Protein AF-A0AAE1XYH6-F1 (afdb_monomer_lite)

pLDDT: mean 85.47, std 22.3, range [20.48, 98.81]

Radius of gyration: 33.71 Å; chains: 1; bounding box: 96×92×111 Å

Organism: NCBI:txid300844

Secondary structure (DSSP, 8-state):
-----------------------------------PPP-------------PPPEEEB---PPP---SSPPEEEEEEEEEESS-TTSPPEEEEE---TT-S-S-EEEEEEEEEEEEES-----EEEEEETTEEEEEEEPPPP-TT-EEEEEEEE-GGGHHHHTS-EEEEEEE----SSS---EEEEEEEEEEEE-SSS-TTTTGGGGS--TTTSSPPSEEEEESPPSS-SS-SSEEE-STT--EEEEE---TTEEEEEEEEEEEE-GGGTTTTTPPPHHHHHHTT-TT---STT--EEEEEETTEEEEEE-------TTSS-GGGGSSBPPTTSSSPPEEEEE-GGGHHHHTTSS-EEEEEEEET--S-EEEEEEEEEEE-SS-S--EEEEEEEEEPPPEEEEEEEEETTEEEEEEEEEEEEEEEEEEEETTEEEEEEEEEEEEEEEEEEEEGGGTEEEEEEEEEEEEEEEEEETTEEEEEEEEEEEEEEEEEEEEEE-STT-EEEEEEEEEEEEEEEEEEETTEEEEEEEEEEEEEEEEEEESSSEEEEEEEEEEEEEEEEEEEE----------------------PPPPPP---PPPP-S-SPPPHHHHHHHT---SS--B--TT-SSTTSHHHHHHHHHS--HHHHHH-HHHHHHHHHHHHHHH--SEEE----SSTTGGGTT--EEEETTTEEEESS---SHHHHTT--S--GGGGHHHHHHHHHHHHHHTTSSEEEEEEE-HHHHHHHHHHTB--SS-HHHHHHHHHSHHHHHHHHHHHHHHHHHHHHHHHHTT-SEEEEEETTGGGS-HHHHHHHTHHHHHHHHHHHHHH-TT--EEEEETTGGGTHHHHHTT--SEEE--TTS-HHHHHHHH-SSSEEE--B-GGGGGS-HHHHHHHHHHHHHHH-SSSEEB-BSSPPPTT--HHHHHHHHHHHHH--TGGGGGS----

Structure (mmCIF, N/CA/C/O backbone):
data_AF-A0AAE1XYH6-F1
#
_entry.id   AF-A0AAE1XYH6-F1
#
loop_
_atom_site.group_PDB
_atom_site.id
_atom_site.type_symbol
_atom_site.label_atom_id
_atom_site.label_alt_id
_atom_site.label_comp_id
_atom_site.label_asym_id
_atom_site.label_entity_id
_atom_site.label_seq_id
_atom_site.pdbx_PDB_ins_code
_atom_site.Cartn_x
_atom_site.Cartn_y
_atom_site.Cartn_z
_atom_site.occupancy
_atom_site.B_iso_or_equiv
_atom_site.auth_seq_id
_atom_site.auth_comp_id
_atom_site.auth_asym_id
_atom_site.auth_atom_id
_atom_site.pdbx_PDB_model_num
ATOM 1 N N . MET A 1 1 ? -23.514 15.183 -65.291 1.00 29.59 1 MET A N 1
ATOM 2 C CA . MET A 1 1 ? -22.702 15.508 -66.487 1.00 29.59 1 MET A CA 1
ATOM 3 C C . MET A 1 1 ? -21.377 16.093 -66.029 1.00 29.59 1 MET A C 1
ATOM 5 O O . MET A 1 1 ? -21.385 16.805 -65.034 1.00 29.59 1 MET A O 1
ATOM 9 N N . ALA A 1 2 ? -20.284 15.807 -66.736 1.00 34.25 2 ALA A N 1
ATOM 10 C CA . ALA A 1 2 ? -18.981 16.459 -66.578 1.00 34.25 2 ALA A CA 1
ATOM 11 C C . ALA A 1 2 ? -18.275 16.508 -67.948 1.00 34.25 2 ALA A C 1
ATOM 13 O O . ALA A 1 2 ? -18.368 15.537 -68.700 1.00 34.25 2 ALA A O 1
ATOM 14 N N . PRO A 1 3 ? -17.678 17.655 -68.299 1.00 44.88 3 PRO A N 1
ATOM 15 C CA . PRO A 1 3 ? -16.302 17.750 -68.838 1.00 44.88 3 PRO A CA 1
ATOM 16 C C . PRO A 1 3 ? -15.475 18.748 -67.969 1.00 44.88 3 PRO A C 1
ATOM 18 O O . PRO A 1 3 ? -16.073 19.593 -67.311 1.00 44.88 3 PRO A O 1
ATOM 21 N N . SER A 1 4 ? -14.153 18.667 -67.726 1.00 27.89 4 SER A N 1
ATOM 22 C CA . SER A 1 4 ? -12.951 18.623 -68.603 1.00 27.89 4 SER A CA 1
ATOM 23 C C . SER A 1 4 ? -12.754 19.904 -69.454 1.00 27.89 4 SER A C 1
ATOM 25 O O . SER A 1 4 ? -13.724 20.349 -70.050 1.00 27.89 4 SER A O 1
ATOM 27 N N . GLN A 1 5 ? -11.567 20.523 -69.620 1.00 29.19 5 GLN A N 1
ATOM 28 C CA . GLN A 1 5 ? -10.173 20.123 -69.307 1.00 29.19 5 GLN A CA 1
ATOM 29 C C . GLN A 1 5 ? -9.177 21.338 -69.365 1.00 29.19 5 GLN A C 1
ATOM 31 O O . GLN A 1 5 ? -9.629 22.470 -69.495 1.00 29.19 5 GLN A O 1
ATOM 36 N N . LEU A 1 6 ? -7.851 21.064 -69.373 1.00 24.50 6 LEU A N 1
ATOM 37 C CA . LEU A 1 6 ? -6.655 21.937 -69.602 1.00 24.50 6 LEU A CA 1
ATOM 38 C C . LEU A 1 6 ? -6.138 22.780 -68.395 1.00 24.50 6 LEU A C 1
ATOM 40 O O . LEU A 1 6 ? -6.954 23.231 -67.603 1.00 24.50 6 LEU A O 1
ATOM 44 N N . PHE A 1 7 ? -4.834 22.946 -68.052 1.00 23.03 7 PHE A N 1
ATOM 45 C CA . PHE A 1 7 ? -3.489 22.999 -68.720 1.00 23.03 7 PHE A CA 1
ATOM 46 C C . PHE A 1 7 ? -3.138 24.350 -69.411 1.00 23.03 7 PHE A C 1
ATOM 48 O O . PHE A 1 7 ? -3.974 24.857 -70.145 1.00 23.03 7 PHE A O 1
ATOM 55 N N . SER A 1 8 ? -1.924 24.949 -69.318 1.00 22.59 8 SER A N 1
ATOM 56 C CA . SER A 1 8 ? -0.733 24.735 -68.441 1.00 22.59 8 SER A CA 1
ATOM 57 C C . SER A 1 8 ? 0.421 25.759 -68.699 1.00 22.59 8 SER A C 1
ATOM 59 O O . SER A 1 8 ? 0.441 26.346 -69.773 1.00 22.59 8 SER A O 1
ATOM 61 N N . LEU A 1 9 ? 1.447 25.808 -67.810 1.00 22.39 9 LEU A N 1
ATOM 62 C CA . LEU A 1 9 ? 2.866 26.264 -68.030 1.00 22.39 9 LEU A CA 1
ATOM 63 C C . LEU A 1 9 ? 3.158 27.782 -68.311 1.00 22.39 9 LEU A C 1
ATOM 65 O O . LEU A 1 9 ? 2.271 28.480 -68.777 1.00 22.39 9 LEU A O 1
ATOM 69 N N . LEU A 1 10 ? 4.361 28.391 -68.111 1.00 22.72 10 LEU A N 1
ATOM 70 C CA . LEU A 1 10 ? 5.618 28.140 -67.328 1.00 22.72 10 LEU A CA 1
ATOM 71 C C . LEU A 1 10 ? 6.500 29.448 -67.271 1.00 22.72 10 LEU A C 1
ATOM 73 O O . LEU A 1 10 ? 6.202 30.387 -67.999 1.00 22.72 10 LEU A O 1
ATOM 77 N N . LEU A 1 11 ? 7.630 29.420 -66.519 1.00 21.53 11 LEU A N 1
ATOM 78 C CA . LEU A 1 11 ? 8.865 30.272 -66.459 1.00 21.53 11 LEU A CA 1
ATOM 79 C C . 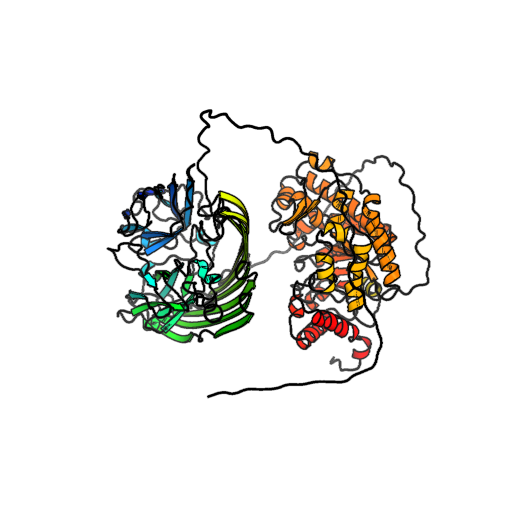LEU A 1 11 ? 9.002 31.029 -65.104 1.00 21.53 11 LEU A C 1
ATOM 81 O O . LEU A 1 11 ? 8.067 31.723 -64.730 1.00 21.53 11 LEU A O 1
ATOM 85 N N . LEU A 1 12 ? 10.004 30.844 -64.211 1.00 22.30 12 LEU A N 1
ATOM 86 C CA . LEU A 1 12 ? 11.494 30.702 -64.251 1.00 22.30 12 LEU A CA 1
ATOM 87 C C . LEU A 1 12 ? 12.238 32.068 -64.301 1.00 22.30 12 LEU A C 1
ATOM 89 O O . LEU A 1 12 ? 11.734 32.982 -64.935 1.00 22.30 12 LEU A O 1
ATOM 93 N N . PHE A 1 13 ? 13.415 32.306 -63.678 1.00 23.28 13 PHE A N 1
ATOM 94 C CA . PHE A 1 13 ? 14.411 31.442 -62.988 1.00 23.28 13 PHE A CA 1
ATOM 95 C C . PHE A 1 13 ? 15.270 32.249 -61.959 1.00 23.28 13 PHE A C 1
ATOM 97 O O . PHE A 1 13 ? 15.439 33.451 -62.130 1.00 23.28 13 PHE A O 1
ATOM 104 N N . GLY A 1 14 ? 15.904 31.584 -60.972 1.00 20.84 14 GLY A N 1
ATOM 105 C CA . GLY A 1 14 ? 17.073 32.079 -60.196 1.00 20.84 14 GLY A CA 1
ATOM 106 C C . GLY A 1 14 ? 17.263 31.339 -58.851 1.00 20.84 14 GLY A C 1
ATOM 107 O O . GLY A 1 14 ? 16.509 31.599 -57.925 1.00 20.84 14 GLY A O 1
ATOM 108 N N . PHE A 1 15 ? 18.045 30.249 -58.727 1.00 22.70 15 PHE A N 1
ATOM 109 C CA . PHE A 1 15 ? 19.523 30.157 -58.569 1.00 22.70 15 PHE A CA 1
ATOM 110 C C . PHE A 1 15 ? 20.085 30.952 -57.367 1.00 22.70 15 PHE A C 1
ATOM 112 O O . PHE A 1 15 ? 19.828 32.143 -57.279 1.00 22.70 15 PHE A O 1
ATOM 119 N N . THR A 1 16 ? 20.879 30.414 -56.424 1.00 22.09 16 THR A N 1
ATOM 120 C CA . THR A 1 16 ? 21.472 29.066 -56.149 1.00 22.09 16 THR A CA 1
ATOM 121 C C . THR A 1 16 ? 21.298 28.724 -54.643 1.00 22.09 16 THR A C 1
ATOM 123 O O . THR A 1 16 ? 20.868 29.604 -53.909 1.00 22.09 16 THR A O 1
ATOM 126 N N . PHE A 1 17 ? 21.612 27.576 -54.018 1.00 22.12 17 PHE A N 1
ATOM 127 C CA . PHE A 1 17 ? 22.287 26.275 -54.287 1.00 22.12 17 PHE A CA 1
ATOM 128 C C . PHE A 1 17 ? 21.614 25.223 -53.331 1.00 22.12 17 PHE A C 1
ATOM 130 O O . PHE A 1 17 ? 20.593 25.555 -52.740 1.00 22.12 17 PHE A O 1
ATOM 137 N N . LEU A 1 18 ? 22.011 23.963 -53.066 1.00 22.31 18 LEU A N 1
ATOM 138 C CA . LEU A 1 18 ? 23.136 23.061 -53.407 1.00 22.31 18 LEU A CA 1
ATOM 139 C C . LEU A 1 18 ? 22.558 21.618 -53.595 1.00 22.31 18 LEU A C 1
ATOM 141 O O . LEU A 1 18 ? 21.385 21.473 -53.933 1.00 22.31 18 LEU A O 1
ATOM 145 N N . ARG A 1 19 ? 23.335 20.543 -53.357 1.00 22.73 19 ARG A N 1
ATOM 146 C CA . ARG A 1 19 ? 22.905 19.123 -53.252 1.00 22.73 19 ARG A CA 1
ATOM 147 C C . ARG A 1 19 ? 23.815 18.341 -52.279 1.00 22.73 19 ARG A C 1
ATOM 149 O O . ARG A 1 19 ? 24.868 18.859 -51.913 1.00 22.73 19 ARG A O 1
ATOM 156 N N . PRO A 1 20 ? 23.439 17.108 -51.877 1.00 24.88 20 PRO A N 1
ATOM 157 C CA . PRO A 1 20 ? 24.070 15.940 -52.521 1.00 24.88 20 PRO A CA 1
ATOM 158 C C . PRO A 1 20 ? 23.092 14.796 -52.882 1.00 24.88 20 PRO A C 1
ATOM 160 O O . PRO A 1 20 ? 21.940 14.785 -52.459 1.00 24.88 20 PRO A O 1
ATOM 163 N N . LEU A 1 21 ? 23.570 13.818 -53.664 1.00 22.20 21 LEU A N 1
ATOM 164 C CA . LEU A 1 21 ? 22.880 12.561 -53.999 1.00 22.20 21 LEU A CA 1
ATOM 165 C C . LEU A 1 21 ? 23.906 11.417 -54.169 1.00 22.20 21 LEU A C 1
ATOM 167 O O . LEU A 1 21 ? 24.901 11.606 -54.856 1.00 22.20 21 LEU A O 1
ATOM 171 N N . LEU A 1 22 ? 23.617 10.269 -53.541 1.00 24.92 22 LEU A N 1
ATOM 172 C CA . LEU A 1 22 ? 24.076 8.881 -53.786 1.00 24.92 22 LEU A CA 1
ATOM 173 C C . LEU A 1 22 ? 25.442 8.586 -54.461 1.00 24.92 22 LEU A C 1
ATOM 175 O O . LEU A 1 22 ? 25.630 8.846 -55.645 1.00 24.92 22 LEU A O 1
ATOM 179 N N . SER A 1 23 ? 26.275 7.783 -53.778 1.00 20.91 23 SER A N 1
ATOM 180 C CA . SER A 1 23 ? 26.947 6.603 -54.371 1.00 20.91 23 SER A CA 1
ATOM 181 C C . SER A 1 23 ? 27.350 5.581 -53.281 1.00 20.91 23 SER A C 1
ATOM 183 O O . SER A 1 23 ? 27.184 5.859 -52.093 1.00 20.91 23 SER A O 1
ATOM 185 N N . ALA A 1 24 ? 27.806 4.385 -53.671 1.00 22.72 24 ALA A N 1
ATOM 186 C CA . ALA A 1 24 ? 27.870 3.174 -52.834 1.00 22.72 24 ALA A CA 1
ATOM 187 C C . ALA A 1 24 ? 29.284 2.736 -52.379 1.00 22.72 24 ALA A C 1
ATOM 189 O O . ALA A 1 24 ? 30.288 3.108 -52.982 1.00 22.72 24 ALA A O 1
ATOM 190 N N . ALA A 1 25 ? 29.342 1.854 -51.368 1.00 21.66 25 ALA A N 1
ATOM 191 C CA . ALA A 1 25 ? 30.489 0.990 -51.039 1.00 21.66 25 ALA A CA 1
ATOM 192 C C . ALA A 1 25 ? 30.031 -0.293 -50.296 1.00 21.66 25 ALA A C 1
ATOM 194 O O . ALA A 1 25 ? 28.945 -0.317 -49.717 1.00 21.66 25 ALA A O 1
ATOM 195 N N . HIS A 1 26 ? 30.839 -1.364 -50.320 1.00 22.73 26 HIS A N 1
ATOM 196 C CA . HIS A 1 26 ? 30.469 -2.709 -49.837 1.00 22.73 26 HIS A CA 1
ATOM 197 C C . HIS A 1 26 ? 31.081 -3.119 -48.477 1.00 22.73 26 HIS A C 1
ATOM 199 O O . HIS A 1 26 ? 32.212 -2.772 -48.154 1.00 22.73 26 HIS A O 1
ATOM 205 N N . LEU A 1 27 ? 30.328 -3.968 -47.759 1.00 22.25 27 LEU A N 1
ATOM 206 C CA . LEU A 1 27 ? 30.738 -5.076 -46.867 1.00 22.25 27 LEU A CA 1
ATOM 207 C C . LEU A 1 27 ? 32.246 -5.352 -46.646 1.00 22.25 27 LEU A C 1
ATOM 209 O O . LEU A 1 27 ? 32.944 -5.676 -47.607 1.00 22.25 27 LEU A O 1
ATOM 213 N N . ARG A 1 28 ? 32.652 -5.519 -45.370 1.00 23.45 28 ARG A N 1
ATOM 214 C CA . ARG A 1 28 ? 33.287 -6.749 -44.802 1.00 23.45 28 ARG A CA 1
ATOM 215 C C . ARG A 1 28 ? 33.357 -6.689 -43.244 1.00 23.45 28 ARG A C 1
ATOM 217 O O . ARG A 1 28 ? 32.881 -5.697 -42.697 1.00 23.45 28 ARG A O 1
ATOM 224 N N . PRO A 1 29 ? 33.707 -7.776 -42.509 1.00 24.92 29 PRO A N 1
ATOM 225 C CA . PRO A 1 29 ? 32.837 -8.241 -41.417 1.00 24.92 29 PRO A CA 1
ATOM 226 C C . PRO A 1 29 ? 33.369 -8.052 -39.986 1.00 24.92 29 PRO A C 1
ATOM 228 O O . PRO A 1 29 ? 34.571 -7.973 -39.752 1.00 24.92 29 PRO A O 1
ATOM 231 N N . ALA A 1 30 ? 32.454 -8.134 -39.014 1.00 24.53 30 ALA A N 1
ATOM 232 C CA . ALA A 1 30 ? 32.765 -8.313 -37.596 1.00 24.53 30 ALA A CA 1
ATOM 233 C C . ALA A 1 30 ? 32.700 -9.805 -37.209 1.00 24.53 30 ALA A C 1
ATOM 235 O O . ALA A 1 30 ? 31.632 -10.342 -36.915 1.00 24.53 30 ALA A O 1
ATOM 236 N N . THR A 1 31 ? 33.841 -10.495 -37.226 1.00 23.38 31 THR A N 1
ATOM 237 C CA . THR A 1 31 ? 33.952 -11.889 -36.764 1.00 23.38 31 THR A CA 1
ATOM 238 C C . THR A 1 31 ? 34.139 -11.989 -35.251 1.00 23.38 31 THR A C 1
ATOM 240 O O . THR A 1 31 ? 35.000 -11.325 -34.687 1.00 23.38 31 THR A O 1
ATOM 243 N N . SER A 1 32 ? 33.388 -12.914 -34.642 1.00 24.45 32 SER A N 1
ATOM 244 C CA . SER A 1 32 ? 33.661 -13.595 -33.364 1.00 24.45 32 SER A CA 1
ATOM 245 C C . SER A 1 32 ? 34.030 -12.756 -32.128 1.00 24.45 32 SER A C 1
ATOM 247 O O . SER A 1 32 ? 35.187 -12.401 -31.930 1.00 24.45 32 SER A O 1
ATOM 249 N N . LEU A 1 33 ? 33.105 -12.714 -31.160 1.00 25.80 33 LEU A N 1
ATOM 250 C CA . LEU A 1 33 ? 33.431 -13.180 -29.798 1.00 25.80 33 LEU A CA 1
ATOM 251 C C . LEU A 1 33 ? 32.248 -13.859 -29.066 1.00 25.80 33 LEU A C 1
ATOM 253 O O . LEU A 1 33 ? 32.172 -13.872 -27.840 1.00 25.80 33 LEU A O 1
ATOM 257 N N . PHE A 1 34 ? 31.347 -14.510 -29.815 1.00 24.75 34 PHE A N 1
ATOM 258 C CA . PHE A 1 34 ? 30.453 -15.519 -29.238 1.00 24.75 34 PHE A CA 1
ATOM 259 C C . PHE A 1 34 ? 31.281 -16.732 -28.796 1.00 24.75 34 PHE A C 1
ATOM 261 O O . PHE A 1 34 ? 31.680 -17.548 -29.626 1.00 24.75 34 PHE A O 1
ATOM 268 N N . ARG A 1 35 ? 31.526 -16.881 -27.489 1.00 23.50 35 ARG A N 1
ATOM 269 C CA . ARG A 1 35 ? 32.102 -18.111 -26.927 1.00 23.50 35 ARG A CA 1
ATOM 270 C C . ARG A 1 35 ? 30.990 -19.077 -26.528 1.00 23.50 35 ARG A C 1
ATOM 272 O O . ARG A 1 35 ? 30.653 -19.200 -25.352 1.00 23.50 35 ARG A O 1
ATOM 279 N N . SER A 1 36 ? 30.430 -19.763 -27.522 1.00 22.67 36 SER A N 1
ATOM 280 C CA . SER A 1 36 ? 29.486 -20.863 -27.315 1.00 22.67 36 SER A CA 1
ATOM 281 C C . SER A 1 36 ? 30.048 -21.873 -26.310 1.00 22.67 36 SER A C 1
ATOM 283 O O . SER A 1 36 ? 31.061 -22.518 -26.581 1.00 22.67 36 SER A O 1
ATOM 285 N N . HIS A 1 37 ? 29.388 -22.026 -25.164 1.00 25.36 37 HIS A N 1
ATOM 286 C CA . HIS A 1 37 ? 29.489 -23.268 -24.404 1.00 25.36 37 HIS A CA 1
ATOM 287 C C . HIS A 1 37 ? 28.503 -24.253 -25.040 1.00 25.36 37 HIS A C 1
ATOM 289 O O . HIS A 1 37 ? 27.356 -23.864 -25.275 1.00 25.36 37 HIS A O 1
ATOM 295 N N . PRO A 1 38 ? 28.927 -25.481 -25.382 1.00 23.78 38 PRO A N 1
ATOM 296 C CA . PRO A 1 38 ? 28.029 -26.447 -25.989 1.00 23.78 38 PRO A CA 1
ATOM 297 C C . PRO A 1 38 ? 26.936 -26.817 -24.985 1.00 23.78 38 PRO A C 1
ATOM 299 O O . PRO A 1 38 ? 27.222 -27.280 -23.880 1.00 23.78 38 PRO A O 1
ATOM 302 N N . ILE A 1 39 ? 25.678 -26.630 -25.383 1.00 27.78 39 ILE A N 1
ATOM 303 C CA . ILE A 1 39 ? 24.564 -27.312 -24.729 1.00 27.78 39 ILE A CA 1
ATOM 304 C C . ILE A 1 39 ? 24.749 -28.791 -25.065 1.00 27.78 39 ILE A C 1
ATOM 306 O O . ILE A 1 39 ? 24.632 -29.172 -26.227 1.00 27.78 39 ILE A O 1
ATOM 310 N N . SER A 1 40 ? 25.094 -29.601 -24.064 1.00 25.34 40 SER A N 1
ATOM 311 C CA . SER A 1 40 ? 25.176 -31.051 -24.234 1.00 25.34 40 SER A CA 1
ATOM 312 C C . SER A 1 40 ? 23.807 -31.582 -24.643 1.00 25.34 40 SER A C 1
ATOM 314 O O . SER A 1 40 ? 22.811 -31.312 -23.967 1.00 25.34 40 SER A O 1
ATOM 316 N N . GLU A 1 41 ? 23.752 -32.347 -25.731 1.00 29.11 41 GLU A N 1
ATOM 317 C CA . GLU A 1 41 ? 22.537 -33.047 -26.128 1.00 29.11 41 GLU A CA 1
ATOM 318 C C . GLU A 1 41 ? 22.194 -34.103 -25.070 1.00 29.11 41 GLU A C 1
ATOM 320 O O . GLU A 1 41 ? 22.808 -35.164 -25.000 1.00 29.11 41 GLU A O 1
ATOM 325 N N . HIS A 1 42 ? 21.185 -33.821 -24.247 1.00 28.64 42 HIS A N 1
ATOM 326 C CA . HIS A 1 42 ? 20.500 -34.830 -23.437 1.00 28.64 42 HIS A CA 1
ATOM 327 C C . HIS A 1 42 ? 19.127 -35.150 -24.026 1.00 28.64 42 HIS A C 1
ATOM 329 O O . HIS A 1 42 ? 18.091 -35.110 -23.363 1.00 28.64 42 HIS A O 1
ATOM 335 N N . THR A 1 43 ? 19.143 -35.504 -25.309 1.00 26.69 43 THR A N 1
ATOM 336 C CA . THR A 1 43 ? 18.067 -36.275 -25.929 1.00 26.69 43 THR A CA 1
ATOM 337 C C . THR A 1 43 ? 18.203 -37.732 -25.479 1.00 26.69 43 THR A C 1
ATOM 339 O O . THR A 1 43 ? 19.308 -38.253 -25.363 1.00 26.69 43 THR A O 1
ATOM 342 N N . SER A 1 44 ? 17.077 -38.404 -25.234 1.00 28.92 44 SER A N 1
ATOM 343 C CA . SER A 1 44 ? 16.991 -39.765 -24.679 1.00 28.92 44 SER A CA 1
ATOM 344 C C . SER A 1 44 ? 17.602 -39.970 -23.279 1.00 28.92 44 SER A C 1
ATOM 346 O O . SER A 1 44 ? 18.738 -40.389 -23.105 1.00 28.92 44 SER A O 1
ATOM 348 N N . LEU A 1 45 ? 16.740 -39.856 -22.269 1.00 26.17 45 LEU A N 1
ATOM 349 C CA . LEU A 1 45 ? 16.462 -41.019 -21.424 1.00 26.17 45 LEU A CA 1
ATOM 350 C C . LEU A 1 45 ? 14.988 -40.991 -21.000 1.00 26.17 45 LEU A C 1
ATOM 352 O O . LEU A 1 45 ? 14.606 -40.299 -20.063 1.00 26.17 45 LEU A O 1
ATOM 356 N N . TYR A 1 46 ? 14.159 -41.779 -21.691 1.00 37.78 46 TYR A N 1
ATOM 357 C CA . TYR A 1 46 ? 12.854 -42.205 -21.174 1.00 37.78 46 TYR A CA 1
ATOM 358 C C . TYR A 1 46 ? 13.076 -43.306 -20.118 1.00 37.78 46 TYR A C 1
ATOM 360 O O . TYR A 1 46 ? 12.663 -44.452 -20.282 1.00 37.78 46 TYR A O 1
ATOM 368 N N . SER A 1 47 ? 13.767 -42.969 -19.027 1.00 28.47 47 SER A N 1
ATOM 369 C CA . SER A 1 47 ? 13.588 -43.689 -17.766 1.00 28.47 47 SER A CA 1
ATOM 370 C C . SER A 1 47 ? 12.276 -43.224 -17.128 1.00 28.47 47 SER A C 1
ATOM 372 O O . SER A 1 47 ? 11.803 -42.114 -17.386 1.00 28.47 47 SER A O 1
ATOM 374 N N . ALA A 1 48 ? 11.643 -44.082 -16.326 1.00 39.78 48 ALA A N 1
ATOM 375 C CA . ALA A 1 48 ? 10.386 -43.752 -15.661 1.00 39.78 48 ALA A CA 1
ATOM 376 C C . ALA A 1 48 ? 10.623 -42.693 -14.570 1.00 39.78 48 ALA A C 1
ATOM 378 O O . ALA A 1 48 ? 10.884 -43.025 -13.416 1.00 39.78 48 ALA A O 1
ATOM 379 N N . ALA A 1 49 ? 10.574 -41.417 -14.954 1.00 35.91 49 ALA A N 1
ATOM 380 C CA . ALA A 1 49 ? 10.742 -40.302 -14.037 1.00 35.91 49 ALA A CA 1
ATOM 381 C C . ALA A 1 49 ? 9.642 -40.320 -12.968 1.00 35.91 49 ALA A C 1
ATOM 383 O O . ALA A 1 49 ? 8.454 -40.423 -13.289 1.00 35.91 49 ALA A O 1
ATOM 384 N N . GLU A 1 50 ? 10.041 -40.178 -11.702 1.00 42.09 50 GLU A N 1
ATOM 385 C CA . GLU A 1 50 ? 9.108 -39.962 -10.599 1.00 42.09 50 GLU A CA 1
ATOM 386 C C . GLU A 1 50 ? 8.196 -38.780 -10.945 1.00 42.09 50 GLU A C 1
ATOM 388 O O . GLU A 1 50 ? 8.664 -37.697 -11.310 1.00 42.09 50 GLU A O 1
ATOM 393 N N . ALA A 1 51 ? 6.880 -39.000 -10.894 1.00 60.38 51 ALA A N 1
ATOM 394 C CA . ALA A 1 51 ? 5.919 -38.007 -11.349 1.00 60.38 51 ALA A CA 1
ATOM 395 C C . ALA A 1 51 ? 6.037 -36.740 -10.489 1.00 60.38 51 ALA A C 1
ATOM 397 O O . ALA A 1 51 ? 5.651 -36.749 -9.320 1.00 60.38 51 ALA A O 1
ATOM 398 N N . ALA A 1 52 ? 6.577 -35.667 -11.084 1.00 72.50 52 ALA A N 1
ATOM 399 C CA . ALA A 1 52 ? 6.890 -34.425 -10.385 1.00 72.50 52 ALA A CA 1
ATOM 400 C C . ALA A 1 52 ? 5.694 -33.958 -9.529 1.00 72.50 52 ALA A C 1
ATOM 402 O O . ALA A 1 52 ? 4.565 -33.940 -10.035 1.00 72.50 52 ALA A O 1
ATOM 403 N N . PRO A 1 53 ? 5.918 -33.617 -8.246 1.00 85.94 53 PRO A N 1
ATOM 404 C CA . PRO A 1 53 ? 4.850 -33.571 -7.257 1.00 85.94 53 PRO A CA 1
ATOM 405 C C . PRO A 1 53 ? 3.778 -32.515 -7.577 1.00 85.94 53 PRO A C 1
ATOM 407 O O . PRO A 1 53 ? 4.076 -31.490 -8.206 1.00 85.94 53 PRO A O 1
ATOM 410 N N . PRO A 1 54 ? 2.529 -32.726 -7.113 1.00 92.12 54 PRO A N 1
ATOM 411 C CA . PRO A 1 54 ? 1.461 -31.747 -7.248 1.00 92.12 54 PRO A CA 1
ATOM 412 C C . PRO A 1 54 ? 1.880 -30.365 -6.746 1.00 92.12 54 PRO A C 1
ATOM 414 O O . PRO A 1 54 ? 2.513 -30.222 -5.701 1.00 92.12 54 PRO A O 1
ATOM 417 N N . THR A 1 55 ? 1.526 -29.324 -7.494 1.00 93.19 55 THR A N 1
ATOM 418 C CA . THR A 1 55 ? 1.892 -27.949 -7.129 1.00 93.19 55 THR A CA 1
ATOM 419 C C . THR A 1 55 ? 0.948 -27.421 -6.055 1.00 93.19 55 THR A C 1
ATOM 421 O O . THR A 1 55 ? -0.256 -27.341 -6.290 1.00 93.19 55 THR A O 1
ATOM 424 N N . THR A 1 56 ? 1.489 -27.035 -4.899 1.00 95.56 56 THR A N 1
ATOM 425 C CA . THR A 1 56 ? 0.721 -26.387 -3.827 1.00 95.56 56 THR A CA 1
ATOM 426 C C . THR A 1 56 ? 0.557 -24.896 -4.118 1.00 95.56 56 THR A C 1
ATOM 428 O O . THR A 1 56 ? 1.548 -24.168 -4.123 1.00 95.56 56 THR A O 1
ATOM 431 N N . TYR A 1 57 ? -0.675 -24.437 -4.339 1.00 95.44 57 TYR A N 1
ATOM 432 C CA . TYR A 1 57 ? -1.015 -23.020 -4.527 1.00 95.44 57 TYR A CA 1
ATOM 433 C C . TYR A 1 57 ? -1.472 -22.393 -3.203 1.00 95.44 57 TYR A C 1
ATOM 435 O O . TYR A 1 57 ? -2.102 -23.060 -2.375 1.00 95.44 57 TYR A O 1
ATOM 443 N N . PHE A 1 58 ? -1.196 -21.101 -3.012 1.00 93.88 58 PHE A N 1
ATOM 444 C CA . PHE A 1 58 ? -1.612 -20.340 -1.830 1.00 93.88 58 PHE A CA 1
ATOM 445 C C . PHE A 1 58 ? -1.765 -18.838 -2.118 1.00 93.88 58 PHE A C 1
ATOM 447 O O . PHE A 1 58 ? -1.125 -18.297 -3.016 1.00 93.88 58 PHE A O 1
ATOM 454 N N . GLU A 1 59 ? -2.562 -18.151 -1.296 1.00 92.38 59 GLU A N 1
ATOM 455 C CA . GLU A 1 59 ? -2.663 -16.687 -1.283 1.00 92.38 59 GLU A CA 1
ATOM 456 C C . GLU A 1 59 ? -2.049 -16.129 0.015 1.00 92.38 59 GLU A C 1
ATOM 458 O O . GLU A 1 59 ? -2.244 -16.698 1.093 1.00 92.38 59 GLU A O 1
ATOM 463 N N . VAL A 1 60 ? -1.313 -15.012 -0.052 1.00 91.25 60 VAL A N 1
ATOM 464 C CA . VAL A 1 60 ? -0.742 -14.358 1.142 1.00 91.25 60 VAL A CA 1
ATOM 465 C C . VAL A 1 60 ? -1.752 -13.384 1.764 1.00 91.25 60 VAL A C 1
ATOM 467 O O . VAL A 1 60 ? -1.885 -12.231 1.341 1.00 91.25 60 VAL A O 1
ATOM 470 N N . THR A 1 61 ? -2.447 -13.858 2.801 1.00 85.81 61 THR A N 1
ATOM 471 C CA . THR A 1 61 ? -3.511 -13.147 3.536 1.00 85.81 61 THR A CA 1
ATOM 472 C C . THR A 1 61 ? -3.127 -12.863 5.004 1.00 85.81 61 THR A C 1
ATOM 474 O O . THR A 1 61 ? -2.023 -13.184 5.450 1.00 85.81 61 THR A O 1
ATOM 477 N N . ARG A 1 62 ? -4.020 -12.232 5.792 1.00 83.94 62 ARG A N 1
ATOM 478 C CA . ARG A 1 62 ? -3.830 -12.048 7.250 1.00 83.94 62 ARG A CA 1
ATOM 479 C C . ARG A 1 62 ? -3.912 -13.418 7.943 1.00 83.94 62 ARG A C 1
ATOM 481 O O . ARG A 1 62 ? -4.978 -14.027 7.876 1.00 83.94 62 ARG A O 1
ATOM 488 N N . PRO A 1 63 ? -2.884 -13.868 8.691 1.00 83.81 63 PRO A N 1
ATOM 489 C CA . PRO A 1 63 ? -3.011 -15.058 9.527 1.00 83.81 63 PRO A CA 1
ATOM 490 C C . PRO A 1 63 ? -4.172 -14.904 10.516 1.00 83.81 63 PRO A C 1
ATOM 492 O O . PRO A 1 63 ? -4.258 -13.895 11.227 1.00 83.81 63 PRO A O 1
ATOM 495 N N . ILE A 1 64 ? -5.069 -15.891 10.555 1.00 87.00 64 ILE A N 1
ATOM 496 C CA . ILE A 1 64 ? -6.211 -15.893 11.475 1.00 87.00 64 ILE A CA 1
ATOM 497 C C . ILE A 1 64 ? -5.671 -16.025 12.913 1.00 87.00 64 ILE A C 1
ATOM 499 O O . ILE A 1 64 ? -4.911 -16.958 13.183 1.00 87.00 64 ILE A O 1
ATOM 503 N N . PRO A 1 65 ? -6.032 -15.127 13.850 1.00 83.00 65 PRO A N 1
ATOM 504 C CA . PRO A 1 65 ? -5.585 -15.212 15.237 1.00 83.00 65 PRO A CA 1
ATOM 505 C C . PRO A 1 65 ? -6.360 -16.311 15.979 1.00 83.00 65 PRO A C 1
ATOM 507 O O . PRO A 1 65 ? -7.459 -16.082 16.490 1.00 83.00 65 PRO A O 1
ATOM 510 N N . LEU A 1 66 ? -5.786 -17.514 16.006 1.00 87.75 66 LEU A N 1
ATOM 511 C CA . LEU A 1 66 ? -6.352 -18.691 16.667 1.00 87.75 66 LEU A CA 1
ATOM 512 C C . LEU A 1 66 ? -6.064 -18.695 18.183 1.00 87.75 66 LEU A C 1
ATOM 514 O O . LEU A 1 66 ? -4.950 -18.347 18.582 1.00 87.75 66 LEU A O 1
ATOM 518 N N . PRO A 1 67 ? -7.018 -19.134 19.028 1.00 85.94 67 PRO A N 1
ATOM 519 C CA . PRO A 1 67 ? -6.746 -19.505 20.417 1.00 85.94 67 PRO A CA 1
ATOM 520 C C . PRO A 1 67 ? -5.791 -20.706 20.516 1.00 85.94 67 PRO A C 1
ATOM 522 O O . PRO A 1 67 ? -5.624 -21.470 19.564 1.00 85.94 67 PRO A O 1
ATOM 525 N N . LYS A 1 68 ? -5.220 -20.925 21.702 1.00 86.94 68 LYS A N 1
ATOM 526 C CA . LYS A 1 68 ? -4.391 -22.100 22.034 1.00 86.94 68 LYS A CA 1
ATOM 527 C C . LYS A 1 68 ? -5.212 -23.376 22.256 1.00 86.94 68 LYS A C 1
ATOM 529 O O . LYS A 1 68 ? -4.641 -24.458 22.392 1.00 86.94 68 LYS A O 1
ATOM 534 N N . THR A 1 69 ? -6.536 -23.259 22.347 1.00 88.19 69 THR A N 1
ATOM 535 C CA . THR A 1 69 ? -7.452 -24.393 22.504 1.00 88.19 69 THR A CA 1
ATOM 536 C C . THR A 1 69 ? -7.406 -25.300 21.272 1.00 88.19 69 THR A C 1
ATOM 538 O O . THR A 1 69 ? -7.297 -24.837 20.136 1.00 88.19 69 THR A O 1
ATOM 541 N N . ARG A 1 70 ? -7.488 -26.621 21.479 1.00 90.75 70 ARG A N 1
ATOM 542 C CA . ARG A 1 70 ? -7.604 -27.565 20.358 1.00 90.75 70 ARG A CA 1
ATOM 543 C C . ARG A 1 70 ? -8.969 -27.371 19.680 1.00 90.75 70 ARG A C 1
ATOM 545 O O . ARG A 1 70 ? -9.972 -27.372 20.395 1.00 90.75 70 ARG A O 1
ATOM 552 N N . PRO A 1 71 ? -9.037 -27.235 18.345 1.00 93.62 71 PRO A N 1
ATOM 553 C CA . PRO A 1 71 ? -10.311 -27.106 17.658 1.00 93.62 71 PRO A CA 1
ATOM 554 C C . PRO A 1 71 ? -11.036 -28.447 17.566 1.00 93.62 71 PRO A C 1
ATOM 556 O O . PRO A 1 71 ? -10.452 -29.448 17.141 1.00 93.62 71 PRO A O 1
ATOM 559 N N . CYS A 1 72 ? -12.340 -28.445 17.827 1.00 93.38 72 CYS A N 1
ATOM 560 C CA . CYS A 1 72 ? -13.202 -29.482 17.277 1.00 93.38 72 CYS A CA 1
ATOM 561 C C . CYS A 1 72 ? -13.247 -29.292 15.751 1.00 93.38 72 CYS A C 1
ATOM 563 O O . CYS A 1 72 ? -13.440 -28.167 15.287 1.00 93.38 72 CYS A O 1
ATOM 565 N N . SER A 1 73 ? -13.051 -30.346 14.962 1.00 94.75 73 SER A N 1
ATOM 566 C CA . SER A 1 73 ? -12.901 -30.234 13.503 1.00 94.75 73 SER A CA 1
ATOM 567 C C . SER A 1 73 ? -13.844 -31.197 12.794 1.00 94.75 73 SER A C 1
ATOM 569 O O . SER A 1 73 ? -13.701 -32.406 12.951 1.00 94.75 73 SER A O 1
ATOM 571 N N . TYR A 1 74 ? -14.785 -30.669 12.010 1.00 93.31 74 TYR A N 1
ATOM 572 C CA . TYR A 1 74 ? -15.856 -31.454 11.391 1.00 93.31 74 TYR A CA 1
ATOM 573 C C . TYR A 1 74 ? -15.779 -31.393 9.874 1.00 93.31 74 TYR A C 1
ATOM 575 O O . TYR A 1 74 ? -15.693 -30.307 9.303 1.00 93.31 74 TYR A O 1
ATOM 583 N N . LEU A 1 75 ? -15.843 -32.561 9.236 1.00 96.12 75 LEU A N 1
ATOM 584 C CA . LEU A 1 75 ? -16.068 -32.699 7.802 1.00 96.12 75 LEU A CA 1
ATOM 585 C C . LEU A 1 75 ? -17.544 -32.408 7.505 1.00 96.12 75 LEU A C 1
ATOM 587 O O . LEU A 1 75 ? -18.415 -33.046 8.089 1.00 96.12 75 LEU A O 1
ATOM 591 N N . VAL A 1 76 ? -17.816 -31.450 6.617 1.00 96.62 76 VAL A N 1
ATOM 592 C CA . VAL A 1 76 ? -19.186 -31.076 6.215 1.00 96.62 76 VAL A CA 1
ATOM 593 C C . VAL A 1 76 ? -19.498 -31.571 4.803 1.00 96.62 76 VAL A C 1
ATOM 595 O O . VAL A 1 76 ? -20.607 -32.028 4.548 1.00 96.62 76 VAL A O 1
ATOM 598 N N . LEU A 1 77 ? -18.518 -31.531 3.895 1.00 97.56 77 LEU A N 1
ATOM 599 C CA . LEU A 1 77 ? -18.639 -32.065 2.538 1.00 97.56 77 LEU A CA 1
ATOM 600 C C . LEU A 1 77 ? -17.318 -32.699 2.090 1.00 97.56 77 LEU A C 1
ATOM 602 O O . LEU A 1 77 ? -16.251 -32.117 2.282 1.00 97.56 77 LEU A O 1
ATOM 606 N N . GLN A 1 78 ? -17.408 -33.845 1.420 1.00 97.94 78 GLN A N 1
ATOM 607 C CA . GLN A 1 78 ? -16.362 -34.379 0.550 1.00 97.94 78 GLN A CA 1
ATOM 608 C C . GLN A 1 78 ? -17.024 -34.759 -0.779 1.00 97.94 78 GLN A C 1
ATOM 610 O O . GLN A 1 78 ? -18.033 -35.466 -0.766 1.00 97.94 78 GLN A O 1
ATOM 615 N N . HIS A 1 79 ? -16.535 -34.237 -1.907 1.00 98.00 79 HIS A N 1
ATOM 616 C CA . HIS A 1 79 ? -17.201 -34.404 -3.204 1.00 98.00 79 HIS A CA 1
ATOM 617 C C . HIS A 1 79 ? -16.265 -34.182 -4.399 1.00 98.00 79 HIS A C 1
ATOM 619 O O . HIS A 1 79 ? -15.360 -33.352 -4.335 1.00 98.00 79 HIS A O 1
ATOM 625 N N . ASP A 1 80 ? -16.553 -34.867 -5.507 1.00 97.62 80 ASP A N 1
ATOM 626 C CA . ASP A 1 80 ? -15.803 -34.787 -6.760 1.00 97.62 80 ASP A CA 1
ATOM 627 C C . ASP A 1 80 ? -16.580 -33.971 -7.802 1.00 97.62 80 ASP A C 1
ATOM 629 O O . ASP A 1 80 ? -17.521 -34.449 -8.439 1.00 97.62 80 ASP A O 1
ATOM 633 N N . PHE A 1 81 ? -16.177 -32.717 -8.001 1.00 96.94 81 PHE A N 1
ATOM 634 C CA . PHE A 1 81 ? -16.793 -31.825 -8.979 1.00 96.94 81 PHE A CA 1
ATOM 635 C C . PHE A 1 81 ? -16.227 -32.124 -10.373 1.00 96.94 81 PHE A C 1
ATOM 637 O O . PHE A 1 81 ? -15.197 -31.579 -10.778 1.00 96.94 81 PHE A O 1
ATOM 644 N N . ALA A 1 82 ? -16.894 -33.032 -11.091 1.00 93.88 82 ALA A N 1
ATOM 645 C CA . ALA A 1 82 ? -16.573 -33.429 -12.463 1.00 93.88 82 ALA A CA 1
ATOM 646 C C . ALA A 1 82 ? -17.411 -32.644 -13.493 1.00 93.88 82 ALA A C 1
ATOM 648 O O . ALA A 1 82 ? -16.994 -31.587 -13.953 1.00 93.88 82 ALA A O 1
ATOM 649 N N . SER A 1 83 ? -18.605 -33.133 -13.837 1.00 93.31 83 SER A N 1
ATOM 650 C CA . SER A 1 83 ? -19.527 -32.493 -14.789 1.00 93.31 83 SER A CA 1
ATOM 651 C C . SER A 1 83 ? -20.673 -31.817 -14.026 1.00 93.31 83 SER A C 1
ATOM 653 O O . SER A 1 83 ? -21.769 -32.376 -13.918 1.00 93.31 83 SER A O 1
ATOM 655 N N . THR A 1 84 ? -20.393 -30.654 -13.436 1.00 94.75 84 THR A N 1
ATOM 656 C CA . THR A 1 84 ? -21.254 -29.920 -12.482 1.00 94.75 84 THR A CA 1
ATOM 657 C C . THR A 1 84 ? -21.677 -28.527 -12.956 1.00 94.75 84 THR A C 1
ATOM 659 O O . THR A 1 84 ? -22.532 -27.909 -12.328 1.00 94.75 84 THR A O 1
ATOM 662 N N . TYR A 1 85 ? -21.115 -28.020 -14.053 1.00 92.38 85 TYR A N 1
ATOM 663 C CA . TYR A 1 85 ? -21.565 -26.781 -14.692 1.00 92.38 85 TYR A CA 1
ATOM 664 C C . TYR A 1 85 ? -23.017 -26.921 -15.182 1.00 92.38 85 TYR A C 1
ATOM 666 O O . TYR A 1 85 ? -23.390 -27.961 -15.729 1.00 92.38 85 TYR A O 1
ATOM 674 N N . GLY A 1 86 ? -23.841 -25.888 -14.980 1.00 90.44 86 GLY A N 1
ATOM 675 C CA . GLY A 1 86 ? -25.256 -25.909 -15.372 1.00 90.44 86 GLY A CA 1
ATOM 676 C C . GLY A 1 86 ? -26.122 -26.888 -14.565 1.00 90.44 86 GLY A C 1
ATOM 677 O O . GLY A 1 86 ? -27.183 -27.294 -15.040 1.00 90.44 86 GLY A O 1
ATOM 678 N N . LYS A 1 87 ? -25.672 -27.303 -13.373 1.00 93.44 87 LYS A N 1
ATOM 679 C CA . LYS A 1 87 ? -26.397 -28.197 -12.457 1.00 93.44 87 LYS A CA 1
ATOM 680 C C . LYS A 1 87 ? -26.550 -27.562 -11.071 1.00 93.44 87 LYS A C 1
ATOM 682 O O . LYS A 1 87 ? -25.751 -26.697 -10.713 1.00 93.44 87 LYS A O 1
ATOM 687 N N . PRO A 1 88 ? -27.531 -28.009 -10.264 1.00 94.38 88 PRO A N 1
ATOM 688 C CA . PRO A 1 88 ? -27.722 -27.477 -8.923 1.00 94.38 88 PRO A CA 1
ATOM 689 C C . PRO A 1 88 ? -26.502 -27.625 -8.003 1.00 94.38 88 PRO A C 1
ATOM 691 O O . PRO A 1 88 ? -25.757 -28.604 -8.125 1.00 94.38 88 PRO A O 1
ATOM 694 N N . PRO A 1 89 ? -26.321 -26.699 -7.040 1.00 96.81 89 PRO A N 1
ATOM 695 C CA . PRO A 1 89 ? -25.305 -26.811 -5.999 1.00 96.81 89 PRO A CA 1
ATOM 696 C C . PRO A 1 89 ? -25.385 -28.141 -5.245 1.00 96.81 89 PRO A C 1
ATOM 698 O O . PRO A 1 89 ? -26.468 -28.627 -4.915 1.00 96.81 89 PRO A O 1
ATOM 701 N N . VAL A 1 90 ? -24.224 -28.699 -4.910 1.00 97.25 90 VAL A N 1
ATOM 702 C CA . VAL A 1 90 ? -24.109 -29.915 -4.101 1.00 97.25 90 VAL A CA 1
ATOM 703 C C . VAL A 1 90 ? -24.533 -29.591 -2.672 1.00 97.25 90 VAL A C 1
ATOM 705 O O . VAL A 1 90 ? -24.007 -28.657 -2.064 1.00 97.25 90 VAL A O 1
ATOM 708 N N . LEU A 1 91 ? -25.493 -30.351 -2.144 1.00 97.12 91 LEU A N 1
ATOM 709 C CA . LEU A 1 91 ? -26.078 -30.116 -0.825 1.00 97.12 91 LEU A CA 1
ATOM 710 C C . LEU A 1 91 ? -25.506 -31.076 0.222 1.00 97.12 91 LEU A C 1
ATOM 712 O O . LEU A 1 91 ? -25.372 -32.273 -0.027 1.00 97.12 91 LEU A O 1
ATOM 716 N N . ALA A 1 92 ? -25.233 -30.554 1.416 1.00 96.94 92 ALA A N 1
ATOM 717 C CA . ALA A 1 92 ? -24.841 -31.323 2.592 1.00 96.94 92 ALA A CA 1
ATOM 718 C C . ALA A 1 92 ? -25.630 -30.874 3.828 1.00 96.94 92 ALA A C 1
ATOM 720 O O . ALA A 1 92 ? -25.934 -29.692 4.001 1.00 96.94 92 ALA A O 1
ATOM 721 N N . ASN A 1 93 ? -25.933 -31.812 4.724 1.00 95.69 93 ASN A N 1
ATOM 722 C CA . ASN A 1 93 ? -26.558 -31.496 6.005 1.00 95.69 93 ASN A CA 1
ATOM 723 C C . ASN A 1 93 ? -25.490 -30.994 6.981 1.00 95.69 93 ASN A C 1
ATOM 725 O O . ASN A 1 93 ? -24.612 -31.752 7.386 1.00 95.69 93 ASN A O 1
ATOM 729 N N . TYR A 1 94 ? -25.582 -29.729 7.381 1.00 95.69 94 TYR A N 1
ATOM 730 C CA . TYR A 1 94 ? -24.735 -29.150 8.413 1.00 95.69 94 TYR A CA 1
ATOM 731 C C . TYR A 1 94 ? -25.454 -29.175 9.766 1.00 95.69 94 TYR A C 1
ATOM 733 O O . TYR A 1 94 ? -26.601 -28.739 9.894 1.00 95.69 94 TYR A O 1
ATOM 741 N N . LYS A 1 95 ? -24.746 -29.641 10.796 1.00 92.19 95 LYS A N 1
ATOM 742 C CA . LYS A 1 95 ? -25.167 -29.570 12.197 1.00 92.19 95 LYS A CA 1
ATOM 743 C C . LYS A 1 95 ? -24.083 -28.856 13.017 1.00 92.19 95 LYS A C 1
ATOM 745 O O . LYS A 1 95 ? -22.898 -29.046 12.725 1.00 92.19 95 LYS A O 1
ATOM 750 N N . PRO A 1 96 ? -24.452 -28.050 14.029 1.00 88.19 96 PRO A N 1
ATOM 751 C CA . PRO A 1 96 ? -23.491 -27.514 14.979 1.00 88.19 96 PRO A CA 1
ATOM 752 C C . PRO A 1 96 ? -22.884 -28.662 15.803 1.00 88.19 96 PRO A C 1
ATOM 754 O O . PRO A 1 96 ? -23.514 -29.710 15.967 1.00 88.19 96 PRO A O 1
ATOM 757 N N . PRO A 1 97 ? -21.667 -28.488 16.330 1.00 83.75 97 PRO A N 1
ATOM 758 C CA . PRO A 1 97 ? -20.918 -29.584 16.927 1.00 83.75 97 PRO A CA 1
ATOM 759 C C . PRO A 1 97 ? -21.409 -29.921 18.341 1.00 83.75 97 PRO A C 1
ATOM 761 O O . PRO A 1 97 ? -21.036 -29.249 19.299 1.00 83.75 97 PRO A O 1
ATOM 764 N N . SER A 1 98 ? -22.214 -30.975 18.498 1.00 82.31 98 SER A N 1
ATOM 765 C CA . SER A 1 98 ? -22.714 -31.429 19.809 1.00 82.31 98 SER A CA 1
ATOM 766 C C . SER A 1 98 ? -21.586 -31.783 20.782 1.00 82.31 98 SER A C 1
ATOM 768 O O . SER A 1 98 ? -21.605 -31.362 21.937 1.00 82.31 98 SER A O 1
ATOM 770 N N . ASP A 1 99 ? -20.574 -32.496 20.288 1.00 83.56 99 ASP A N 1
ATOM 771 C CA . ASP A 1 99 ? -19.611 -33.229 21.121 1.00 83.56 99 ASP A CA 1
ATOM 772 C C . ASP A 1 99 ? -18.366 -32.394 21.490 1.00 83.56 99 ASP A C 1
ATOM 774 O O . ASP A 1 99 ? -17.343 -32.920 21.932 1.00 83.56 99 ASP A O 1
ATOM 778 N N . CYS A 1 100 ? -18.422 -31.073 21.291 1.00 85.12 100 CYS A N 1
ATOM 779 C CA . CYS A 1 100 ? -17.347 -30.171 21.690 1.00 85.12 100 CYS A CA 1
ATOM 780 C C . CYS A 1 100 ? -17.254 -30.019 23.223 1.00 85.12 100 CYS A C 1
ATOM 782 O O . CYS A 1 100 ? -18.279 -29.818 23.875 1.00 85.12 100 CYS A O 1
ATOM 784 N N . PRO A 1 101 ? -16.037 -29.933 23.805 1.00 80.56 101 PRO A N 1
ATOM 785 C CA . PRO A 1 101 ? -15.838 -29.640 25.234 1.00 80.56 101 PRO A CA 1
ATOM 786 C C . PRO A 1 101 ? -16.373 -28.279 25.724 1.00 80.56 101 PRO A C 1
ATOM 788 O O . PRO A 1 101 ? -16.360 -28.006 26.921 1.00 80.56 101 PRO A O 1
ATOM 791 N N . SER A 1 102 ? -16.793 -27.397 24.815 1.00 81.81 102 SER A N 1
ATOM 792 C CA . SER A 1 102 ? -17.461 -26.123 25.094 1.00 81.81 102 SER A CA 1
ATOM 793 C C . SER A 1 102 ? -18.359 -25.756 23.915 1.00 81.81 102 SER A C 1
ATOM 795 O O . SER A 1 102 ? -18.046 -26.107 22.781 1.00 81.81 102 SER A O 1
ATOM 797 N N . GLN A 1 103 ? -19.432 -25.009 24.179 1.00 81.06 103 GLN A N 1
ATOM 798 C CA . GLN A 1 103 ? -20.319 -24.415 23.167 1.00 81.06 103 GLN A CA 1
ATOM 799 C C . GLN A 1 103 ? -20.139 -22.884 23.040 1.00 81.06 103 GLN A C 1
ATOM 801 O O . GLN A 1 103 ? -20.903 -22.223 22.333 1.00 81.06 103 GLN A O 1
ATOM 806 N N . ASP A 1 104 ? -19.132 -22.305 23.714 1.00 85.19 104 ASP A N 1
ATOM 807 C CA . ASP A 1 104 ? -18.652 -20.937 23.469 1.00 85.19 104 ASP A CA 1
ATOM 808 C C . ASP A 1 104 ? -17.319 -20.977 22.707 1.00 85.19 104 ASP A C 1
ATOM 810 O O . ASP A 1 104 ? -16.259 -21.278 23.272 1.00 85.19 104 ASP A O 1
ATOM 814 N N . PHE A 1 105 ? -17.382 -20.686 21.405 1.00 88.44 105 PHE A N 1
ATOM 815 C CA . PHE A 1 105 ? -16.214 -20.656 20.525 1.00 88.44 105 PHE A CA 1
ATOM 816 C C . PHE A 1 105 ? -15.719 -19.224 20.310 1.00 88.44 105 PHE A C 1
ATOM 818 O O . PHE A 1 105 ? -16.482 -18.334 19.925 1.00 88.44 105 PHE A O 1
ATOM 825 N N . ALA A 1 106 ? -14.417 -19.018 20.516 1.00 87.00 106 ALA A N 1
ATOM 826 C CA . ALA A 1 106 ? -13.745 -17.739 20.300 1.00 87.00 106 ALA A CA 1
ATOM 827 C C . ALA A 1 106 ? -13.333 -17.522 18.832 1.00 87.00 106 ALA A C 1
ATOM 829 O O . ALA A 1 106 ? -13.219 -16.375 18.399 1.00 87.00 106 ALA A O 1
ATOM 830 N N . ARG A 1 107 ? -13.137 -18.604 18.062 1.00 91.75 107 ARG A N 1
ATOM 831 C CA . ARG A 1 107 ? -13.002 -18.574 16.595 1.00 91.75 107 ARG A CA 1
ATOM 832 C C . ARG A 1 107 ? -13.712 -19.763 15.957 1.00 91.75 107 ARG A C 1
ATOM 834 O O . ARG A 1 107 ? -13.681 -20.867 16.497 1.00 91.75 107 ARG A O 1
ATOM 841 N N . ILE A 1 108 ? -14.290 -19.542 14.781 1.00 94.25 108 ILE A N 1
ATOM 842 C CA . ILE A 1 108 ? -14.779 -20.589 13.884 1.00 94.25 108 ILE A CA 1
ATOM 843 C C . ILE A 1 108 ? -14.158 -20.351 12.505 1.00 94.25 108 ILE A C 1
ATOM 845 O O . ILE A 1 108 ? -14.286 -19.263 11.942 1.00 94.25 108 ILE A O 1
ATOM 849 N N . VAL A 1 109 ? -13.461 -21.355 11.973 1.00 97.12 109 VAL A N 1
ATOM 850 C CA . VAL A 1 109 ? -12.699 -21.258 10.720 1.00 97.12 109 VAL A CA 1
ATOM 851 C C . VAL A 1 109 ? -13.191 -22.291 9.717 1.00 97.12 109 VAL A C 1
ATOM 853 O O . VAL A 1 109 ? -13.245 -23.481 10.018 1.00 97.12 109 VAL A O 1
ATOM 856 N N . LEU A 1 110 ? -13.512 -21.825 8.516 1.00 98.00 110 LEU A N 1
ATOM 857 C CA . LEU A 1 110 ? -13.781 -22.651 7.345 1.00 98.00 110 LEU A CA 1
ATOM 858 C C . LEU A 1 110 ? -12.448 -23.080 6.720 1.00 98.00 110 LEU A C 1
ATOM 860 O O . LEU A 1 110 ? -11.604 -22.221 6.462 1.00 98.00 110 LEU A O 1
ATOM 864 N N . GLU A 1 111 ? -12.265 -24.373 6.465 1.00 98.00 111 GLU A N 1
ATOM 865 C CA . GLU A 1 111 ? -11.164 -24.932 5.670 1.00 98.00 111 GLU A CA 1
ATOM 866 C C . GLU A 1 111 ? -11.753 -25.577 4.411 1.00 98.00 111 GLU A C 1
ATOM 868 O O . GLU A 1 111 ? -12.454 -26.586 4.486 1.00 98.00 111 GLU A O 1
ATOM 873 N N . TRP A 1 112 ? -11.456 -24.996 3.251 1.00 97.69 112 TRP A N 1
ATOM 874 C CA . TRP A 1 112 ? -11.600 -25.660 1.957 1.00 97.69 112 TRP A CA 1
ATOM 875 C C . TRP A 1 112 ? -10.237 -26.214 1.567 1.00 97.69 112 TRP A C 1
ATOM 877 O O . TRP A 1 112 ? -9.278 -25.449 1.485 1.00 97.69 112 TRP A O 1
ATOM 887 N N . THR A 1 113 ? -10.150 -27.504 1.270 1.00 97.88 113 THR A N 1
ATOM 888 C CA . THR A 1 113 ? -8.977 -28.118 0.638 1.00 97.88 113 THR A CA 1
ATOM 889 C C . THR A 1 113 ? -9.433 -28.834 -0.619 1.00 97.88 113 THR A C 1
ATOM 891 O O . THR A 1 113 ? -10.419 -29.570 -0.587 1.00 97.88 113 THR A O 1
ATOM 894 N N . ALA A 1 114 ? -8.712 -28.642 -1.720 1.00 97.19 114 ALA A N 1
ATOM 895 C CA . ALA A 1 114 ? -9.024 -29.314 -2.970 1.00 97.19 114 ALA A CA 1
ATOM 896 C C . ALA A 1 114 ? -7.769 -29.716 -3.749 1.00 97.19 114 ALA A C 1
ATOM 898 O O . ALA A 1 114 ? -6.708 -29.090 -3.637 1.00 97.19 114 ALA A O 1
ATOM 899 N N . THR A 1 115 ? -7.911 -30.768 -4.551 1.00 97.31 115 THR A N 1
ATOM 900 C CA . THR A 1 115 ? -6.900 -31.235 -5.504 1.00 97.31 115 THR A CA 1
ATOM 901 C C . THR A 1 115 ? -7.521 -31.392 -6.888 1.00 97.31 115 THR A C 1
ATOM 903 O O . THR A 1 115 ? -8.734 -31.545 -7.032 1.00 97.31 115 THR A O 1
ATOM 906 N N . CYS A 1 116 ? -6.694 -31.314 -7.926 1.00 95.94 116 CYS A N 1
ATOM 907 C CA . CYS A 1 116 ? -7.105 -31.574 -9.305 1.00 95.94 116 CYS A CA 1
ATOM 908 C C . CYS A 1 116 ? -5.889 -32.002 -10.125 1.00 95.94 116 CYS A C 1
ATOM 910 O O . CYS A 1 116 ? -4.782 -31.505 -9.901 1.00 95.94 116 CYS A O 1
ATOM 912 N N . LYS A 1 117 ? -6.074 -32.917 -11.078 1.00 93.75 117 LYS A N 1
ATOM 913 C CA . LYS A 1 117 ? -5.038 -33.353 -12.022 1.00 93.75 117 LYS A CA 1
ATOM 914 C C . LYS A 1 117 ? -5.649 -33.509 -13.407 1.00 93.75 117 LYS A C 1
ATOM 916 O O . LYS A 1 117 ? -6.684 -34.144 -13.552 1.00 93.75 117 LYS A O 1
ATOM 921 N N . GLY A 1 118 ? -4.990 -32.941 -14.413 1.00 89.75 118 GLY A N 1
ATOM 922 C CA . GLY A 1 118 ? -5.495 -32.883 -15.784 1.00 89.75 118 GLY A CA 1
ATOM 923 C C . GLY A 1 118 ? -5.456 -31.457 -16.321 1.00 89.75 118 GLY A C 1
ATOM 924 O O . GLY A 1 118 ? -4.623 -30.654 -15.892 1.00 89.75 118 GLY A O 1
ATOM 925 N N . ARG A 1 119 ? -6.350 -31.149 -17.262 1.00 88.25 119 ARG A N 1
ATOM 926 C CA . ARG A 1 119 ? -6.518 -29.815 -17.852 1.00 88.25 119 ARG A CA 1
ATOM 927 C C . ARG A 1 119 ? -7.892 -29.243 -17.509 1.00 88.25 119 ARG A C 1
ATOM 929 O O . ARG A 1 119 ? -8.893 -29.927 -17.684 1.00 88.25 119 ARG A O 1
ATOM 936 N N . GLN A 1 120 ? -7.929 -27.996 -17.056 1.00 90.25 120 GLN A N 1
ATOM 937 C CA . GLN A 1 120 ? -9.136 -27.203 -16.804 1.00 90.25 120 GLN A CA 1
ATOM 938 C C . GLN A 1 120 ? -8.727 -25.719 -16.827 1.00 90.25 120 GLN A C 1
ATOM 940 O O . GLN A 1 120 ? -7.540 -25.429 -16.671 1.00 90.25 120 GLN A O 1
ATOM 945 N N . PHE A 1 121 ? -9.668 -24.801 -17.038 1.00 85.62 121 PHE A N 1
ATOM 946 C CA . PHE A 1 121 ? -9.462 -23.382 -16.716 1.00 85.62 121 PHE A CA 1
ATOM 947 C C . PHE A 1 121 ? -9.818 -23.120 -15.253 1.00 85.62 121 PHE A C 1
ATOM 949 O O . PHE A 1 121 ? -10.441 -23.962 -14.608 1.00 85.62 121 PHE A O 1
ATOM 956 N N . ASP A 1 122 ? -9.445 -21.970 -14.710 1.00 87.75 122 ASP A N 1
ATOM 957 C CA . ASP A 1 122 ? -9.933 -21.575 -13.399 1.00 87.75 122 ASP A CA 1
ATOM 958 C C . ASP A 1 122 ? -11.433 -21.230 -13.413 1.00 87.75 122 ASP A C 1
ATOM 960 O O . ASP A 1 122 ? -12.036 -20.937 -14.446 1.00 87.75 122 ASP A O 1
ATOM 964 N N . ARG A 1 123 ? -12.073 -21.388 -12.252 1.00 91.44 123 ARG A N 1
ATOM 965 C CA . ARG A 1 123 ? -13.525 -21.314 -12.063 1.00 91.44 123 ARG A CA 1
ATOM 966 C C . ARG A 1 123 ? -13.845 -20.534 -10.797 1.00 91.44 123 ARG A C 1
ATOM 968 O O . ARG A 1 123 ? -13.237 -20.772 -9.752 1.00 91.44 123 ARG A O 1
ATOM 975 N N . ILE A 1 124 ? -14.861 -19.677 -10.859 1.00 95.31 124 ILE A N 1
ATOM 976 C CA . ILE A 1 124 ? -15.490 -19.118 -9.660 1.00 95.31 124 ILE A CA 1
ATOM 977 C C . ILE A 1 124 ? -16.327 -20.199 -8.959 1.00 95.31 124 ILE A C 1
ATOM 979 O O . ILE A 1 124 ? -17.024 -20.987 -9.606 1.00 95.31 124 ILE A O 1
ATOM 983 N N . PHE A 1 125 ? -16.263 -20.244 -7.631 1.00 96.94 125 PHE A N 1
ATOM 984 C CA . PHE A 1 125 ? -17.065 -21.132 -6.796 1.00 96.94 125 PHE A CA 1
ATOM 985 C C . PHE A 1 125 ? -17.549 -20.426 -5.524 1.00 96.94 125 PHE A C 1
ATOM 987 O O . PHE A 1 125 ? -16.964 -19.434 -5.075 1.00 96.94 125 PHE A O 1
ATOM 994 N N . GLY A 1 126 ? -18.640 -20.939 -4.957 1.00 97.56 126 GLY A N 1
ATOM 995 C CA . GLY A 1 126 ? -19.301 -20.373 -3.783 1.00 97.56 126 GLY A CA 1
ATOM 996 C C . GLY A 1 126 ? -19.744 -21.437 -2.782 1.00 97.56 126 GLY A C 1
ATOM 997 O O . GLY A 1 126 ? -20.049 -22.578 -3.149 1.00 97.56 126 GLY A O 1
ATOM 998 N N . ILE A 1 127 ? -19.774 -21.051 -1.507 1.00 98.25 127 ILE A N 1
ATOM 999 C CA . ILE A 1 127 ? -20.301 -21.855 -0.399 1.00 98.25 127 ILE A CA 1
ATOM 1000 C C . ILE A 1 127 ? -21.336 -21.029 0.351 1.00 98.25 127 ILE A C 1
ATOM 1002 O O . ILE A 1 127 ? -21.017 -19.968 0.896 1.00 98.25 127 ILE A O 1
ATOM 1006 N N . TRP A 1 128 ? -22.543 -21.577 0.457 1.00 97.94 128 TRP A N 1
ATOM 1007 C CA . TRP A 1 128 ? -23.627 -21.030 1.258 1.00 97.94 128 TRP A CA 1
ATOM 1008 C C . TRP A 1 128 ? -23.974 -21.979 2.402 1.00 97.94 128 TRP A C 1
ATOM 1010 O O . TRP A 1 128 ? -23.994 -23.195 2.227 1.00 97.94 128 TRP A O 1
ATOM 1020 N N . LEU A 1 129 ? -24.320 -21.436 3.566 1.00 96.06 129 LEU A N 1
ATOM 1021 C CA . LEU A 1 129 ? -24.926 -22.192 4.664 1.00 96.06 129 LEU A CA 1
ATOM 1022 C C . LEU A 1 129 ? -26.320 -21.623 4.912 1.00 96.06 129 LEU A C 1
ATOM 1024 O O . LEU A 1 129 ? -26.423 -20.463 5.274 1.00 96.06 129 LEU A O 1
ATOM 1028 N N . GLY A 1 130 ? -27.390 -22.384 4.673 1.00 93.19 130 GLY A N 1
ATOM 1029 C CA . GLY A 1 130 ? -28.773 -21.895 4.791 1.00 93.19 130 GLY A CA 1
ATOM 1030 C C . GLY A 1 130 ? -29.168 -20.828 3.755 1.00 93.19 130 GLY A C 1
ATOM 1031 O O . GLY A 1 130 ? -30.109 -20.074 3.983 1.00 93.19 130 GLY A O 1
ATOM 1032 N N . GLY A 1 131 ? -28.425 -20.721 2.648 1.00 94.62 131 GLY A N 1
ATOM 1033 C CA . GLY A 1 131 ? -28.583 -19.667 1.636 1.00 94.62 131 GLY A CA 1
ATOM 1034 C C . GLY A 1 131 ? -27.743 -18.403 1.868 1.00 94.62 131 GLY A C 1
ATOM 1035 O O . GLY A 1 131 ? -27.851 -17.460 1.094 1.00 94.62 131 GLY A O 1
ATOM 1036 N N . PHE A 1 132 ? -26.900 -18.377 2.902 1.00 95.56 132 PHE A N 1
ATOM 1037 C CA . PHE A 1 132 ? -26.014 -17.259 3.243 1.00 95.56 132 PHE A CA 1
ATOM 1038 C C . PHE A 1 132 ? -24.608 -17.507 2.696 1.00 95.56 132 PHE A C 1
ATOM 1040 O O . PHE A 1 132 ? -23.990 -18.490 3.112 1.00 95.56 132 PHE A O 1
ATOM 1047 N N . GLU A 1 133 ? -24.077 -16.659 1.808 1.00 97.56 133 GLU A N 1
ATOM 1048 C CA . GLU A 1 133 ? -22.729 -16.879 1.258 1.00 97.56 133 GLU A CA 1
ATOM 1049 C C . GLU A 1 133 ? -21.667 -16.648 2.344 1.00 97.56 133 GLU A C 1
ATOM 1051 O O . GLU A 1 133 ? -21.621 -15.589 2.975 1.00 97.56 133 GLU A O 1
ATOM 1056 N N . ILE A 1 134 ? -20.813 -17.644 2.593 1.00 96.75 134 ILE A N 1
ATOM 1057 C CA . ILE A 1 134 ? -19.734 -17.575 3.598 1.00 96.75 134 ILE A CA 1
ATOM 1058 C C . ILE A 1 134 ? -18.339 -17.569 2.960 1.00 96.75 134 ILE A C 1
ATOM 1060 O O . ILE A 1 134 ? -17.395 -17.036 3.547 1.00 96.75 134 ILE A O 1
ATOM 1064 N N . LEU A 1 135 ? -18.204 -18.099 1.742 1.00 97.62 135 LEU A N 1
ATOM 1065 C CA . LEU A 1 135 ? -16.984 -18.051 0.939 1.00 97.62 135 LEU A CA 1
ATOM 1066 C C . LEU A 1 135 ? -17.341 -17.893 -0.539 1.00 97.62 135 LEU A C 1
ATOM 1068 O O . LEU A 1 135 ? -18.108 -18.698 -1.063 1.00 97.62 135 LEU A O 1
ATOM 1072 N N . ARG A 1 136 ? -16.689 -16.927 -1.193 1.00 97.62 136 ARG A N 1
ATOM 1073 C CA . ARG A 1 136 ? -16.556 -16.846 -2.647 1.00 97.62 136 ARG A CA 1
ATOM 1074 C C . ARG A 1 136 ? -15.077 -16.930 -2.998 1.00 97.62 136 ARG A C 1
ATOM 1076 O O . ARG A 1 136 ? -14.261 -16.287 -2.337 1.00 97.62 136 ARG A O 1
ATOM 1083 N N . SER A 1 137 ? -14.732 -17.736 -3.993 1.00 96.81 137 SER A N 1
ATOM 1084 C CA . SER A 1 137 ? -13.344 -18.120 -4.256 1.00 96.81 137 SER A CA 1
ATOM 1085 C C . SER A 1 137 ? -13.144 -18.517 -5.718 1.00 96.81 137 SER A C 1
ATOM 1087 O O . SER A 1 137 ? -14.081 -18.972 -6.373 1.00 96.81 137 SER A O 1
ATOM 1089 N N . CYS A 1 138 ? -11.932 -18.350 -6.237 1.00 95.81 138 CYS A N 1
ATOM 1090 C CA . CYS A 1 138 ? -11.501 -18.895 -7.517 1.00 95.81 138 CYS A CA 1
ATOM 1091 C C . CYS A 1 138 ? -10.675 -20.174 -7.291 1.00 95.81 138 CYS A C 1
ATOM 1093 O O . CYS A 1 138 ? -9.870 -20.259 -6.360 1.00 95.81 138 CYS A O 1
ATOM 1095 N N . THR A 1 139 ? -10.863 -21.194 -8.126 1.00 95.88 139 THR A N 1
ATOM 1096 C CA . THR A 1 139 ? -10.012 -22.394 -8.110 1.00 95.88 139 THR A CA 1
ATOM 1097 C C . THR A 1 139 ? -8.585 -22.060 -8.531 1.00 95.88 139 THR A C 1
ATOM 1099 O O . THR A 1 139 ? -8.391 -21.269 -9.449 1.00 95.88 139 THR A O 1
ATOM 1102 N N . ALA A 1 140 ? -7.594 -22.769 -7.991 1.00 93.69 140 ALA A N 1
ATOM 1103 C CA . ALA A 1 140 ? -6.291 -22.839 -8.645 1.00 93.69 140 ALA A CA 1
ATOM 1104 C C . ALA A 1 140 ? -6.417 -23.469 -10.049 1.00 93.69 140 ALA A C 1
ATOM 1106 O O . ALA A 1 140 ? -7.049 -24.518 -10.214 1.00 93.69 140 ALA A O 1
ATOM 1107 N N . GLU A 1 141 ? -5.791 -22.842 -11.044 1.00 88.88 141 GLU A N 1
ATOM 1108 C CA . GLU A 1 141 ? -5.652 -23.355 -12.410 1.00 88.88 141 GLU A CA 1
ATOM 1109 C C . GLU A 1 141 ? -4.868 -24.697 -12.431 1.00 88.88 141 GLU A C 1
ATOM 1111 O O . GLU A 1 141 ? -3.708 -24.735 -11.998 1.00 88.88 141 GLU A O 1
ATOM 1116 N N . PRO A 1 142 ? -5.452 -25.819 -12.904 1.00 88.00 142 PRO A N 1
ATOM 1117 C CA . PRO A 1 142 ? -4.814 -27.134 -12.790 1.00 88.00 142 PRO A CA 1
ATOM 1118 C C . PRO A 1 142 ? -3.610 -27.395 -13.702 1.00 88.00 142 PRO A C 1
ATOM 1120 O O . PRO A 1 142 ? -3.372 -26.743 -14.717 1.00 88.00 142 PRO A O 1
ATOM 1123 N N . ARG A 1 143 ? -2.851 -28.438 -13.344 1.00 85.62 143 ARG A N 1
ATOM 1124 C CA . ARG A 1 143 ? -1.655 -28.904 -14.060 1.00 85.62 143 ARG A CA 1
ATOM 1125 C C . ARG A 1 143 ? -1.728 -30.406 -14.337 1.00 85.62 143 ARG A C 1
ATOM 1127 O O . ARG A 1 143 ? -2.297 -31.168 -13.555 1.00 85.62 143 ARG A O 1
ATOM 1134 N N . ALA A 1 144 ? -1.031 -30.857 -15.382 1.00 85.25 144 ALA A N 1
ATOM 1135 C CA . ALA A 1 144 ? -0.876 -32.282 -15.702 1.00 85.25 144 ALA A CA 1
ATOM 1136 C C . ALA A 1 144 ? -0.170 -33.090 -14.586 1.00 85.25 144 ALA A C 1
ATOM 1138 O O . ALA A 1 144 ? -0.482 -34.260 -14.373 1.00 85.25 144 ALA A O 1
ATOM 1139 N N . THR A 1 145 ? 0.734 -32.454 -13.831 1.00 89.50 145 THR A N 1
ATOM 1140 C CA . THR A 1 145 ? 1.379 -33.003 -12.619 1.00 89.50 145 THR A CA 1
ATOM 1141 C C . THR A 1 145 ? 0.445 -33.064 -11.405 1.00 89.50 145 THR A C 1
ATOM 1143 O O . THR A 1 145 ? 0.755 -33.717 -10.415 1.00 89.50 145 THR A O 1
ATOM 1146 N N . GLY A 1 146 ? -0.708 -32.399 -11.473 1.00 93.44 146 GLY A N 1
ATOM 1147 C CA . GLY A 1 146 ? -1.612 -32.184 -10.352 1.00 93.44 146 GLY A CA 1
ATOM 1148 C C . GLY A 1 146 ? -1.353 -30.875 -9.606 1.00 93.44 146 GLY A C 1
ATOM 1149 O O . GLY A 1 146 ? -0.273 -30.276 -9.686 1.00 93.44 146 GLY A O 1
ATOM 1150 N N . ILE A 1 147 ? -2.373 -30.443 -8.871 1.00 95.06 147 ILE A N 1
ATOM 1151 C CA . ILE A 1 147 ? -2.372 -29.283 -7.981 1.00 95.06 147 ILE A CA 1
ATOM 1152 C C . ILE A 1 147 ? -3.021 -29.621 -6.636 1.00 95.06 147 ILE A C 1
ATOM 1154 O O . ILE A 1 147 ? -3.857 -30.524 -6.544 1.00 95.06 147 ILE A O 1
ATOM 1158 N N . VAL A 1 148 ? -2.662 -28.854 -5.611 1.00 96.31 148 VAL A N 1
ATOM 1159 C CA . VAL A 1 148 ? -3.306 -28.828 -4.292 1.00 96.31 148 VAL A CA 1
ATOM 1160 C C . VAL A 1 148 ? -3.480 -27.365 -3.897 1.00 96.31 148 VAL A C 1
ATOM 1162 O O . VAL A 1 148 ? -2.552 -26.577 -4.064 1.00 96.31 148 VAL A O 1
ATOM 1165 N N . TRP A 1 149 ? -4.626 -26.977 -3.344 1.00 95.62 149 TRP A N 1
ATOM 1166 C CA . TRP A 1 149 ? -4.752 -25.675 -2.681 1.00 95.62 149 TRP A CA 1
ATOM 1167 C C . TRP A 1 149 ? -5.646 -25.758 -1.448 1.00 95.62 149 TRP A C 1
ATOM 1169 O O . TRP A 1 149 ? -6.425 -26.698 -1.271 1.00 95.62 149 TRP A O 1
ATOM 1179 N N . THR A 1 150 ? -5.485 -24.800 -0.538 1.00 95.94 150 THR A N 1
ATOM 1180 C CA . THR A 1 150 ? -6.291 -24.704 0.682 1.00 95.94 150 THR A CA 1
ATOM 1181 C C . THR A 1 150 ? -6.622 -23.250 0.979 1.00 95.94 150 THR A C 1
ATOM 1183 O O . THR A 1 150 ? -5.737 -22.397 0.989 1.00 95.94 150 THR A O 1
ATOM 1186 N N . VAL A 1 151 ? -7.897 -22.983 1.251 1.00 95.69 151 VAL A N 1
ATOM 1187 C CA . VAL A 1 151 ? -8.420 -21.674 1.651 1.00 95.69 151 VAL A CA 1
ATOM 1188 C C . VAL A 1 151 ? -8.875 -21.772 3.102 1.00 95.69 151 VAL A C 1
ATOM 1190 O O . VAL A 1 151 ? -9.605 -22.698 3.463 1.00 95.69 151 VAL A O 1
ATOM 1193 N N . LYS A 1 152 ? -8.448 -20.823 3.943 1.00 96.12 152 LYS A N 1
ATOM 1194 C CA . LYS A 1 152 ? -8.875 -20.727 5.345 1.00 96.12 152 LYS A CA 1
ATOM 1195 C C . LYS A 1 152 ? -9.486 -19.365 5.620 1.00 96.12 152 LYS A C 1
ATOM 1197 O O . LYS A 1 152 ? -8.814 -18.355 5.431 1.00 96.12 152 LYS A O 1
ATOM 1202 N N . LYS A 1 153 ? -10.731 -19.346 6.098 1.00 95.56 153 LYS A N 1
ATOM 1203 C CA . LYS A 1 153 ? -11.497 -18.115 6.335 1.00 95.56 153 LYS A CA 1
ATOM 1204 C C . LYS A 1 153 ? -12.072 -18.072 7.744 1.00 95.56 153 LYS A C 1
ATOM 1206 O O . LYS A 1 153 ? -12.684 -19.039 8.195 1.00 95.56 153 LYS A O 1
ATOM 1211 N N . ASP A 1 154 ? -11.892 -16.945 8.430 1.00 94.62 154 ASP A N 1
ATOM 1212 C CA . ASP A 1 154 ? -12.557 -16.684 9.707 1.00 94.62 154 ASP A CA 1
ATOM 1213 C C . ASP A 1 154 ? -14.042 -16.392 9.445 1.00 94.62 154 ASP A C 1
ATOM 1215 O O . ASP A 1 154 ? -14.405 -15.337 8.922 1.00 94.62 154 ASP A O 1
ATOM 1219 N N . ILE A 1 155 ? -14.898 -17.349 9.802 1.00 94.81 155 ILE A N 1
ATOM 1220 C CA . ILE A 1 155 ? -16.354 -17.259 9.658 1.00 94.81 155 ILE A CA 1
ATOM 1221 C C . ILE A 1 155 ? -17.045 -16.952 10.995 1.00 94.81 155 ILE A C 1
ATOM 1223 O O . ILE A 1 155 ? -18.269 -17.018 11.088 1.00 94.81 155 ILE A O 1
ATOM 1227 N N . THR A 1 156 ? -16.303 -16.540 12.031 1.00 93.25 156 THR A N 1
ATOM 1228 C CA . THR A 1 156 ? -16.846 -16.234 13.372 1.00 93.25 156 THR A CA 1
ATOM 1229 C C . THR A 1 156 ? -17.923 -15.139 13.341 1.00 93.25 156 THR A C 1
ATOM 1231 O O . THR A 1 156 ? -18.820 -15.147 14.186 1.00 93.25 156 THR A O 1
ATOM 1234 N N . ARG A 1 157 ? -17.922 -14.239 12.337 1.00 91.81 157 ARG A N 1
ATOM 1235 C CA . ARG A 1 157 ? -19.000 -13.238 12.150 1.00 91.81 157 ARG A CA 1
ATOM 1236 C C . ARG A 1 157 ? -20.387 -13.874 11.949 1.00 91.81 157 ARG A C 1
ATOM 1238 O O . ARG A 1 157 ? -21.388 -13.255 12.296 1.00 91.81 157 ARG A O 1
ATOM 1245 N N . TYR A 1 158 ? -20.436 -15.122 11.479 1.00 93.69 158 TYR A N 1
ATOM 1246 C CA . TYR A 1 158 ? -21.647 -15.904 11.212 1.00 93.69 158 TYR A CA 1
ATOM 1247 C C . TYR A 1 158 ? -22.108 -16.775 12.402 1.00 93.69 158 TYR A C 1
ATOM 1249 O O . TYR A 1 158 ? -22.878 -17.712 12.218 1.00 93.69 158 TYR A O 1
ATOM 1257 N N . TYR A 1 159 ? -21.665 -16.505 13.637 1.00 91.94 159 TYR A N 1
ATOM 1258 C CA . TYR A 1 159 ? -21.923 -17.370 14.807 1.00 91.94 159 TYR A CA 1
ATOM 1259 C C . TYR A 1 159 ? -23.395 -17.792 14.999 1.00 91.94 159 TYR A C 1
ATOM 1261 O O . TYR A 1 159 ? -23.684 -18.958 15.253 1.00 91.94 159 TYR A O 1
ATOM 1269 N N . SER A 1 160 ? -24.346 -16.863 14.858 1.00 91.31 160 SER A N 1
ATOM 1270 C CA . SER A 1 160 ? -25.789 -17.118 15.037 1.00 91.31 160 SER A CA 1
ATOM 1271 C C . SER A 1 160 ? -26.437 -17.944 13.918 1.00 91.31 160 SER A C 1
ATOM 1273 O O . SER A 1 160 ? -27.581 -18.391 14.066 1.00 91.31 160 SER A O 1
ATOM 1275 N N . LEU A 1 161 ? -25.715 -18.142 12.814 1.00 92.00 161 LEU A N 1
ATOM 1276 C CA . LEU A 1 161 ? -26.029 -19.059 11.723 1.00 92.00 161 LEU A CA 1
ATOM 1277 C C . LEU A 1 161 ? -25.396 -20.435 11.983 1.00 92.00 161 LEU A C 1
ATOM 1279 O O . LEU A 1 161 ? -26.058 -21.458 11.849 1.00 92.00 161 LEU A O 1
ATOM 1283 N N . LEU A 1 162 ? -24.127 -20.441 12.402 1.00 93.06 162 LEU A N 1
ATOM 1284 C CA . LEU A 1 162 ? -23.331 -21.647 12.646 1.00 93.06 162 LEU A CA 1
ATOM 1285 C C . LEU A 1 162 ? -23.845 -22.467 13.839 1.00 93.06 162 LEU A C 1
ATOM 1287 O O . LEU A 1 162 ? -23.791 -23.686 13.812 1.00 93.06 162 LEU A O 1
ATOM 1291 N N . MET A 1 163 ? -24.440 -21.849 14.859 1.00 91.56 163 MET A N 1
ATOM 1292 C CA . MET A 1 163 ? -25.030 -22.592 15.987 1.00 91.56 163 MET A CA 1
ATOM 1293 C C . MET A 1 163 ? -26.437 -23.167 15.702 1.00 91.56 163 MET A C 1
ATOM 1295 O O . MET A 1 163 ? -27.263 -23.241 16.612 1.00 91.56 163 MET A O 1
ATOM 1299 N N . LYS A 1 164 ? -26.751 -23.533 14.449 1.00 91.94 164 LYS A N 1
ATOM 1300 C CA . LYS A 1 164 ? -28.061 -24.068 14.016 1.00 91.94 164 LYS A CA 1
ATOM 1301 C C . LYS A 1 164 ? -27.907 -25.137 12.934 1.00 91.94 164 LYS A C 1
ATOM 1303 O O . LYS A 1 164 ? -27.062 -25.002 1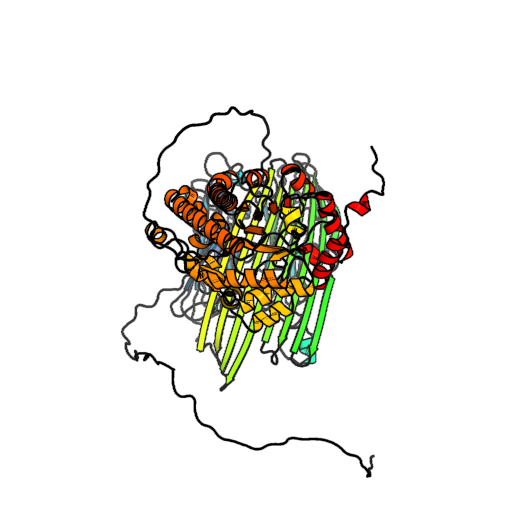2.054 1.00 91.94 164 LYS A O 1
ATOM 1308 N N . GLU A 1 165 ? -28.764 -26.158 12.965 1.00 94.62 165 GLU A N 1
ATOM 1309 C CA . GLU A 1 165 ? -28.847 -27.158 11.891 1.00 94.62 165 GLU A CA 1
ATOM 1310 C C . GLU A 1 165 ? -29.436 -26.546 10.618 1.00 94.62 165 GLU A C 1
ATOM 1312 O O . GLU A 1 165 ? -30.515 -25.954 10.664 1.00 94.62 165 GLU A O 1
ATOM 1317 N N . GLN A 1 166 ? -28.722 -26.659 9.496 1.00 93.94 166 GLN A N 1
ATOM 1318 C CA . GLN A 1 166 ? -29.076 -26.050 8.209 1.00 93.94 166 GLN A CA 1
ATOM 1319 C C . GLN A 1 166 ? -28.458 -26.841 7.044 1.00 93.94 166 GLN A C 1
ATOM 1321 O O . GLN A 1 166 ? -27.561 -27.659 7.233 1.00 93.94 166 GLN A O 1
ATOM 1326 N N . THR A 1 167 ? -28.892 -26.583 5.812 1.00 95.19 167 THR A N 1
ATOM 1327 C CA . THR A 1 167 ? -28.263 -27.157 4.611 1.00 95.19 167 THR A CA 1
ATOM 1328 C C . THR A 1 167 ? -27.083 -26.292 4.165 1.00 95.19 167 THR A C 1
ATOM 1330 O O . THR A 1 167 ? -27.248 -25.093 3.937 1.00 95.19 167 THR A O 1
ATOM 1333 N N . MET A 1 168 ? -25.899 -26.883 4.008 1.00 96.88 168 MET A N 1
ATOM 1334 C CA . MET A 1 168 ? -24.801 -26.282 3.248 1.00 96.88 168 MET A CA 1
ATOM 1335 C C . MET A 1 168 ? -25.012 -26.566 1.757 1.00 96.88 168 MET A C 1
ATOM 1337 O O . MET A 1 168 ? -25.350 -27.686 1.386 1.00 96.88 168 MET A O 1
ATOM 1341 N N . ALA A 1 169 ? -24.792 -25.563 0.913 1.00 97.81 169 ALA A N 1
ATOM 1342 C CA . ALA A 1 169 ? -24.802 -25.669 -0.540 1.00 97.81 169 ALA A CA 1
ATOM 1343 C C . ALA A 1 169 ? -23.438 -25.231 -1.090 1.00 97.81 169 ALA A C 1
ATOM 1345 O O . ALA A 1 169 ? -22.915 -24.190 -0.689 1.00 97.81 169 ALA A O 1
ATOM 1346 N N . VAL A 1 170 ? -22.866 -26.011 -2.005 1.00 98.06 170 VAL A N 1
ATOM 1347 C CA . VAL A 1 170 ? -21.571 -25.732 -2.641 1.00 98.06 170 VAL A CA 1
ATOM 1348 C C . VAL A 1 170 ? -21.730 -25.787 -4.154 1.00 98.06 170 VAL A C 1
ATOM 1350 O O . VAL A 1 170 ? -22.101 -26.826 -4.701 1.00 98.06 170 VAL A O 1
ATOM 1353 N N . TYR A 1 171 ? -21.421 -24.687 -4.841 1.00 97.69 171 TYR A N 1
ATOM 1354 C CA . TYR A 1 171 ? -21.395 -24.643 -6.303 1.00 97.69 171 TYR A CA 1
ATOM 1355 C C . TYR A 1 171 ? -19.979 -24.394 -6.808 1.00 97.69 171 TYR A C 1
ATOM 1357 O O . TYR A 1 171 ? -19.400 -23.345 -6.538 1.00 97.69 171 TYR A O 1
ATOM 1365 N N . LEU A 1 172 ? -19.467 -25.347 -7.586 1.00 97.25 172 LEU A N 1
ATOM 1366 C CA . LEU A 1 172 ? -18.277 -25.220 -8.421 1.00 97.25 172 LEU A CA 1
ATOM 1367 C C . LEU A 1 172 ? -18.652 -25.801 -9.788 1.00 97.25 172 LEU A C 1
ATOM 1369 O O . LEU A 1 172 ? -18.838 -27.012 -9.923 1.00 97.25 172 LEU A O 1
ATOM 1373 N N . GLY A 1 173 ? -18.824 -24.935 -10.787 1.00 93.81 173 GLY A N 1
ATOM 1374 C CA . GLY A 1 173 ? -19.252 -25.328 -12.130 1.00 93.81 173 GLY A CA 1
ATOM 1375 C C . GLY A 1 173 ? -18.089 -25.852 -12.970 1.00 93.81 173 GLY A C 1
ATOM 1376 O O . GLY A 1 173 ? -17.347 -25.057 -13.547 1.00 93.81 173 GLY A O 1
ATOM 1377 N N . ASN A 1 174 ? -17.941 -27.176 -13.056 1.00 94.62 174 ASN A N 1
ATOM 1378 C CA . ASN A 1 174 ? -16.883 -27.845 -13.815 1.00 94.62 174 ASN A CA 1
ATOM 1379 C C . ASN A 1 174 ? -17.440 -28.647 -15.010 1.00 94.62 174 ASN A C 1
ATOM 1381 O O . ASN A 1 174 ? -18.591 -29.087 -14.985 1.00 94.62 174 ASN A O 1
ATOM 1385 N N . ASN A 1 175 ? -16.619 -28.837 -16.045 1.00 92.75 175 ASN A N 1
ATOM 1386 C CA . ASN A 1 175 ? -16.926 -29.629 -17.240 1.00 92.75 175 ASN A CA 1
ATOM 1387 C C . ASN A 1 175 ? -15.806 -30.636 -17.509 1.00 92.75 175 ASN A C 1
ATOM 1389 O O . ASN A 1 175 ? -14.632 -30.287 -17.388 1.00 92.75 175 ASN A O 1
ATOM 1393 N N . ILE A 1 176 ? -16.177 -31.848 -17.934 1.00 92.69 176 ILE A N 1
ATOM 1394 C CA . ILE A 1 176 ? -15.245 -32.900 -18.355 1.00 92.69 176 ILE A CA 1
ATOM 1395 C C . ILE A 1 176 ? -15.588 -33.340 -19.780 1.00 92.69 176 ILE A C 1
ATOM 1397 O O . ILE A 1 176 ? -16.731 -33.708 -20.048 1.00 92.69 176 ILE A O 1
ATOM 1401 N N . ASP A 1 177 ? -14.594 -33.311 -20.664 1.00 91.25 177 ASP A N 1
ATOM 1402 C CA . ASP A 1 177 ? -14.641 -33.771 -22.054 1.00 91.25 177 ASP A CA 1
ATOM 1403 C C . ASP A 1 177 ? -13.225 -34.178 -22.540 1.00 91.25 177 ASP A C 1
ATOM 1405 O O . ASP A 1 177 ? -12.318 -34.411 -21.739 1.00 91.25 177 ASP A O 1
ATOM 1409 N N . SER A 1 178 ? -13.005 -34.301 -23.853 1.00 90.31 178 SER A N 1
ATOM 1410 C CA . SER A 1 178 ? -11.698 -34.665 -24.430 1.00 90.31 178 SER A CA 1
ATOM 1411 C C . SER A 1 178 ? -10.614 -33.581 -24.304 1.00 90.31 178 SER A C 1
ATOM 1413 O O . SER A 1 178 ? -9.436 -33.853 -24.536 1.00 90.31 178 SER A O 1
ATOM 1415 N N . THR A 1 179 ? -10.996 -32.346 -23.982 1.00 87.75 179 THR A N 1
ATOM 1416 C CA . THR A 1 179 ? -10.124 -31.174 -23.804 1.00 87.75 179 THR A CA 1
ATOM 1417 C C . THR A 1 179 ? -9.926 -30.857 -22.326 1.00 87.75 179 THR A C 1
ATOM 1419 O O . THR A 1 179 ? -8.807 -30.538 -21.909 1.00 87.75 179 THR A O 1
ATOM 1422 N N . TYR A 1 180 ? -11.003 -30.943 -21.546 1.00 90.81 180 TYR A N 1
ATOM 1423 C CA . TYR A 1 180 ? -11.048 -30.650 -20.122 1.00 90.81 180 TYR A CA 1
ATOM 1424 C C . TYR A 1 180 ? -11.129 -31.951 -19.324 1.00 90.81 180 TYR A C 1
ATOM 1426 O O . TYR A 1 180 ? -12.149 -32.626 -19.307 1.00 90.81 180 TYR A O 1
ATOM 1434 N N . THR A 1 181 ? -10.039 -32.317 -18.660 1.00 92.94 181 THR A N 1
ATOM 1435 C CA . THR A 1 181 ? -9.881 -33.610 -17.972 1.00 92.94 181 THR A CA 1
ATOM 1436 C C . THR A 1 181 ? -9.718 -33.482 -16.458 1.00 92.94 181 THR A C 1
ATOM 1438 O O . THR A 1 181 ? -9.653 -34.490 -15.760 1.00 92.94 181 THR A O 1
ATOM 1441 N N . GLY A 1 182 ? -9.630 -32.255 -15.935 1.00 93.19 182 GLY A N 1
ATOM 1442 C CA . GLY A 1 182 ? -9.420 -31.991 -14.513 1.00 93.19 182 GLY A CA 1
ATOM 1443 C C . GLY A 1 182 ? -10.699 -32.092 -13.680 1.00 93.19 182 GLY A C 1
ATOM 1444 O O . GLY A 1 182 ? -11.518 -31.173 -13.699 1.00 93.19 182 GLY A O 1
ATOM 1445 N N . VAL A 1 183 ? -10.837 -33.171 -12.904 1.00 96.00 183 VAL A N 1
ATOM 1446 C CA . VAL A 1 183 ? -11.837 -33.295 -11.827 1.00 96.00 183 VAL A CA 1
ATOM 1447 C C . VAL A 1 183 ? -11.310 -32.616 -10.561 1.00 96.00 183 VAL A C 1
ATOM 1449 O O . VAL A 1 183 ? -10.156 -32.822 -10.182 1.00 96.00 183 VAL A O 1
ATOM 1452 N N . TYR A 1 184 ? -12.150 -31.820 -9.896 1.00 97.00 184 TYR A N 1
ATOM 1453 C CA . TYR A 1 184 ? -11.813 -31.198 -8.614 1.00 97.00 184 TYR A CA 1
ATOM 1454 C C . TYR A 1 184 ? -12.307 -32.059 -7.448 1.00 97.00 184 TYR A C 1
ATOM 1456 O O . TYR A 1 184 ? -13.507 -32.113 -7.176 1.00 97.00 184 TYR A O 1
ATOM 1464 N N . HIS A 1 185 ? -11.376 -32.686 -6.734 1.00 97.75 185 HIS A N 1
ATOM 1465 C CA . HIS A 1 185 ? -11.644 -33.438 -5.509 1.00 97.75 185 HIS A CA 1
ATOM 1466 C C . HIS A 1 185 ? -11.645 -32.463 -4.330 1.00 97.75 185 HIS A C 1
ATOM 1468 O O . HIS A 1 185 ? -10.605 -31.888 -3.999 1.00 97.75 185 HIS A O 1
ATOM 1474 N N . VAL A 1 186 ? -12.805 -32.237 -3.717 1.00 98.19 186 VAL A N 1
ATOM 1475 C CA . VAL A 1 186 ? -13.039 -31.173 -2.729 1.00 98.19 186 VAL A CA 1
ATOM 1476 C C . VAL A 1 186 ? -13.322 -31.754 -1.348 1.00 98.19 186 VAL A C 1
ATOM 1478 O O . VAL A 1 186 ? -14.050 -32.733 -1.194 1.00 98.19 186 VAL A O 1
ATOM 1481 N N . THR A 1 187 ? -12.779 -31.106 -0.321 1.00 98.56 187 THR A N 1
ATOM 1482 C CA . THR A 1 187 ? -13.050 -31.355 1.098 1.00 98.56 187 THR A CA 1
ATOM 1483 C C . THR A 1 187 ? -13.338 -30.029 1.801 1.00 98.56 187 THR A C 1
ATOM 1485 O O . THR A 1 187 ? -12.522 -29.108 1.754 1.00 98.56 187 THR A O 1
ATOM 1488 N N . VAL A 1 188 ? -14.479 -29.938 2.487 1.00 98.38 188 VAL A N 1
ATOM 1489 C CA . VAL A 1 188 ? -14.900 -28.767 3.271 1.00 98.38 188 VAL A CA 1
ATOM 1490 C C . VAL A 1 188 ? -15.022 -29.156 4.738 1.00 98.38 188 VAL A C 1
ATOM 1492 O O . VAL A 1 188 ? -15.821 -30.026 5.096 1.00 98.38 188 VAL A O 1
ATOM 1495 N N . LYS A 1 189 ? -14.251 -28.488 5.597 1.00 97.88 189 LYS A N 1
ATOM 1496 C CA . LYS A 1 189 ? -14.292 -28.650 7.053 1.00 97.88 189 LYS A CA 1
ATOM 1497 C C . LYS A 1 189 ? -14.605 -27.335 7.751 1.00 97.88 189 LYS A C 1
ATOM 1499 O O . LYS A 1 189 ? -14.304 -26.255 7.241 1.00 97.88 189 LYS A O 1
ATOM 1504 N N . ILE A 1 190 ? -15.151 -27.431 8.959 1.00 97.44 190 ILE A N 1
ATOM 1505 C CA . ILE A 1 190 ? -15.271 -26.296 9.879 1.00 97.44 190 ILE A CA 1
ATOM 1506 C C . ILE A 1 190 ? -14.594 -26.646 11.208 1.00 97.44 190 ILE A C 1
ATOM 1508 O O . ILE A 1 190 ? -14.823 -27.711 11.787 1.00 97.44 190 ILE A O 1
ATOM 1512 N N . HIS A 1 191 ? -13.744 -25.731 11.672 1.00 96.44 191 HIS A N 1
ATOM 1513 C CA . HIS A 1 191 ? -12.940 -25.840 12.884 1.00 96.44 191 HIS A CA 1
ATOM 1514 C C . HIS A 1 191 ? -13.453 -24.858 13.938 1.00 96.44 191 HIS A C 1
ATOM 1516 O O . HIS A 1 191 ? -13.425 -23.645 13.727 1.00 96.44 191 HIS A O 1
ATOM 1522 N N . PHE A 1 192 ? -13.898 -25.375 15.079 1.00 94.88 192 PHE A N 1
ATOM 1523 C CA . PHE A 1 192 ? -14.463 -24.608 16.186 1.00 94.88 192 PHE A CA 1
ATOM 1524 C C . PHE A 1 192 ? -13.456 -24.570 17.333 1.00 94.88 192 PHE A C 1
ATOM 1526 O O . PHE A 1 192 ? -13.138 -25.611 17.906 1.00 94.88 192 PHE A O 1
ATOM 1533 N N . TYR A 1 193 ? -12.945 -23.384 17.661 1.00 92.69 193 TYR A N 1
ATOM 1534 C CA . TYR A 1 193 ? -11.938 -23.171 18.702 1.00 92.69 193 TYR A CA 1
ATOM 1535 C C . TYR A 1 193 ? -12.615 -22.634 19.974 1.00 92.69 193 TYR A C 1
ATOM 1537 O O . TYR A 1 193 ? -13.084 -21.488 19.961 1.00 92.69 193 TYR A O 1
ATOM 1545 N N . PRO A 1 194 ? -12.684 -23.415 21.071 1.00 90.06 194 PRO A N 1
ATOM 1546 C CA . PRO A 1 194 ? -13.231 -22.960 22.351 1.00 90.06 194 PRO A CA 1
ATOM 1547 C C . PRO A 1 194 ? -12.567 -21.686 22.887 1.00 90.06 194 PRO A C 1
ATOM 1549 O O . PRO A 1 194 ? -11.396 -21.421 22.603 1.00 90.06 194 PRO A O 1
ATOM 1552 N N . ALA A 1 195 ? -13.294 -20.917 23.698 1.00 84.62 195 ALA A N 1
ATOM 1553 C CA . ALA A 1 195 ? -12.718 -19.821 24.477 1.00 84.62 195 ALA A CA 1
ATOM 1554 C C . ALA A 1 195 ? -11.734 -20.316 25.563 1.00 84.62 195 ALA A C 1
ATOM 1556 O O . ALA A 1 195 ? -11.864 -21.420 26.093 1.00 84.62 195 ALA A O 1
ATOM 1557 N N . GLU A 1 196 ? -10.744 -19.486 25.911 1.00 78.25 196 GLU A N 1
ATOM 1558 C CA . GLU A 1 196 ? -9.760 -19.779 26.963 1.00 78.25 196 GLU A CA 1
ATOM 1559 C C . GLU A 1 196 ? -10.292 -19.373 28.355 1.00 78.25 196 GLU A C 1
ATOM 1561 O O . GLU A 1 196 ? -10.220 -18.211 28.755 1.00 78.25 196 GLU A O 1
ATOM 1566 N N . GLY A 1 197 ? -10.799 -20.357 29.108 1.00 62.34 197 GLY A N 1
ATOM 1567 C CA . GLY A 1 197 ? -11.171 -20.232 30.526 1.00 62.34 197 GLY A CA 1
ATOM 1568 C C . GLY A 1 197 ? -12.550 -19.611 30.807 1.00 62.34 197 GLY A C 1
ATOM 1569 O O . GLY A 1 197 ? -13.297 -19.257 29.901 1.00 62.34 197 GLY A O 1
ATOM 1570 N N . ASN A 1 198 ? -12.880 -19.439 32.096 1.00 42.81 198 ASN A N 1
ATOM 1571 C CA . ASN A 1 198 ? -14.177 -18.913 32.573 1.00 42.81 198 ASN A CA 1
ATOM 1572 C C . ASN A 1 198 ? -14.443 -17.426 32.235 1.00 42.81 198 ASN A C 1
ATOM 1574 O O . ASN A 1 198 ? -15.430 -16.846 32.687 1.00 42.81 198 ASN A O 1
ATOM 1578 N N . HIS A 1 199 ? -13.597 -16.784 31.430 1.00 44.69 199 HIS A N 1
ATOM 1579 C CA . HIS A 1 199 ? -13.783 -15.414 30.951 1.00 44.69 199 HIS A CA 1
ATOM 1580 C C . HIS A 1 199 ? -14.576 -15.381 29.633 1.00 44.69 199 HIS A C 1
ATOM 1582 O O . HIS A 1 199 ? -14.122 -14.832 28.625 1.00 44.69 199 HIS A O 1
ATOM 1588 N N . GLY A 1 200 ? -15.773 -15.982 29.659 1.00 42.66 200 GLY A N 1
ATOM 1589 C CA . GLY A 1 200 ? -16.650 -16.161 28.498 1.00 42.66 200 GLY A CA 1
ATOM 1590 C C . GLY A 1 200 ? -16.866 -14.871 27.701 1.00 42.66 200 GLY A C 1
ATOM 1591 O O . GLY A 1 200 ? -17.237 -13.838 28.264 1.00 42.66 200 GLY A O 1
ATOM 1592 N N . ARG A 1 201 ? -16.611 -14.948 26.388 1.00 44.03 201 ARG A N 1
ATOM 1593 C CA . ARG A 1 201 ? -16.630 -13.894 25.341 1.00 44.03 201 ARG A CA 1
ATOM 1594 C C . ARG A 1 201 ? -15.938 -12.550 25.592 1.00 44.03 201 ARG A C 1
ATOM 1596 O O . ARG A 1 201 ? -15.232 -12.082 24.703 1.00 44.03 201 ARG A O 1
ATOM 1603 N N . SER A 1 202 ? -16.126 -11.892 26.732 1.00 33.94 202 SER A N 1
ATOM 1604 C CA . SER A 1 202 ? -15.781 -10.474 26.914 1.00 33.94 202 SER A CA 1
ATOM 1605 C C . SER A 1 202 ? -14.280 -10.161 26.867 1.00 33.94 202 SER A C 1
ATOM 1607 O O . SER A 1 202 ? -13.926 -8.996 26.698 1.00 33.94 202 SER A O 1
ATOM 1609 N N . VAL A 1 203 ? -13.399 -11.153 27.046 1.00 28.84 203 VAL A N 1
ATOM 1610 C CA . VAL A 1 203 ? -11.960 -10.908 27.259 1.00 28.84 203 VAL A CA 1
ATOM 1611 C C . VAL A 1 203 ? -11.101 -11.184 26.020 1.00 28.84 203 VAL A C 1
ATOM 1613 O O . VAL A 1 203 ? -10.125 -10.471 25.807 1.00 28.84 203 VAL A O 1
ATOM 1616 N N . ILE A 1 204 ? -11.464 -12.113 25.129 1.00 32.78 204 ILE A N 1
ATOM 1617 C CA . ILE A 1 204 ? -10.656 -12.391 23.917 1.00 32.78 204 ILE A CA 1
ATOM 1618 C C . ILE A 1 204 ? -10.870 -11.323 22.821 1.00 32.78 204 ILE A C 1
ATOM 1620 O O . ILE A 1 204 ? -9.964 -11.043 22.037 1.00 32.78 204 ILE A O 1
ATOM 1624 N N . PHE A 1 205 ? -12.002 -10.609 22.841 1.00 32.72 205 PHE A N 1
ATOM 1625 C CA . PHE A 1 205 ? -12.202 -9.393 22.036 1.00 32.72 205 PHE A CA 1
ATOM 1626 C C . PHE A 1 205 ? -11.390 -8.173 22.535 1.00 32.72 205 PHE A C 1
ATOM 1628 O O . PHE A 1 205 ? -11.408 -7.129 21.889 1.00 32.72 205 PHE A O 1
ATOM 1635 N N . SER A 1 206 ? -10.626 -8.270 23.635 1.00 26.91 206 SER A N 1
ATOM 1636 C CA . SER A 1 206 ? -9.814 -7.147 24.153 1.00 26.91 206 SER A CA 1
ATOM 1637 C C . SER A 1 206 ? -8.672 -6.696 23.224 1.00 26.91 206 SER A C 1
ATOM 1639 O O . SER A 1 206 ? -8.182 -5.578 23.357 1.00 26.91 206 SER A O 1
ATOM 1641 N N . GLY A 1 207 ? -8.284 -7.505 22.231 1.00 27.02 207 GLY A N 1
ATOM 1642 C CA . GLY A 1 207 ? -7.373 -7.072 21.161 1.00 27.02 207 GLY A CA 1
ATOM 1643 C C . GLY A 1 207 ? -8.017 -6.126 20.132 1.00 27.02 207 GLY A C 1
ATOM 1644 O O . GLY A 1 207 ? -7.315 -5.374 19.456 1.00 27.02 207 GLY A O 1
ATOM 1645 N N . GLU A 1 208 ? -9.348 -6.135 20.023 1.00 30.89 208 GLU A N 1
ATOM 1646 C CA . GLU A 1 208 ? -10.152 -5.348 19.080 1.00 30.89 208 GLU A CA 1
ATOM 1647 C C . GLU A 1 208 ? -11.293 -4.649 19.865 1.00 30.89 208 GLU A C 1
ATOM 1649 O O . GLU A 1 208 ? -12.472 -4.932 19.687 1.00 30.89 208 GLU A O 1
ATOM 1654 N N . MET A 1 209 ? -10.926 -3.727 20.777 1.00 25.75 209 MET A N 1
ATOM 1655 C CA . MET A 1 209 ? -11.829 -2.983 21.690 1.00 25.75 209 MET A CA 1
ATOM 1656 C C . MET A 1 209 ? -12.780 -1.989 20.981 1.00 25.75 209 MET A C 1
ATOM 1658 O O . MET A 1 209 ? -12.695 -0.764 21.134 1.00 25.75 209 MET A O 1
ATOM 1662 N N . SER A 1 210 ? -13.736 -2.527 20.228 1.00 28.91 210 SER A N 1
ATOM 1663 C CA . SER A 1 210 ? -14.768 -1.817 19.469 1.00 28.91 210 SER A CA 1
ATOM 1664 C C . SER A 1 210 ? -16.174 -2.095 20.033 1.00 28.91 210 SER A C 1
ATOM 1666 O O . SER A 1 210 ? -17.016 -2.743 19.409 1.00 28.91 210 SER A O 1
ATOM 1668 N N . HIS A 1 211 ? -16.462 -1.578 21.236 1.00 28.95 211 HIS A N 1
ATOM 1669 C CA . HIS A 1 211 ? -17.791 -1.699 21.859 1.00 28.95 211 HIS A CA 1
ATOM 1670 C C . HIS A 1 211 ? -18.918 -1.352 20.862 1.00 28.95 211 HIS A C 1
ATOM 1672 O O . HIS A 1 211 ? -19.044 -0.210 20.420 1.00 28.95 211 HIS A O 1
ATOM 1678 N N . GLY A 1 212 ? -19.722 -2.360 20.506 1.00 34.56 212 GLY A N 1
ATOM 1679 C CA . GLY A 1 212 ? -20.864 -2.241 19.595 1.00 34.56 212 GLY A CA 1
ATOM 1680 C C . GLY A 1 212 ? -20.581 -2.375 18.090 1.00 34.56 212 GLY A C 1
ATOM 1681 O O . GLY A 1 212 ? -21.526 -2.214 17.319 1.00 34.56 212 GLY A O 1
ATOM 1682 N N . VAL A 1 213 ? -19.348 -2.667 17.646 1.00 34.88 213 VAL A N 1
ATOM 1683 C CA . VAL A 1 213 ? -19.034 -2.866 16.210 1.00 34.88 213 VAL A CA 1
ATOM 1684 C C . VAL A 1 213 ? -18.820 -4.339 15.855 1.00 34.88 213 VAL A C 1
ATOM 1686 O O . VAL A 1 213 ? -19.492 -4.815 14.940 1.00 34.88 213 VAL A O 1
ATOM 1689 N N . ASP A 1 214 ? -17.956 -5.057 16.580 1.00 40.97 214 ASP A N 1
ATOM 1690 C CA . ASP A 1 214 ? -17.491 -6.405 16.188 1.00 40.97 214 ASP A CA 1
ATOM 1691 C C . ASP A 1 214 ? -18.094 -7.563 17.018 1.00 40.97 214 ASP A C 1
ATOM 1693 O O . ASP A 1 214 ? -17.722 -8.724 16.861 1.00 40.97 214 ASP A O 1
ATOM 1697 N N . SER A 1 215 ? -19.089 -7.286 17.869 1.00 56.03 215 SER A N 1
ATOM 1698 C CA . SER A 1 215 ? -19.952 -8.336 18.428 1.00 56.03 215 SER A CA 1
ATOM 1699 C C . SER A 1 215 ? -20.774 -8.979 17.304 1.00 56.03 215 SER A C 1
ATOM 1701 O O . SER A 1 215 ? -21.502 -8.256 16.622 1.00 56.03 215 SER A O 1
ATOM 1703 N N . GLY A 1 216 ? -20.706 -10.303 17.128 1.00 71.62 216 GLY A N 1
ATOM 1704 C CA . GLY A 1 216 ? -21.464 -11.023 16.091 1.00 71.62 216 GLY A CA 1
ATOM 1705 C C . GLY A 1 216 ? -22.977 -10.754 16.129 1.00 71.62 216 GLY A C 1
ATOM 1706 O O . GLY A 1 216 ? -23.532 -10.446 17.185 1.00 71.62 216 GLY A O 1
ATOM 1707 N N . ALA A 1 217 ? -23.633 -10.836 14.971 1.00 89.00 217 ALA A N 1
ATOM 1708 C CA . ALA A 1 217 ? -25.058 -10.539 14.819 1.00 89.00 217 ALA A CA 1
ATOM 1709 C C . ALA A 1 217 ? -25.954 -11.595 15.490 1.00 89.00 217 ALA A C 1
ATOM 1711 O O . ALA A 1 217 ? -25.649 -12.786 15.447 1.00 89.00 217 ALA A O 1
ATOM 1712 N N . ASP A 1 218 ? -27.081 -11.179 16.075 1.00 92.19 218 ASP A N 1
ATOM 1713 C CA . ASP A 1 218 ? -28.068 -12.087 16.689 1.00 92.19 218 ASP A CA 1
ATOM 1714 C C . ASP A 1 218 ? -28.874 -12.861 15.639 1.00 92.19 218 ASP A C 1
ATOM 1716 O O . ASP A 1 218 ? -29.261 -14.013 15.849 1.00 92.19 218 ASP A O 1
ATOM 1720 N N . LEU A 1 219 ? -29.120 -12.208 14.506 1.00 94.50 219 LEU A N 1
ATOM 1721 C CA . LEU A 1 219 ? -29.783 -12.745 13.330 1.00 94.50 219 LEU A CA 1
ATOM 1722 C C . LEU A 1 219 ? -29.029 -12.267 12.091 1.00 94.50 219 LEU A C 1
ATOM 1724 O O . LEU A 1 219 ? -28.489 -11.165 12.060 1.00 94.50 219 LEU A O 1
ATOM 1728 N N . ILE A 1 220 ? -29.041 -13.078 11.046 1.00 95.44 220 ILE A N 1
ATOM 1729 C CA . ILE A 1 220 ? -28.629 -12.678 9.705 1.00 95.44 220 ILE A CA 1
ATOM 1730 C C . ILE A 1 220 ? -29.818 -13.022 8.794 1.00 95.44 220 ILE A C 1
ATOM 1732 O O . ILE A 1 220 ? -30.525 -13.994 9.074 1.00 95.44 220 ILE A O 1
ATOM 1736 N N . LEU A 1 221 ? -30.050 -12.273 7.711 1.00 96.31 221 LEU A N 1
ATOM 1737 C CA . LEU A 1 221 ? -30.981 -12.657 6.634 1.00 96.31 221 LEU A CA 1
ATOM 1738 C C . LEU A 1 221 ? -30.242 -12.831 5.287 1.00 96.31 221 LEU A C 1
ATOM 1740 O O . LEU A 1 221 ? -29.372 -12.004 4.995 1.00 96.31 221 LEU A O 1
ATOM 1744 N N . PRO A 1 222 ? -30.576 -13.857 4.471 1.00 96.38 222 PRO A N 1
ATOM 1745 C CA . PRO A 1 222 ? -29.864 -14.166 3.232 1.00 96.38 222 PRO A CA 1
ATOM 1746 C C . PRO A 1 222 ? -30.483 -13.414 2.046 1.00 96.38 222 PRO A C 1
ATOM 1748 O O . PRO A 1 222 ? -31.614 -13.693 1.621 1.00 96.38 222 PRO A O 1
ATOM 1751 N N . ILE A 1 223 ? -29.740 -12.450 1.509 1.00 97.31 223 ILE A N 1
ATOM 1752 C CA . ILE A 1 223 ? -30.127 -11.614 0.370 1.00 97.31 223 ILE A CA 1
ATOM 1753 C C . ILE A 1 223 ? -29.489 -12.221 -0.894 1.00 97.31 223 ILE A C 1
ATOM 1755 O O . ILE A 1 223 ? -28.551 -11.679 -1.466 1.00 97.31 223 ILE A O 1
ATOM 1759 N N . SER A 1 224 ? -30.017 -13.386 -1.274 1.00 95.00 224 SER A N 1
ATOM 1760 C CA . SER A 1 224 ? -29.521 -14.315 -2.304 1.00 95.00 224 SER A CA 1
ATOM 1761 C C . SER A 1 224 ? -30.691 -15.015 -3.024 1.00 95.00 224 SER A C 1
ATOM 1763 O O . SER A 1 224 ? -31.809 -15.040 -2.498 1.00 95.00 224 SER A O 1
ATOM 1765 N N . ARG A 1 225 ? -30.493 -15.607 -4.206 1.00 95.75 225 ARG A N 1
ATOM 1766 C CA . ARG A 1 225 ? -31.495 -16.463 -4.878 1.00 95.75 225 ARG A CA 1
ATOM 1767 C C . ARG A 1 225 ? -31.778 -17.731 -4.057 1.00 95.75 225 ARG A C 1
ATOM 1769 O O . ARG A 1 225 ? -30.949 -18.205 -3.286 1.00 95.75 225 ARG A O 1
ATOM 1776 N N . ASN A 1 226 ? -32.987 -18.273 -4.202 1.00 90.31 226 ASN A N 1
ATOM 1777 C CA . ASN A 1 226 ? -33.418 -19.488 -3.503 1.00 90.31 226 ASN A CA 1
ATOM 1778 C C . ASN A 1 226 ? -33.257 -20.715 -4.420 1.00 90.31 226 ASN A C 1
ATOM 1780 O O . ASN A 1 226 ? -33.459 -20.602 -5.624 1.00 90.31 226 ASN A O 1
ATOM 1784 N N . LEU A 1 227 ? -32.959 -21.884 -3.846 1.00 85.50 227 LEU A N 1
ATOM 1785 C CA . LEU A 1 227 ? -32.917 -23.166 -4.566 1.00 85.50 227 LEU A CA 1
ATOM 1786 C C . LEU A 1 227 ? -34.321 -23.636 -5.021 1.00 85.50 227 LEU A C 1
ATOM 1788 O O . LEU A 1 227 ? -35.305 -23.294 -4.360 1.00 85.50 227 LEU A O 1
ATOM 1792 N N . PRO A 1 228 ? -34.426 -24.482 -6.070 1.00 83.44 228 PRO A N 1
ATOM 1793 C CA . PRO A 1 228 ? -33.342 -24.997 -6.914 1.00 83.44 228 PRO A CA 1
ATOM 1794 C C . PRO A 1 228 ? -32.881 -23.983 -7.971 1.00 83.44 228 PRO A C 1
ATOM 1796 O O . PRO A 1 228 ? -33.678 -23.224 -8.511 1.00 83.44 228 PRO A O 1
ATOM 1799 N N . LEU A 1 229 ? -31.586 -24.019 -8.278 1.00 88.56 229 LEU A N 1
ATOM 1800 C CA . LEU A 1 229 ? -30.903 -23.225 -9.308 1.00 88.56 229 LEU A CA 1
ATOM 1801 C C . LEU A 1 229 ? -30.018 -24.175 -10.131 1.00 88.56 229 LEU A C 1
ATOM 1803 O O . LEU A 1 229 ? -29.826 -25.311 -9.707 1.00 88.56 229 LEU A O 1
ATOM 1807 N N . ASN A 1 230 ? -29.457 -23.730 -11.257 1.00 89.25 230 ASN A N 1
ATOM 1808 C CA . ASN A 1 230 ? -28.493 -24.511 -12.060 1.00 89.25 230 ASN A CA 1
ATOM 1809 C C . ASN A 1 230 ? -27.064 -23.936 -11.968 1.00 89.25 230 ASN A C 1
ATOM 1811 O O . ASN A 1 230 ? -26.200 -24.214 -12.799 1.00 89.25 230 ASN A O 1
ATOM 1815 N N . ASP A 1 231 ? -26.859 -23.095 -10.960 1.00 91.12 231 ASP A N 1
ATOM 1816 C CA . ASP A 1 231 ? -25.714 -22.231 -10.734 1.00 91.12 231 ASP A CA 1
ATOM 1817 C C . ASP A 1 231 ? -25.638 -21.858 -9.234 1.00 91.12 231 ASP A C 1
ATOM 1819 O O . ASP A 1 231 ? -26.278 -22.499 -8.394 1.00 91.12 231 ASP A O 1
ATOM 1823 N N . GLY A 1 232 ? -24.842 -20.849 -8.869 1.00 92.81 232 GLY A N 1
ATOM 1824 C CA . GLY A 1 232 ? -24.754 -20.360 -7.488 1.00 92.81 232 GLY A CA 1
ATOM 1825 C C . GLY A 1 232 ? -26.012 -19.616 -7.018 1.00 92.81 232 GLY A C 1
ATOM 1826 O O . GLY A 1 232 ? -26.881 -19.265 -7.807 1.00 92.81 232 GLY A O 1
ATOM 1827 N N . LEU A 1 233 ? -26.109 -19.332 -5.713 1.00 96.56 233 LEU A N 1
ATOM 1828 C CA . LEU A 1 233 ? -27.235 -18.565 -5.146 1.00 96.56 233 LEU A CA 1
ATOM 1829 C C . LEU A 1 233 ? -27.051 -17.038 -5.283 1.00 96.56 233 LEU A C 1
ATOM 1831 O O . LEU A 1 233 ? -27.922 -16.273 -4.876 1.00 96.56 233 LEU A O 1
ATOM 1835 N N . TRP A 1 234 ? -25.960 -16.577 -5.892 1.00 96.75 234 TRP A N 1
ATOM 1836 C CA . TRP A 1 234 ? -25.766 -15.173 -6.248 1.00 96.75 234 TRP A CA 1
ATOM 1837 C C . TRP A 1 234 ? -26.796 -14.713 -7.293 1.00 96.75 234 TRP A C 1
ATOM 1839 O O . TRP A 1 234 ? -27.204 -15.483 -8.156 1.00 96.75 234 TRP A O 1
ATOM 1849 N N . PHE A 1 235 ? -27.208 -13.449 -7.257 1.00 97.56 235 PHE A N 1
ATOM 1850 C CA . PHE A 1 235 ? -27.834 -12.780 -8.400 1.00 97.56 235 PHE A CA 1
ATOM 1851 C C . PHE A 1 235 ? -26.822 -12.593 -9.531 1.00 97.56 235 PHE A C 1
ATOM 1853 O O . PHE A 1 235 ? -25.624 -12.524 -9.265 1.00 97.56 235 PHE A O 1
ATOM 1860 N N . GLU A 1 236 ? -27.295 -12.438 -10.764 1.00 96.62 236 GLU A N 1
ATOM 1861 C CA . GLU A 1 236 ? -26.461 -12.187 -11.941 1.00 96.62 236 GLU A CA 1
ATOM 1862 C C . GLU A 1 236 ? -26.982 -10.949 -12.676 1.00 96.62 236 GLU A C 1
ATOM 1864 O O . GLU A 1 236 ? -27.995 -11.018 -13.363 1.00 96.62 236 GLU A O 1
ATOM 1869 N N . VAL A 1 237 ? -26.305 -9.809 -12.506 1.00 97.50 237 VAL A N 1
ATOM 1870 C CA . VAL A 1 237 ? -26.664 -8.560 -13.194 1.00 97.50 237 VAL A CA 1
ATOM 1871 C C . VAL A 1 237 ? -26.122 -8.610 -14.623 1.00 97.50 237 VAL A C 1
ATOM 1873 O O . VAL A 1 237 ? -24.907 -8.669 -14.838 1.00 97.50 237 VAL A O 1
ATOM 1876 N N . GLN A 1 238 ? -27.032 -8.593 -15.596 1.00 95.62 238 GLN A N 1
ATOM 1877 C CA . GLN A 1 238 ? -26.744 -8.883 -17.004 1.00 95.62 238 GLN A CA 1
ATOM 1878 C C . GLN A 1 238 ? -26.367 -7.670 -17.855 1.00 95.62 238 GLN A C 1
ATOM 1880 O O . GLN A 1 238 ? -25.943 -7.857 -18.987 1.00 95.62 238 GLN A O 1
ATOM 1885 N N . ASN A 1 239 ? -26.562 -6.440 -17.373 1.00 95.25 239 ASN A N 1
ATOM 1886 C CA . ASN A 1 239 ? -26.160 -5.197 -18.048 1.00 95.25 239 ASN A CA 1
ATOM 1887 C C . ASN A 1 239 ? -26.358 -3.985 -17.114 1.00 95.25 239 ASN A C 1
ATOM 1889 O O . ASN A 1 239 ? -26.858 -4.108 -15.998 1.00 95.25 239 ASN A O 1
ATOM 1893 N N . SER A 1 240 ? -26.012 -2.787 -17.587 1.00 93.44 240 SER A N 1
ATOM 1894 C CA . SER A 1 240 ? -26.105 -1.533 -16.826 1.00 93.44 240 SER A CA 1
ATOM 1895 C C . SER A 1 240 ? -27.518 -1.018 -16.500 1.00 93.44 240 SER A C 1
ATOM 1897 O O . SER A 1 240 ? -27.634 -0.072 -15.719 1.00 93.44 240 SER A O 1
ATOM 1899 N N . THR A 1 241 ? -28.583 -1.601 -17.064 1.00 94.88 241 THR A N 1
ATOM 1900 C CA . THR A 1 241 ? -29.989 -1.248 -16.753 1.00 94.88 241 THR A CA 1
ATOM 1901 C C . THR A 1 241 ? -30.672 -2.227 -15.796 1.00 94.88 241 THR A C 1
ATOM 1903 O O . THR A 1 241 ? -31.783 -1.964 -15.338 1.00 94.88 241 THR A O 1
ATOM 1906 N N . ASP A 1 242 ? -30.008 -3.338 -15.485 1.00 96.50 242 ASP A N 1
ATOM 1907 C CA . ASP A 1 242 ? -30.555 -4.451 -14.718 1.00 96.50 242 ASP A CA 1
ATOM 1908 C C . ASP A 1 242 ? -30.457 -4.221 -13.190 1.00 96.50 242 ASP A C 1
ATOM 1910 O O . ASP A 1 242 ? -29.519 -3.585 -12.695 1.00 96.50 242 ASP A O 1
ATOM 1914 N N . VAL A 1 243 ? -31.471 -4.680 -12.441 1.00 96.56 243 VAL A N 1
ATOM 1915 C CA . VAL A 1 243 ? -31.699 -4.349 -11.016 1.00 96.56 243 VAL A CA 1
ATOM 1916 C C . VAL A 1 243 ? -32.210 -5.556 -10.215 1.00 96.56 243 VAL A C 1
ATOM 1918 O O . VAL A 1 243 ? -33.344 -5.605 -9.705 1.00 96.56 243 VAL A O 1
ATOM 1921 N N . GLU A 1 244 ? -31.318 -6.524 -10.067 1.00 96.88 244 GLU A N 1
ATOM 1922 C CA . GLU A 1 244 ? -31.516 -7.728 -9.269 1.00 96.88 244 GLU A CA 1
ATOM 1923 C C . GLU A 1 244 ? -31.689 -7.459 -7.765 1.00 96.88 244 GLU A C 1
ATOM 1925 O O . GLU A 1 244 ? -31.400 -6.371 -7.256 1.00 96.88 244 GLU A O 1
ATOM 1930 N N . GLY A 1 245 ? -32.190 -8.447 -7.019 1.00 95.69 245 GLY A N 1
ATOM 1931 C CA . GLY A 1 245 ? -32.292 -8.372 -5.557 1.00 95.69 245 GLY A CA 1
ATOM 1932 C C . GLY A 1 245 ? -33.519 -9.058 -4.959 1.00 95.69 245 GLY A C 1
ATOM 1933 O O . GLY A 1 245 ? -34.247 -9.784 -5.629 1.00 95.69 245 GLY A O 1
ATOM 1934 N N . LYS A 1 246 ? -33.766 -8.830 -3.663 1.00 96.62 246 LYS A N 1
ATOM 1935 C CA . LYS A 1 246 ? -34.697 -9.647 -2.864 1.00 96.62 246 LYS A CA 1
ATOM 1936 C C . LYS A 1 246 ? -35.506 -8.847 -1.855 1.00 96.62 246 LYS A C 1
ATOM 1938 O O . LYS A 1 246 ? -35.028 -7.884 -1.250 1.00 96.62 246 LYS A O 1
ATOM 1943 N N . GLU A 1 247 ? -36.744 -9.291 -1.665 1.00 97.50 247 GLU A N 1
ATOM 1944 C CA . GLU A 1 247 ? -37.598 -8.838 -0.575 1.00 97.50 247 GLU A CA 1
ATOM 1945 C C . GLU A 1 247 ? -37.228 -9.499 0.756 1.00 97.50 247 GLU A C 1
ATOM 1947 O O . GLU A 1 247 ? -36.976 -10.702 0.835 1.00 97.50 247 GLU A O 1
ATOM 1952 N N . PHE A 1 248 ? -37.242 -8.707 1.825 1.00 96.38 248 PHE A N 1
ATOM 1953 C CA . PHE A 1 248 ? -36.978 -9.155 3.186 1.00 96.38 248 PHE A CA 1
ATOM 1954 C C . PHE A 1 248 ? -37.898 -8.443 4.187 1.00 96.38 248 PHE A C 1
ATOM 1956 O O . PHE A 1 248 ? -38.420 -7.355 3.934 1.00 96.38 248 PHE A O 1
ATOM 1963 N N . LYS A 1 249 ? -38.065 -9.049 5.366 1.00 96.44 249 LYS A N 1
ATOM 1964 C CA . LYS A 1 249 ? -38.722 -8.439 6.531 1.00 96.44 249 LYS A CA 1
ATOM 1965 C C . LYS A 1 249 ? -37.734 -8.409 7.685 1.00 96.44 249 LYS A C 1
ATOM 1967 O O . LYS A 1 249 ? -37.118 -9.429 7.982 1.00 96.44 249 LYS A O 1
ATOM 1972 N N . ILE A 1 250 ? -37.589 -7.262 8.343 1.00 95.31 250 ILE A N 1
ATOM 1973 C CA . ILE A 1 250 ? -36.711 -7.127 9.511 1.00 95.31 250 ILE A CA 1
ATOM 1974 C C . ILE A 1 250 ? -37.511 -7.297 10.815 1.00 95.31 250 ILE A C 1
ATOM 1976 O O . ILE A 1 250 ? -38.630 -6.780 10.904 1.00 95.31 250 ILE A O 1
ATOM 1980 N N . PRO A 1 251 ? -36.979 -7.979 11.848 1.00 96.56 251 PRO A N 1
ATOM 1981 C CA . PRO A 1 251 ? -37.639 -8.034 13.149 1.00 96.56 251 PRO A CA 1
ATOM 1982 C C . PRO A 1 251 ? -37.833 -6.640 13.751 1.00 96.56 251 PRO A C 1
ATOM 1984 O O . PRO A 1 251 ? -36.928 -5.803 13.733 1.00 96.56 251 PRO A O 1
ATOM 1987 N N . GLN A 1 252 ? -39.013 -6.392 14.324 1.00 96.38 252 GLN A N 1
ATOM 1988 C CA . GLN A 1 252 ? -39.388 -5.061 14.815 1.00 96.38 252 GLN A CA 1
ATOM 1989 C C . GLN A 1 252 ? -38.635 -4.626 16.081 1.00 96.38 252 GLN A C 1
ATOM 1991 O O . GLN A 1 252 ? -38.815 -3.493 16.516 1.00 96.38 252 GLN A O 1
ATOM 1996 N N . ASN A 1 253 ? -37.785 -5.480 16.655 1.00 96.50 253 ASN A N 1
ATOM 1997 C CA . ASN A 1 253 ? -36.868 -5.173 17.754 1.00 96.50 253 ASN A CA 1
ATOM 1998 C C . ASN A 1 253 ? -35.399 -4.994 17.316 1.00 96.50 253 ASN A C 1
ATOM 2000 O O . ASN A 1 253 ? -34.514 -4.914 18.168 1.00 96.50 253 ASN A O 1
ATOM 2004 N N . ALA A 1 254 ? -35.098 -4.923 16.015 1.00 96.12 254 ALA A N 1
ATOM 2005 C CA . ALA A 1 254 ? -33.736 -4.664 15.550 1.00 96.12 254 ALA A CA 1
ATOM 2006 C C . ALA A 1 254 ? -33.242 -3.264 15.971 1.00 96.12 254 ALA A C 1
ATOM 2008 O O . ALA A 1 254 ? -33.957 -2.268 15.816 1.00 96.12 254 ALA A O 1
ATOM 2009 N N . TYR A 1 255 ? -32.009 -3.169 16.483 1.00 93.81 255 TYR A N 1
ATOM 2010 C CA . TYR A 1 255 ? -31.385 -1.891 16.871 1.00 93.81 255 TYR A CA 1
ATOM 2011 C C . TYR A 1 255 ? -30.156 -1.507 16.034 1.00 93.81 255 TYR A C 1
ATOM 2013 O O . TYR A 1 255 ? -29.779 -0.334 16.011 1.00 93.81 255 TYR A O 1
ATOM 2021 N N . ARG A 1 256 ? -29.556 -2.468 15.323 1.00 93.56 256 ARG A N 1
ATOM 2022 C CA . ARG A 1 256 ? -28.482 -2.264 14.340 1.00 93.56 256 ARG A CA 1
ATOM 2023 C C . ARG A 1 256 ? -28.693 -3.219 13.163 1.00 93.56 256 ARG A C 1
ATOM 2025 O O . ARG A 1 256 ? -29.149 -4.343 13.371 1.00 93.56 256 ARG A O 1
ATOM 2032 N N . ALA A 1 257 ? -28.354 -2.782 11.954 1.00 96.06 257 ALA A N 1
ATOM 2033 C CA . ALA A 1 257 ? -28.351 -3.612 10.752 1.00 96.06 257 ALA A CA 1
ATOM 2034 C C . ALA A 1 257 ? -27.208 -3.206 9.806 1.00 96.06 257 ALA A C 1
ATOM 2036 O O . ALA A 1 257 ? -27.040 -2.021 9.521 1.00 96.06 257 ALA A O 1
ATOM 2037 N N . VAL A 1 258 ? -26.445 -4.176 9.303 1.00 96.88 258 VAL A N 1
ATOM 2038 C CA . VAL A 1 258 ? -25.318 -3.983 8.375 1.00 96.88 258 VAL A CA 1
ATOM 2039 C C . VAL A 1 258 ? -25.448 -4.990 7.237 1.00 96.88 258 VAL A C 1
ATOM 2041 O O . VAL A 1 258 ? -25.608 -6.180 7.486 1.00 96.88 258 VAL A O 1
ATOM 2044 N N . LEU A 1 259 ? -25.383 -4.522 5.995 1.00 98.31 259 LEU A N 1
ATOM 2045 C CA . LEU A 1 259 ? -25.401 -5.373 4.810 1.00 98.31 259 LEU A CA 1
ATOM 2046 C C . LEU A 1 259 ? -23.963 -5.654 4.370 1.00 98.31 259 LEU A C 1
ATOM 2048 O O . LEU A 1 259 ? -23.258 -4.729 3.981 1.00 98.31 259 LEU A O 1
ATOM 2052 N N . GLU A 1 260 ? -23.535 -6.908 4.426 1.00 98.19 260 GLU A N 1
ATOM 2053 C CA . GLU A 1 260 ? -22.292 -7.372 3.806 1.00 98.19 260 GLU A CA 1
ATOM 2054 C C . GLU A 1 260 ? -22.594 -7.828 2.380 1.00 98.19 260 GLU A C 1
ATOM 2056 O O . GLU A 1 260 ? -23.508 -8.623 2.194 1.00 98.19 260 GLU A O 1
ATOM 2061 N N . VAL A 1 261 ? -21.845 -7.344 1.389 1.00 98.50 261 VAL A N 1
ATOM 2062 C CA . VAL A 1 261 ? -22.056 -7.659 -0.035 1.00 98.50 261 VAL A CA 1
ATOM 2063 C C . VAL A 1 261 ? -20.821 -8.342 -0.628 1.00 98.50 261 VAL A C 1
ATOM 2065 O O . VAL A 1 261 ? -19.692 -7.890 -0.403 1.00 98.50 261 VAL A O 1
ATOM 2068 N N . TYR A 1 262 ? -21.055 -9.396 -1.410 1.00 98.25 262 TYR A N 1
ATOM 2069 C CA . TYR A 1 262 ? -20.093 -10.094 -2.264 1.00 98.25 262 TYR A CA 1
ATOM 2070 C C . TYR A 1 262 ? -20.255 -9.642 -3.719 1.00 98.25 262 TYR A C 1
ATOM 2072 O O . TYR A 1 262 ? -21.376 -9.466 -4.194 1.00 98.25 262 TYR A O 1
ATOM 2080 N N . VAL A 1 263 ? -19.141 -9.482 -4.438 1.00 97.62 263 VAL A N 1
ATOM 2081 C CA . VAL A 1 263 ? -19.119 -9.045 -5.843 1.00 97.62 263 VAL A CA 1
ATOM 2082 C C . VAL A 1 263 ? -18.058 -9.838 -6.607 1.00 97.62 263 VAL A C 1
ATOM 2084 O O . VAL A 1 263 ? -16.931 -9.970 -6.131 1.00 97.62 263 VAL A O 1
ATOM 2087 N N . SER A 1 264 ? -18.393 -10.332 -7.797 1.00 97.38 264 SER A N 1
ATOM 2088 C CA . SER A 1 264 ? -17.427 -10.808 -8.796 1.00 97.38 264 SER A CA 1
ATOM 2089 C C . SER A 1 264 ? -17.951 -10.564 -10.215 1.00 97.38 264 SER A C 1
ATOM 2091 O O . SER A 1 264 ? -19.158 -10.480 -10.424 1.00 97.38 264 SER A O 1
ATOM 2093 N N . PHE A 1 265 ? -17.034 -10.409 -11.165 1.00 96.56 265 PHE A N 1
ATOM 2094 C CA . PHE A 1 265 ? -17.273 -9.954 -12.537 1.00 96.56 265 PHE A CA 1
ATOM 2095 C C . PHE A 1 265 ? -16.637 -10.946 -13.518 1.00 96.56 265 PHE A C 1
ATOM 2097 O O . PHE A 1 265 ? -15.531 -11.412 -13.254 1.00 96.56 265 PHE A O 1
ATOM 2104 N N . HIS A 1 266 ? -17.341 -11.299 -14.596 1.00 95.06 266 HIS A N 1
ATOM 2105 C CA . HIS A 1 266 ? -16.972 -12.394 -15.511 1.00 95.06 266 HIS A CA 1
ATOM 2106 C C . HIS A 1 266 ? -17.283 -12.026 -16.971 1.00 95.06 266 HIS A C 1
ATOM 2108 O O . HIS A 1 266 ? -17.790 -10.937 -17.248 1.00 95.06 266 HIS A O 1
ATOM 2114 N N . GLU A 1 267 ? -16.987 -12.930 -17.910 1.00 93.88 267 GLU A N 1
ATOM 2115 C CA . GLU A 1 267 ? -17.212 -12.739 -19.353 1.00 93.88 267 GLU A CA 1
ATOM 2116 C C . GLU A 1 267 ? -16.600 -11.410 -19.857 1.00 93.88 267 GLU A C 1
ATOM 2118 O O . GLU A 1 267 ? -15.434 -11.122 -19.585 1.00 93.88 267 GLU A O 1
ATOM 2123 N N . ASN A 1 268 ? -17.362 -10.555 -20.555 1.00 95.19 268 ASN A N 1
ATOM 2124 C CA . ASN A 1 268 ? -16.846 -9.292 -21.100 1.00 95.19 268 ASN A CA 1
ATOM 2125 C C . ASN A 1 268 ? -16.437 -8.279 -20.015 1.00 95.19 268 ASN A C 1
ATOM 2127 O O . ASN A 1 268 ? -15.769 -7.293 -20.324 1.00 95.19 268 ASN A O 1
ATOM 2131 N N . ASP A 1 269 ? -16.830 -8.497 -18.759 1.00 96.19 269 ASP A N 1
ATOM 2132 C CA . ASP A 1 269 ? -16.394 -7.698 -17.618 1.00 96.19 269 ASP A CA 1
ATOM 2133 C C . ASP A 1 269 ? -15.389 -8.423 -16.709 1.00 96.19 269 ASP A C 1
ATOM 2135 O O . ASP A 1 269 ? -14.969 -7.828 -15.724 1.00 96.19 269 ASP A O 1
ATOM 2139 N N . GLU A 1 270 ? -14.888 -9.621 -17.042 1.00 95.12 270 GLU A N 1
ATOM 2140 C CA . GLU A 1 270 ? -13.770 -10.240 -16.297 1.00 95.12 270 GLU A CA 1
ATOM 2141 C C . GLU A 1 270 ? -12.546 -9.298 -16.254 1.00 95.12 270 GLU A C 1
ATOM 2143 O O . GLU A 1 270 ? -11.901 -9.106 -15.219 1.00 95.12 270 GLU A O 1
ATOM 2148 N N . PHE A 1 271 ? -12.300 -8.616 -17.376 1.00 95.06 271 PHE A N 1
ATOM 2149 C CA . PHE A 1 271 ? -11.218 -7.652 -17.571 1.00 95.06 271 PHE A CA 1
ATOM 2150 C C . PHE A 1 271 ? -11.709 -6.193 -17.588 1.00 95.06 271 PHE A C 1
ATOM 2152 O O . PHE A 1 271 ? -11.033 -5.341 -18.162 1.00 95.06 271 PHE A O 1
ATOM 2159 N N . TRP A 1 272 ? -12.838 -5.867 -16.930 1.00 95.56 272 TRP A N 1
ATOM 2160 C CA . TRP A 1 272 ? -13.515 -4.548 -16.988 1.00 95.56 272 TRP A CA 1
ATOM 2161 C C . TRP A 1 272 ? -12.595 -3.327 -16.840 1.00 95.56 272 TRP A C 1
ATOM 2163 O O . TRP A 1 272 ? -12.867 -2.262 -17.387 1.00 95.56 272 TRP A O 1
ATOM 2173 N N . TYR A 1 273 ? -11.504 -3.470 -16.091 1.00 95.06 273 TYR A N 1
ATOM 2174 C CA . TYR A 1 273 ? -10.480 -2.458 -15.833 1.00 95.06 273 TYR A CA 1
ATOM 2175 C C . TYR A 1 273 ? -9.617 -2.102 -17.058 1.00 95.06 273 TYR A C 1
ATOM 2177 O O . TYR A 1 273 ? -9.012 -1.027 -17.077 1.00 95.06 273 TYR A O 1
ATOM 2185 N N . ALA A 1 274 ? -9.566 -2.981 -18.059 1.00 94.94 274 ALA A N 1
ATOM 2186 C CA . ALA A 1 274 ? -8.848 -2.842 -19.323 1.00 94.94 274 ALA A CA 1
ATOM 2187 C C . ALA A 1 274 ? -9.775 -2.592 -20.533 1.00 94.94 274 ALA A C 1
ATOM 2189 O O . ALA A 1 274 ? -9.271 -2.269 -21.611 1.00 94.94 274 ALA A O 1
ATOM 2190 N N . ASN A 1 275 ? -11.101 -2.686 -20.363 1.00 95.31 275 ASN A N 1
ATOM 2191 C CA . ASN A 1 275 ? -12.081 -2.508 -21.441 1.00 95.31 275 ASN A CA 1
ATOM 2192 C C . ASN A 1 275 ? -11.986 -1.130 -22.111 1.00 95.31 275 ASN A C 1
ATOM 2194 O O . ASN A 1 275 ? -11.756 -0.101 -21.461 1.00 95.31 275 ASN A O 1
ATOM 2198 N N . TYR A 1 276 ? -12.210 -1.099 -23.424 1.00 93.62 276 TYR A N 1
ATOM 2199 C CA . TYR A 1 276 ? -12.043 0.113 -24.217 1.00 93.62 276 TYR A CA 1
ATOM 2200 C C . TYR A 1 276 ? -13.227 1.085 -24.046 1.00 93.62 276 TYR A C 1
ATOM 2202 O O . TYR A 1 276 ? -14.371 0.671 -23.834 1.00 93.62 276 TYR A O 1
ATOM 2210 N N . PRO A 1 277 ? -13.000 2.404 -24.167 1.00 93.12 277 PRO A N 1
ATOM 2211 C CA . PRO A 1 277 ? -14.080 3.371 -24.340 1.00 93.12 277 PRO A CA 1
ATOM 2212 C C . PRO A 1 277 ? -14.855 3.148 -25.646 1.00 93.12 277 PRO A C 1
ATOM 2214 O O . PRO A 1 277 ? -14.256 2.915 -26.695 1.00 93.12 277 PRO A O 1
ATOM 2217 N N . ASN A 1 278 ? -16.182 3.307 -25.600 1.00 92.62 278 ASN A N 1
ATOM 2218 C CA . ASN A 1 278 ? -17.066 3.078 -26.755 1.00 92.62 278 ASN A CA 1
ATOM 2219 C C . ASN A 1 278 ? -16.712 3.951 -27.973 1.00 92.62 278 ASN A C 1
ATOM 2221 O O . ASN A 1 278 ? -16.843 3.500 -29.104 1.00 92.62 278 ASN A O 1
ATOM 2225 N N . GLU A 1 279 ? -16.202 5.163 -27.746 1.00 90.69 279 GLU A N 1
ATOM 2226 C CA . GLU A 1 279 ? -15.718 6.065 -28.799 1.00 90.69 279 GLU A CA 1
ATOM 2227 C C . GLU A 1 279 ? -14.512 5.491 -29.562 1.00 90.69 279 GLU A C 1
ATOM 2229 O O . GLU A 1 279 ? -14.455 5.573 -30.786 1.00 90.69 279 GLU A O 1
ATOM 2234 N N . TYR A 1 280 ? -13.565 4.855 -28.864 1.00 91.94 280 TYR A N 1
ATOM 2235 C CA . TYR A 1 280 ? -12.410 4.223 -29.504 1.00 91.94 280 TYR A CA 1
ATOM 2236 C C . TYR A 1 280 ? -12.830 3.003 -30.333 1.00 91.94 280 TYR A C 1
ATOM 2238 O O . TYR A 1 280 ? -12.344 2.818 -31.451 1.00 91.94 280 TYR A O 1
ATOM 2246 N N . ILE A 1 281 ? -13.780 2.221 -29.805 1.00 92.38 281 ILE A N 1
ATOM 2247 C CA . ILE A 1 281 ? -14.420 1.097 -30.499 1.00 92.38 281 ILE A CA 1
ATOM 2248 C C . ILE A 1 281 ? -15.106 1.581 -31.784 1.00 92.38 281 ILE A C 1
ATOM 2250 O O . ILE A 1 281 ? -14.876 0.993 -32.840 1.00 92.38 281 ILE A O 1
ATOM 2254 N N . SER A 1 282 ? -15.891 2.665 -31.732 1.00 90.94 282 SER A N 1
ATOM 2255 C CA . SER A 1 282 ? -16.592 3.191 -32.911 1.00 90.94 282 SER A CA 1
ATOM 2256 C C . SER A 1 282 ? -15.654 3.831 -33.935 1.00 90.94 282 SER A C 1
ATOM 2258 O O . SER A 1 282 ? -15.802 3.572 -35.124 1.00 90.94 282 SER A O 1
ATOM 2260 N N . VAL A 1 283 ? -14.658 4.617 -33.504 1.00 90.50 283 VAL A N 1
ATOM 2261 C CA . VAL A 1 283 ? -13.685 5.260 -34.414 1.00 90.50 283 VAL A CA 1
ATOM 2262 C C . VAL A 1 283 ? -12.848 4.223 -35.173 1.00 90.50 283 VAL A C 1
ATOM 2264 O O . VAL A 1 283 ? -12.516 4.442 -36.335 1.00 90.50 283 VAL A O 1
ATOM 2267 N N . ASN A 1 284 ? -12.554 3.075 -34.553 1.00 89.94 284 ASN A N 1
ATOM 2268 C CA . ASN A 1 284 ? -11.789 1.985 -35.167 1.00 89.94 284 ASN A CA 1
ATOM 2269 C C . ASN A 1 284 ? -12.660 0.835 -35.722 1.00 89.94 284 ASN A C 1
ATOM 2271 O O . ASN A 1 284 ? -12.114 -0.199 -36.101 1.00 89.94 284 ASN A O 1
ATOM 2275 N N . ASN A 1 285 ? -13.992 0.989 -35.778 1.00 90.75 285 ASN A N 1
ATOM 2276 C CA . ASN A 1 285 ? -14.951 -0.035 -36.233 1.00 90.75 285 ASN A CA 1
ATOM 2277 C C . ASN A 1 285 ? -14.741 -1.433 -35.598 1.00 90.75 285 ASN A C 1
ATOM 2279 O O . ASN A 1 285 ? -14.852 -2.462 -36.267 1.00 90.75 285 ASN A O 1
ATOM 2283 N N . LEU A 1 286 ? -14.416 -1.489 -34.302 1.00 88.88 286 LEU A N 1
ATOM 2284 C CA . LEU A 1 286 ? -14.078 -2.738 -33.611 1.00 88.88 286 LEU A CA 1
ATOM 2285 C C . LEU A 1 286 ? -15.339 -3.535 -33.238 1.00 88.88 286 LEU A C 1
ATOM 2287 O O . LEU A 1 286 ? -16.019 -3.237 -32.259 1.00 88.88 286 LEU A O 1
ATOM 2291 N N . THR A 1 287 ? -15.645 -4.592 -33.986 1.00 87.38 287 THR A N 1
ATOM 2292 C CA . THR A 1 287 ? -16.758 -5.503 -33.671 1.00 87.38 287 THR A CA 1
ATOM 2293 C C . THR A 1 287 ? -16.386 -6.506 -32.577 1.00 87.38 287 THR A C 1
ATOM 2295 O O . THR A 1 287 ? -15.311 -7.098 -32.630 1.00 87.38 287 THR A O 1
ATOM 2298 N N . GLY A 1 288 ? -17.291 -6.751 -31.624 1.00 84.62 288 GLY A N 1
ATOM 2299 C CA . GLY A 1 288 ? -17.140 -7.799 -30.599 1.00 84.62 288 GLY A CA 1
ATOM 2300 C C . GLY A 1 288 ? -16.186 -7.478 -29.439 1.00 84.62 288 GLY A C 1
ATOM 2301 O O . GLY A 1 288 ? -15.966 -8.338 -28.596 1.00 84.62 288 GLY A O 1
ATOM 2302 N N . MET A 1 289 ? -15.629 -6.264 -29.371 1.00 89.56 289 MET A N 1
ATOM 2303 C CA . MET A 1 289 ? -14.737 -5.849 -28.280 1.00 89.56 289 MET A CA 1
ATOM 2304 C C . MET A 1 289 ? -15.509 -5.375 -27.030 1.00 89.56 289 MET A C 1
ATOM 2306 O O . MET A 1 289 ? -16.433 -4.567 -27.171 1.00 89.56 289 MET A O 1
ATOM 2310 N N . PRO A 1 290 ? -15.108 -5.782 -25.808 1.00 93.44 290 PRO A N 1
ATOM 2311 C CA . PRO A 1 290 ? -15.679 -5.276 -24.559 1.00 93.44 290 PRO A CA 1
ATOM 2312 C C . PRO A 1 290 ? -15.533 -3.757 -24.375 1.00 93.44 290 PRO A C 1
ATOM 2314 O O . PRO A 1 290 ? -14.432 -3.199 -24.406 1.00 93.44 290 PRO A O 1
ATOM 2317 N N . GLY A 1 291 ? -16.670 -3.093 -24.155 1.00 93.44 291 GLY A N 1
ATOM 2318 C CA . GLY A 1 291 ? -16.780 -1.638 -24.068 1.00 93.44 291 GLY A CA 1
ATOM 2319 C C . GLY A 1 291 ? -17.016 -1.066 -22.664 1.00 93.44 291 GLY A C 1
ATOM 2320 O O . GLY A 1 291 ? -16.624 -1.611 -21.627 1.00 93.44 291 GLY A O 1
ATOM 2321 N N . ASN A 1 292 ? -17.685 0.086 -22.652 1.00 94.25 292 ASN A N 1
ATOM 2322 C CA . ASN A 1 292 ? -18.033 0.934 -21.507 1.00 94.25 292 ASN A CA 1
ATOM 2323 C C . ASN A 1 292 ? -16.844 1.462 -20.676 1.00 94.25 292 ASN A C 1
ATOM 2325 O O . ASN A 1 292 ? -17.046 2.087 -19.631 1.00 94.25 292 ASN A O 1
ATOM 2329 N N . GLY A 1 293 ? -15.609 1.284 -21.153 1.00 94.06 293 GLY A N 1
ATOM 2330 C CA . GLY A 1 293 ? -14.400 1.815 -20.526 1.00 94.06 293 GLY A CA 1
ATOM 2331 C C . GLY A 1 293 ? -14.077 1.224 -19.142 1.00 94.06 293 GLY A C 1
ATOM 2332 O O . GLY A 1 293 ? -14.782 0.344 -18.648 1.00 94.06 293 GLY A O 1
ATOM 2333 N N . PRO A 1 294 ? -13.034 1.743 -18.470 1.00 95.00 294 PRO A N 1
ATOM 2334 C CA . PRO A 1 294 ? -12.380 1.080 -17.338 1.00 95.00 294 PRO A CA 1
ATOM 2335 C C . PRO A 1 294 ? -13.046 1.287 -15.962 1.00 95.00 294 PRO A C 1
ATOM 2337 O O . PRO A 1 294 ? -12.398 1.061 -14.938 1.00 95.00 294 PRO A O 1
ATOM 2340 N N . PHE A 1 295 ? -14.292 1.774 -15.891 1.00 96.62 295 PHE A N 1
ATOM 2341 C CA . PHE A 1 295 ? -14.983 2.104 -14.631 1.00 96.62 295 PHE A CA 1
ATOM 2342 C C . PHE A 1 295 ? -16.294 1.326 -14.465 1.00 96.62 295 PHE A C 1
ATOM 2344 O O . PHE A 1 295 ? -17.115 1.282 -15.383 1.00 96.62 295 PHE A O 1
ATOM 2351 N N . ARG A 1 296 ? -16.502 0.766 -13.268 1.00 96.62 296 ARG A N 1
ATOM 2352 C CA . ARG A 1 296 ? -17.712 0.050 -12.837 1.00 96.62 296 ARG A CA 1
ATOM 2353 C C . ARG A 1 296 ? -18.043 0.448 -11.396 1.00 96.62 296 ARG A C 1
ATOM 2355 O O . ARG A 1 296 ? -17.143 0.660 -10.583 1.00 96.62 296 ARG A O 1
ATOM 2362 N N . GLU A 1 297 ? -19.327 0.537 -11.066 1.00 96.81 297 GLU A N 1
ATOM 2363 C CA . GLU A 1 297 ? -19.809 0.838 -9.711 1.00 96.81 297 GLU A CA 1
ATOM 2364 C C . GLU A 1 297 ? -21.016 -0.039 -9.393 1.00 96.81 297 GLU A C 1
ATOM 2366 O O . GLU A 1 297 ? -22.028 0.053 -10.082 1.00 96.81 297 GLU A O 1
ATOM 2371 N N . VAL A 1 298 ? -20.949 -0.824 -8.316 1.00 98.19 298 VAL A N 1
ATOM 2372 C CA . VAL A 1 298 ? -22.125 -1.528 -7.792 1.00 98.19 298 VAL A CA 1
ATOM 2373 C C . VAL A 1 298 ? -22.910 -0.563 -6.902 1.00 98.19 298 VAL A C 1
ATOM 2375 O O . VAL A 1 298 ? -22.388 -0.040 -5.912 1.00 98.19 298 VAL A O 1
ATOM 2378 N N . VAL A 1 299 ? -24.168 -0.314 -7.248 1.00 97.75 299 VAL A N 1
ATOM 2379 C CA . VAL A 1 299 ? -25.092 0.562 -6.518 1.00 97.75 299 VAL A CA 1
ATOM 2380 C C . VAL A 1 299 ? -26.056 -0.297 -5.706 1.00 97.75 299 VAL A C 1
ATOM 2382 O O . VAL A 1 299 ? -26.670 -1.217 -6.243 1.00 97.75 299 VAL A O 1
ATOM 2385 N N . VAL A 1 300 ? -26.218 0.025 -4.418 1.00 98.31 300 VAL A N 1
ATOM 2386 C CA . VAL A 1 300 ? -27.133 -0.685 -3.513 1.00 98.31 300 VAL A CA 1
ATOM 2387 C C . VAL A 1 300 ? -28.309 0.213 -3.152 1.00 98.31 300 VAL A C 1
ATOM 2389 O O . VAL A 1 300 ? -28.137 1.285 -2.561 1.00 98.31 300 VAL A O 1
ATOM 2392 N N . ALA A 1 301 ? -29.514 -0.241 -3.485 1.00 97.75 301 ALA A N 1
ATOM 2393 C CA . ALA A 1 301 ? -30.773 0.445 -3.234 1.00 97.75 301 ALA A CA 1
ATOM 2394 C C . ALA A 1 301 ? -31.628 -0.289 -2.189 1.00 97.75 301 ALA A C 1
ATOM 2396 O O . ALA A 1 301 ? -31.609 -1.513 -2.091 1.00 97.75 301 ALA A O 1
ATOM 2397 N N . LEU A 1 302 ? -32.408 0.475 -1.429 1.00 97.88 302 LEU A N 1
ATOM 2398 C CA . LEU A 1 302 ? -33.407 0.003 -0.471 1.00 97.88 302 LEU A CA 1
ATOM 2399 C C . LEU A 1 302 ? -34.718 0.726 -0.775 1.00 97.88 302 LEU A C 1
ATOM 2401 O O . LEU A 1 302 ? -34.771 1.951 -0.656 1.00 97.88 302 LEU A O 1
ATOM 2405 N N . ASP A 1 303 ? -35.748 0.002 -1.207 1.00 96.44 303 ASP A N 1
ATOM 2406 C CA . ASP A 1 303 ? -37.007 0.578 -1.708 1.00 96.44 303 ASP A CA 1
ATOM 2407 C C . ASP A 1 303 ? -36.754 1.711 -2.735 1.00 96.44 303 ASP A C 1
ATOM 2409 O O . ASP A 1 303 ? -37.236 2.837 -2.599 1.00 96.44 303 ASP A O 1
ATOM 2413 N N . ASN A 1 304 ? -35.903 1.427 -3.729 1.00 93.00 304 ASN A N 1
ATOM 2414 C CA . ASN A 1 304 ? -35.419 2.343 -4.778 1.00 93.00 304 ASN A CA 1
ATOM 2415 C C . ASN A 1 304 ? -34.585 3.558 -4.294 1.00 93.00 304 ASN A C 1
ATOM 2417 O O . ASN A 1 304 ? -34.165 4.382 -5.105 1.00 93.00 304 ASN A O 1
ATOM 2421 N N . MET A 1 305 ? -34.277 3.675 -2.998 1.00 95.50 305 MET A N 1
ATOM 2422 C CA . MET A 1 305 ? -33.387 4.706 -2.445 1.00 95.50 305 MET A CA 1
ATOM 2423 C C . MET A 1 305 ? -31.944 4.190 -2.368 1.00 95.50 305 MET A C 1
ATOM 2425 O O . MET A 1 305 ? -31.695 3.210 -1.675 1.00 95.50 305 MET A O 1
ATOM 2429 N N . ILE A 1 306 ? -30.980 4.847 -3.026 1.00 97.06 306 ILE A N 1
ATOM 2430 C CA . ILE A 1 306 ? -29.557 4.448 -2.977 1.00 97.06 306 ILE A CA 1
ATOM 2431 C C . ILE A 1 306 ? -29.018 4.595 -1.546 1.00 97.06 306 ILE A C 1
ATOM 2433 O O . ILE A 1 306 ? -28.789 5.708 -1.077 1.00 97.06 306 ILE A O 1
ATOM 2437 N N . VAL A 1 307 ? -28.782 3.481 -0.850 1.00 97.44 307 VAL A N 1
ATOM 2438 C CA . VAL A 1 307 ? -28.288 3.468 0.541 1.00 97.44 307 VAL A CA 1
ATOM 2439 C C . VAL A 1 307 ? -26.768 3.389 0.643 1.00 97.44 307 VAL A C 1
ATOM 2441 O O . VAL A 1 307 ? -26.210 3.802 1.663 1.00 97.44 307 VAL A O 1
ATOM 2444 N N . GLY A 1 308 ? -26.104 2.920 -0.413 1.00 97.25 308 GLY A N 1
ATOM 2445 C CA . GLY A 1 308 ? -24.651 2.861 -0.521 1.00 97.25 308 GLY A CA 1
ATOM 2446 C C . GLY A 1 308 ? -24.181 2.505 -1.932 1.00 97.25 308 GLY A C 1
ATOM 2447 O O . GLY A 1 308 ? -24.982 2.210 -2.818 1.00 97.25 308 GLY A O 1
ATOM 2448 N N . ALA A 1 309 ? -22.868 2.532 -2.124 1.00 97.56 309 ALA A N 1
ATOM 2449 C CA . ALA A 1 309 ? -22.195 2.044 -3.326 1.00 97.56 309 ALA A CA 1
ATOM 2450 C C . ALA A 1 309 ? -20.960 1.211 -2.951 1.00 97.56 309 ALA A C 1
ATOM 2452 O O . ALA A 1 309 ? -20.477 1.283 -1.814 1.00 97.56 309 ALA A O 1
ATOM 2453 N N . ILE A 1 310 ? -20.452 0.430 -3.902 1.00 97.94 310 ILE A N 1
ATOM 2454 C CA . ILE A 1 310 ? -19.239 -0.386 -3.798 1.00 97.94 310 ILE A CA 1
ATOM 2455 C C . ILE A 1 310 ? -18.447 -0.225 -5.094 1.00 97.94 310 ILE A C 1
ATOM 2457 O O . ILE A 1 310 ? -18.948 -0.504 -6.182 1.00 97.94 310 ILE A O 1
ATOM 2461 N N . TRP A 1 311 ? -17.198 0.223 -4.972 1.00 97.12 311 TRP A N 1
ATOM 2462 C CA . TRP A 1 311 ? -16.225 0.215 -6.065 1.00 97.12 311 TRP A CA 1
ATOM 2463 C C . TRP A 1 311 ? -15.268 -0.942 -5.753 1.00 97.12 311 TRP A C 1
ATOM 2465 O O . TRP A 1 311 ? -14.545 -0.853 -4.750 1.00 97.12 311 TRP A O 1
ATOM 2475 N N . PRO A 1 312 ? -15.358 -2.069 -6.484 1.00 94.12 312 PRO A N 1
ATOM 2476 C CA . PRO A 1 312 ? -14.708 -3.312 -6.090 1.00 94.12 312 PRO A CA 1
ATOM 2477 C C . PRO A 1 312 ? -13.183 -3.199 -6.157 1.00 94.12 312 PRO A C 1
ATOM 2479 O O . PRO A 1 312 ? -12.625 -2.355 -6.852 1.00 94.12 312 PRO A O 1
ATOM 2482 N N . PHE A 1 313 ? -12.499 -4.071 -5.422 1.00 95.75 313 PHE A N 1
ATOM 2483 C CA . PHE A 1 313 ? -11.078 -4.297 -5.642 1.00 95.75 313 PHE A CA 1
ATOM 2484 C C . PHE A 1 313 ? -10.923 -5.106 -6.931 1.00 95.75 313 PHE A C 1
ATOM 2486 O O . PHE A 1 313 ? -11.690 -6.039 -7.173 1.00 95.75 313 PHE A O 1
ATOM 2493 N N . THR A 1 314 ? -9.929 -4.756 -7.738 1.00 95.19 314 THR A N 1
ATOM 2494 C CA . THR A 1 314 ? -9.648 -5.412 -9.014 1.00 95.19 314 THR A CA 1
ATOM 2495 C C . THR A 1 314 ? -8.935 -6.746 -8.783 1.00 95.19 314 THR A C 1
ATOM 2497 O O . THR A 1 314 ? -7.723 -6.862 -8.961 1.00 95.19 314 THR A O 1
ATOM 2500 N N . VAL A 1 315 ? -9.699 -7.746 -8.330 1.00 95.94 315 VAL A N 1
ATOM 2501 C CA . VAL A 1 315 ? -9.272 -9.152 -8.292 1.00 95.94 315 VAL A CA 1
ATOM 2502 C C . VAL A 1 315 ? -8.871 -9.573 -9.704 1.00 95.94 315 VAL A C 1
ATOM 2504 O O . VAL A 1 315 ? -9.575 -9.269 -10.664 1.00 95.94 315 VAL A O 1
ATOM 2507 N N . ILE A 1 316 ? -7.748 -10.278 -9.815 1.00 95.81 316 ILE A N 1
ATOM 2508 C CA . ILE A 1 316 ? -7.326 -10.950 -11.044 1.00 95.81 316 ILE A CA 1
ATOM 2509 C C . ILE A 1 316 ? -7.388 -12.450 -10.754 1.00 95.81 316 ILE A C 1
ATOM 2511 O O . ILE A 1 316 ? -6.795 -12.918 -9.776 1.00 95.81 316 ILE A O 1
ATOM 2515 N N . PHE A 1 317 ? -8.161 -13.180 -11.555 1.00 95.31 317 PHE A N 1
ATOM 2516 C CA . PHE A 1 317 ? -8.341 -14.625 -11.414 1.00 95.31 317 PHE A CA 1
ATOM 2517 C C . PHE A 1 317 ? -7.081 -15.390 -11.859 1.00 95.31 317 PHE A C 1
ATOM 2519 O O . PHE A 1 317 ? -6.158 -14.807 -12.431 1.00 95.31 317 PHE A O 1
ATOM 2526 N N . THR A 1 318 ? -6.984 -16.682 -11.542 1.00 93.12 318 THR A N 1
ATOM 2527 C CA . THR A 1 318 ? -5.715 -17.428 -11.652 1.00 93.12 318 THR A CA 1
ATOM 2528 C C . THR A 1 318 ? -5.330 -17.820 -13.084 1.00 93.12 318 THR A C 1
ATOM 2530 O O . THR A 1 318 ? -4.185 -18.207 -13.306 1.00 93.12 318 THR A O 1
ATOM 2533 N N . GLY A 1 319 ? -6.220 -17.627 -14.061 1.00 89.88 319 GLY A N 1
ATOM 2534 C CA . GLY A 1 319 ? -5.918 -17.620 -15.497 1.00 89.88 319 GLY A CA 1
ATOM 2535 C C . GLY A 1 319 ? -5.651 -16.228 -16.094 1.00 89.88 319 GLY A C 1
ATOM 2536 O O . GLY A 1 319 ? -5.138 -16.129 -17.208 1.00 89.88 319 GLY A O 1
ATOM 2537 N N . GLY A 1 320 ? -5.967 -15.144 -15.378 1.00 91.38 320 GLY A N 1
ATOM 2538 C CA . GLY A 1 320 ? -6.048 -13.790 -15.939 1.00 91.38 320 GLY A CA 1
ATOM 2539 C C . GLY A 1 320 ? -4.700 -13.156 -16.311 1.00 91.38 320 GLY A C 1
ATOM 2540 O O . GLY A 1 320 ? -3.731 -13.240 -15.553 1.00 91.38 320 GLY A O 1
ATOM 2541 N N . ILE A 1 321 ? -4.657 -12.449 -17.450 1.00 91.69 321 ILE A N 1
ATOM 2542 C CA . ILE A 1 321 ? -3.494 -11.752 -18.057 1.00 91.69 321 ILE A CA 1
ATOM 2543 C C . ILE A 1 321 ? -2.339 -12.687 -18.449 1.00 91.69 321 ILE A C 1
ATOM 2545 O O . ILE A 1 321 ? -1.978 -12.766 -19.620 1.00 91.69 321 ILE A O 1
ATOM 2549 N N . ASN A 1 322 ? -1.737 -13.382 -17.486 1.00 92.19 322 ASN A N 1
ATOM 2550 C CA . ASN A 1 322 ? -0.746 -14.425 -17.718 1.00 92.19 322 ASN A CA 1
ATOM 2551 C C . ASN A 1 322 ? -0.853 -15.465 -16.585 1.00 92.19 322 ASN A C 1
ATOM 2553 O O . ASN A 1 322 ? -0.405 -15.174 -15.471 1.00 92.19 322 ASN A O 1
ATOM 2557 N N . PRO A 1 323 ? -1.377 -16.683 -16.837 1.00 89.94 323 PRO A N 1
ATOM 2558 C CA . PRO A 1 323 ? -1.514 -17.722 -15.812 1.00 89.94 323 PRO A CA 1
ATOM 2559 C C . PRO A 1 323 ? -0.205 -18.080 -15.094 1.00 89.94 323 PRO A C 1
ATOM 2561 O O . PRO A 1 323 ? -0.228 -18.531 -13.953 1.00 89.94 323 PRO A O 1
ATOM 2564 N N . LEU A 1 324 ? 0.964 -17.856 -15.707 1.00 92.00 324 LEU A N 1
ATOM 2565 C CA . LEU A 1 324 ? 2.262 -18.131 -15.077 1.00 92.00 324 LEU A CA 1
ATOM 2566 C C . LEU A 1 324 ? 2.611 -17.142 -13.952 1.00 92.00 324 LEU A C 1
ATOM 2568 O O . LEU A 1 324 ? 3.546 -17.400 -13.196 1.00 92.00 324 LEU A O 1
ATOM 2572 N N . PHE A 1 325 ? 1.879 -16.034 -13.806 1.00 94.62 325 PHE A N 1
ATOM 2573 C CA . PHE A 1 325 ? 2.025 -15.117 -12.671 1.00 94.62 325 PHE A CA 1
ATOM 2574 C C . PHE A 1 325 ? 1.457 -15.710 -11.379 1.00 94.62 325 PHE A C 1
ATOM 2576 O O . PHE A 1 325 ? 1.964 -15.419 -10.296 1.00 94.62 325 PHE A O 1
ATOM 2583 N N . TRP A 1 326 ? 0.435 -16.558 -11.472 1.00 93.69 326 TRP A N 1
ATOM 2584 C CA . TRP A 1 326 ? -0.394 -16.953 -10.329 1.00 93.69 326 TRP A CA 1
ATOM 2585 C C . TRP A 1 326 ? 0.013 -18.307 -9.730 1.00 93.69 326 TRP A C 1
ATOM 2587 O O . TRP A 1 326 ? -0.798 -19.015 -9.134 1.00 93.69 326 TRP A O 1
ATOM 2597 N N . ARG A 1 327 ? 1.285 -18.691 -9.915 1.00 90.62 327 ARG A N 1
ATOM 2598 C CA . ARG A 1 327 ? 1.829 -20.019 -9.594 1.00 90.62 327 ARG A CA 1
ATOM 2599 C C . ARG A 1 327 ? 3.158 -19.890 -8.825 1.00 90.62 327 ARG A C 1
ATOM 2601 O O . ARG A 1 327 ? 4.107 -19.340 -9.378 1.00 90.62 327 ARG A O 1
ATOM 2608 N N . PRO A 1 328 ? 3.293 -20.403 -7.584 1.00 91.94 328 PRO A N 1
ATOM 2609 C CA . PRO A 1 328 ? 2.247 -20.937 -6.701 1.00 91.94 328 PRO A CA 1
ATOM 2610 C C . PRO A 1 328 ? 1.444 -19.850 -5.958 1.00 91.94 328 PRO A C 1
ATOM 2612 O O . PRO A 1 328 ? 0.459 -20.174 -5.300 1.00 91.94 328 PRO A O 1
ATOM 2615 N N . VAL A 1 329 ? 1.882 -18.586 -6.011 1.00 94.06 329 VAL A N 1
ATOM 2616 C CA . VAL A 1 329 ? 1.238 -17.464 -5.310 1.00 94.06 329 VAL A CA 1
ATOM 2617 C C . VAL A 1 329 ? 0.164 -16.861 -6.207 1.00 94.06 329 VAL A C 1
ATOM 2619 O O . VAL A 1 329 ? 0.496 -16.316 -7.258 1.00 94.06 329 VAL A O 1
ATOM 2622 N N . THR A 1 330 ? -1.102 -16.937 -5.804 1.00 94.44 330 THR A N 1
ATOM 2623 C CA . THR A 1 330 ? -2.226 -16.430 -6.607 1.00 94.44 330 THR A CA 1
ATOM 2624 C C . THR A 1 330 ? -2.451 -14.923 -6.449 1.00 94.44 330 THR A C 1
ATOM 2626 O O . THR A 1 330 ? -1.841 -14.271 -5.597 1.00 94.44 330 THR A O 1
ATOM 2629 N N . GLY A 1 331 ? -3.309 -14.343 -7.296 1.00 94.12 331 GLY A N 1
ATOM 2630 C CA . GLY A 1 331 ? -3.686 -12.928 -7.220 1.00 94.12 331 GLY A CA 1
ATOM 2631 C C . GLY A 1 331 ? -4.288 -12.558 -5.858 1.00 94.12 331 GLY A C 1
ATOM 2632 O O . GLY A 1 331 ? -4.988 -13.368 -5.247 1.00 94.12 331 GLY A O 1
ATOM 2633 N N . ILE A 1 332 ? -4.033 -11.340 -5.367 1.00 95.44 332 ILE A N 1
ATOM 2634 C CA . ILE A 1 332 ? -4.639 -10.851 -4.112 1.00 95.44 332 ILE A CA 1
ATOM 2635 C C . ILE A 1 332 ? -6.174 -10.966 -4.190 1.00 95.44 332 ILE A C 1
ATOM 2637 O O . ILE A 1 332 ? -6.778 -10.500 -5.153 1.00 95.44 332 ILE A O 1
ATOM 2641 N N . GLY A 1 333 ? -6.812 -11.541 -3.170 1.00 94.25 333 GLY A N 1
ATOM 2642 C CA . GLY A 1 333 ? -8.263 -11.718 -3.096 1.00 94.25 333 GLY A CA 1
ATOM 2643 C C . GLY A 1 333 ? -8.844 -12.699 -4.119 1.00 94.25 333 GLY A C 1
ATOM 2644 O O . GLY A 1 333 ? -10.034 -12.615 -4.407 1.00 94.25 333 GLY A O 1
ATOM 2645 N N . SER A 1 334 ? -8.034 -13.591 -4.696 1.00 95.06 334 SER A N 1
ATOM 2646 C CA . SER A 1 334 ? -8.508 -14.617 -5.639 1.00 95.06 334 SER A CA 1
ATOM 2647 C C . SER A 1 334 ? -9.029 -15.868 -4.929 1.00 95.06 334 SER A C 1
ATOM 2649 O O . SER A 1 334 ? -9.980 -16.484 -5.405 1.00 95.06 334 SER A O 1
ATOM 2651 N N . PHE A 1 335 ? -8.462 -16.237 -3.777 1.00 95.75 335 PHE A N 1
ATOM 2652 C CA . PHE A 1 335 ? -8.900 -17.391 -2.987 1.00 95.75 335 PHE A CA 1
ATOM 2653 C C . PHE A 1 335 ? -9.903 -17.020 -1.890 1.00 95.75 335 PHE A C 1
ATOM 2655 O O . PHE A 1 335 ? -10.740 -17.856 -1.553 1.00 95.75 335 PHE A O 1
ATOM 2662 N N . ASP A 1 336 ? -9.878 -15.793 -1.370 1.00 94.81 336 ASP A N 1
ATOM 2663 C CA . ASP A 1 336 ? -10.963 -15.246 -0.544 1.00 94.81 336 ASP A CA 1
ATOM 2664 C C . ASP A 1 336 ? -11.379 -13.869 -1.078 1.00 94.81 336 ASP A C 1
ATOM 2666 O O . ASP A 1 336 ? -10.703 -12.864 -0.837 1.00 94.81 336 ASP A O 1
ATOM 2670 N N . LEU A 1 337 ? -12.471 -13.827 -1.850 1.00 95.69 337 LEU A N 1
ATOM 2671 C CA . LEU A 1 337 ? -12.892 -12.595 -2.518 1.00 95.69 337 LEU A CA 1
ATOM 2672 C C . LEU A 1 337 ? -13.358 -11.534 -1.496 1.00 95.69 337 LEU A C 1
ATOM 2674 O O . LEU A 1 337 ? -14.144 -11.850 -0.595 1.00 95.69 337 LEU A O 1
ATOM 2678 N N . PRO A 1 338 ? -12.928 -10.260 -1.630 1.00 93.75 338 PRO A N 1
ATOM 2679 C CA . PRO A 1 338 ? -13.265 -9.213 -0.668 1.00 93.75 338 PRO A CA 1
ATOM 2680 C C . PRO A 1 338 ? -14.771 -8.943 -0.538 1.00 93.75 338 PRO A C 1
ATOM 2682 O O . PRO A 1 338 ? -15.469 -8.778 -1.538 1.00 93.75 338 PRO A O 1
ATOM 2685 N N . THR A 1 339 ? -15.246 -8.779 0.701 1.00 94.94 339 THR A N 1
ATOM 2686 C CA . THR A 1 339 ? -16.609 -8.307 0.999 1.00 94.94 339 THR A CA 1
ATOM 2687 C C . THR A 1 339 ? -16.645 -6.838 1.436 1.00 94.94 339 THR A C 1
ATOM 2689 O O . THR A 1 339 ? -15.631 -6.221 1.814 1.00 94.94 339 THR A O 1
ATOM 2692 N N . TYR A 1 340 ? -17.841 -6.250 1.349 1.00 96.56 340 TYR A N 1
ATOM 2693 C CA . TYR A 1 340 ? -18.081 -4.823 1.555 1.00 96.56 340 TYR A CA 1
ATOM 2694 C C . TYR A 1 340 ? -19.276 -4.591 2.487 1.00 96.56 340 TYR A C 1
ATOM 2696 O O . TYR A 1 340 ? -20.407 -4.917 2.139 1.00 96.56 340 TYR A O 1
ATOM 2704 N N . ASP A 1 341 ? -19.031 -3.997 3.659 1.00 95.56 341 ASP A N 1
ATOM 2705 C CA . ASP A 1 341 ? -20.080 -3.656 4.626 1.00 95.56 341 ASP A CA 1
ATOM 2706 C C . ASP A 1 341 ? -20.723 -2.283 4.321 1.00 95.56 341 ASP A C 1
ATOM 2708 O O . ASP A 1 341 ? -20.034 -1.262 4.206 1.00 95.56 341 ASP A O 1
ATOM 2712 N N . ILE A 1 342 ? -22.057 -2.235 4.274 1.00 96.62 342 ILE A N 1
ATOM 2713 C CA . ILE A 1 342 ? -22.881 -1.021 4.179 1.00 96.62 342 ILE A CA 1
ATOM 2714 C C . ILE A 1 342 ? -23.745 -0.903 5.443 1.00 96.62 342 ILE A C 1
ATOM 2716 O O . ILE A 1 342 ? -24.489 -1.807 5.814 1.00 96.62 342 ILE A O 1
ATOM 2720 N N . GLU A 1 343 ? -23.658 0.241 6.122 1.00 95.38 343 GLU A N 1
ATOM 2721 C CA . GLU A 1 343 ? -24.354 0.501 7.389 1.00 95.38 343 GLU A CA 1
ATOM 2722 C C . GLU A 1 343 ? -25.824 0.911 7.159 1.00 95.38 343 GLU A C 1
ATOM 2724 O O . GLU A 1 343 ? -26.109 2.047 6.765 1.00 95.38 343 GLU A O 1
ATOM 2729 N N . ILE A 1 344 ? -26.757 -0.009 7.433 1.00 97.19 344 ILE A N 1
ATOM 2730 C CA . ILE A 1 344 ? -28.207 0.142 7.211 1.00 97.19 344 ILE A CA 1
ATOM 2731 C C . ILE A 1 344 ? -28.925 0.720 8.446 1.00 97.19 344 ILE A C 1
ATOM 2733 O O . ILE A 1 344 ? -30.023 1.265 8.318 1.00 97.19 344 ILE A O 1
ATOM 2737 N N . THR A 1 345 ? -28.305 0.716 9.633 1.00 95.88 345 THR A N 1
ATOM 2738 C CA . THR A 1 345 ? -28.892 1.224 10.895 1.00 95.88 345 THR A CA 1
ATOM 2739 C C . THR A 1 345 ? -29.583 2.599 10.792 1.00 95.88 345 THR A C 1
ATOM 2741 O O . THR A 1 345 ? -30.678 2.735 11.343 1.00 95.88 345 THR A O 1
ATOM 2744 N N . PRO A 1 346 ? -29.057 3.616 10.066 1.00 97.00 346 PRO A N 1
ATOM 2745 C CA . PRO A 1 346 ? -29.751 4.893 9.855 1.00 97.00 346 PRO A CA 1
ATOM 2746 C C . PRO A 1 346 ? -31.169 4.783 9.270 1.00 97.00 346 PRO A C 1
ATOM 2748 O O . PRO A 1 346 ? -31.991 5.671 9.500 1.00 97.00 346 PRO A O 1
ATOM 2751 N N . PHE A 1 347 ? -31.457 3.716 8.519 1.00 97.56 347 PHE A N 1
ATOM 2752 C CA . PHE A 1 347 ? -32.721 3.486 7.819 1.00 97.56 347 PHE A CA 1
ATOM 2753 C C . PHE A 1 347 ? -33.726 2.642 8.613 1.00 97.56 347 PHE A C 1
ATOM 2755 O O . PHE A 1 347 ? -34.886 2.578 8.209 1.00 97.56 347 PHE A O 1
ATOM 2762 N N . LEU A 1 348 ? -33.348 2.054 9.758 1.00 96.81 348 LEU A N 1
ATOM 2763 C CA . LEU A 1 348 ? -34.235 1.188 10.555 1.00 96.81 348 LEU A CA 1
ATOM 2764 C C . LEU A 1 348 ? -35.575 1.854 10.914 1.00 96.81 348 LEU A C 1
ATOM 2766 O O . LEU A 1 348 ? -36.606 1.191 10.916 1.00 96.81 348 LEU A O 1
ATOM 2770 N N . GLY A 1 349 ? -35.604 3.178 11.098 1.00 93.50 349 GLY A N 1
ATOM 2771 C CA . GLY A 1 349 ? -36.851 3.930 11.297 1.00 93.50 349 GLY A CA 1
ATOM 2772 C C . GLY A 1 349 ? -37.891 3.808 10.171 1.00 93.50 349 GLY A C 1
ATOM 2773 O O . GLY A 1 349 ? -39.072 4.018 10.425 1.00 93.50 349 GLY A O 1
ATOM 2774 N N . LYS A 1 350 ? -37.480 3.452 8.945 1.00 94.81 350 LYS A N 1
ATOM 2775 C CA . LYS A 1 350 ? -38.391 3.069 7.854 1.00 94.81 350 LYS A CA 1
ATOM 2776 C C . LYS A 1 350 ? -38.775 1.588 7.915 1.00 94.81 350 LYS A C 1
ATOM 2778 O O . LYS A 1 350 ? -39.925 1.269 7.641 1.00 94.81 350 LYS A O 1
ATOM 2783 N N . LEU A 1 351 ? -37.827 0.716 8.270 1.00 96.69 351 LEU A N 1
ATOM 2784 C CA . LEU A 1 351 ? -37.925 -0.746 8.140 1.00 96.69 351 LEU A CA 1
ATOM 2785 C C . LEU A 1 351 ? -38.686 -1.440 9.283 1.00 96.69 351 LEU A C 1
ATOM 2787 O O . LEU A 1 351 ? -39.312 -2.474 9.076 1.00 96.69 351 LEU A O 1
ATOM 2791 N N . LEU A 1 352 ? -38.691 -0.868 10.492 1.00 95.75 352 LEU A N 1
ATOM 2792 C CA . LEU A 1 352 ? -39.329 -1.438 11.698 1.00 95.75 352 LEU A CA 1
ATOM 2793 C C . LEU A 1 352 ? -40.880 -1.393 11.667 1.00 95.75 352 LEU A C 1
ATOM 2795 O O . LEU A 1 352 ? -41.552 -1.365 12.706 1.00 95.75 352 LEU A O 1
ATOM 2799 N N . ASN A 1 353 ? -41.479 -1.360 10.476 1.00 93.94 353 ASN A N 1
ATOM 2800 C CA . ASN A 1 353 ? -42.917 -1.226 10.244 1.00 93.94 353 ASN A CA 1
ATOM 2801 C C . ASN A 1 353 ? -43.659 -2.583 10.133 1.00 93.94 353 ASN A C 1
ATOM 2803 O O . ASN A 1 353 ? -44.874 -2.598 10.305 1.00 93.94 353 ASN A O 1
ATOM 2807 N N . GLY A 1 354 ? -42.942 -3.700 9.926 1.00 92.62 354 GLY A N 1
ATOM 2808 C CA . GLY A 1 354 ? -43.494 -5.066 9.831 1.00 92.62 354 GLY A CA 1
ATOM 2809 C C . GLY A 1 354 ? -43.866 -5.545 8.414 1.00 92.62 354 GLY A C 1
ATOM 2810 O O . GLY A 1 354 ? -44.290 -6.689 8.241 1.00 92.62 354 GLY A O 1
ATOM 2811 N N . LYS A 1 355 ? -43.705 -4.696 7.395 1.00 95.81 355 LYS A N 1
ATOM 2812 C CA . LYS A 1 355 ? -43.921 -4.999 5.972 1.00 95.81 355 LYS A CA 1
ATOM 2813 C C . LYS A 1 355 ? -42.661 -5.582 5.320 1.00 95.81 355 LYS A C 1
ATOM 2815 O O . LYS A 1 355 ? -41.595 -5.643 5.930 1.00 95.81 355 LYS A O 1
ATOM 2820 N N . SER A 1 356 ? -42.824 -6.022 4.073 1.00 96.75 356 SER A N 1
ATOM 2821 C CA . SER A 1 356 ? -41.718 -6.340 3.165 1.00 96.75 356 SER A CA 1
ATOM 2822 C C . SER A 1 356 ? -41.009 -5.069 2.691 1.00 96.75 356 SER A C 1
ATOM 2824 O O . SER A 1 356 ? -41.644 -4.021 2.565 1.00 96.75 356 SER A O 1
ATOM 2826 N N . HIS A 1 357 ? -39.718 -5.196 2.404 1.00 97.88 357 HIS A N 1
ATOM 2827 C CA . HIS A 1 357 ? -38.840 -4.172 1.836 1.00 97.88 357 HIS A CA 1
ATOM 2828 C C . HIS A 1 357 ? -37.921 -4.817 0.793 1.00 97.88 357 HIS A C 1
ATOM 2830 O O . HIS A 1 357 ? -37.503 -5.957 1.002 1.00 97.88 357 HIS A O 1
ATOM 2836 N N . LYS A 1 358 ? -37.571 -4.125 -0.302 1.00 97.88 358 LYS A N 1
ATOM 2837 C CA . LYS A 1 358 ? -36.652 -4.669 -1.330 1.00 97.88 358 LYS A CA 1
ATOM 2838 C C . LYS A 1 358 ? -35.253 -4.080 -1.166 1.00 97.88 358 LYS A C 1
ATOM 2840 O O . LYS A 1 358 ? -35.084 -2.862 -1.232 1.00 97.88 358 LYS A O 1
ATOM 2845 N N . LEU A 1 359 ? -34.249 -4.947 -1.021 1.00 98.12 359 LEU A N 1
ATOM 2846 C CA . LEU A 1 359 ? -32.860 -4.613 -1.349 1.00 98.12 359 LEU A CA 1
ATOM 2847 C C . LEU A 1 359 ? -32.626 -4.909 -2.833 1.00 98.12 359 LEU A C 1
ATOM 2849 O O . LEU A 1 359 ? -33.011 -5.975 -3.314 1.00 98.12 359 LEU A O 1
ATOM 2853 N N . GLY A 1 360 ? -32.021 -3.960 -3.543 1.00 98.00 360 GLY A N 1
ATOM 2854 C CA . GLY A 1 360 ? -31.705 -4.061 -4.966 1.00 98.00 360 GLY A CA 1
ATOM 2855 C C . GLY A 1 360 ? -30.247 -3.719 -5.260 1.00 98.00 360 GLY A C 1
ATOM 2856 O O . GLY A 1 360 ? -29.656 -2.868 -4.589 1.00 98.00 360 GLY A O 1
ATOM 2857 N N . PHE A 1 361 ? -29.694 -4.367 -6.278 1.00 98.38 361 PHE A N 1
ATOM 2858 C CA . PHE A 1 361 ? -28.313 -4.247 -6.729 1.00 98.38 361 PHE A CA 1
ATOM 2859 C C . PHE A 1 361 ? -28.303 -3.986 -8.234 1.00 98.38 361 PHE A C 1
ATOM 2861 O O . PHE A 1 361 ? -29.032 -4.627 -8.979 1.00 98.38 361 PHE A O 1
ATOM 2868 N N . SER A 1 362 ? -27.481 -3.044 -8.678 1.00 97.94 362 SER A N 1
ATOM 2869 C CA . SER A 1 362 ? -27.271 -2.735 -10.101 1.00 97.94 362 SER A CA 1
ATOM 2870 C C . SER A 1 362 ? -25.819 -2.324 -10.308 1.00 97.94 362 SER A C 1
ATOM 2872 O O . SER A 1 362 ? -25.155 -1.930 -9.343 1.00 97.94 362 SER A O 1
ATOM 2874 N N . VAL A 1 363 ? -25.305 -2.423 -11.535 1.00 98.25 363 VAL A N 1
ATOM 2875 C CA . VAL A 1 363 ? -23.895 -2.125 -11.820 1.00 98.25 363 VAL A CA 1
ATOM 2876 C C . VAL A 1 363 ? -23.766 -1.097 -12.938 1.00 98.25 363 VAL A C 1
ATOM 2878 O O . VAL A 1 363 ? -23.972 -1.389 -14.115 1.00 98.25 363 VAL A O 1
ATOM 2881 N N . THR A 1 364 ? -23.373 0.123 -12.572 1.00 95.88 364 THR A N 1
ATOM 2882 C CA . THR A 1 364 ? -23.071 1.196 -13.522 1.00 95.88 364 THR A CA 1
ATOM 2883 C C . THR A 1 364 ? -22.032 0.709 -14.533 1.00 95.88 364 THR A C 1
ATOM 2885 O O . THR A 1 364 ? -20.983 0.194 -14.140 1.00 95.88 364 THR A O 1
ATOM 2888 N N . ASN A 1 365 ? -22.311 0.929 -15.822 1.00 95.56 365 ASN A N 1
ATOM 2889 C CA . ASN A 1 365 ? -21.478 0.556 -16.973 1.00 95.56 365 ASN A CA 1
ATOM 2890 C C . ASN A 1 365 ? -21.290 -0.955 -17.237 1.00 95.56 365 ASN A C 1
ATOM 2892 O O . ASN A 1 365 ? -20.539 -1.287 -18.154 1.00 95.56 365 ASN A O 1
ATOM 2896 N N . ALA A 1 366 ? -21.959 -1.862 -16.514 1.00 96.62 366 ALA A N 1
ATOM 2897 C CA . ALA A 1 366 ? -21.809 -3.302 -16.745 1.00 96.62 366 ALA A CA 1
ATOM 2898 C C . ALA A 1 366 ? -22.177 -3.752 -18.169 1.00 96.62 366 ALA A C 1
ATOM 2900 O O . ALA A 1 366 ? -23.111 -3.221 -18.780 1.00 96.62 366 ALA A O 1
ATOM 2901 N N . LEU A 1 367 ? -21.439 -4.751 -18.658 1.00 95.31 367 LEU A N 1
ATOM 2902 C CA . LEU A 1 367 ? -21.667 -5.436 -19.930 1.00 95.31 367 LEU A CA 1
ATOM 2903 C C . LEU A 1 367 ? -22.514 -6.699 -19.743 1.00 95.31 367 LEU A C 1
ATOM 2905 O O . LEU A 1 367 ? -23.592 -6.755 -20.321 1.00 95.31 367 LEU A O 1
ATOM 2909 N N . ASN A 1 368 ? -22.046 -7.666 -18.941 1.00 93.62 368 ASN A N 1
ATOM 2910 C CA . ASN A 1 368 ? -22.768 -8.881 -18.536 1.00 93.62 368 ASN A CA 1
ATOM 2911 C C . ASN A 1 368 ? -22.112 -9.571 -17.315 1.00 93.62 368 ASN A C 1
ATOM 2913 O O . ASN A 1 368 ? -21.032 -9.170 -16.886 1.00 93.62 368 ASN A O 1
ATOM 2917 N N . VAL A 1 369 ? -22.789 -10.586 -16.759 1.00 95.19 369 VAL A N 1
ATOM 2918 C CA . VAL A 1 369 ? -22.316 -11.533 -15.718 1.00 95.19 369 VAL A CA 1
ATOM 2919 C C . VAL A 1 369 ? -21.605 -10.895 -14.509 1.00 95.19 369 VAL A C 1
ATOM 2921 O O . VAL A 1 369 ? -20.459 -11.206 -14.168 1.00 95.19 369 VAL A O 1
ATOM 2924 N N . TRP A 1 370 ? -22.319 -10.019 -13.796 1.00 97.88 370 TRP A N 1
ATOM 2925 C CA . TRP A 1 370 ? -21.919 -9.562 -12.458 1.00 97.88 370 TRP A CA 1
ATOM 2926 C C . TRP A 1 370 ? -22.623 -10.375 -11.374 1.00 97.88 370 TRP A C 1
ATOM 2928 O O . TRP A 1 370 ? -23.799 -10.146 -11.086 1.00 97.88 370 TRP A O 1
ATOM 2938 N N . TYR A 1 371 ? -21.898 -11.290 -10.730 1.00 97.81 371 TYR A N 1
ATOM 2939 C CA . TYR A 1 371 ? -22.439 -12.072 -9.621 1.00 97.81 371 TYR A CA 1
ATOM 2940 C C . TYR A 1 371 ? -22.448 -11.260 -8.322 1.00 97.81 371 TYR A C 1
ATOM 2942 O O . TYR A 1 371 ? -21.400 -10.812 -7.843 1.00 97.81 371 TYR A O 1
ATOM 2950 N N . ILE A 1 372 ? -23.616 -11.118 -7.695 1.00 98.19 372 ILE A N 1
ATOM 2951 C CA . ILE A 1 372 ? -23.818 -10.344 -6.459 1.00 98.19 372 ILE A CA 1
ATOM 2952 C C . ILE A 1 372 ? -24.600 -11.182 -5.443 1.00 98.19 372 ILE A C 1
ATOM 2954 O O . ILE A 1 372 ? -25.616 -11.773 -5.772 1.00 98.19 372 ILE A O 1
ATOM 2958 N N . ASP A 1 373 ? -24.145 -11.227 -4.195 1.00 97.94 373 ASP A N 1
ATOM 2959 C CA . ASP A 1 373 ? -24.860 -11.855 -3.066 1.00 97.94 373 ASP A CA 1
ATOM 2960 C C . ASP A 1 373 ? -24.685 -10.954 -1.835 1.00 97.94 373 ASP A C 1
ATOM 2962 O O . ASP A 1 373 ? -23.750 -10.143 -1.795 1.00 97.94 373 ASP A O 1
ATOM 2966 N N . ALA A 1 374 ? -25.561 -11.046 -0.837 1.00 98.19 374 ALA A N 1
ATOM 2967 C CA . ALA A 1 374 ? -25.407 -10.272 0.386 1.00 98.19 374 ALA A CA 1
ATOM 2968 C C . ALA A 1 374 ? -26.014 -10.920 1.642 1.00 98.19 374 ALA A C 1
ATOM 2970 O O . ALA A 1 374 ? -27.075 -11.540 1.635 1.00 98.19 374 ALA A O 1
ATOM 2971 N N . ASN A 1 375 ? -25.375 -10.657 2.781 1.00 97.94 375 ASN A N 1
ATOM 2972 C CA . ASN A 1 375 ? -25.827 -11.055 4.110 1.00 97.94 375 ASN A CA 1
ATOM 2973 C C . ASN A 1 375 ? -26.245 -9.819 4.912 1.00 97.94 375 ASN A C 1
ATOM 2975 O O . ASN A 1 375 ? -25.423 -8.947 5.207 1.00 97.94 375 ASN A O 1
ATOM 2979 N N . LEU A 1 376 ? -27.517 -9.737 5.310 1.00 98.00 376 LEU A N 1
ATOM 2980 C CA . LEU A 1 376 ? -28.004 -8.662 6.175 1.00 98.00 376 LEU A CA 1
ATOM 2981 C C . LEU A 1 376 ? -27.841 -9.064 7.647 1.00 98.00 376 LEU A C 1
ATOM 2983 O O . LEU A 1 376 ? -28.693 -9.747 8.213 1.00 98.00 376 LEU A O 1
ATOM 2987 N N . HIS A 1 377 ? -26.741 -8.632 8.261 1.00 97.38 377 HIS A N 1
ATOM 2988 C CA . HIS A 1 377 ? -26.407 -8.830 9.676 1.00 97.38 377 HIS A CA 1
ATOM 2989 C C . HIS A 1 377 ? -27.257 -7.910 10.566 1.00 97.38 377 HIS A C 1
ATOM 2991 O O . HIS A 1 377 ? -27.293 -6.698 10.347 1.00 97.38 377 HIS A O 1
ATOM 2997 N N . ILE A 1 378 ? -27.939 -8.460 11.573 1.00 96.31 378 ILE A N 1
ATOM 2998 C CA . ILE A 1 378 ? -28.922 -7.762 12.418 1.00 96.31 378 ILE A CA 1
ATOM 2999 C C . ILE A 1 378 ? -28.657 -8.034 13.907 1.00 96.31 378 ILE A C 1
ATOM 3001 O O . ILE A 1 378 ? -28.475 -9.175 14.334 1.00 96.31 378 ILE A O 1
ATOM 3005 N N . TRP A 1 379 ? -28.723 -6.981 14.722 1.00 94.44 379 TRP A N 1
ATOM 3006 C CA . TRP A 1 379 ? -28.661 -7.071 16.183 1.00 94.44 379 TRP A CA 1
ATOM 3007 C C . TRP A 1 379 ? -30.017 -6.742 16.795 1.00 94.44 379 TRP A C 1
ATOM 3009 O O . TRP A 1 379 ? -30.664 -5.762 16.406 1.00 94.44 379 TRP A O 1
ATOM 3019 N N . LEU A 1 380 ? -30.446 -7.573 17.742 1.00 94.81 380 LEU A N 1
ATOM 3020 C CA . LEU A 1 380 ? -31.811 -7.604 18.258 1.00 94.81 380 LEU A CA 1
ATOM 3021 C C . LEU A 1 380 ? -31.861 -7.159 19.717 1.00 94.81 380 LEU A C 1
ATOM 3023 O O . LEU A 1 380 ? -31.097 -7.620 20.564 1.00 94.81 380 LEU A O 1
ATOM 3027 N N . ASP A 1 381 ? -32.803 -6.277 20.028 1.00 92.69 381 ASP A N 1
ATOM 3028 C CA . ASP A 1 381 ? -33.092 -5.903 21.402 1.00 92.69 381 ASP A CA 1
ATOM 3029 C C . ASP A 1 381 ? -33.846 -7.052 22.088 1.00 92.69 381 ASP A C 1
ATOM 3031 O O . ASP A 1 381 ? -34.998 -7.345 21.772 1.00 92.69 381 ASP A O 1
ATOM 3035 N N . LYS A 1 382 ? -33.173 -7.717 23.030 1.00 92.00 382 LYS A N 1
ATOM 3036 C CA . LYS A 1 382 ? -33.707 -8.860 23.790 1.00 92.00 382 LYS A CA 1
ATOM 3037 C C . LYS A 1 382 ? -34.579 -8.442 24.982 1.00 92.00 382 LYS A C 1
ATOM 3039 O O . LYS A 1 382 ? -35.105 -9.309 25.670 1.00 92.00 382 LYS A O 1
ATOM 3044 N N . LYS A 1 383 ? -34.715 -7.137 25.245 1.00 92.31 383 LYS A N 1
ATOM 3045 C CA . LYS A 1 383 ? -35.542 -6.562 26.321 1.00 92.31 383 LYS A CA 1
ATOM 3046 C C . LYS A 1 383 ? -36.764 -5.802 25.791 1.00 92.31 383 LYS A C 1
ATOM 3048 O O . LYS A 1 383 ? -37.724 -5.634 26.535 1.00 92.31 383 LYS A O 1
ATOM 3053 N N . SER A 1 384 ? -36.753 -5.367 24.530 1.00 90.00 384 SER A N 1
ATOM 3054 C CA . SER A 1 384 ? -37.886 -4.689 23.884 1.00 90.00 384 SER A CA 1
ATOM 3055 C C . SER A 1 384 ? -38.545 -5.571 22.825 1.00 90.00 384 SER A C 1
ATOM 3057 O O . SER A 1 384 ? -37.886 -6.014 21.891 1.00 90.00 384 SER A O 1
ATOM 3059 N N . VAL A 1 385 ? -39.872 -5.726 22.883 1.00 90.25 385 VAL A N 1
ATOM 3060 C CA . VAL A 1 385 ? -40.659 -6.368 21.805 1.00 90.25 385 VAL A CA 1
ATOM 3061 C C . VAL A 1 385 ? -40.593 -5.558 20.500 1.00 90.25 385 VAL A C 1
ATOM 3063 O O . VAL A 1 385 ? -40.685 -6.114 19.407 1.00 90.25 385 VAL A O 1
ATOM 3066 N N . ARG A 1 386 ? -40.408 -4.234 20.599 1.00 94.06 386 ARG A N 1
ATOM 3067 C CA . ARG A 1 386 ? -40.284 -3.330 19.452 1.00 94.06 386 ARG A CA 1
ATOM 3068 C C . ARG A 1 386 ? -39.344 -2.160 19.743 1.00 94.06 386 ARG A C 1
ATOM 3070 O O . ARG A 1 386 ? -39.461 -1.515 20.782 1.00 94.06 386 ARG A O 1
ATOM 3077 N N . THR A 1 387 ? -38.460 -1.853 18.801 1.00 95.06 387 THR A N 1
ATOM 3078 C CA . THR A 1 387 ? -37.641 -0.636 18.763 1.00 95.06 387 THR A CA 1
ATOM 3079 C C . THR A 1 387 ? -38.341 0.449 17.938 1.00 95.06 387 THR A C 1
ATOM 3081 O O . THR A 1 387 ? -39.243 0.189 17.139 1.00 95.06 387 THR A O 1
ATOM 3084 N N . GLN A 1 388 ? -37.946 1.706 18.134 1.00 94.75 388 GLN A N 1
ATOM 3085 C CA . GLN A 1 388 ? -38.438 2.851 17.353 1.00 94.75 388 GLN A CA 1
ATOM 3086 C C . GLN A 1 388 ? -37.256 3.541 16.684 1.00 94.75 388 GLN A C 1
ATOM 3088 O O . GLN A 1 388 ? -36.192 3.609 17.285 1.00 94.75 388 GLN A O 1
ATOM 3093 N N . GLY A 1 389 ? -37.413 4.119 15.495 1.00 95.56 389 GLY A N 1
ATOM 3094 C CA . GLY A 1 389 ? -36.321 4.861 14.865 1.00 95.56 389 GLY A CA 1
ATOM 3095 C C . GLY A 1 389 ? -36.791 5.946 13.913 1.00 95.56 389 GLY A C 1
ATOM 3096 O O . GLY A 1 389 ? -37.955 5.982 13.519 1.00 95.56 389 GLY A O 1
ATOM 3097 N N . LYS A 1 390 ? -35.868 6.820 13.505 1.00 96.94 390 LYS A N 1
ATOM 3098 C CA . LYS A 1 390 ? -36.119 7.853 12.492 1.00 96.94 390 LYS A CA 1
ATOM 3099 C C . LYS A 1 390 ? -34.862 8.133 11.672 1.00 96.94 390 LYS A C 1
ATOM 3101 O O . LYS A 1 390 ? -33.801 8.422 12.226 1.00 96.94 390 LYS A O 1
ATOM 3106 N N . LEU A 1 391 ? -35.006 8.115 10.347 1.00 97.25 391 LEU A N 1
ATOM 3107 C CA . LEU A 1 391 ? -34.006 8.655 9.428 1.00 97.25 391 LEU A CA 1
ATOM 3108 C C . LEU A 1 391 ? -34.018 10.189 9.557 1.00 97.25 391 LEU A C 1
ATOM 3110 O O . LEU A 1 391 ? -35.054 10.818 9.355 1.00 97.25 391 LEU A O 1
ATOM 3114 N N . LEU A 1 392 ? -32.887 10.787 9.939 1.00 96.44 392 LEU A N 1
ATOM 3115 C CA . LEU A 1 392 ? -32.745 12.233 10.169 1.00 96.44 392 LEU A CA 1
ATOM 3116 C C . LEU A 1 392 ? -32.251 12.981 8.929 1.00 96.44 392 LEU A C 1
ATOM 3118 O O . LEU A 1 392 ? -32.679 14.100 8.669 1.00 96.44 392 LEU A O 1
ATOM 3122 N N . LYS A 1 393 ? -31.304 12.390 8.196 1.00 95.94 393 LYS A N 1
ATOM 3123 C CA . LYS A 1 393 ? -30.782 12.922 6.935 1.00 95.94 393 LYS A CA 1
ATOM 3124 C C . LYS A 1 393 ? -30.283 11.770 6.078 1.00 95.94 393 LYS A C 1
ATOM 3126 O O . LYS A 1 393 ? -29.540 10.926 6.567 1.00 95.94 393 LYS A O 1
ATOM 3131 N N . HIS A 1 394 ? -30.626 11.787 4.802 1.00 97.00 394 HIS A N 1
ATOM 3132 C CA . HIS A 1 394 ? -29.994 10.956 3.789 1.00 97.00 394 HIS A CA 1
ATOM 3133 C C . HIS A 1 394 ? -29.658 11.824 2.572 1.00 97.00 394 HIS A C 1
ATOM 3135 O O . HIS A 1 394 ? -30.354 12.800 2.296 1.00 97.00 394 HIS A O 1
ATOM 3141 N N . SER A 1 395 ? -28.555 11.511 1.898 1.00 95.38 395 SER A N 1
ATOM 3142 C CA . SER A 1 395 ? -28.130 12.127 0.646 1.00 95.38 395 SER A CA 1
ATOM 3143 C C . SER A 1 395 ? -27.105 11.213 -0.025 1.00 95.38 395 SER A C 1
ATOM 3145 O O . SER A 1 395 ? -26.036 10.978 0.537 1.00 95.38 395 SER A O 1
ATOM 3147 N N . SER A 1 396 ? -27.419 10.720 -1.221 1.00 93.06 396 SER A N 1
ATOM 3148 C CA . SER A 1 396 ? -26.407 10.327 -2.204 1.00 93.06 396 SER A CA 1
ATOM 3149 C C . SER A 1 396 ? -26.165 11.519 -3.122 1.00 93.06 396 SER A C 1
ATOM 3151 O O . SER A 1 396 ? -27.125 12.152 -3.562 1.00 93.06 396 SER A O 1
ATOM 3153 N N . SER A 1 397 ? -24.909 11.810 -3.457 1.00 88.69 397 SER A N 1
ATOM 3154 C CA . SER A 1 397 ? -24.629 12.554 -4.684 1.00 88.69 397 SER A CA 1
ATOM 3155 C C . SER A 1 397 ? -25.017 11.692 -5.895 1.00 88.69 397 SER A C 1
ATOM 3157 O O . SER A 1 397 ? -25.009 10.457 -5.790 1.00 88.69 397 SER A O 1
ATOM 3159 N N . PRO A 1 398 ? -25.283 12.296 -7.063 1.00 89.94 398 PRO A N 1
ATOM 3160 C CA . PRO A 1 398 ? -25.072 11.615 -8.333 1.00 89.94 398 PRO A CA 1
ATOM 3161 C C . PRO A 1 398 ? -23.635 11.078 -8.426 1.00 89.94 398 PRO A C 1
ATOM 3163 O O . PRO A 1 398 ? -22.735 11.550 -7.717 1.00 89.94 398 PRO A O 1
ATOM 3166 N N . LEU A 1 399 ? -23.412 10.107 -9.309 1.00 93.81 399 LEU A N 1
ATOM 3167 C CA . LEU A 1 399 ? -22.064 9.761 -9.744 1.00 93.81 399 LEU A CA 1
ATOM 3168 C C . LEU A 1 399 ? -21.540 10.909 -10.616 1.00 93.81 399 LEU A C 1
ATOM 3170 O O . LEU A 1 399 ? -22.128 11.220 -11.648 1.00 93.81 399 LEU A O 1
ATOM 3174 N N . SER A 1 400 ? -20.442 11.538 -10.208 1.00 94.62 400 SER A N 1
ATOM 3175 C CA . SER A 1 400 ? -19.697 12.448 -11.076 1.00 94.62 400 SER A CA 1
ATOM 3176 C C . SER A 1 400 ? -18.618 11.629 -11.773 1.00 94.62 400 SER A C 1
ATOM 3178 O O . SER A 1 400 ? -17.657 11.221 -11.126 1.00 94.62 400 SER A O 1
ATOM 3180 N N . LEU A 1 401 ? -18.813 11.351 -13.061 1.00 93.19 401 LEU A N 1
ATOM 3181 C CA . LEU A 1 401 ? -17.887 10.630 -13.935 1.00 93.19 401 LEU A CA 1
ATOM 3182 C C . LEU A 1 401 ? -17.438 11.586 -15.044 1.00 93.19 401 LEU A C 1
ATOM 3184 O O . LEU A 1 401 ? -18.278 12.187 -15.711 1.00 93.19 401 LEU A O 1
ATOM 3188 N N . SER A 1 402 ? -16.131 11.719 -15.251 1.00 91.94 402 SER A N 1
ATOM 3189 C CA . SER A 1 402 ? -15.559 12.373 -16.425 1.00 91.94 402 SER A CA 1
ATOM 3190 C C . SER A 1 402 ? -14.654 11.404 -17.174 1.00 91.94 402 SER A C 1
ATOM 3192 O O . SER A 1 402 ? -13.851 10.683 -16.579 1.00 91.94 402 SER A O 1
ATOM 3194 N N . LEU A 1 403 ? -14.801 11.392 -18.494 1.00 90.44 403 LEU A N 1
ATOM 3195 C CA . LEU A 1 403 ? -13.979 10.631 -19.419 1.00 90.44 403 LEU A CA 1
ATOM 3196 C C . LEU A 1 403 ? -13.411 11.623 -20.431 1.00 90.44 403 LEU A C 1
ATOM 3198 O O . LEU A 1 403 ? -14.165 12.356 -21.065 1.00 90.44 403 LEU A O 1
ATOM 3202 N N . LEU A 1 404 ? -12.089 11.662 -20.540 1.00 89.56 404 LEU A N 1
ATOM 3203 C CA . LEU A 1 404 ? -11.370 12.394 -21.573 1.00 89.56 404 LEU A CA 1
ATOM 3204 C C . LEU A 1 404 ? -10.711 11.380 -22.499 1.00 89.56 404 LEU A C 1
ATOM 3206 O O . LEU A 1 404 ? -10.044 10.453 -22.035 1.00 89.56 404 LEU A O 1
ATOM 3210 N N . SER A 1 405 ? -10.892 11.579 -23.793 1.00 88.94 405 SER A N 1
ATOM 3211 C CA . SER A 1 405 ? -10.401 10.735 -24.872 1.00 88.94 405 SER A CA 1
ATOM 3212 C C . SER A 1 405 ? -9.523 11.549 -25.817 1.00 88.94 405 SER A C 1
ATOM 3214 O O . SER A 1 405 ? -9.721 12.745 -26.026 1.00 88.94 405 SER A O 1
ATOM 3216 N N . ASN A 1 406 ? -8.517 10.889 -26.375 1.00 89.25 406 ASN A N 1
ATOM 3217 C CA . ASN A 1 406 ? -7.745 11.366 -27.510 1.00 89.25 406 ASN A CA 1
ATOM 3218 C C . ASN A 1 406 ? -7.391 10.134 -28.346 1.00 89.25 406 ASN A C 1
ATOM 3220 O O . ASN A 1 406 ? -6.768 9.207 -27.823 1.00 89.25 406 ASN A O 1
ATOM 3224 N N . VAL A 1 407 ? -7.840 10.094 -29.599 1.00 87.69 407 VAL A N 1
ATOM 3225 C CA . VAL A 1 407 ? -7.709 8.941 -30.499 1.00 87.69 407 VAL A CA 1
ATOM 3226 C C . VAL A 1 407 ? -7.028 9.405 -31.780 1.00 87.69 407 VAL A C 1
ATOM 3228 O O . VAL A 1 407 ? -7.470 10.364 -32.409 1.00 87.69 407 VAL A O 1
ATOM 3231 N N . ALA A 1 408 ? -5.955 8.720 -32.163 1.00 83.31 408 ALA A N 1
ATOM 3232 C CA . ALA A 1 408 ? -5.135 9.023 -33.328 1.00 83.31 408 ALA A CA 1
ATOM 3233 C C . ALA A 1 408 ? -5.066 7.776 -34.221 1.00 83.31 408 ALA A C 1
ATOM 3235 O O . ALA A 1 408 ? -4.049 7.090 -34.296 1.00 83.31 408 ALA A O 1
ATOM 3236 N N . GLY A 1 409 ? -6.198 7.452 -34.853 1.00 83.69 409 GLY A N 1
ATOM 3237 C CA . GLY A 1 409 ? -6.384 6.174 -35.537 1.00 83.69 409 GLY A CA 1
ATOM 3238 C C . GLY A 1 409 ? -6.397 5.016 -34.538 1.00 83.69 409 GLY A C 1
ATOM 3239 O O . GLY A 1 409 ? -7.216 4.996 -33.615 1.00 83.69 409 GLY A O 1
ATOM 3240 N N . SER A 1 410 ? -5.477 4.070 -34.723 1.00 83.81 410 SER A N 1
ATOM 3241 C CA . SER A 1 410 ? -5.329 2.877 -33.889 1.00 83.81 410 SER A CA 1
ATOM 3242 C C . SER A 1 410 ? -4.679 3.148 -32.523 1.00 83.81 410 SER A C 1
ATOM 3244 O O . SER A 1 410 ? -4.904 2.380 -31.586 1.00 83.81 410 SER A O 1
ATOM 3246 N N . ASP A 1 411 ? -3.951 4.253 -32.359 1.00 90.44 411 ASP A N 1
ATOM 3247 C CA . ASP A 1 411 ? -3.366 4.674 -31.081 1.00 90.44 411 ASP A CA 1
ATOM 3248 C C . ASP A 1 411 ? -4.338 5.574 -30.286 1.00 90.44 411 ASP A C 1
ATOM 3250 O O . ASP A 1 411 ? -5.179 6.283 -30.848 1.00 90.44 411 ASP A O 1
ATOM 3254 N N . GLY A 1 412 ? -4.240 5.577 -28.951 1.00 90.81 412 GLY A N 1
ATOM 3255 C CA . GLY A 1 412 ? -5.158 6.354 -28.112 1.00 90.81 412 GLY A CA 1
ATOM 3256 C C . GLY A 1 412 ? -4.709 6.573 -26.668 1.00 90.81 412 GLY A C 1
ATOM 3257 O O . GLY A 1 412 ? -3.908 5.826 -26.110 1.00 90.81 412 GLY A O 1
ATOM 3258 N N . SER A 1 413 ? -5.244 7.613 -26.031 1.00 92.88 413 SER A N 1
ATOM 3259 C CA . SER A 1 413 ? -4.996 7.948 -24.626 1.00 92.88 413 SER A CA 1
ATOM 3260 C C . SER A 1 413 ? -6.291 8.392 -23.954 1.00 92.88 413 SER A C 1
ATOM 3262 O O . SER A 1 413 ? -6.965 9.304 -24.426 1.00 92.88 413 SER A O 1
ATOM 3264 N N . PHE A 1 414 ? -6.609 7.783 -22.814 1.00 94.50 414 PHE A N 1
ATOM 3265 C CA . PHE A 1 414 ? -7.879 7.961 -22.112 1.00 94.50 414 PHE A CA 1
ATOM 3266 C C . PHE A 1 414 ? -7.645 8.253 -20.635 1.00 94.50 414 PHE A C 1
ATOM 3268 O O . PHE A 1 414 ? -6.838 7.589 -19.981 1.00 94.50 414 PHE A O 1
ATOM 3275 N N . VAL A 1 415 ? -8.375 9.223 -20.093 1.00 95.06 415 VAL A N 1
ATOM 3276 C CA . VAL A 1 415 ? -8.353 9.569 -18.670 1.00 95.06 415 VAL A CA 1
ATOM 3277 C C . VAL A 1 415 ? -9.777 9.523 -18.135 1.00 95.06 415 VAL A C 1
ATOM 3279 O O . VAL A 1 415 ? -10.604 10.360 -18.485 1.00 95.06 415 VAL A O 1
ATOM 3282 N N . ALA A 1 416 ? -10.058 8.550 -17.274 1.00 95.12 416 ALA A N 1
ATOM 3283 C CA . ALA A 1 416 ? -11.339 8.409 -16.594 1.00 95.12 416 ALA A CA 1
ATOM 3284 C C . ALA A 1 416 ? -11.180 8.804 -15.121 1.00 95.12 416 ALA A C 1
ATOM 3286 O O . ALA A 1 416 ? -10.320 8.263 -14.427 1.00 95.12 416 ALA A O 1
ATOM 3287 N N . ASN A 1 417 ? -12.008 9.720 -14.623 1.00 97.44 417 ASN A N 1
ATOM 3288 C CA . ASN A 1 417 ? -12.068 10.079 -13.206 1.00 97.44 417 ASN A CA 1
ATOM 3289 C C . ASN A 1 417 ? -13.505 9.958 -12.706 1.00 97.44 417 ASN A C 1
ATOM 3291 O O . ASN A 1 417 ? -14.434 10.354 -13.406 1.00 97.44 417 ASN A O 1
ATOM 3295 N N . ALA A 1 418 ? -13.696 9.471 -11.481 1.00 97.62 418 ALA A N 1
ATOM 3296 C CA . ALA A 1 418 ? -15.024 9.415 -10.878 1.00 97.62 418 ALA A CA 1
ATOM 3297 C C . ALA A 1 418 ? -15.023 9.830 -9.403 1.00 97.62 418 ALA A C 1
ATOM 3299 O O . ALA A 1 418 ? -14.032 9.660 -8.686 1.00 97.62 418 ALA A O 1
ATOM 3300 N N . SER A 1 419 ? -16.158 10.337 -8.921 1.00 97.56 419 SER A N 1
ATOM 3301 C CA . SER A 1 419 ? -16.417 10.566 -7.497 1.00 97.56 419 SER A CA 1
ATOM 3302 C C . SER A 1 419 ? -17.894 10.384 -7.127 1.00 97.56 419 SER A C 1
ATOM 3304 O O . SER A 1 419 ? -18.796 10.732 -7.890 1.00 97.56 419 SER A O 1
ATOM 3306 N N . ARG A 1 420 ? -18.137 9.853 -5.922 1.00 95.81 420 ARG A N 1
ATOM 3307 C CA . ARG A 1 420 ? -19.460 9.761 -5.277 1.00 95.81 420 ARG A CA 1
ATOM 3308 C C . ARG A 1 420 ? -19.308 10.002 -3.773 1.00 95.81 420 ARG A C 1
ATOM 3310 O O . ARG A 1 420 ? -18.298 9.626 -3.175 1.00 95.81 420 ARG A O 1
ATOM 3317 N N . SER A 1 421 ? -20.327 10.565 -3.127 1.00 96.69 421 SER A N 1
ATOM 3318 C CA . SER A 1 421 ? -20.495 10.433 -1.675 1.00 96.69 421 SER A CA 1
ATOM 3319 C C . SER A 1 421 ? -21.923 10.045 -1.307 1.00 96.69 421 SER A C 1
ATOM 3321 O O . SER A 1 421 ? -22.883 10.577 -1.860 1.00 96.69 421 SER A O 1
ATOM 3323 N N . VAL A 1 422 ? -22.054 9.134 -0.343 1.00 97.12 422 VAL A N 1
ATOM 3324 C CA . VAL A 1 422 ? -23.333 8.738 0.262 1.00 97.12 422 VAL A CA 1
ATOM 3325 C C . VAL A 1 422 ? -23.260 9.031 1.756 1.00 97.12 422 VAL A C 1
ATOM 3327 O O . VAL A 1 422 ? -22.277 8.690 2.413 1.00 97.12 422 VAL A O 1
ATOM 3330 N N . ILE A 1 423 ? -24.265 9.709 2.307 1.00 97.25 423 ILE A N 1
ATOM 3331 C CA . ILE A 1 423 ? -24.303 10.161 3.701 1.00 97.25 423 ILE A CA 1
ATOM 3332 C C . ILE A 1 423 ? -25.678 9.854 4.286 1.00 97.25 423 ILE A C 1
ATOM 3334 O O . ILE A 1 423 ? -26.690 10.367 3.810 1.00 97.25 423 ILE A O 1
ATOM 3338 N N . SER A 1 424 ? -25.704 9.091 5.376 1.00 97.38 424 SER A N 1
ATOM 3339 C CA . SER A 1 424 ? -26.935 8.644 6.033 1.00 97.38 424 SER A CA 1
ATOM 3340 C C . SER A 1 424 ? -26.821 8.823 7.545 1.00 97.38 424 SER A C 1
ATOM 3342 O O . SER A 1 424 ? -25.862 8.371 8.166 1.00 97.38 424 SER A O 1
ATOM 3344 N N . ARG A 1 425 ? -27.795 9.490 8.165 1.00 97.06 425 ARG A N 1
ATOM 3345 C CA . ARG A 1 425 ? -27.892 9.691 9.615 1.00 97.06 425 ARG A CA 1
ATOM 3346 C C . ARG A 1 425 ? -29.303 9.372 10.084 1.00 97.06 425 ARG A C 1
ATOM 3348 O O . ARG A 1 425 ? -30.261 9.929 9.556 1.00 97.06 425 ARG A O 1
ATOM 3355 N N . GLY A 1 426 ? -29.419 8.561 11.124 1.00 96.62 426 GLY A N 1
ATOM 3356 C CA . GLY A 1 426 ? -30.679 8.246 11.793 1.00 96.62 426 GLY A CA 1
ATOM 3357 C C . GLY A 1 426 ? -30.457 7.933 13.268 1.00 96.62 426 GLY A C 1
ATOM 3358 O O . GLY A 1 426 ? -29.320 7.944 13.745 1.00 96.62 426 GLY A O 1
ATOM 3359 N N . TRP A 1 427 ? -31.538 7.661 13.989 1.00 95.44 427 TRP A N 1
ATOM 3360 C CA . TRP A 1 427 ? -31.476 7.110 15.342 1.00 95.44 427 TRP A CA 1
ATOM 3361 C C . TRP A 1 427 ? -32.418 5.923 15.511 1.00 95.44 427 TRP A C 1
ATOM 3363 O O . TRP A 1 427 ? -33.431 5.831 14.813 1.00 95.44 427 TRP A O 1
ATOM 3373 N N . VAL A 1 428 ? -32.094 5.052 16.470 1.00 95.00 428 VAL A N 1
ATOM 3374 C CA . VAL A 1 428 ? -32.948 3.962 16.956 1.00 95.00 428 VAL A CA 1
ATOM 3375 C C . VAL A 1 428 ? -32.970 3.971 18.486 1.00 95.00 428 VAL A C 1
ATOM 3377 O O . VAL A 1 428 ? -31.928 4.007 19.135 1.00 95.00 428 VAL A O 1
ATOM 3380 N N . LYS A 1 429 ? -34.167 3.966 19.071 1.00 94.06 429 LYS A N 1
ATOM 3381 C CA . LYS A 1 429 ? -34.444 3.844 20.502 1.00 94.06 429 LYS A CA 1
ATOM 3382 C C . LYS A 1 429 ? -34.702 2.372 20.831 1.00 94.06 429 LYS A C 1
ATOM 3384 O O . LYS A 1 429 ? -35.586 1.750 20.241 1.00 94.06 429 LYS A O 1
ATOM 3389 N N . SER A 1 430 ? -33.928 1.859 21.779 1.00 90.25 430 SER A N 1
ATOM 3390 C CA . SER A 1 430 ? -33.940 0.484 22.300 1.00 90.25 430 SER A CA 1
ATOM 3391 C C . SER A 1 430 ? -33.807 0.506 23.832 1.00 90.25 430 SER A C 1
ATOM 3393 O O . SER A 1 430 ? -33.710 1.585 24.424 1.00 90.25 430 SER A O 1
ATOM 3395 N N . SER A 1 431 ? -33.720 -0.652 24.490 1.00 87.31 431 SER A N 1
ATOM 3396 C CA . SER A 1 431 ? -33.371 -0.759 25.916 1.00 87.31 431 SER A CA 1
ATOM 3397 C C . SER A 1 431 ? -31.966 -0.236 26.230 1.00 87.31 431 SER A C 1
ATOM 3399 O O . SER A 1 431 ? -31.670 0.100 27.371 1.00 87.31 431 SER A O 1
ATOM 3401 N N . HIS A 1 432 ? -31.098 -0.151 25.218 1.00 81.81 432 HIS A N 1
ATOM 3402 C CA . HIS A 1 432 ? -29.774 0.479 25.281 1.00 81.81 432 HIS A CA 1
ATOM 3403 C C . HIS A 1 432 ? -29.856 2.011 25.089 1.00 81.81 432 HIS A C 1
ATOM 3405 O O . HIS A 1 432 ? -28.845 2.694 24.934 1.00 81.81 432 HIS A O 1
ATOM 3411 N N . GLY A 1 433 ? -31.076 2.559 25.074 1.00 85.69 433 GLY A N 1
ATOM 3412 C CA . GLY A 1 433 ? -31.377 3.965 24.857 1.00 85.69 433 GLY A CA 1
ATOM 3413 C C . GLY A 1 433 ? -31.378 4.366 23.381 1.00 85.69 433 GLY A C 1
ATOM 3414 O O . GLY A 1 433 ? -31.649 3.550 22.496 1.00 85.69 433 GLY A O 1
ATOM 3415 N N . VAL A 1 434 ? -31.135 5.654 23.116 1.00 89.62 434 VAL A N 1
ATOM 3416 C CA . VAL A 1 434 ? -31.178 6.241 21.766 1.00 89.62 434 VAL A CA 1
ATOM 3417 C C . VAL A 1 434 ? -29.800 6.167 21.111 1.00 89.62 434 VAL A C 1
ATOM 3419 O O . VAL A 1 434 ? -28.921 6.984 21.379 1.00 89.62 434 VAL A O 1
ATOM 3422 N N . ILE A 1 435 ? -29.633 5.196 20.220 1.00 88.06 435 ILE A N 1
ATOM 3423 C CA . ILE A 1 435 ? -28.444 4.994 19.394 1.00 88.06 435 ILE A CA 1
ATOM 3424 C C . ILE A 1 435 ? -28.564 5.902 18.167 1.00 88.06 435 ILE A C 1
ATOM 3426 O O . ILE A 1 435 ? -29.470 5.726 17.356 1.00 88.06 435 ILE A O 1
ATOM 3430 N N . THR A 1 436 ? -27.677 6.886 18.013 1.00 91.44 436 THR A N 1
ATOM 3431 C CA . THR A 1 436 ? -27.636 7.761 16.825 1.00 91.44 436 THR A CA 1
ATOM 3432 C C . THR A 1 436 ? -26.483 7.368 15.912 1.00 91.44 436 THR A C 1
ATOM 3434 O O . THR A 1 436 ? -25.329 7.646 16.237 1.00 91.44 436 THR A O 1
ATOM 3437 N N . THR A 1 437 ? -26.794 6.803 14.745 1.00 92.56 437 THR A N 1
ATOM 3438 C CA . THR A 1 437 ? -25.801 6.358 13.756 1.00 92.56 437 THR A CA 1
ATOM 3439 C C . THR A 1 437 ? -25.684 7.354 12.605 1.00 92.56 437 THR A C 1
ATOM 3441 O O . THR A 1 437 ? -26.681 7.763 12.005 1.00 92.56 437 THR A O 1
ATOM 3444 N N . LYS A 1 438 ? -24.449 7.726 12.266 1.00 94.38 438 LYS A N 1
ATOM 3445 C CA . LYS A 1 438 ? -24.059 8.504 11.085 1.00 94.38 438 LYS A CA 1
ATOM 3446 C C . LYS A 1 438 ? -23.060 7.686 10.269 1.00 94.38 438 LYS A C 1
ATOM 3448 O O . LYS A 1 438 ? -21.921 7.514 10.694 1.00 94.38 438 LYS A O 1
ATOM 3453 N N . SER A 1 439 ? -23.482 7.242 9.093 1.00 95.06 439 SER A N 1
ATOM 3454 C CA . SER A 1 439 ? -22.633 6.640 8.067 1.00 95.06 439 SER A CA 1
ATOM 3455 C C . SER A 1 439 ? -22.297 7.665 6.980 1.00 95.06 439 SER A C 1
ATOM 3457 O O . SER A 1 439 ? -23.109 8.535 6.642 1.00 95.06 439 SER A O 1
ATOM 3459 N N . ARG A 1 440 ? -21.087 7.571 6.433 1.00 96.62 440 ARG A N 1
ATOM 3460 C CA . ARG A 1 440 ? -20.633 8.291 5.243 1.00 96.62 440 ARG A CA 1
ATOM 3461 C C . ARG A 1 440 ? -19.689 7.394 4.447 1.00 96.62 440 ARG A C 1
ATOM 3463 O O . ARG A 1 440 ? -18.737 6.858 5.009 1.00 96.62 440 ARG A O 1
ATOM 3470 N N . GLN A 1 441 ? -19.918 7.321 3.144 1.00 97.31 441 GLN A N 1
ATOM 3471 C CA . GLN A 1 441 ? -18.973 6.835 2.149 1.00 97.31 441 GLN A CA 1
ATOM 3472 C C . GLN A 1 441 ? -18.492 8.026 1.303 1.00 97.31 441 GLN A C 1
ATOM 3474 O O . GLN A 1 441 ? -19.289 8.885 0.915 1.00 97.31 441 GLN A O 1
ATOM 3479 N N . GLU A 1 442 ? -17.197 8.091 1.019 1.00 97.62 442 GLU A N 1
ATOM 3480 C CA . GLU A 1 442 ? -16.579 9.020 0.067 1.00 97.62 442 GLU A CA 1
ATOM 3481 C C . GLU A 1 442 ? -15.690 8.210 -0.884 1.00 97.62 442 GLU A C 1
ATOM 3483 O O . GLU A 1 442 ? -14.825 7.461 -0.425 1.00 97.62 442 GLU A O 1
ATOM 3488 N N . PHE A 1 443 ? -15.902 8.363 -2.190 1.00 98.00 443 PHE A N 1
ATOM 3489 C CA . PHE A 1 443 ? -15.204 7.628 -3.245 1.00 98.00 443 PHE A CA 1
ATOM 3490 C C . PHE A 1 443 ? -14.495 8.584 -4.213 1.00 98.00 443 PHE A C 1
ATOM 3492 O O . PHE A 1 443 ? -15.046 9.631 -4.569 1.00 98.00 443 PHE A O 1
ATOM 3499 N N . LYS A 1 444 ? -13.290 8.212 -4.657 1.00 97.69 444 LYS A N 1
ATOM 3500 C CA . LYS A 1 444 ? -12.543 8.867 -5.744 1.00 97.69 444 LYS A CA 1
ATOM 3501 C C . LYS A 1 444 ? -11.819 7.822 -6.591 1.00 97.69 444 LYS A C 1
ATOM 3503 O O . LYS A 1 444 ? -11.219 6.905 -6.043 1.00 97.69 444 LYS A O 1
ATOM 3508 N N . TYR A 1 445 ? -11.859 7.975 -7.906 1.00 98.12 445 TYR A N 1
ATOM 3509 C CA . TYR A 1 445 ? -11.247 7.069 -8.877 1.00 98.12 445 TYR A CA 1
ATOM 3510 C C . TYR A 1 445 ? -10.487 7.899 -9.901 1.00 98.12 445 TYR A C 1
ATOM 3512 O O . TYR A 1 445 ? -10.980 8.949 -10.318 1.00 98.12 445 TYR A O 1
ATOM 3520 N N . SER A 1 446 ? -9.325 7.409 -10.321 1.00 96.81 446 SER A N 1
ATOM 3521 C CA . SER A 1 446 ? -8.623 7.913 -11.500 1.00 96.81 446 SER A CA 1
ATOM 3522 C C . SER A 1 446 ? -7.967 6.760 -12.250 1.00 96.81 446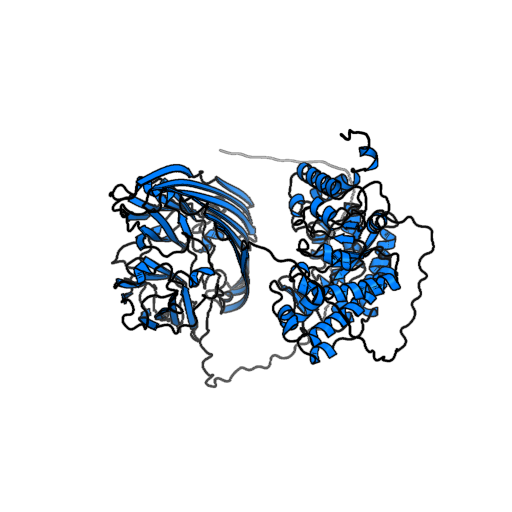 SER A C 1
ATOM 3524 O O . SER A 1 446 ? -7.267 5.948 -11.644 1.00 96.81 446 SER A O 1
ATOM 3526 N N . ASN A 1 447 ? -8.140 6.719 -13.565 1.00 97.75 447 ASN A N 1
ATOM 3527 C CA . ASN A 1 447 ? -7.464 5.790 -14.457 1.00 97.75 447 ASN A CA 1
ATOM 3528 C C . ASN A 1 447 ? -6.903 6.532 -15.663 1.00 97.75 447 ASN A C 1
ATOM 3530 O O . ASN A 1 447 ? -7.636 7.255 -16.336 1.00 97.75 447 ASN A O 1
ATOM 3534 N N . VAL A 1 448 ? -5.632 6.288 -15.968 1.00 96.88 448 VAL A N 1
ATOM 3535 C CA . VAL A 1 448 ? -5.034 6.639 -17.260 1.00 96.88 448 VAL A CA 1
ATOM 3536 C C . VAL A 1 448 ? -4.813 5.347 -18.030 1.00 96.88 448 VAL A C 1
ATOM 3538 O O . VAL A 1 448 ? -4.133 4.460 -17.521 1.00 96.88 448 VAL A O 1
ATOM 3541 N N . MET A 1 449 ? -5.361 5.248 -19.239 1.00 96.38 449 MET A N 1
ATOM 3542 C CA . MET A 1 449 ? -5.110 4.164 -20.191 1.00 96.38 449 MET A CA 1
ATOM 3543 C C . MET A 1 449 ? -4.437 4.736 -21.441 1.00 96.38 449 MET A C 1
ATOM 3545 O O . MET A 1 449 ? -4.789 5.826 -21.891 1.00 96.38 449 MET A O 1
ATOM 3549 N N . LYS A 1 450 ? -3.493 3.996 -22.017 1.00 95.75 450 LYS A N 1
ATOM 3550 C CA . LYS A 1 450 ? -2.904 4.253 -23.330 1.00 95.75 450 LYS A CA 1
ATOM 3551 C C . LYS A 1 450 ? -2.948 2.986 -24.173 1.00 95.75 450 LYS A C 1
ATOM 3553 O O . LYS A 1 450 ? -2.661 1.906 -23.659 1.00 95.75 450 LYS A O 1
ATOM 3558 N N . LEU A 1 451 ? -3.281 3.158 -25.444 1.00 94.50 451 LEU A N 1
ATOM 3559 C CA . LEU A 1 451 ? -3.235 2.152 -26.497 1.00 94.50 451 LEU A CA 1
ATOM 3560 C C . LEU A 1 451 ? -2.207 2.605 -27.536 1.00 94.50 451 LEU A C 1
ATOM 3562 O O . LEU A 1 451 ? -2.142 3.794 -27.853 1.00 94.50 451 LEU A O 1
ATOM 3566 N N . GLY A 1 452 ? -1.397 1.669 -28.016 1.00 91.56 452 GLY A N 1
ATOM 3567 C CA . GLY A 1 452 ? -0.313 1.916 -28.959 1.00 91.56 452 GLY A CA 1
ATOM 3568 C C . GLY A 1 452 ? -0.059 0.719 -29.876 1.00 91.56 452 GLY A C 1
ATOM 3569 O O . GLY A 1 452 ? -0.593 -0.369 -29.638 1.00 91.56 452 GLY A O 1
ATOM 3570 N N . LYS A 1 453 ? 0.824 0.889 -30.868 1.00 86.81 453 LYS A N 1
ATOM 3571 C CA . LYS A 1 453 ? 1.287 -0.188 -31.770 1.00 86.81 453 LYS A CA 1
ATOM 3572 C C . LYS A 1 453 ? 0.123 -0.949 -32.431 1.00 86.81 453 LYS A C 1
ATOM 3574 O O . LYS A 1 453 ? 0.059 -2.178 -32.361 1.00 86.81 453 LYS A O 1
ATOM 3579 N N . ASP A 1 454 ? -0.843 -0.234 -32.999 1.00 82.00 454 ASP A N 1
ATOM 3580 C CA . ASP A 1 454 ? -2.000 -0.839 -33.679 1.00 82.00 454 ASP A CA 1
ATOM 3581 C C . ASP A 1 454 ? -2.867 -1.760 -32.790 1.00 82.00 454 ASP A C 1
ATOM 3583 O O . ASP A 1 454 ? -3.450 -2.743 -33.260 1.00 82.00 454 ASP A O 1
ATOM 3587 N N . ARG A 1 455 ? -2.997 -1.383 -31.504 1.00 82.75 455 ARG A N 1
ATOM 3588 C CA . ARG A 1 455 ? -3.617 -2.100 -30.358 1.00 82.75 455 ARG A CA 1
ATOM 3589 C C . ARG A 1 455 ? -2.731 -3.132 -29.657 1.00 82.75 455 ARG A C 1
ATOM 3591 O O . ARG A 1 455 ? -3.139 -3.637 -28.613 1.00 82.75 455 ARG A O 1
ATOM 3598 N N . ASN A 1 456 ? -1.535 -3.437 -30.161 1.00 88.62 456 ASN A N 1
ATOM 3599 C CA . ASN A 1 456 ? -0.670 -4.444 -29.537 1.00 88.62 456 ASN A CA 1
ATOM 3600 C C . ASN A 1 456 ? -0.081 -4.007 -28.188 1.00 88.62 456 ASN A C 1
ATOM 3602 O O . ASN A 1 456 ? 0.261 -4.867 -27.381 1.00 88.62 456 ASN A O 1
ATOM 3606 N N . LEU A 1 457 ? 0.026 -2.699 -27.933 1.00 94.25 457 LEU A N 1
ATOM 3607 C CA . LEU A 1 457 ? 0.469 -2.143 -26.656 1.00 94.25 457 LEU A CA 1
ATOM 3608 C C . LEU A 1 457 ? -0.729 -1.580 -25.880 1.00 94.25 457 LEU A C 1
ATOM 3610 O O . LEU A 1 457 ? -1.376 -0.638 -26.339 1.00 94.25 457 LEU A O 1
ATOM 3614 N N . GLN A 1 458 ? -0.963 -2.074 -24.664 1.00 95.56 458 GLN A N 1
ATOM 3615 C CA . GLN A 1 458 ? -1.876 -1.465 -23.693 1.00 95.56 458 GLN A CA 1
ATOM 3616 C C . GLN A 1 458 ? -1.143 -1.168 -22.383 1.00 95.56 458 GLN A C 1
ATOM 3618 O O . GLN A 1 458 ? -0.473 -2.025 -21.809 1.00 95.56 458 GLN A O 1
ATOM 3623 N N . ILE A 1 459 ? -1.305 0.052 -21.872 1.00 97.19 459 ILE A N 1
ATOM 3624 C CA . ILE A 1 459 ? -0.793 0.469 -20.562 1.00 97.19 459 ILE A CA 1
ATOM 3625 C C . ILE A 1 459 ? -1.932 1.117 -19.781 1.00 97.19 459 ILE A C 1
ATOM 3627 O O . ILE A 1 459 ? -2.578 2.028 -20.295 1.00 97.19 459 ILE A O 1
ATOM 3631 N N . LEU A 1 460 ? -2.159 0.712 -18.533 1.00 96.12 460 LEU A N 1
ATOM 3632 C CA . LEU A 1 460 ? -3.112 1.365 -17.632 1.00 96.12 460 LEU A CA 1
ATOM 3633 C C . LEU A 1 460 ? -2.538 1.592 -16.230 1.00 96.12 460 LEU A C 1
ATOM 3635 O O . LEU A 1 460 ? -1.674 0.856 -15.755 1.00 96.12 460 LEU A O 1
ATOM 3639 N N . ASN A 1 461 ? -3.029 2.640 -15.573 1.00 97.00 461 ASN A N 1
ATOM 3640 C CA . ASN A 1 461 ? -2.685 3.031 -14.208 1.00 97.00 461 ASN A CA 1
ATOM 3641 C C . ASN A 1 461 ? -3.961 3.518 -13.511 1.00 97.00 461 ASN A C 1
ATOM 3643 O O . ASN A 1 461 ? -4.385 4.662 -13.701 1.00 97.00 461 ASN A O 1
ATOM 3647 N N . GLN A 1 462 ? -4.576 2.619 -12.745 1.00 97.75 462 GLN A N 1
ATOM 3648 C CA . GLN A 1 462 ? -5.851 2.778 -12.058 1.00 97.75 462 GLN A CA 1
ATOM 3649 C C . GLN A 1 462 ? -5.643 2.973 -10.553 1.00 97.75 462 GLN A C 1
ATOM 3651 O O . GLN A 1 462 ? -4.811 2.310 -9.927 1.00 97.75 462 GLN A O 1
ATOM 3656 N N . ARG A 1 463 ? -6.447 3.848 -9.943 1.00 97.81 463 ARG A N 1
ATOM 3657 C CA . ARG A 1 463 ? -6.544 4.014 -8.488 1.00 97.81 463 ARG A CA 1
ATOM 3658 C C . ARG A 1 463 ? -7.994 4.144 -8.044 1.00 97.81 463 ARG A C 1
ATOM 3660 O O . ARG A 1 463 ? -8.714 4.998 -8.554 1.00 97.81 463 ARG A O 1
ATOM 3667 N N . ILE A 1 464 ? -8.380 3.357 -7.042 1.00 97.81 464 ILE A N 1
ATOM 3668 C CA . ILE A 1 464 ? -9.666 3.441 -6.336 1.00 97.81 464 ILE A CA 1
ATOM 3669 C C . ILE A 1 464 ? -9.388 3.850 -4.891 1.00 97.81 464 ILE A C 1
ATOM 3671 O O . ILE A 1 464 ? -8.789 3.100 -4.122 1.00 97.81 464 ILE A O 1
ATOM 3675 N N . TYR A 1 465 ? -9.859 5.028 -4.502 1.00 97.81 465 TYR A N 1
ATOM 3676 C CA . TYR A 1 465 ? -9.828 5.523 -3.133 1.00 97.81 465 TYR A CA 1
ATOM 3677 C C . TYR A 1 465 ? -11.229 5.478 -2.522 1.00 97.81 465 TYR A C 1
ATOM 3679 O O . TYR A 1 465 ? -12.175 6.071 -3.045 1.00 97.81 465 TYR A O 1
ATOM 3687 N N . PHE A 1 466 ? -11.335 4.843 -1.360 1.00 97.38 466 PHE A N 1
ATOM 3688 C CA . PHE A 1 466 ? -12.532 4.808 -0.530 1.00 97.38 466 PHE A CA 1
ATOM 3689 C C . PHE A 1 466 ? -12.228 5.308 0.882 1.00 97.38 466 PHE A C 1
ATOM 3691 O O . PHE A 1 466 ? -11.226 4.942 1.505 1.00 97.38 466 PHE A O 1
ATOM 3698 N N . LYS A 1 467 ? -13.150 6.098 1.425 1.00 96.94 467 LYS A N 1
ATOM 3699 C CA . LYS A 1 467 ? -13.158 6.530 2.820 1.00 96.94 467 LYS A CA 1
ATOM 3700 C C . LYS A 1 467 ? -14.553 6.336 3.414 1.00 96.94 467 LYS A C 1
ATOM 3702 O O . LYS A 1 467 ? -15.461 7.142 3.213 1.00 96.94 467 LYS A O 1
ATOM 3707 N N . GLY A 1 468 ? -14.698 5.270 4.192 1.00 94.25 468 GLY A N 1
ATOM 3708 C CA . GLY A 1 468 ? -15.829 5.043 5.083 1.00 94.25 468 GLY A CA 1
ATOM 3709 C C . GLY A 1 468 ? -15.655 5.808 6.395 1.00 94.25 468 GLY A C 1
ATOM 3710 O O . GLY A 1 468 ? -14.551 5.929 6.931 1.00 94.25 468 GLY A O 1
ATOM 3711 N N . SER A 1 469 ? -16.738 6.351 6.940 1.00 91.12 469 SER A N 1
ATOM 3712 C CA . SER A 1 469 ? -16.759 7.011 8.249 1.00 91.12 469 SER A CA 1
ATOM 3713 C C . SER A 1 469 ? -18.054 6.680 8.980 1.00 91.12 469 SER A C 1
ATOM 3715 O O . SER A 1 469 ? -19.135 7.067 8.538 1.00 91.12 469 SER A O 1
ATOM 3717 N N . LEU A 1 470 ? -17.927 5.990 10.111 1.00 89.56 470 LEU A N 1
ATOM 3718 C CA . LEU A 1 470 ? -19.021 5.588 10.984 1.00 89.56 470 LEU A CA 1
ATOM 3719 C C . LEU A 1 470 ? -18.903 6.332 12.316 1.00 89.56 470 LEU A C 1
ATOM 3721 O O . LEU A 1 470 ? -17.854 6.304 12.956 1.00 89.56 470 LEU A O 1
ATOM 3725 N N . GLY A 1 471 ? -19.976 6.986 12.745 1.00 84.06 471 GLY A N 1
ATOM 3726 C CA . GLY A 1 471 ? -20.112 7.530 14.093 1.00 84.06 471 GLY A CA 1
ATOM 3727 C C . GLY A 1 471 ? -21.399 7.028 14.730 1.00 84.06 471 GLY A C 1
ATOM 3728 O O . GLY A 1 471 ? -22.471 7.239 14.167 1.00 84.06 471 GLY A O 1
ATOM 3729 N N . SER A 1 472 ? -21.291 6.395 15.892 1.00 79.31 472 SER A N 1
ATOM 3730 C CA . SER A 1 472 ? -22.412 5.992 16.740 1.00 79.31 472 SER A CA 1
ATOM 3731 C C . SER A 1 472 ? -22.334 6.741 18.067 1.00 79.31 472 SER A C 1
ATOM 3733 O O . SER A 1 472 ? -21.249 6.922 18.619 1.00 79.31 472 SER A O 1
ATOM 3735 N N . ASN A 1 473 ? -23.472 7.190 18.586 1.00 76.06 473 ASN A N 1
ATOM 3736 C CA . ASN A 1 473 ? -23.561 7.803 19.907 1.00 76.06 473 ASN A CA 1
ATOM 3737 C C . ASN A 1 473 ? -24.664 7.110 20.710 1.00 76.06 473 ASN A C 1
ATOM 3739 O O . ASN A 1 473 ? -25.775 6.965 20.199 1.00 76.06 473 ASN A O 1
ATOM 3743 N N . THR A 1 474 ? -24.359 6.693 21.940 1.00 65.38 474 THR A N 1
ATOM 3744 C CA . THR A 1 474 ? -25.275 5.957 22.829 1.00 65.38 474 THR A CA 1
ATOM 3745 C C . THR A 1 474 ? -25.299 6.620 24.209 1.00 65.38 474 THR A C 1
ATOM 3747 O O . THR A 1 474 ? -24.294 7.212 24.598 1.00 65.38 474 THR A O 1
ATOM 3750 N N . PRO A 1 475 ? -26.395 6.543 24.982 1.00 52.53 475 PRO A N 1
ATOM 3751 C CA . PRO A 1 475 ? -26.439 7.174 26.302 1.00 52.53 475 PRO A CA 1
ATOM 3752 C C . PRO A 1 475 ? -25.619 6.434 27.372 1.00 52.53 475 PRO A C 1
ATOM 3754 O O . PRO A 1 475 ? -25.269 7.046 28.374 1.00 52.53 475 PRO A O 1
ATOM 3757 N N . SER A 1 476 ? -25.284 5.153 27.173 1.00 49.47 476 SER A N 1
ATOM 3758 C CA . SER A 1 476 ? -24.484 4.355 28.119 1.00 49.47 476 SER A CA 1
ATOM 3759 C C . SER A 1 476 ? -22.998 4.230 27.751 1.00 49.47 476 SER A C 1
ATOM 3761 O O . SER A 1 476 ? -22.230 3.662 28.521 1.00 49.47 476 SER A O 1
ATOM 3763 N N . SER A 1 477 ? -22.569 4.725 26.584 1.00 44.91 477 SER A N 1
ATOM 3764 C CA . SER A 1 477 ? -21.154 4.776 26.185 1.00 44.91 477 SER A CA 1
ATOM 3765 C C . SER A 1 477 ? -20.903 5.870 25.139 1.00 44.91 477 SER A C 1
ATOM 3767 O O . SER A 1 477 ? -21.672 6.020 24.184 1.00 44.91 477 SER A O 1
ATOM 3769 N N . SER A 1 478 ? -19.845 6.668 25.326 1.00 46.38 478 SER A N 1
ATOM 3770 C CA . SER A 1 478 ? -19.620 7.868 24.508 1.00 46.38 478 SER A CA 1
ATOM 3771 C C . SER A 1 478 ? -19.169 7.553 23.077 1.00 46.38 478 SER A C 1
ATOM 3773 O O . SER A 1 478 ? -18.592 6.498 22.817 1.00 46.38 478 SER A O 1
ATOM 3775 N N . ILE A 1 479 ? -19.451 8.508 22.178 1.00 51.50 479 ILE A N 1
ATOM 3776 C CA . ILE A 1 479 ? -19.134 8.572 20.739 1.00 51.50 479 ILE A CA 1
ATOM 3777 C C . ILE A 1 479 ? -18.119 7.511 20.270 1.00 51.50 479 ILE A C 1
ATOM 3779 O O . ILE A 1 479 ? -16.909 7.750 20.203 1.00 51.50 479 ILE A O 1
ATOM 3783 N N . GLY A 1 480 ? -18.641 6.358 19.852 1.00 66.81 480 GLY A N 1
ATOM 3784 C CA . GLY A 1 480 ? -17.882 5.376 19.092 1.00 66.81 480 GLY A CA 1
ATOM 3785 C C . GLY A 1 480 ? -17.703 5.896 17.671 1.00 66.81 480 GLY A C 1
ATOM 3786 O O . GLY A 1 480 ? -18.683 6.158 16.973 1.00 66.81 480 GLY A O 1
ATOM 3787 N N . SER A 1 481 ? -16.463 6.066 17.218 1.00 81.44 481 SER A N 1
ATOM 3788 C CA . SER A 1 481 ? -16.188 6.486 15.840 1.00 81.44 481 SER A CA 1
ATOM 3789 C C . SER A 1 481 ? -15.159 5.585 15.181 1.00 81.44 481 SER A C 1
ATOM 3791 O O . SER A 1 481 ? -14.106 5.303 15.751 1.00 81.44 481 SER A O 1
ATOM 3793 N N . SER A 1 482 ? -15.461 5.143 13.963 1.00 85.50 482 SER A N 1
ATOM 3794 C CA . SER A 1 482 ? -14.529 4.414 13.112 1.00 85.50 482 SER A CA 1
ATOM 3795 C C . SER A 1 482 ? -14.374 5.115 11.765 1.00 85.50 482 SER A C 1
ATOM 3797 O O . SER A 1 482 ? -15.297 5.736 11.236 1.00 85.50 482 SER A O 1
ATOM 3799 N N . THR A 1 483 ? -13.173 5.074 11.207 1.00 89.88 483 THR A N 1
ATOM 3800 C CA . THR A 1 483 ? -12.854 5.620 9.888 1.00 89.88 483 THR A CA 1
ATOM 3801 C C . THR A 1 483 ? -11.985 4.619 9.153 1.00 89.88 483 THR A C 1
ATOM 3803 O O . THR A 1 483 ? -10.884 4.288 9.599 1.00 89.88 483 THR A O 1
ATOM 3806 N N . LEU A 1 484 ? -12.501 4.147 8.026 1.00 92.31 484 LEU A N 1
ATOM 3807 C CA . LEU A 1 484 ? -11.905 3.126 7.184 1.00 92.31 484 LEU A CA 1
ATOM 3808 C C . LEU A 1 484 ? -11.443 3.783 5.887 1.00 92.31 484 LEU A C 1
ATOM 3810 O O . LEU A 1 484 ? -12.266 4.213 5.086 1.00 92.31 484 LEU A O 1
ATOM 3814 N N . PHE A 1 485 ? -10.134 3.856 5.680 1.00 96.00 485 PHE A N 1
ATOM 3815 C CA . PHE A 1 485 ? -9.550 4.241 4.400 1.00 96.00 485 PHE A CA 1
ATOM 3816 C C . PHE A 1 485 ? -9.137 2.969 3.657 1.00 96.00 485 PHE A C 1
ATOM 3818 O O . PHE A 1 485 ? -8.427 2.144 4.236 1.00 96.00 485 PHE A O 1
ATOM 3825 N N . ARG A 1 486 ? -9.532 2.827 2.392 1.00 95.94 486 ARG A N 1
ATOM 3826 C CA . ARG A 1 486 ? -8.995 1.832 1.455 1.00 95.94 486 ARG A CA 1
ATOM 3827 C C . ARG A 1 486 ? -8.456 2.562 0.228 1.00 95.94 486 ARG A C 1
ATOM 3829 O O . ARG A 1 486 ? -9.081 3.500 -0.259 1.00 95.94 486 ARG A O 1
ATOM 3836 N N . ASN A 1 487 ? -7.294 2.146 -0.249 1.00 96.69 487 ASN A N 1
ATOM 3837 C CA . ASN A 1 487 ? -6.726 2.577 -1.518 1.00 96.69 487 ASN A CA 1
ATOM 3838 C C . ASN A 1 487 ? -6.301 1.326 -2.283 1.00 96.69 487 ASN A C 1
ATOM 3840 O O . ASN A 1 487 ? -5.469 0.566 -1.781 1.00 96.69 487 ASN A O 1
ATOM 3844 N N . PHE A 1 488 ? -6.878 1.125 -3.460 1.00 97.38 488 PHE A N 1
ATOM 3845 C CA . PHE A 1 488 ? -6.512 0.066 -4.389 1.00 97.38 488 PHE A CA 1
ATOM 3846 C C . PHE A 1 488 ? -5.767 0.686 -5.569 1.00 97.38 488 PHE A C 1
ATOM 3848 O O . PHE A 1 488 ? -6.192 1.720 -6.089 1.00 97.38 488 PHE A O 1
ATOM 3855 N N . GLY A 1 489 ? -4.657 0.080 -5.973 1.00 96.88 489 GLY A N 1
ATOM 3856 C CA . GLY A 1 489 ? -3.915 0.447 -7.173 1.00 96.88 489 GLY A CA 1
ATOM 3857 C C . GLY A 1 489 ? -3.795 -0.747 -8.107 1.00 96.88 489 GLY A C 1
ATOM 3858 O O . GLY A 1 489 ? -3.561 -1.863 -7.646 1.00 96.88 489 GLY A O 1
ATOM 3859 N N . LEU A 1 490 ? -3.929 -0.496 -9.404 1.00 97.75 490 LEU A N 1
ATOM 3860 C CA . LEU A 1 490 ? -3.576 -1.441 -10.456 1.00 97.75 490 LEU A CA 1
ATOM 3861 C C . LEU A 1 490 ? -2.749 -0.706 -11.511 1.00 97.75 490 LEU A C 1
ATOM 3863 O O . LEU A 1 490 ? -3.198 0.280 -12.091 1.00 97.75 490 LEU A O 1
ATOM 3867 N N . TYR A 1 491 ? -1.556 -1.213 -11.786 1.00 98.19 491 TYR A N 1
ATOM 3868 C CA . TYR A 1 491 ? -0.815 -0.923 -13.005 1.00 98.19 491 TYR A CA 1
ATOM 3869 C C . TYR A 1 491 ? -0.763 -2.191 -13.852 1.00 98.19 491 TYR A C 1
ATOM 3871 O O . TYR A 1 491 ? -0.473 -3.266 -13.326 1.00 98.19 491 TYR A O 1
ATOM 3879 N N . MET A 1 492 ? -1.014 -2.064 -15.151 1.00 97.31 492 MET A N 1
ATOM 3880 C CA . MET A 1 492 ? -0.808 -3.138 -16.118 1.00 97.31 492 MET A CA 1
ATOM 3881 C C . MET A 1 492 ? -0.133 -2.571 -17.365 1.00 97.31 492 MET A C 1
ATOM 3883 O O . MET A 1 492 ? -0.486 -1.496 -17.850 1.00 97.31 492 MET A O 1
ATOM 3887 N N . TYR A 1 493 ? 0.827 -3.325 -17.878 1.00 97.38 493 TYR A N 1
ATOM 3888 C CA . TYR A 1 493 ? 1.457 -3.175 -19.180 1.00 97.38 493 TYR A CA 1
ATOM 3889 C C . TYR A 1 493 ? 1.282 -4.505 -19.913 1.00 97.38 493 TYR A C 1
ATOM 3891 O O . TYR A 1 493 ? 1.562 -5.553 -19.329 1.00 97.38 493 TYR A O 1
ATOM 3899 N N . SER A 1 494 ? 0.847 -4.465 -21.167 1.00 95.44 494 SER A N 1
ATOM 3900 C CA . SER A 1 494 ? 0.770 -5.611 -22.072 1.00 95.44 494 SER A CA 1
ATOM 3901 C C . SER A 1 494 ? 1.285 -5.187 -23.446 1.00 95.44 494 SER A C 1
ATOM 3903 O O . SER A 1 494 ? 0.918 -4.116 -23.926 1.00 95.44 494 SER A O 1
ATOM 3905 N N . ASP A 1 495 ? 2.164 -5.991 -24.040 1.00 95.44 495 ASP A N 1
ATOM 3906 C CA . ASP A 1 495 ? 2.806 -5.743 -25.332 1.00 95.44 495 ASP A CA 1
ATOM 3907 C C . ASP A 1 495 ? 2.856 -7.042 -26.144 1.00 95.44 495 ASP A C 1
ATOM 3909 O O . ASP A 1 495 ? 3.596 -7.967 -25.797 1.00 95.44 495 ASP A O 1
ATOM 3913 N N . ASN A 1 496 ? 2.055 -7.113 -27.206 1.00 93.00 496 ASN A N 1
ATOM 3914 C CA . ASN A 1 496 ? 2.004 -8.240 -28.135 1.00 93.00 496 ASN A CA 1
ATOM 3915 C C . ASN A 1 496 ? 2.956 -8.018 -29.323 1.00 93.00 496 ASN A C 1
ATOM 3917 O O . ASN A 1 496 ? 3.136 -6.898 -29.802 1.00 93.00 496 ASN A O 1
ATOM 3921 N N . ASP A 1 497 ? 3.589 -9.092 -29.787 1.00 89.88 497 ASP A N 1
ATOM 3922 C CA . ASP A 1 497 ? 4.706 -9.036 -30.731 1.00 89.88 497 ASP A CA 1
ATOM 3923 C C . ASP A 1 497 ? 4.665 -10.254 -31.669 1.00 89.88 497 ASP A C 1
ATOM 3925 O O . ASP A 1 497 ? 4.935 -11.387 -31.254 1.00 89.88 497 ASP A O 1
ATOM 3929 N N . GLU A 1 498 ? 4.268 -10.037 -32.926 1.00 86.19 498 GLU A N 1
ATOM 3930 C CA . GLU A 1 498 ? 4.152 -11.098 -33.930 1.00 86.19 498 GLU A CA 1
ATOM 3931 C C . GLU A 1 498 ? 5.531 -11.588 -34.391 1.00 86.19 498 GLU A C 1
ATOM 3933 O O . GLU A 1 498 ? 6.313 -10.862 -35.002 1.00 86.19 498 GLU A O 1
ATOM 3938 N N . LYS A 1 499 ? 5.814 -12.873 -34.167 1.00 81.31 499 LYS A N 1
ATOM 3939 C CA . LYS A 1 499 ? 7.070 -13.536 -34.563 1.00 81.31 499 LYS A CA 1
ATOM 3940 C C . LYS A 1 499 ? 6.993 -14.215 -35.934 1.00 81.31 499 LYS A C 1
ATOM 3942 O O . LYS A 1 499 ? 7.899 -14.955 -36.312 1.00 81.31 499 LYS A O 1
ATOM 3947 N N . GLY A 1 500 ? 5.910 -13.977 -36.674 1.00 73.56 500 GLY A N 1
ATOM 3948 C CA . GLY A 1 500 ? 5.607 -14.640 -37.940 1.00 73.56 500 GLY A CA 1
ATOM 3949 C C . GLY A 1 500 ? 5.012 -16.044 -37.771 1.00 73.56 500 GLY A C 1
ATOM 3950 O O . GLY A 1 500 ? 4.938 -16.600 -36.674 1.00 73.56 500 GLY A O 1
ATOM 3951 N N . ASN A 1 501 ? 4.532 -16.617 -38.882 1.00 78.94 501 ASN A N 1
ATOM 3952 C CA . ASN A 1 501 ? 3.864 -17.930 -38.922 1.00 78.94 501 ASN A CA 1
ATOM 3953 C C . ASN A 1 501 ? 2.730 -18.070 -37.871 1.00 78.94 501 ASN A C 1
ATOM 3955 O O . ASN A 1 501 ? 2.555 -19.132 -37.272 1.00 78.94 501 ASN A O 1
ATOM 3959 N N . GLY A 1 502 ? 1.990 -16.986 -37.605 1.00 80.75 502 GLY A N 1
ATOM 3960 C CA . GLY A 1 502 ? 0.908 -16.930 -36.612 1.00 80.75 502 GLY A CA 1
ATOM 3961 C C . GLY A 1 502 ? 1.345 -17.018 -35.142 1.00 80.75 502 GLY A C 1
ATOM 3962 O O . GLY A 1 502 ? 0.495 -17.188 -34.278 1.00 80.75 502 GLY A O 1
ATOM 3963 N N . THR A 1 503 ? 2.644 -16.944 -34.841 1.00 88.69 503 THR A N 1
ATOM 3964 C CA . THR A 1 503 ? 3.147 -16.993 -33.459 1.00 88.69 503 THR A CA 1
ATOM 3965 C C . THR A 1 503 ? 3.181 -15.591 -32.859 1.00 88.69 503 THR A C 1
ATOM 3967 O O . THR A 1 503 ? 3.774 -14.687 -33.448 1.00 88.69 503 THR A O 1
ATOM 3970 N N . VAL A 1 504 ? 2.606 -15.420 -31.670 1.00 90.38 504 VAL A N 1
ATOM 3971 C CA . VAL A 1 504 ? 2.594 -14.165 -30.905 1.00 90.38 504 VAL A CA 1
ATOM 3972 C C . VAL A 1 504 ? 3.370 -14.358 -29.603 1.00 90.38 504 VAL A C 1
ATOM 3974 O O . VAL A 1 504 ? 3.152 -15.329 -28.876 1.00 90.38 504 VAL A O 1
ATOM 3977 N N . GLU A 1 505 ? 4.268 -13.425 -29.291 1.00 93.00 505 GLU A N 1
ATOM 3978 C CA . GLU A 1 505 ? 4.824 -13.251 -27.947 1.00 93.00 505 GLU A CA 1
ATOM 3979 C C . GLU A 1 505 ? 4.046 -12.135 -27.239 1.00 93.00 505 GLU A C 1
ATOM 3981 O O . GLU A 1 505 ? 4.040 -10.996 -27.698 1.00 93.00 505 GLU A O 1
ATOM 3986 N N . SER A 1 506 ? 3.392 -12.450 -26.123 1.00 93.50 506 SER A N 1
ATOM 3987 C CA . SER A 1 506 ? 2.727 -11.474 -25.259 1.00 93.50 506 SER A CA 1
ATOM 3988 C C . SER A 1 506 ? 3.565 -11.247 -24.008 1.00 93.50 506 SER A C 1
ATOM 3990 O O . SER A 1 506 ? 3.730 -12.154 -23.187 1.00 93.50 506 SER A O 1
ATOM 3992 N N . ARG A 1 507 ? 4.116 -10.041 -23.864 1.00 96.06 507 ARG A N 1
ATOM 3993 C CA . ARG A 1 507 ? 4.856 -9.594 -22.677 1.00 96.06 507 ARG A CA 1
ATOM 3994 C C . ARG A 1 507 ? 3.921 -8.816 -21.765 1.00 96.06 507 ARG A C 1
ATOM 3996 O O . ARG A 1 507 ? 3.208 -7.932 -22.232 1.00 96.06 507 ARG A O 1
ATOM 4003 N N . ALA A 1 508 ? 3.948 -9.091 -20.463 1.00 96.56 508 ALA A N 1
ATOM 4004 C CA . ALA A 1 508 ? 3.104 -8.384 -19.504 1.00 96.56 508 ALA A CA 1
ATOM 4005 C C . ALA A 1 508 ? 3.833 -8.062 -18.194 1.00 96.56 508 ALA A C 1
ATOM 4007 O O . ALA A 1 508 ? 4.629 -8.860 -17.700 1.00 96.56 508 ALA A O 1
ATOM 4008 N N . ASN A 1 509 ? 3.503 -6.906 -17.612 1.00 97.31 509 ASN A N 1
ATOM 4009 C CA . ASN A 1 509 ? 3.880 -6.507 -16.254 1.00 97.31 509 ASN A CA 1
ATOM 4010 C C . ASN A 1 509 ? 2.621 -6.038 -15.511 1.00 97.31 509 ASN A C 1
ATOM 4012 O O . ASN A 1 509 ? 1.855 -5.238 -16.045 1.00 97.31 509 ASN A O 1
ATOM 4016 N N . VAL A 1 510 ? 2.421 -6.489 -14.274 1.00 97.31 510 VAL A N 1
ATOM 4017 C CA . VAL A 1 510 ? 1.262 -6.152 -13.432 1.00 97.31 510 VAL A CA 1
ATOM 4018 C C . VAL A 1 510 ? 1.742 -5.740 -12.044 1.00 97.31 510 VAL A C 1
ATOM 4020 O O . VAL A 1 510 ? 2.594 -6.408 -11.461 1.00 97.31 510 VAL A O 1
ATOM 4023 N N . ALA A 1 511 ? 1.172 -4.677 -11.479 1.00 97.00 511 ALA A N 1
ATOM 4024 C CA . ALA A 1 511 ? 1.332 -4.338 -10.067 1.00 97.00 511 ALA A CA 1
ATOM 4025 C C . ALA A 1 511 ? -0.033 -4.067 -9.419 1.00 97.00 511 ALA A C 1
ATOM 4027 O O . ALA A 1 511 ? -0.737 -3.136 -9.809 1.00 97.00 511 ALA A O 1
ATOM 4028 N N . LEU A 1 512 ? -0.380 -4.876 -8.417 1.00 96.25 512 LEU A N 1
ATOM 4029 C CA . LEU A 1 512 ? -1.567 -4.755 -7.572 1.00 96.25 512 LEU A CA 1
ATOM 4030 C C . LEU A 1 512 ? -1.171 -4.209 -6.193 1.00 96.25 512 LEU A C 1
ATOM 4032 O O . LEU A 1 512 ? -0.342 -4.795 -5.495 1.00 96.25 512 LEU A O 1
ATOM 4036 N N . ASP A 1 513 ? -1.810 -3.125 -5.765 1.00 92.38 513 ASP A N 1
ATOM 4037 C CA . ASP A 1 513 ? -1.661 -2.525 -4.436 1.00 92.38 513 ASP A CA 1
ATOM 4038 C C . ASP A 1 513 ? -2.998 -2.581 -3.677 1.00 92.38 513 ASP A C 1
ATOM 4040 O O . ASP A 1 513 ? -3.987 -2.000 -4.121 1.00 92.38 513 ASP A O 1
ATOM 4044 N N . ILE A 1 514 ? -3.019 -3.154 -2.470 1.00 94.31 514 ILE A N 1
ATOM 4045 C CA . ILE A 1 514 ? -4.047 -2.871 -1.454 1.00 94.31 514 ILE A CA 1
ATOM 4046 C C . ILE A 1 514 ? -3.404 -2.137 -0.282 1.00 94.31 514 ILE A C 1
ATOM 4048 O O . ILE A 1 514 ? -2.443 -2.617 0.321 1.00 94.31 514 ILE A O 1
ATOM 4052 N N . SER A 1 515 ? -3.989 -1.010 0.123 1.00 93.81 515 SER A N 1
ATOM 4053 C CA . SER A 1 515 ? -3.718 -0.394 1.422 1.00 93.81 515 SER A CA 1
ATOM 4054 C C . SER A 1 515 ? -5.012 -0.094 2.179 1.00 93.81 515 SER A C 1
ATOM 4056 O O . SER A 1 515 ? -5.802 0.747 1.752 1.00 93.81 515 SER A O 1
ATOM 4058 N N . GLU A 1 516 ? -5.216 -0.750 3.327 1.00 93.50 516 GLU A N 1
ATOM 4059 C CA . GLU A 1 516 ? -6.285 -0.424 4.284 1.00 93.50 516 GLU A CA 1
ATOM 4060 C C . GLU A 1 516 ? -5.699 0.268 5.525 1.00 93.50 516 GLU A C 1
ATOM 4062 O O . GLU A 1 516 ? -4.640 -0.095 6.041 1.00 93.50 516 GLU A O 1
ATOM 4067 N N . LYS A 1 517 ? -6.408 1.272 6.042 1.00 91.75 517 LYS A N 1
ATOM 4068 C CA . LYS A 1 517 ? -6.100 1.948 7.304 1.00 91.75 517 LYS A CA 1
ATOM 4069 C C . LYS A 1 517 ? -7.398 2.174 8.070 1.00 91.75 517 LYS A C 1
ATOM 4071 O O . LYS A 1 517 ? -8.188 3.045 7.707 1.00 91.75 517 LYS A O 1
ATOM 4076 N N . ARG A 1 518 ? -7.604 1.413 9.144 1.00 90.12 518 ARG A N 1
ATOM 4077 C CA . ARG A 1 518 ? -8.785 1.499 10.014 1.00 90.12 518 ARG A CA 1
ATOM 4078 C C . ARG A 1 518 ? -8.407 2.208 11.311 1.00 90.12 518 ARG A C 1
ATOM 4080 O O . ARG A 1 518 ? -7.497 1.776 12.016 1.00 90.12 518 ARG A O 1
ATOM 4087 N N . ARG A 1 519 ? -9.077 3.320 11.608 1.00 86.06 519 ARG A N 1
ATOM 4088 C CA . ARG A 1 519 ? -8.969 4.071 12.868 1.00 86.06 519 ARG A CA 1
ATOM 4089 C C . ARG A 1 519 ? -10.263 3.897 13.644 1.00 86.06 519 ARG A C 1
ATOM 4091 O O . ARG A 1 519 ? -11.286 4.349 13.146 1.00 86.06 519 ARG A O 1
ATOM 4098 N N . THR A 1 520 ? -10.216 3.343 14.848 1.00 82.00 520 THR A N 1
ATOM 4099 C CA . THR A 1 520 ? -11.376 3.269 15.751 1.00 82.00 520 THR A CA 1
ATOM 4100 C C . THR A 1 520 ? -11.076 4.033 17.040 1.00 82.00 520 THR A C 1
ATOM 4102 O O . THR A 1 520 ? -9.944 4.035 17.519 1.00 82.00 520 THR A O 1
ATOM 4105 N N . ARG A 1 521 ? -12.076 4.725 17.587 1.00 75.31 521 ARG A N 1
ATOM 4106 C CA . ARG A 1 521 ? -12.038 5.464 18.856 1.00 75.31 521 ARG A CA 1
ATOM 4107 C C . ARG A 1 521 ? -13.290 5.130 19.665 1.00 75.31 521 ARG A C 1
ATOM 4109 O O . ARG A 1 521 ? -14.391 5.168 19.116 1.00 75.31 521 ARG A O 1
ATOM 4116 N N . SER A 1 522 ? -13.113 4.846 20.949 1.00 69.19 522 SER A N 1
ATOM 4117 C CA . SER A 1 522 ? -14.177 4.599 21.930 1.00 69.19 522 SER A CA 1
ATOM 4118 C C . SER A 1 522 ? -13.822 5.270 23.267 1.00 69.19 522 SER A C 1
ATOM 4120 O O . SER A 1 522 ? -12.780 5.923 23.375 1.00 69.19 522 SER A O 1
ATOM 4122 N N . LEU A 1 523 ? -14.656 5.104 24.302 1.00 59.97 523 LEU A N 1
ATOM 4123 C CA . LEU A 1 523 ? -14.310 5.498 25.679 1.00 59.97 523 LEU A CA 1
ATOM 4124 C C . LEU A 1 523 ? -12.958 4.926 26.136 1.00 59.97 523 LEU A C 1
ATOM 4126 O O . LEU A 1 523 ? -12.168 5.625 26.768 1.00 59.97 523 LEU A O 1
ATOM 4130 N N . TYR A 1 524 ? -12.716 3.657 25.807 1.00 56.56 524 TYR A N 1
ATOM 4131 C CA . TYR A 1 524 ? -11.675 2.824 26.408 1.00 56.56 524 TYR A CA 1
ATOM 4132 C C . TYR A 1 524 ? -10.315 2.925 25.698 1.00 56.56 524 TYR A C 1
ATOM 4134 O O . TYR A 1 524 ? -9.322 2.393 26.186 1.00 56.56 524 TYR A O 1
ATOM 4142 N N . GLY A 1 525 ? -10.244 3.619 24.559 1.00 64.94 525 GLY A N 1
ATOM 4143 C CA . GLY A 1 525 ? -8.997 3.839 23.831 1.00 64.94 525 GLY A CA 1
ATOM 4144 C C . GLY A 1 525 ? -9.203 4.139 22.350 1.00 64.94 525 GLY A C 1
ATOM 4145 O O . GLY A 1 525 ? -10.294 4.490 21.889 1.00 64.94 525 GLY A O 1
ATOM 4146 N N . SER A 1 526 ? -8.128 3.992 21.580 1.00 76.19 526 SER A N 1
ATOM 4147 C CA . SER A 1 526 ? -8.179 4.043 20.120 1.00 76.19 526 SER A CA 1
ATOM 4148 C C . SER A 1 526 ? -7.292 2.979 19.487 1.00 76.19 526 SER A C 1
ATOM 4150 O O . SER A 1 526 ? -6.175 2.759 19.948 1.00 76.19 526 SER A O 1
ATOM 4152 N N . SER A 1 527 ? -7.767 2.344 18.416 1.00 78.38 527 SER A N 1
ATOM 4153 C CA . SER A 1 527 ? -6.977 1.406 17.619 1.00 78.38 527 SER A CA 1
ATOM 4154 C C . SER A 1 527 ? -6.663 1.978 16.237 1.00 78.38 527 SER A C 1
ATOM 4156 O O . SER A 1 527 ? -7.440 2.737 15.642 1.00 78.38 527 SER A O 1
ATOM 4158 N N . LEU A 1 528 ? -5.490 1.621 15.722 1.00 84.38 528 LEU A N 1
ATOM 4159 C CA . LEU A 1 528 ? -5.029 1.941 14.378 1.00 84.38 528 LEU A CA 1
ATOM 4160 C C . LEU A 1 528 ? -4.503 0.668 13.719 1.00 84.38 528 LEU A C 1
ATOM 4162 O O . LEU A 1 528 ? -3.360 0.276 13.942 1.00 84.38 528 LEU A O 1
ATOM 4166 N N . HIS A 1 529 ? -5.328 0.063 12.874 1.00 85.50 529 HIS A N 1
ATOM 4167 C CA . HIS A 1 529 ? -4.945 -1.073 12.043 1.00 85.50 529 HIS A CA 1
ATOM 4168 C C . HIS A 1 529 ? -4.446 -0.536 10.699 1.00 85.50 529 HIS A C 1
ATOM 4170 O O . HIS A 1 529 ? -5.053 0.374 10.120 1.00 85.50 529 HIS A O 1
ATOM 4176 N N . ARG A 1 530 ? -3.335 -1.076 10.201 1.00 89.19 530 ARG A N 1
ATOM 4177 C CA . ARG A 1 530 ? -2.774 -0.772 8.881 1.00 89.19 530 ARG A CA 1
ATOM 4178 C C . ARG A 1 530 ? -2.490 -2.079 8.154 1.00 89.19 530 ARG A C 1
ATOM 4180 O O . ARG A 1 530 ? -1.830 -2.953 8.704 1.00 89.19 530 ARG A O 1
ATOM 4187 N N . LEU A 1 531 ? -2.935 -2.167 6.911 1.00 91.38 531 LEU A N 1
ATOM 4188 C CA . LEU A 1 531 ? -2.603 -3.215 5.957 1.00 91.38 531 LEU A CA 1
ATOM 4189 C C . LEU A 1 531 ? -1.964 -2.557 4.734 1.00 91.38 531 LEU A C 1
ATOM 4191 O O . LEU A 1 531 ? -2.460 -1.541 4.235 1.00 91.38 531 LEU A O 1
ATOM 4195 N N . LYS A 1 532 ? -0.883 -3.147 4.236 1.00 93.69 532 LYS A N 1
ATOM 4196 C CA . LYS A 1 532 ? -0.351 -2.889 2.902 1.00 93.69 532 LYS A CA 1
ATOM 4197 C C . LYS A 1 532 ? 0.068 -4.224 2.285 1.00 93.69 532 LYS A C 1
ATOM 4199 O O . LYS A 1 532 ? 0.976 -4.863 2.799 1.00 93.69 532 LYS A O 1
ATOM 4204 N N . ASN A 1 533 ? -0.601 -4.630 1.214 1.00 94.88 533 ASN A N 1
ATOM 4205 C CA . ASN A 1 533 ? -0.334 -5.855 0.464 1.00 94.88 533 ASN A CA 1
ATOM 4206 C C . ASN A 1 533 ? -0.029 -5.449 -0.981 1.00 94.88 533 ASN A C 1
ATOM 4208 O O . ASN A 1 533 ? -0.879 -4.818 -1.607 1.00 94.88 533 ASN A O 1
ATOM 4212 N N . THR A 1 534 ? 1.186 -5.704 -1.472 1.00 95.38 534 THR A N 1
ATOM 4213 C CA . THR A 1 534 ? 1.633 -5.207 -2.788 1.00 95.38 534 THR A CA 1
ATOM 4214 C C . THR A 1 534 ? 2.258 -6.322 -3.610 1.00 95.38 534 THR A C 1
ATOM 4216 O O . THR A 1 534 ? 3.315 -6.831 -3.234 1.00 95.38 534 THR A O 1
ATOM 4219 N N . GLN A 1 535 ? 1.628 -6.689 -4.721 1.00 96.38 535 GLN A N 1
ATOM 4220 C CA . GLN A 1 535 ? 1.996 -7.819 -5.571 1.00 96.38 535 GLN A CA 1
ATOM 4221 C C . GLN A 1 535 ? 2.437 -7.320 -6.948 1.00 96.38 535 GLN A C 1
ATOM 4223 O O . GLN A 1 535 ? 1.712 -6.578 -7.598 1.00 96.38 535 GLN A O 1
ATOM 4228 N N . ASN A 1 536 ? 3.634 -7.710 -7.381 1.00 97.19 536 ASN A N 1
ATOM 4229 C CA . ASN A 1 536 ? 4.237 -7.299 -8.648 1.00 97.19 536 ASN A CA 1
ATOM 4230 C C . ASN A 1 536 ? 4.586 -8.554 -9.451 1.00 97.19 536 ASN A C 1
ATOM 4232 O O . ASN A 1 536 ? 5.331 -9.403 -8.953 1.00 97.19 536 ASN A O 1
ATOM 4236 N N . ALA A 1 537 ? 4.068 -8.662 -10.669 1.00 96.56 537 ALA A N 1
ATOM 4237 C CA . ALA A 1 537 ? 4.240 -9.793 -11.569 1.00 96.56 537 ALA A CA 1
ATOM 4238 C C . ALA A 1 537 ? 4.781 -9.334 -12.931 1.00 96.56 537 ALA A C 1
ATOM 4240 O O . ALA A 1 537 ? 4.468 -8.237 -13.390 1.00 96.56 537 ALA A O 1
ATOM 4241 N N . HIS A 1 538 ? 5.615 -10.157 -13.562 1.00 96.50 538 HIS A N 1
ATOM 4242 C CA . HIS A 1 538 ? 6.182 -9.898 -14.889 1.00 96.50 538 HIS A CA 1
ATOM 4243 C C . HIS A 1 538 ? 6.557 -11.203 -15.596 1.00 96.50 538 HIS A C 1
ATOM 4245 O O . HIS A 1 538 ? 6.804 -12.220 -14.939 1.00 96.50 538 HIS A O 1
ATOM 4251 N N . GLY A 1 539 ? 6.599 -11.174 -16.928 1.00 95.88 539 GLY A N 1
ATOM 4252 C CA . GLY A 1 539 ? 6.997 -12.308 -17.762 1.00 95.88 539 GLY A CA 1
ATOM 4253 C C . GLY A 1 53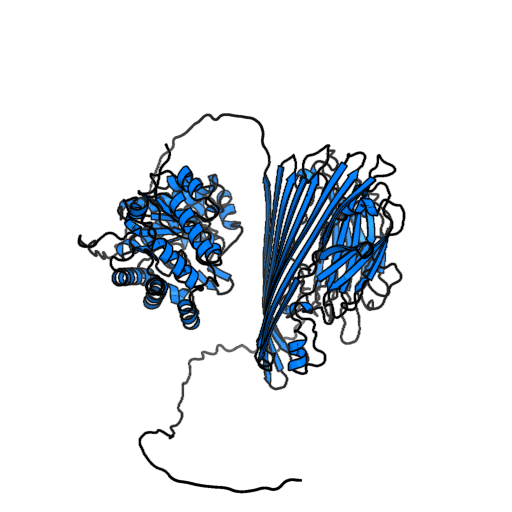9 ? 6.408 -12.245 -19.171 1.00 95.88 539 GLY A C 1
ATOM 4254 O O . GLY A 1 539 ? 5.909 -11.201 -19.599 1.00 95.88 539 GLY A O 1
ATOM 4255 N N . TYR A 1 540 ? 6.448 -13.369 -19.887 1.00 94.62 540 TYR A N 1
ATOM 4256 C CA . TYR A 1 540 ? 5.865 -13.490 -21.226 1.00 94.62 540 TYR A CA 1
ATOM 4257 C C . TYR A 1 540 ? 5.203 -14.848 -21.469 1.00 94.62 540 TYR A C 1
ATOM 4259 O O . TYR A 1 540 ? 5.507 -15.840 -20.801 1.00 94.62 540 TYR A O 1
ATOM 4267 N N . LEU A 1 541 ? 4.347 -14.890 -22.487 1.00 93.19 541 LEU A N 1
ATOM 4268 C CA . LEU A 1 541 ? 3.800 -16.098 -23.102 1.00 93.19 541 LEU A CA 1
ATOM 4269 C C . LEU A 1 541 ? 4.106 -16.092 -24.597 1.00 93.19 541 LEU A C 1
ATOM 4271 O O . LEU A 1 541 ?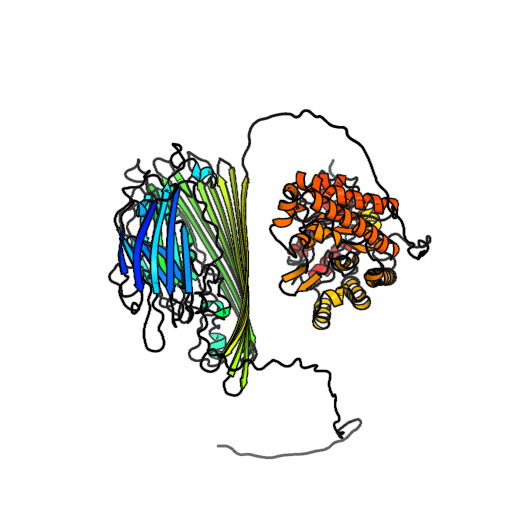 3.960 -15.061 -25.245 1.00 93.19 541 LEU A O 1
ATOM 4275 N N . VAL A 1 542 ? 4.470 -17.244 -25.151 1.00 91.38 542 VAL A N 1
ATOM 4276 C CA . VAL A 1 542 ? 4.528 -17.474 -26.598 1.00 91.38 542 VAL A CA 1
ATOM 4277 C C . VAL A 1 542 ? 3.419 -18.450 -26.957 1.00 91.38 542 VAL A C 1
ATOM 4279 O O . VAL A 1 542 ? 3.354 -19.553 -26.405 1.00 91.38 542 VAL A O 1
ATOM 4282 N N . TYR A 1 543 ? 2.542 -18.059 -27.874 1.00 88.19 543 TYR A N 1
ATOM 4283 C CA . TYR A 1 543 ? 1.429 -18.884 -28.333 1.00 88.19 543 TYR A CA 1
ATOM 4284 C C . TYR A 1 543 ? 1.215 -18.767 -29.842 1.00 88.19 543 TYR A C 1
ATOM 4286 O O . TYR A 1 543 ? 1.711 -17.854 -30.497 1.00 88.19 543 TYR A O 1
ATOM 4294 N N . LYS A 1 544 ? 0.472 -19.732 -30.381 1.00 76.62 544 LYS A N 1
ATOM 4295 C CA . LYS A 1 544 ? -0.099 -19.693 -31.732 1.00 76.62 544 LYS A CA 1
ATOM 4296 C C . LYS A 1 544 ? -1.598 -19.963 -31.612 1.00 76.62 544 LYS A C 1
ATOM 4298 O O . LYS A 1 544 ? -2.364 -19.028 -31.437 1.00 76.62 544 LYS A O 1
ATOM 4303 N N . ASP A 1 545 ? -1.980 -21.233 -31.485 1.00 71.81 545 ASP A N 1
ATOM 4304 C CA . ASP A 1 545 ? -3.348 -21.651 -31.115 1.00 71.81 545 ASP A CA 1
ATOM 4305 C C . ASP A 1 545 ? -3.452 -22.092 -29.638 1.00 71.81 545 ASP A C 1
ATOM 4307 O O . ASP A 1 545 ? -4.534 -22.245 -29.073 1.00 71.81 545 ASP A O 1
ATOM 4311 N N . LYS A 1 546 ? -2.299 -22.366 -29.014 1.00 71.88 546 LYS A N 1
ATOM 4312 C CA . LYS A 1 546 ? -2.111 -22.793 -27.618 1.00 71.88 546 LYS A CA 1
ATOM 4313 C C . LYS A 1 546 ? -0.795 -22.199 -27.104 1.00 71.88 546 LYS A C 1
ATOM 4315 O O . LYS A 1 546 ? 0.069 -21.855 -27.910 1.00 71.88 546 LYS A O 1
ATOM 4320 N N . MET A 1 547 ? -0.624 -22.115 -25.782 1.00 74.62 547 MET A N 1
ATOM 4321 C CA . MET A 1 547 ? 0.662 -21.758 -25.166 1.00 74.62 547 MET A CA 1
ATOM 4322 C C . MET A 1 547 ? 1.736 -22.785 -25.557 1.00 74.62 547 MET A C 1
ATOM 4324 O O . MET A 1 547 ? 1.576 -23.977 -25.297 1.00 74.62 547 MET A O 1
ATOM 4328 N N . ILE A 1 548 ? 2.819 -22.308 -26.170 1.00 84.44 548 ILE A N 1
ATOM 4329 C CA . ILE A 1 548 ? 3.988 -23.095 -26.590 1.00 84.44 548 ILE A CA 1
ATOM 4330 C C . ILE A 1 548 ? 5.050 -23.047 -25.489 1.00 84.44 548 ILE A C 1
ATOM 4332 O O . ILE A 1 548 ? 5.576 -24.075 -25.068 1.00 84.44 548 ILE A O 1
ATOM 4336 N N . SER A 1 549 ? 5.351 -21.843 -25.004 1.00 87.94 549 SER A N 1
ATOM 4337 C CA . SER A 1 549 ? 6.323 -21.587 -23.943 1.00 87.94 549 SER A CA 1
ATOM 4338 C C . SER A 1 549 ? 6.001 -20.273 -23.226 1.00 87.94 549 SER A C 1
ATOM 4340 O O . SER A 1 549 ? 5.084 -19.543 -23.605 1.00 87.94 549 SER A O 1
ATOM 4342 N N . GLY A 1 550 ? 6.732 -19.975 -22.157 1.00 91.25 550 GLY A N 1
ATOM 4343 C CA . GLY A 1 550 ? 6.564 -18.750 -21.386 1.00 91.25 550 GLY A CA 1
ATOM 4344 C C . GLY A 1 550 ? 7.199 -18.857 -20.008 1.00 91.25 550 GLY A C 1
ATOM 4345 O O . GLY A 1 550 ? 7.626 -19.933 -19.584 1.00 91.25 550 GLY A O 1
ATOM 4346 N N . TRP A 1 551 ? 7.229 -17.739 -19.296 1.00 93.31 551 TRP A N 1
ATOM 4347 C CA . TRP A 1 551 ? 7.554 -17.693 -17.873 1.00 93.31 551 TRP A CA 1
ATOM 4348 C C . TRP A 1 551 ? 6.787 -16.560 -17.194 1.00 93.31 551 TRP A C 1
ATOM 4350 O O . TRP A 1 551 ? 6.365 -15.593 -17.831 1.00 93.31 551 TRP A O 1
ATOM 4360 N N . GLY A 1 552 ? 6.629 -16.682 -15.882 1.00 92.75 552 GLY A N 1
ATOM 4361 C CA . GLY A 1 552 ? 6.063 -15.655 -15.021 1.00 92.75 552 GLY A CA 1
ATOM 4362 C C . GLY A 1 552 ? 6.819 -15.616 -13.700 1.00 92.75 552 GLY A C 1
ATOM 4363 O O . GLY A 1 552 ? 7.335 -16.636 -13.239 1.00 92.75 552 GLY A O 1
ATOM 4364 N N . LYS A 1 553 ? 6.924 -14.430 -13.103 1.00 93.25 553 LYS A N 1
ATOM 4365 C CA . LYS A 1 553 ? 7.571 -14.220 -11.806 1.00 93.25 553 LYS A CA 1
ATOM 4366 C C . LYS A 1 553 ? 6.812 -13.173 -11.007 1.00 93.25 553 LYS A C 1
ATOM 4368 O O . LYS A 1 553 ? 6.797 -11.996 -11.368 1.00 93.25 553 LYS A O 1
ATOM 4373 N N . THR A 1 554 ? 6.264 -13.607 -9.879 1.00 94.69 554 THR A N 1
ATOM 4374 C CA . THR A 1 554 ? 5.476 -12.771 -8.968 1.00 94.69 554 THR A CA 1
ATOM 4375 C C . THR A 1 554 ? 6.183 -12.610 -7.629 1.00 94.69 554 THR A C 1
ATOM 4377 O O . THR A 1 554 ? 6.680 -13.575 -7.051 1.00 94.69 554 THR A O 1
ATOM 4380 N N . LYS A 1 555 ? 6.218 -11.377 -7.117 1.00 93.81 555 LYS A N 1
ATOM 4381 C CA . LYS A 1 555 ? 6.661 -11.035 -5.761 1.00 93.81 555 LYS A CA 1
ATOM 4382 C C . LYS A 1 555 ? 5.517 -10.345 -5.026 1.00 93.81 555 LYS A C 1
ATOM 4384 O O . LYS A 1 555 ? 4.986 -9.357 -5.527 1.00 93.81 555 LYS A O 1
ATOM 4389 N N . GLN A 1 556 ? 5.186 -10.810 -3.825 1.00 94.44 556 GLN A N 1
ATOM 4390 C CA . GLN A 1 556 ? 4.170 -10.200 -2.970 1.00 94.44 556 GLN A CA 1
ATOM 4391 C C . GLN A 1 556 ? 4.779 -9.751 -1.635 1.00 94.44 556 GLN A C 1
ATOM 4393 O O . GLN A 1 556 ? 5.310 -10.565 -0.886 1.00 94.44 556 GLN A O 1
ATOM 4398 N N . ASP A 1 557 ? 4.695 -8.453 -1.340 1.00 91.69 557 ASP A N 1
ATOM 4399 C CA . ASP A 1 557 ? 5.105 -7.861 -0.063 1.00 91.69 557 ASP A CA 1
ATOM 4400 C C . ASP A 1 557 ? 3.861 -7.573 0.792 1.00 91.69 557 ASP A C 1
ATOM 4402 O O . ASP A 1 557 ? 3.150 -6.587 0.564 1.00 91.69 557 ASP A O 1
ATOM 4406 N N . TYR A 1 558 ? 3.607 -8.421 1.791 1.00 92.75 558 TYR A N 1
ATOM 4407 C CA . TYR A 1 558 ? 2.507 -8.270 2.747 1.00 92.75 558 TYR A CA 1
ATOM 4408 C C . TYR A 1 558 ? 2.997 -7.648 4.066 1.00 92.75 558 TYR A C 1
ATOM 4410 O O . TYR A 1 558 ? 3.936 -8.141 4.688 1.00 92.75 558 TYR A O 1
ATOM 4418 N N . HIS A 1 559 ? 2.330 -6.592 4.536 1.00 88.00 559 HIS A N 1
ATOM 4419 C CA . HIS A 1 559 ? 2.576 -5.956 5.834 1.00 88.00 559 HIS A CA 1
ATOM 4420 C C . HIS A 1 559 ? 1.262 -5.640 6.555 1.00 88.00 559 HIS A C 1
ATOM 4422 O O . HIS A 1 559 ? 0.412 -4.918 6.027 1.00 88.00 559 HIS A O 1
ATOM 4428 N N . TYR A 1 560 ? 1.130 -6.092 7.802 1.00 86.62 560 TYR A N 1
ATOM 4429 C CA . TYR A 1 560 ? 0.019 -5.751 8.692 1.00 86.62 560 TYR A CA 1
ATOM 4430 C C . TYR A 1 560 ? 0.548 -5.273 10.046 1.00 86.62 560 TYR A C 1
ATOM 4432 O O . TYR A 1 560 ? 1.469 -5.868 10.602 1.00 86.62 560 TYR A O 1
ATOM 4440 N N . SER A 1 561 ? -0.035 -4.209 10.598 1.00 82.44 561 SER A N 1
ATOM 4441 C CA . SER A 1 561 ? 0.287 -3.735 11.946 1.00 82.44 561 SER A CA 1
ATOM 4442 C C . SER A 1 561 ? -0.922 -3.150 12.676 1.00 82.44 561 SER A C 1
ATOM 4444 O O . SER A 1 561 ? -1.817 -2.556 12.072 1.00 82.44 561 SER A O 1
ATOM 4446 N N . VAL A 1 562 ? -0.931 -3.304 14.003 1.00 75.62 562 VAL A N 1
ATOM 4447 C CA . VAL A 1 562 ? -1.950 -2.761 14.913 1.00 75.62 562 VAL A CA 1
ATOM 4448 C C . VAL A 1 562 ? -1.256 -1.895 15.957 1.00 75.62 562 VAL A C 1
ATOM 4450 O O . VAL A 1 562 ? -0.331 -2.349 16.621 1.00 75.62 562 VAL A O 1
ATOM 4453 N N . GLY A 1 563 ? -1.697 -0.648 16.101 1.00 69.50 563 GLY A N 1
ATOM 4454 C CA . GLY A 1 563 ? -1.339 0.214 17.227 1.00 69.50 563 GLY A CA 1
ATOM 4455 C C . GLY A 1 563 ? -2.533 0.387 18.160 1.00 69.50 563 GLY A C 1
ATOM 4456 O O . GLY A 1 563 ? -3.606 0.779 17.698 1.00 69.50 563 GLY A O 1
ATOM 4457 N N . LEU A 1 564 ? -2.344 0.124 19.454 1.00 66.94 564 LEU A N 1
ATOM 4458 C CA . LEU A 1 564 ? -3.340 0.355 20.503 1.00 66.94 564 LEU A CA 1
ATOM 4459 C C . LEU A 1 564 ? -2.931 1.574 21.339 1.00 66.94 564 LEU A C 1
ATOM 4461 O O . LEU A 1 564 ? -1.945 1.537 22.069 1.00 66.94 564 LEU A O 1
ATOM 4465 N N . GLY A 1 565 ? -3.691 2.661 21.224 1.00 43.16 565 GLY A N 1
ATOM 4466 C CA . GLY A 1 565 ? -3.566 3.852 22.060 1.00 43.16 565 GLY A CA 1
ATOM 4467 C C . GLY A 1 565 ? -4.505 3.761 23.257 1.00 43.16 565 GLY A C 1
ATOM 4468 O O . GLY A 1 565 ? -5.672 4.152 23.154 1.00 43.16 565 GLY A O 1
ATOM 4469 N N . TRP A 1 566 ? -3.991 3.243 24.371 1.00 41.88 566 TRP A N 1
ATOM 4470 C CA . TRP A 1 566 ? -4.672 3.206 25.667 1.00 41.88 566 TRP A CA 1
ATOM 4471 C C . TRP A 1 566 ? -4.649 4.592 26.328 1.00 41.88 566 TRP A C 1
ATOM 4473 O O . TRP A 1 566 ? -3.697 5.353 26.156 1.00 41.88 566 TRP A O 1
ATOM 4483 N N . LYS A 1 567 ? -5.674 4.914 27.125 1.00 34.94 567 LYS A N 1
ATOM 4484 C CA . LYS A 1 567 ? -5.618 6.028 28.083 1.00 34.94 567 LYS A CA 1
ATOM 4485 C C . LYS A 1 567 ? -5.231 5.479 29.456 1.00 34.94 567 LYS A C 1
ATOM 4487 O O . LYS A 1 567 ? -6.097 4.996 30.176 1.00 34.94 567 LYS A O 1
ATOM 4492 N N . SER A 1 568 ? -3.956 5.564 29.824 1.00 31.30 568 SER A N 1
ATOM 4493 C CA . SER A 1 568 ? -3.530 5.323 31.206 1.00 31.30 568 SER A CA 1
ATOM 4494 C C . SER A 1 568 ? -3.889 6.519 32.090 1.00 31.30 568 SER A C 1
ATOM 4496 O O . SER A 1 568 ? -3.555 7.659 31.760 1.00 31.30 568 SER A O 1
ATOM 4498 N N . SER A 1 569 ? -4.525 6.259 33.226 1.00 28.58 569 SER A N 1
ATOM 4499 C CA . SER A 1 569 ? -4.677 7.207 34.335 1.00 28.58 569 SER A CA 1
ATOM 4500 C C . SER A 1 569 ? -3.705 6.871 35.475 1.00 28.58 569 SER A C 1
ATOM 4502 O O . SER A 1 569 ? -3.222 5.747 35.549 1.00 28.58 569 SER A O 1
ATOM 4504 N N . SER A 1 570 ? -3.470 7.853 36.357 1.00 25.20 570 SER A N 1
ATOM 4505 C CA . SER A 1 570 ? -2.667 7.810 37.600 1.00 25.20 570 SER A CA 1
ATOM 4506 C C . SER A 1 570 ? -1.159 7.492 37.505 1.00 25.20 570 SER A C 1
ATOM 4508 O O . SER A 1 570 ? -0.758 6.350 37.336 1.00 25.20 570 SER A O 1
ATOM 4510 N N . LEU A 1 571 ? -0.363 8.545 37.753 1.00 28.58 571 LEU A N 1
ATOM 4511 C CA . LEU A 1 571 ? 0.672 8.644 38.805 1.00 28.58 571 LEU A CA 1
ATOM 4512 C C . LEU A 1 571 ? 1.728 7.525 38.952 1.00 28.58 571 LEU A C 1
ATOM 4514 O O . LEU A 1 571 ? 1.410 6.450 39.438 1.00 28.58 571 LEU A O 1
ATOM 4518 N N . PHE A 1 572 ? 3.007 7.876 38.746 1.00 22.81 572 PHE A N 1
ATOM 4519 C CA . PHE A 1 572 ? 4.074 7.773 39.767 1.00 22.81 572 PHE A CA 1
ATOM 4520 C C . PHE A 1 572 ? 5.319 8.590 39.349 1.00 22.81 572 PHE A C 1
ATOM 4522 O O . PHE A 1 572 ? 5.495 8.902 38.171 1.00 22.81 572 PHE A O 1
ATOM 4529 N N . THR A 1 573 ? 6.159 8.980 40.314 1.00 22.61 573 THR A N 1
ATOM 4530 C CA . THR A 1 573 ? 7.395 9.772 40.125 1.00 22.61 573 THR A CA 1
ATOM 4531 C C . THR A 1 573 ? 8.667 8.903 40.141 1.00 22.61 573 THR A C 1
ATOM 4533 O O . THR A 1 573 ? 8.656 7.826 40.735 1.00 22.61 573 THR A O 1
ATOM 4536 N N . PRO A 1 574 ? 9.773 9.338 39.499 1.00 24.47 574 PRO A N 1
ATOM 4537 C CA . PRO A 1 574 ? 10.995 8.539 39.373 1.00 24.47 574 PRO A CA 1
ATOM 4538 C C . PRO A 1 574 ? 12.012 8.765 40.508 1.00 24.47 574 PRO A C 1
ATOM 4540 O O . PRO A 1 574 ? 12.085 9.847 41.089 1.00 24.47 574 PRO A O 1
ATOM 4543 N N . GLN A 1 575 ? 12.889 7.780 40.722 1.00 22.95 575 GLN A N 1
ATOM 4544 C CA . GLN A 1 575 ? 14.199 7.960 41.362 1.00 22.95 575 GLN A CA 1
ATOM 4545 C C . GLN A 1 575 ? 15.311 7.361 40.485 1.00 22.95 575 GLN A C 1
ATOM 4547 O O . GLN A 1 575 ? 15.092 6.409 39.738 1.00 22.95 575 GLN A O 1
ATOM 4552 N N . ASN A 1 576 ? 16.495 7.972 40.548 1.00 22.05 576 ASN A N 1
ATOM 4553 C CA . ASN A 1 576 ? 17.658 7.652 39.714 1.00 22.05 576 ASN A CA 1
ATOM 4554 C C . ASN A 1 576 ? 18.495 6.511 40.309 1.00 22.05 576 ASN A C 1
ATOM 4556 O O . ASN A 1 576 ? 18.567 6.420 41.527 1.00 22.05 576 ASN A O 1
ATOM 4560 N N . PHE A 1 577 ? 19.264 5.792 39.478 1.00 20.73 577 PHE A N 1
ATOM 4561 C CA . PHE A 1 577 ? 20.657 5.433 39.804 1.00 20.73 577 PHE A CA 1
ATOM 4562 C C . PHE A 1 577 ? 21.487 5.074 38.553 1.00 20.73 577 PHE A C 1
ATOM 4564 O O . PHE A 1 577 ? 20.999 4.441 37.621 1.00 20.73 577 PHE A O 1
ATOM 4571 N N . LEU A 1 578 ? 22.754 5.497 38.564 1.00 20.48 578 LEU A N 1
ATOM 4572 C CA . LEU A 1 578 ? 23.858 5.238 37.622 1.00 20.48 578 LEU A CA 1
ATOM 4573 C C . LEU A 1 578 ? 25.171 5.571 38.375 1.00 20.48 578 LEU A C 1
ATOM 4575 O O . LEU A 1 578 ? 25.105 6.333 39.342 1.00 20.48 578 LEU A O 1
ATOM 4579 N N . PRO A 1 579 ? 26.370 5.214 37.875 1.00 36.31 579 PRO A N 1
ATOM 4580 C CA . PRO A 1 579 ? 26.793 3.993 37.174 1.00 36.31 579 PRO A CA 1
ATOM 4581 C C . PRO A 1 579 ? 28.083 3.413 37.823 1.00 36.31 579 PRO A C 1
ATOM 4583 O O . PRO A 1 579 ? 28.543 3.928 38.836 1.00 36.31 579 PRO A O 1
ATOM 4586 N N . THR A 1 580 ? 28.745 2.415 37.212 1.00 22.61 580 THR A N 1
ATOM 4587 C CA . THR A 1 580 ? 30.215 2.406 36.941 1.00 22.61 580 THR A CA 1
ATOM 4588 C C . THR A 1 580 ? 30.671 1.109 36.249 1.00 22.61 580 THR A C 1
ATOM 4590 O O . THR A 1 580 ? 30.022 0.076 36.362 1.00 22.61 580 THR A O 1
ATOM 4593 N N . GLY A 1 581 ? 31.796 1.166 35.520 1.00 22.48 581 GLY A N 1
ATOM 4594 C CA . GLY A 1 581 ? 32.450 0.009 34.885 1.00 22.48 581 GLY A CA 1
ATOM 4595 C C . GLY A 1 581 ? 33.367 0.429 33.727 1.00 22.48 581 GLY A C 1
ATOM 4596 O O . GLY A 1 581 ? 32.922 1.110 32.809 1.00 22.48 581 GLY A O 1
ATOM 4597 N N . ARG A 1 582 ? 34.658 0.073 33.774 1.00 22.53 582 ARG A N 1
ATOM 4598 C CA . ARG A 1 582 ? 35.704 0.468 32.798 1.00 22.53 582 ARG A CA 1
ATOM 4599 C C . ARG A 1 582 ? 36.537 -0.753 32.369 1.00 22.53 582 ARG A C 1
ATOM 4601 O O . ARG A 1 582 ? 36.457 -1.784 33.029 1.00 22.53 582 ARG A O 1
ATOM 4608 N N . SER A 1 583 ? 37.418 -0.550 31.377 1.00 22.66 583 SER A N 1
ATOM 4609 C CA . SER A 1 583 ? 38.461 -1.460 30.832 1.00 22.66 583 SER A CA 1
ATOM 4610 C C . SER A 1 583 ? 38.045 -2.314 29.619 1.00 22.66 583 SER A C 1
ATOM 4612 O O . SER A 1 583 ? 36.865 -2.600 29.455 1.00 22.66 583 SER A O 1
ATOM 4614 N N . ASN A 1 584 ? 38.945 -2.731 28.714 1.00 24.52 584 ASN A N 1
ATOM 4615 C CA . ASN A 1 584 ? 40.259 -2.183 28.309 1.00 24.52 584 ASN A CA 1
ATOM 4616 C C . ASN A 1 584 ? 40.530 -2.578 26.835 1.00 24.52 584 ASN A C 1
ATOM 4618 O O . ASN A 1 584 ? 39.893 -3.491 26.316 1.00 24.52 584 ASN A O 1
ATOM 4622 N N . GLY A 1 585 ? 41.439 -1.879 26.144 1.00 21.73 585 GLY A N 1
ATOM 4623 C CA . GLY A 1 585 ? 41.693 -2.076 24.706 1.00 21.73 585 GLY A CA 1
ATOM 4624 C C . GLY A 1 585 ? 42.850 -3.026 24.360 1.00 21.73 585 GLY A C 1
ATOM 4625 O O . GLY A 1 585 ? 43.708 -3.305 25.192 1.00 21.73 585 GLY A O 1
ATOM 4626 N N . VAL A 1 586 ? 42.903 -3.446 23.090 1.00 22.77 586 VAL A N 1
ATOM 4627 C CA . VAL A 1 586 ? 44.035 -4.141 22.445 1.00 22.77 586 VAL A CA 1
ATOM 4628 C C . VAL A 1 586 ? 44.317 -3.456 21.102 1.00 22.77 586 VAL A C 1
ATOM 4630 O O . VAL A 1 586 ? 43.382 -3.044 20.415 1.00 22.77 586 VAL A O 1
ATOM 4633 N N . ALA A 1 587 ? 45.591 -3.305 20.732 1.00 21.88 587 ALA A N 1
ATOM 4634 C CA . ALA A 1 587 ? 46.026 -2.633 19.504 1.00 21.88 587 ALA A CA 1
ATOM 4635 C C . ALA A 1 587 ? 46.538 -3.629 18.449 1.00 21.88 587 ALA A C 1
ATOM 4637 O O . ALA A 1 587 ? 47.077 -4.675 18.800 1.00 21.88 587 ALA A O 1
ATOM 4638 N N . PHE A 1 588 ? 46.429 -3.274 17.163 1.00 23.70 588 PHE A N 1
ATOM 4639 C CA . PHE A 1 588 ? 47.024 -4.021 16.047 1.00 23.70 588 PHE A CA 1
ATOM 4640 C C . PHE A 1 588 ? 47.693 -3.096 15.015 1.00 23.70 588 PHE A C 1
ATOM 4642 O O . PHE A 1 588 ? 47.494 -1.882 15.013 1.00 23.70 588 PHE A O 1
ATOM 4649 N N . SER A 1 589 ? 48.564 -3.686 14.190 1.00 22.47 589 SER A N 1
ATOM 4650 C CA . SER A 1 589 ? 49.618 -2.984 13.443 1.00 22.47 589 SER A CA 1
ATOM 4651 C C . SER A 1 589 ? 49.139 -2.151 12.242 1.00 22.47 589 SER A C 1
ATOM 4653 O O . SER A 1 589 ? 48.237 -2.548 11.505 1.00 22.47 589 SER A O 1
ATOM 4655 N N . ARG A 1 590 ? 49.818 -1.022 11.990 1.00 24.94 590 ARG A N 1
ATOM 4656 C CA . ARG A 1 590 ? 49.678 -0.204 10.771 1.00 24.94 590 ARG A CA 1
ATOM 4657 C C . ARG A 1 590 ? 50.609 -0.707 9.664 1.00 24.94 590 ARG A C 1
ATOM 4659 O O . ARG A 1 590 ? 51.826 -0.685 9.833 1.00 24.94 590 ARG A O 1
ATOM 4666 N N . LYS A 1 591 ? 50.058 -1.004 8.483 1.00 25.89 591 LYS A N 1
ATOM 4667 C CA . LYS A 1 591 ? 50.801 -0.878 7.213 1.00 25.89 591 LYS A CA 1
ATOM 4668 C C . LYS A 1 591 ? 50.684 0.558 6.684 1.00 25.89 591 LYS A C 1
ATOM 4670 O O . LYS A 1 591 ? 49.756 1.282 7.039 1.00 25.89 591 LYS A O 1
ATOM 4675 N N . GLN A 1 592 ? 51.662 0.990 5.892 1.00 28.11 592 GLN A N 1
ATOM 4676 C CA . GLN A 1 592 ? 51.759 2.368 5.402 1.00 28.11 592 GLN A CA 1
ATOM 4677 C C . GLN A 1 592 ? 50.787 2.622 4.239 1.00 28.11 592 GLN A C 1
ATOM 4679 O O . GLN A 1 592 ? 50.922 2.009 3.185 1.00 28.11 592 GLN A O 1
ATOM 4684 N N . ALA A 1 593 ? 49.870 3.575 4.409 1.00 27.88 593 ALA A N 1
ATOM 4685 C CA . ALA A 1 593 ? 49.170 4.222 3.300 1.00 27.88 593 ALA A CA 1
ATOM 4686 C C . ALA A 1 593 ? 49.972 5.449 2.824 1.00 27.88 593 ALA A C 1
ATOM 4688 O O . ALA A 1 593 ? 50.602 6.138 3.636 1.00 27.88 593 ALA A O 1
ATOM 4689 N N . ARG A 1 594 ? 49.961 5.735 1.517 1.00 27.34 594 ARG A N 1
ATOM 4690 C CA . ARG A 1 594 ? 50.624 6.922 0.950 1.00 27.34 594 ARG A CA 1
ATOM 4691 C C . ARG A 1 594 ? 49.894 8.197 1.382 1.00 27.34 594 ARG A C 1
ATOM 4693 O O . ARG A 1 594 ? 48.681 8.300 1.246 1.00 27.34 594 ARG A O 1
ATOM 4700 N N . LYS A 1 595 ? 50.640 9.196 1.867 1.00 26.80 595 LYS A N 1
ATOM 4701 C CA . LYS A 1 595 ? 50.093 10.527 2.164 1.00 26.80 595 LYS A CA 1
ATOM 4702 C C . LYS A 1 595 ? 49.826 11.303 0.870 1.00 26.80 595 LYS A C 1
ATOM 4704 O O . LYS A 1 595 ? 50.766 11.833 0.285 1.00 26.80 595 LYS A O 1
ATOM 4709 N N . PHE A 1 596 ? 48.560 11.472 0.504 1.00 27.48 596 PHE A N 1
ATOM 4710 C CA . PHE A 1 596 ? 48.131 12.617 -0.301 1.00 27.48 596 PHE A CA 1
ATOM 4711 C C . PHE A 1 596 ? 47.843 13.800 0.630 1.00 27.48 596 PHE A C 1
ATOM 4713 O O . PHE A 1 596 ? 46.729 13.978 1.106 1.00 27.48 596 PHE A O 1
ATOM 4720 N N . THR A 1 597 ? 48.861 14.609 0.927 1.00 26.36 597 THR A N 1
ATOM 4721 C CA . THR A 1 597 ? 48.671 15.888 1.628 1.00 26.36 597 THR A CA 1
ATOM 4722 C C . THR A 1 597 ? 48.419 17.003 0.622 1.00 26.36 597 THR A C 1
ATOM 4724 O O . THR A 1 597 ? 49.351 17.705 0.227 1.00 26.36 597 THR A O 1
ATOM 4727 N N . ALA A 1 598 ? 47.159 17.185 0.228 1.00 31.19 598 ALA A N 1
ATOM 4728 C CA . ALA A 1 598 ? 46.715 18.481 -0.273 1.00 31.19 598 ALA A CA 1
ATOM 4729 C C . ALA A 1 598 ? 46.660 19.467 0.916 1.00 31.19 598 ALA A C 1
ATOM 4731 O O . ALA A 1 598 ? 46.132 19.104 1.970 1.00 31.19 598 ALA A O 1
ATOM 4732 N N . PRO A 1 599 ? 47.213 20.687 0.811 1.00 29.86 599 PRO A N 1
ATOM 4733 C CA . PRO A 1 599 ? 47.072 21.678 1.871 1.00 29.86 599 PRO A CA 1
ATOM 4734 C C . PRO A 1 599 ? 45.619 22.168 1.941 1.00 29.86 599 PRO A C 1
ATOM 4736 O O . PRO A 1 599 ? 45.023 22.491 0.913 1.00 29.86 599 PRO A O 1
ATOM 4739 N N . CYS A 1 600 ? 45.059 22.276 3.150 1.00 31.25 600 CYS A N 1
ATOM 4740 C CA . CYS A 1 600 ? 43.773 22.944 3.358 1.00 31.25 600 CYS A CA 1
ATOM 4741 C C . CYS A 1 600 ? 43.837 24.365 2.779 1.00 31.25 600 CYS A C 1
ATOM 4743 O O . CYS A 1 600 ? 44.678 25.162 3.196 1.00 31.25 600 CYS A O 1
ATOM 4745 N N . ALA A 1 601 ? 42.967 24.667 1.810 1.00 32.31 601 ALA A N 1
ATOM 4746 C CA . ALA A 1 601 ? 43.056 25.887 1.011 1.00 32.31 601 ALA A CA 1
ATOM 4747 C C . ALA A 1 601 ? 43.029 27.160 1.879 1.00 32.31 601 ALA A C 1
ATOM 4749 O O . ALA A 1 601 ? 42.105 27.391 2.662 1.00 32.31 601 ALA A O 1
ATOM 4750 N N . SER A 1 602 ? 44.056 27.995 1.726 1.00 30.66 602 SER A N 1
ATOM 4751 C CA . SER A 1 602 ? 44.287 29.172 2.560 1.00 30.66 602 SER A CA 1
ATOM 4752 C C . SER A 1 602 ? 43.416 30.367 2.156 1.00 30.66 602 SER A C 1
ATOM 4754 O O . SER A 1 602 ? 43.682 31.021 1.154 1.00 30.66 602 SER A O 1
ATOM 4756 N N . ALA A 1 603 ? 42.428 30.679 2.997 1.00 35.28 603 ALA A N 1
ATOM 4757 C CA . ALA A 1 603 ? 41.983 32.036 3.338 1.00 35.28 603 ALA A CA 1
ATOM 4758 C C . ALA A 1 603 ? 41.891 33.104 2.213 1.00 35.28 603 ALA A C 1
ATOM 4760 O O . ALA A 1 603 ? 42.529 34.151 2.306 1.00 35.28 603 ALA A O 1
ATOM 4761 N N . SER A 1 604 ? 41.020 32.907 1.216 1.00 42.06 604 SER A N 1
ATOM 4762 C CA . SER A 1 604 ? 40.542 34.012 0.355 1.00 42.06 604 SER A CA 1
ATOM 4763 C C . SER A 1 604 ? 39.160 33.794 -0.291 1.00 42.06 604 SER A C 1
ATOM 4765 O O . SER A 1 604 ? 38.888 34.357 -1.344 1.00 42.06 604 SER A O 1
ATOM 4767 N N . SER A 1 605 ? 38.271 33.005 0.330 1.00 49.28 605 SER A N 1
ATOM 4768 C CA . SER A 1 605 ? 36.892 32.806 -0.157 1.00 49.28 605 SER A CA 1
ATOM 4769 C C . SER A 1 605 ? 35.837 33.039 0.923 1.00 49.28 605 SER A C 1
ATOM 4771 O O . SER A 1 605 ? 36.042 32.722 2.099 1.00 49.28 605 SER A O 1
ATOM 4773 N N . SER A 1 606 ? 34.695 33.609 0.536 1.00 75.56 606 SER A N 1
ATOM 4774 C CA . SER A 1 606 ? 33.575 33.852 1.441 1.00 75.56 606 SER A CA 1
ATOM 4775 C C . SER A 1 606 ? 32.831 32.552 1.766 1.00 75.56 606 SER A C 1
ATOM 4777 O O . SER A 1 606 ? 32.576 31.706 0.912 1.00 75.56 606 SER A O 1
ATOM 4779 N N . VAL A 1 607 ? 32.485 32.364 3.043 1.00 89.00 607 VAL A N 1
ATOM 4780 C CA . VAL A 1 607 ? 31.773 31.157 3.494 1.00 89.00 607 VAL A CA 1
ATOM 4781 C C . VAL A 1 607 ? 30.336 31.169 2.932 1.00 89.00 607 VAL A C 1
ATOM 4783 O O . VAL A 1 607 ? 29.614 32.137 3.215 1.00 89.00 607 VAL A O 1
ATOM 4786 N N . PRO A 1 608 ? 29.887 30.132 2.188 1.00 95.94 608 PRO A N 1
ATOM 4787 C CA . PRO A 1 608 ? 28.558 30.118 1.574 1.00 95.94 608 PRO A CA 1
ATOM 4788 C C . PRO A 1 608 ? 27.410 30.199 2.586 1.00 95.94 608 PRO A C 1
ATOM 4790 O O . PRO A 1 608 ? 27.531 29.752 3.731 1.00 95.94 608 PRO A O 1
ATOM 4793 N N . LEU A 1 609 ? 26.266 30.732 2.145 1.00 96.69 609 LEU A N 1
ATOM 4794 C CA . LEU A 1 609 ? 25.115 31.042 3.003 1.00 96.69 609 LEU A CA 1
ATOM 4795 C C . LEU A 1 609 ? 24.598 29.825 3.791 1.00 96.69 609 LEU A C 1
ATOM 4797 O O . LEU A 1 609 ? 24.314 29.936 4.982 1.00 96.69 609 LEU A O 1
ATOM 4801 N N . LEU A 1 610 ? 24.541 28.653 3.152 1.00 98.00 610 LEU A N 1
ATOM 4802 C CA . LEU A 1 610 ? 24.129 27.399 3.790 1.00 98.00 610 LEU A CA 1
ATOM 4803 C C . LEU A 1 610 ? 25.080 26.985 4.921 1.00 98.00 610 LEU A C 1
ATOM 4805 O O . LEU A 1 610 ? 24.616 26.582 5.983 1.00 98.00 610 LEU A O 1
ATOM 4809 N N . VAL A 1 611 ? 26.396 27.142 4.742 1.00 97.81 611 VAL A N 1
ATOM 4810 C CA . VAL A 1 611 ? 27.401 26.793 5.764 1.00 97.81 611 VAL A CA 1
ATOM 4811 C C . VAL A 1 611 ? 27.289 27.718 6.977 1.00 97.81 611 VAL A C 1
ATOM 4813 O O . VAL A 1 611 ? 27.347 27.239 8.108 1.00 97.81 611 VAL A O 1
ATOM 4816 N N . LYS A 1 612 ? 27.063 29.019 6.745 1.00 96.88 612 LYS A N 1
ATOM 4817 C CA . LYS A 1 612 ? 26.773 30.005 7.799 1.00 96.88 612 LYS A CA 1
ATOM 4818 C C . LYS A 1 612 ? 25.539 29.601 8.607 1.00 96.88 612 LYS A C 1
ATOM 4820 O O . LYS A 1 612 ? 25.627 29.399 9.816 1.00 96.88 612 LYS A O 1
ATOM 4825 N N . ALA A 1 613 ? 24.405 29.382 7.939 1.00 97.50 613 ALA A N 1
ATOM 4826 C CA . ALA A 1 613 ? 23.175 28.974 8.616 1.00 97.50 613 ALA A CA 1
ATOM 4827 C C . ALA A 1 613 ? 23.308 27.622 9.338 1.00 97.50 613 ALA A C 1
ATOM 4829 O O . ALA A 1 613 ? 22.749 27.466 10.418 1.00 97.50 613 ALA A O 1
ATOM 4830 N N . ALA A 1 614 ? 24.075 26.669 8.795 1.00 97.94 614 ALA A N 1
ATOM 4831 C CA . ALA A 1 614 ? 24.347 25.385 9.442 1.00 97.94 614 ALA A CA 1
ATOM 4832 C C . ALA A 1 614 ? 25.091 25.555 10.777 1.00 97.94 614 ALA A C 1
ATOM 4834 O O . ALA A 1 614 ? 24.684 24.970 11.779 1.00 97.94 614 ALA A O 1
ATOM 4835 N N . ARG A 1 615 ? 26.120 26.413 10.817 1.00 96.38 615 ARG A N 1
ATOM 4836 C CA . ARG A 1 615 ? 26.857 26.786 12.043 1.00 96.38 615 ARG A CA 1
ATOM 4837 C C . ARG A 1 615 ? 26.043 27.636 13.025 1.00 96.38 615 ARG A C 1
ATOM 4839 O O . ARG A 1 615 ? 26.480 27.854 14.150 1.00 96.38 615 ARG A O 1
ATOM 4846 N N . GLY A 1 616 ? 24.878 28.132 12.608 1.00 94.56 616 GLY A N 1
ATOM 4847 C CA . GLY A 1 616 ? 24.102 29.105 13.370 1.00 94.56 616 GLY A CA 1
ATOM 4848 C C . GLY A 1 616 ? 24.670 30.527 13.299 1.00 94.56 616 GLY A C 1
ATOM 4849 O O . GLY A 1 616 ? 24.312 31.353 14.140 1.00 94.56 616 GLY A O 1
ATOM 4850 N N . ASP A 1 617 ? 25.521 30.837 12.318 1.00 94.88 617 ASP A N 1
ATOM 4851 C CA . ASP A 1 617 ? 25.965 32.208 12.047 1.00 94.88 617 ASP A CA 1
ATOM 4852 C C . ASP A 1 617 ? 24.761 33.083 11.616 1.00 94.88 617 ASP A C 1
ATOM 4854 O O . ASP A 1 617 ? 23.795 32.567 11.038 1.00 94.88 617 ASP A O 1
ATOM 4858 N N . PRO A 1 618 ? 24.779 34.409 11.860 1.00 92.56 618 PRO A N 1
ATOM 4859 C CA . PRO A 1 618 ? 23.758 35.317 11.342 1.00 92.56 618 PRO A CA 1
ATOM 4860 C C . PRO A 1 618 ? 23.688 35.303 9.807 1.00 92.56 618 PRO A C 1
ATOM 4862 O O . PRO A 1 618 ? 24.710 35.348 9.119 1.00 92.56 618 PRO A O 1
ATOM 4865 N N . VAL A 1 619 ? 22.467 35.287 9.272 1.00 95.00 619 VAL A N 1
ATOM 4866 C CA . VAL A 1 619 ? 22.166 35.335 7.833 1.00 95.00 619 VAL A CA 1
ATOM 4867 C C . VAL A 1 619 ? 20.996 36.287 7.578 1.00 95.00 619 VAL A C 1
ATOM 4869 O O . VAL A 1 619 ? 20.119 36.428 8.427 1.00 95.00 619 VAL A O 1
ATOM 4872 N N . ASN A 1 620 ? 20.968 36.933 6.411 1.00 93.50 620 ASN A N 1
ATOM 4873 C CA . ASN A 1 620 ? 19.913 37.880 6.018 1.00 93.50 620 ASN A CA 1
ATOM 4874 C C . ASN A 1 620 ? 18.660 37.200 5.429 1.00 93.50 620 ASN A C 1
ATOM 4876 O O . ASN A 1 620 ? 17.590 37.801 5.387 1.00 93.50 620 ASN A O 1
ATOM 4880 N N . ARG A 1 621 ? 18.769 35.939 4.996 1.00 96.38 621 ARG A N 1
ATOM 4881 C CA . ARG A 1 621 ? 17.657 35.100 4.523 1.00 96.38 621 ARG A CA 1
ATOM 4882 C C . ARG A 1 621 ? 17.915 33.621 4.833 1.00 96.38 621 ARG A C 1
ATOM 4884 O O . ARG A 1 621 ? 19.080 33.261 5.025 1.00 96.38 621 ARG A O 1
ATOM 4891 N N . PRO A 1 622 ? 16.894 32.743 4.838 1.00 97.25 622 PRO A N 1
ATOM 4892 C CA . PRO A 1 622 ? 17.144 31.309 4.899 1.00 97.25 622 PRO A CA 1
ATOM 4893 C C . PRO A 1 622 ? 17.834 30.840 3.599 1.00 97.25 622 PRO A C 1
ATOM 4895 O O . PRO A 1 622 ? 17.351 31.143 2.503 1.00 97.25 622 PRO A O 1
ATOM 4898 N N . PRO A 1 623 ? 18.950 30.094 3.674 1.00 98.31 623 PRO A N 1
ATOM 4899 C CA . PRO A 1 623 ? 19.455 29.340 2.534 1.00 98.31 623 PRO A CA 1
ATOM 4900 C C . PRO A 1 623 ? 18.535 28.155 2.231 1.00 98.31 623 PRO A C 1
ATOM 4902 O O . PRO A 1 623 ? 18.026 27.514 3.154 1.00 98.31 623 PRO A O 1
ATOM 4905 N N . ALA A 1 624 ? 18.357 27.837 0.949 1.00 98.56 624 ALA A N 1
ATOM 4906 C CA . ALA A 1 624 ? 17.460 26.785 0.486 1.00 98.56 624 ALA A CA 1
ATOM 4907 C C . ALA A 1 624 ? 18.145 25.755 -0.424 1.00 98.56 624 ALA A C 1
ATOM 4909 O O . ALA A 1 624 ? 18.902 26.099 -1.332 1.00 98.56 624 ALA A O 1
ATOM 4910 N N . TRP A 1 625 ? 17.814 24.480 -0.223 1.00 98.62 625 TRP A N 1
ATOM 4911 C CA . TRP A 1 625 ? 18.124 23.369 -1.136 1.00 98.62 625 TRP A CA 1
ATOM 4912 C C . TRP A 1 625 ? 17.033 22.293 -1.033 1.00 98.62 625 TRP A C 1
ATOM 4914 O O . TRP A 1 625 ? 16.176 22.371 -0.151 1.00 98.62 625 TRP A O 1
ATOM 4924 N N . MET A 1 626 ? 17.027 21.290 -1.918 1.00 98.19 626 MET A N 1
ATOM 4925 C CA . MET A 1 626 ? 16.050 20.193 -1.855 1.00 98.19 626 MET A CA 1
ATOM 4926 C C . MET A 1 626 ? 16.720 18.820 -1.831 1.00 98.19 626 MET A C 1
ATOM 4928 O O . MET A 1 626 ? 17.520 18.465 -2.699 1.00 98.19 626 MET A O 1
ATOM 4932 N N . MET A 1 627 ? 16.312 17.968 -0.890 1.00 97.31 627 MET A N 1
ATOM 4933 C CA . MET A 1 627 ? 16.624 16.539 -0.979 1.00 97.31 627 MET A CA 1
ATOM 4934 C C . MET A 1 627 ? 16.104 15.970 -2.315 1.00 97.31 627 MET A C 1
ATOM 4936 O O . MET A 1 627 ? 14.962 16.211 -2.699 1.00 97.31 627 MET A O 1
ATOM 4940 N N . ARG A 1 628 ? 16.931 15.195 -3.032 1.00 94.56 628 ARG A N 1
ATOM 4941 C CA . ARG A 1 628 ? 16.645 14.696 -4.400 1.00 94.56 628 ARG A CA 1
ATOM 4942 C C . ARG A 1 628 ? 16.413 15.795 -5.459 1.00 94.56 628 ARG A C 1
ATOM 4944 O O . ARG A 1 628 ? 15.721 15.548 -6.443 1.00 94.56 628 ARG A O 1
ATOM 4951 N N . GLN A 1 629 ? 17.024 16.974 -5.294 1.00 90.50 629 GLN A N 1
ATOM 4952 C CA . GLN A 1 629 ? 17.007 18.053 -6.298 1.00 90.50 629 GLN A CA 1
ATOM 4953 C C . GLN A 1 629 ? 17.495 17.625 -7.689 1.00 90.50 629 GLN A C 1
ATOM 4955 O O . GLN A 1 629 ? 16.943 18.092 -8.677 1.00 90.50 629 GLN A O 1
ATOM 4960 N N . ALA A 1 630 ? 18.462 16.709 -7.781 1.00 89.88 630 ALA A N 1
ATOM 4961 C CA . ALA A 1 630 ? 18.767 16.003 -9.021 1.00 89.88 630 ALA A CA 1
ATOM 4962 C C . ALA A 1 630 ? 17.955 14.697 -9.054 1.00 89.88 630 ALA A C 1
ATOM 4964 O O . ALA A 1 630 ? 18.181 13.799 -8.237 1.00 89.88 630 ALA A O 1
ATOM 4965 N N . GLY A 1 631 ? 16.971 14.589 -9.951 1.00 88.75 631 GLY A N 1
ATOM 4966 C CA . GLY A 1 631 ? 16.091 13.422 -9.967 1.00 88.75 631 GLY A CA 1
ATOM 4967 C C . GLY A 1 631 ? 14.964 13.449 -10.996 1.00 88.75 631 GLY A C 1
ATOM 4968 O O . GLY A 1 631 ? 14.746 14.423 -11.708 1.00 88.75 631 GLY A O 1
ATOM 4969 N N . ARG A 1 632 ? 14.202 12.346 -11.025 1.00 91.88 632 ARG A N 1
ATOM 4970 C CA . ARG A 1 632 ? 13.197 11.979 -12.049 1.00 91.88 632 ARG A CA 1
ATOM 4971 C C . ARG A 1 632 ? 12.060 12.982 -12.308 1.00 91.88 632 ARG A C 1
ATOM 4973 O O . ARG A 1 632 ? 11.289 12.755 -13.240 1.00 91.88 632 ARG A O 1
ATOM 4980 N N . TYR A 1 633 ? 11.925 14.051 -11.522 1.00 94.88 633 TYR A N 1
ATOM 4981 C CA . TYR A 1 633 ? 10.995 15.144 -11.825 1.00 94.88 633 TYR A CA 1
ATOM 4982 C C . TYR A 1 633 ? 11.522 16.044 -12.958 1.00 94.88 633 TYR A C 1
ATOM 4984 O O . TYR A 1 633 ? 10.724 16.471 -13.789 1.00 94.88 633 TYR A O 1
ATOM 4992 N N . MET A 1 634 ? 12.846 16.208 -13.085 1.00 96.06 634 MET A N 1
ATOM 4993 C CA . MET A 1 634 ? 13.472 16.993 -14.154 1.00 96.06 634 MET A CA 1
ATOM 4994 C C . MET A 1 634 ? 13.482 16.250 -15.495 1.00 96.06 634 MET A C 1
ATOM 4996 O O . MET A 1 634 ? 13.859 15.074 -15.567 1.00 96.06 634 MET A O 1
ATOM 5000 N N . ALA A 1 635 ? 13.137 16.937 -16.583 1.00 91.56 635 ALA A N 1
ATOM 5001 C CA . ALA A 1 635 ? 13.209 16.392 -17.939 1.00 91.56 635 ALA A CA 1
ATOM 5002 C C . ALA A 1 635 ? 14.647 16.063 -18.375 1.00 91.56 635 ALA A C 1
ATOM 5004 O O . ALA A 1 635 ? 14.872 15.035 -19.015 1.00 91.56 635 ALA A O 1
ATOM 5005 N N . VAL A 1 636 ? 15.623 16.891 -17.988 1.00 94.38 636 VAL A N 1
ATOM 5006 C CA . VAL A 1 636 ? 17.053 16.661 -18.270 1.00 94.38 636 VAL A CA 1
ATOM 5007 C C . VAL A 1 636 ? 17.594 15.411 -17.569 1.00 94.38 636 VAL A C 1
ATOM 5009 O O . VAL A 1 636 ? 18.314 14.630 -18.190 1.00 94.38 636 VAL A O 1
ATOM 5012 N N . TYR A 1 637 ? 17.162 15.146 -16.330 1.00 95.06 637 TYR A N 1
ATOM 5013 C CA . TYR A 1 637 ? 17.515 13.921 -15.609 1.00 95.06 637 TYR A CA 1
ATOM 5014 C C . TYR A 1 637 ? 16.969 12.677 -16.314 1.00 95.06 637 TYR A C 1
ATOM 5016 O O . TYR A 1 637 ? 17.685 11.688 -16.452 1.00 95.06 637 TYR A O 1
ATOM 5024 N N . ARG A 1 638 ? 15.704 12.713 -16.767 1.00 92.75 638 ARG A N 1
ATOM 5025 C CA . ARG A 1 638 ? 15.074 11.575 -17.461 1.00 92.75 638 ARG A CA 1
ATOM 5026 C C . ARG A 1 638 ? 15.810 11.231 -18.757 1.00 92.75 638 ARG A C 1
ATOM 5028 O O . ARG A 1 638 ? 16.248 10.098 -18.888 1.00 92.75 638 ARG A O 1
ATOM 5035 N N . LYS A 1 639 ? 16.084 12.219 -19.616 1.00 91.31 639 LYS A N 1
ATOM 5036 C CA . LYS A 1 639 ? 16.858 12.025 -20.860 1.00 91.31 639 LYS A CA 1
ATOM 5037 C C . LYS A 1 639 ? 18.259 11.446 -20.622 1.00 91.31 639 LYS A C 1
ATOM 5039 O O . LYS A 1 639 ? 18.731 10.625 -21.402 1.00 91.31 639 LYS A O 1
ATOM 5044 N N . LEU A 1 640 ? 18.933 11.856 -19.544 1.00 92.44 640 LEU A N 1
ATOM 5045 C CA . LEU A 1 640 ? 20.240 11.303 -19.177 1.00 92.44 640 LEU A CA 1
ATOM 5046 C C . LEU A 1 640 ? 20.108 9.857 -18.668 1.00 92.44 640 LEU A C 1
ATOM 5048 O O . LEU A 1 640 ? 20.881 8.998 -19.079 1.00 92.44 640 LEU A O 1
ATOM 5052 N N . ALA A 1 641 ? 19.103 9.564 -17.839 1.00 89.94 641 ALA A N 1
ATOM 5053 C CA . ALA A 1 641 ? 18.810 8.210 -17.364 1.00 89.94 641 ALA A CA 1
ATOM 5054 C C . ALA A 1 641 ? 18.312 7.261 -18.474 1.00 89.94 641 ALA A C 1
ATOM 5056 O O . ALA A 1 641 ? 18.521 6.061 -18.369 1.00 89.94 641 ALA A O 1
ATOM 5057 N N . GLU A 1 642 ? 17.695 7.775 -19.539 1.00 88.62 642 GLU A N 1
ATOM 5058 C CA . GLU A 1 642 ? 17.343 7.012 -20.747 1.00 88.62 642 GLU A CA 1
ATOM 5059 C C . GLU A 1 642 ? 18.595 6.619 -21.553 1.00 88.62 642 GLU A C 1
ATOM 5061 O O . GLU A 1 642 ? 18.651 5.523 -22.106 1.00 88.62 642 GLU A O 1
ATOM 5066 N N . LYS A 1 643 ? 19.624 7.482 -21.588 1.00 91.00 643 LYS A N 1
ATOM 5067 C CA . LYS A 1 643 ? 20.916 7.198 -22.240 1.00 91.00 643 LYS A CA 1
ATOM 5068 C C . LYS A 1 643 ? 21.817 6.270 -21.412 1.00 91.00 643 LYS A C 1
ATOM 5070 O O . LYS A 1 643 ? 22.534 5.458 -21.986 1.00 91.00 643 LYS A O 1
ATOM 5075 N N . TYR A 1 644 ? 21.784 6.408 -20.088 1.00 91.81 644 TYR A N 1
ATOM 5076 C CA . TYR A 1 644 ? 22.593 5.650 -19.131 1.00 91.81 644 TYR A CA 1
ATOM 5077 C C . TYR A 1 644 ? 21.659 4.940 -18.134 1.00 91.81 644 TYR A C 1
ATOM 5079 O O . TYR A 1 644 ? 21.435 5.456 -17.036 1.00 91.81 644 TYR A O 1
ATOM 5087 N N . PRO A 1 645 ? 21.030 3.806 -18.499 1.00 81.38 645 PRO A N 1
ATOM 5088 C CA . PRO A 1 645 ? 19.968 3.197 -17.693 1.00 81.38 645 PRO A CA 1
ATOM 5089 C C . PRO A 1 645 ? 20.451 2.764 -16.305 1.00 81.38 645 PRO A C 1
ATOM 5091 O O . PRO A 1 645 ? 19.768 3.020 -15.307 1.00 81.38 645 PRO A O 1
ATOM 5094 N N . SER A 1 646 ? 21.660 2.202 -16.209 1.00 87.88 646 SER A N 1
ATOM 5095 C CA . SER A 1 646 ? 22.248 1.771 -14.939 1.00 87.88 646 SER A CA 1
ATOM 5096 C C . SER A 1 646 ? 22.315 2.929 -13.939 1.00 87.88 646 SER A C 1
ATOM 5098 O O . SER A 1 646 ? 22.818 4.015 -14.236 1.00 87.88 646 SER A O 1
ATOM 5100 N N . PHE A 1 647 ? 21.787 2.714 -12.729 1.00 88.88 647 PHE A N 1
ATOM 5101 C CA . PHE A 1 647 ? 21.951 3.695 -11.656 1.00 88.88 647 PHE A CA 1
ATOM 5102 C C . PHE A 1 647 ? 23.414 3.749 -11.215 1.00 88.88 647 PHE A C 1
ATOM 5104 O O . PHE A 1 647 ? 23.950 4.846 -11.086 1.00 88.88 647 PHE A O 1
ATOM 5111 N N . ARG A 1 648 ? 24.054 2.581 -11.040 1.00 90.31 648 ARG A N 1
ATOM 5112 C CA . ARG A 1 648 ? 25.447 2.474 -10.587 1.00 90.31 648 ARG A CA 1
ATOM 5113 C C . ARG A 1 648 ? 26.405 3.201 -11.527 1.00 90.31 648 ARG A C 1
ATOM 5115 O O . ARG A 1 648 ? 27.190 4.015 -11.064 1.00 90.31 648 ARG A O 1
ATOM 5122 N N . GLU A 1 649 ? 26.249 3.029 -12.840 1.00 93.50 649 GLU A N 1
ATOM 5123 C CA . GLU A 1 649 ? 27.005 3.781 -13.858 1.00 93.50 649 GLU A CA 1
ATOM 5124 C C . GLU A 1 649 ? 26.904 5.302 -13.640 1.00 93.50 649 GLU A C 1
ATOM 5126 O O . GLU A 1 649 ? 27.918 5.996 -13.583 1.00 93.50 649 GLU A O 1
ATOM 5131 N N . ARG A 1 650 ? 25.688 5.821 -13.429 1.00 93.88 650 ARG A N 1
ATOM 5132 C CA . ARG A 1 650 ? 25.440 7.250 -13.175 1.00 93.88 650 ARG A CA 1
ATOM 5133 C C . ARG A 1 650 ? 25.917 7.745 -11.807 1.00 93.88 650 ARG A C 1
ATOM 5135 O O . ARG A 1 650 ? 26.147 8.942 -11.674 1.00 93.88 650 ARG A O 1
ATOM 5142 N N . SER A 1 651 ? 26.027 6.878 -10.799 1.00 92.31 651 SER A N 1
ATOM 5143 C CA . SER A 1 651 ? 26.473 7.225 -9.438 1.00 92.31 651 SER A CA 1
ATOM 5144 C C . SER A 1 651 ? 27.951 6.933 -9.157 1.00 92.31 651 SER A C 1
ATOM 5146 O O . SER A 1 651 ? 28.420 7.260 -8.064 1.00 92.31 651 SER A O 1
ATOM 5148 N N . GLU A 1 652 ? 28.654 6.303 -10.106 1.00 93.56 652 GLU A N 1
ATOM 5149 C CA . GLU A 1 652 ? 30.054 5.860 -9.986 1.00 93.56 652 GLU A CA 1
ATOM 5150 C C . GLU A 1 652 ? 30.961 6.373 -11.129 1.00 93.56 652 GLU A C 1
ATOM 5152 O O . GLU A 1 652 ? 32.177 6.223 -11.062 1.00 93.56 652 GLU A O 1
ATOM 5157 N N . THR A 1 653 ? 30.406 7.048 -12.146 1.00 96.56 653 THR A N 1
ATOM 5158 C CA . THR A 1 653 ? 31.176 7.726 -13.211 1.00 96.56 653 THR A CA 1
ATOM 5159 C C . THR A 1 653 ? 31.290 9.227 -12.932 1.00 96.56 653 THR A C 1
ATOM 5161 O O . THR A 1 653 ? 30.273 9.922 -12.970 1.00 96.56 653 THR A O 1
ATOM 5164 N N . THR A 1 654 ? 32.509 9.744 -12.724 1.00 97.38 654 THR A N 1
ATOM 5165 C CA . THR A 1 654 ? 32.793 11.151 -12.361 1.00 97.38 654 THR A CA 1
ATOM 5166 C C . THR A 1 654 ? 32.018 12.173 -13.209 1.00 97.38 654 THR A C 1
ATOM 5168 O O . THR A 1 654 ? 31.291 13.002 -12.661 1.00 97.38 654 THR A O 1
ATOM 5171 N N . ASP A 1 655 ? 32.079 12.083 -14.542 1.00 95.38 655 ASP A N 1
ATOM 5172 C CA . ASP A 1 655 ? 31.392 13.032 -15.436 1.00 95.38 655 ASP A CA 1
ATOM 5173 C C . ASP A 1 655 ? 29.862 13.010 -15.283 1.00 95.38 655 ASP A C 1
ATOM 5175 O O . ASP A 1 655 ? 29.219 14.062 -15.295 1.00 95.38 655 ASP A O 1
ATOM 5179 N N . LEU A 1 656 ? 29.265 11.825 -15.099 1.00 97.31 656 LEU A N 1
ATOM 5180 C CA . LEU A 1 656 ? 27.815 11.682 -14.932 1.00 97.31 656 LEU A CA 1
ATOM 5181 C C . LEU A 1 656 ? 27.365 12.193 -13.561 1.00 97.31 656 LEU A C 1
ATOM 5183 O O . LEU A 1 656 ? 26.349 12.881 -13.480 1.00 97.31 656 LEU A O 1
ATOM 5187 N N . ILE A 1 657 ? 28.138 11.930 -12.504 1.00 98.06 657 ILE A N 1
ATOM 5188 C CA . ILE A 1 657 ? 27.894 12.461 -11.156 1.00 98.06 657 ILE A CA 1
ATOM 5189 C C . ILE A 1 657 ? 27.884 13.992 -11.191 1.00 98.06 657 ILE A C 1
ATOM 5191 O O . ILE A 1 657 ? 26.924 14.618 -10.733 1.00 98.06 657 ILE A O 1
ATOM 5195 N N . VAL A 1 658 ? 28.928 14.596 -11.770 1.00 98.31 658 VAL A N 1
ATOM 5196 C CA . VAL A 1 658 ? 29.058 16.052 -11.902 1.00 98.31 658 VAL A CA 1
ATOM 5197 C C . VAL A 1 658 ? 27.906 16.621 -12.729 1.00 98.31 658 VAL A C 1
ATOM 5199 O O . VAL A 1 658 ? 27.221 17.533 -12.264 1.00 98.31 658 VAL A O 1
ATOM 5202 N N . GLN A 1 659 ? 27.635 16.062 -13.913 1.00 97.75 659 GLN A N 1
ATOM 5203 C CA . GLN A 1 659 ? 26.563 16.537 -14.791 1.00 97.75 659 GLN A CA 1
ATOM 5204 C C . GLN A 1 659 ? 25.188 16.459 -14.113 1.00 97.75 659 GLN A C 1
ATOM 5206 O O . GLN A 1 659 ? 24.414 17.412 -14.178 1.00 97.75 659 GLN A O 1
ATOM 5211 N N . ILE A 1 660 ? 24.871 15.352 -13.436 1.00 98.06 660 ILE A N 1
ATOM 5212 C CA . ILE A 1 660 ? 23.584 15.167 -12.752 1.00 98.06 660 ILE A CA 1
ATOM 5213 C C . ILE A 1 660 ? 23.448 16.129 -11.561 1.00 98.06 660 ILE A C 1
ATOM 5215 O O . ILE A 1 660 ? 22.382 16.719 -11.381 1.00 98.06 660 ILE A O 1
ATOM 5219 N N . SER A 1 661 ? 24.506 16.339 -10.772 1.00 98.19 661 SER A N 1
ATOM 5220 C CA . SER A 1 661 ? 24.494 17.301 -9.659 1.00 98.19 661 SER A CA 1
ATOM 5221 C C . SER A 1 661 ? 24.335 18.754 -10.103 1.00 98.19 661 SER A C 1
ATOM 5223 O O . SER A 1 661 ? 23.725 19.538 -9.371 1.00 98.19 661 SER A O 1
ATOM 5225 N N . LEU A 1 662 ? 24.850 19.123 -11.280 1.00 98.25 662 LEU A N 1
ATOM 5226 C CA . LEU A 1 662 ? 24.758 20.492 -11.792 1.00 98.25 662 LEU A CA 1
ATOM 5227 C C . LEU A 1 662 ? 23.399 20.821 -12.435 1.00 98.25 662 LEU A C 1
ATOM 5229 O O . LEU A 1 662 ? 23.028 21.989 -12.435 1.00 98.25 662 LEU A O 1
ATOM 5233 N N . GLN A 1 663 ? 22.589 19.843 -12.860 1.00 98.00 663 GLN A N 1
ATOM 5234 C CA . GLN A 1 663 ? 21.241 20.095 -13.415 1.00 98.00 663 GLN A CA 1
ATOM 5235 C C . GLN A 1 663 ? 20.362 21.037 -12.552 1.00 98.00 663 GLN A C 1
ATOM 5237 O O . GLN A 1 663 ? 19.892 22.052 -13.071 1.00 98.00 663 GLN A O 1
ATOM 5242 N N . PRO A 1 664 ? 20.137 20.788 -11.243 1.00 97.50 664 PRO A N 1
ATOM 5243 C CA . PRO A 1 664 ? 19.383 21.715 -10.390 1.00 97.50 664 PRO A CA 1
ATOM 5244 C C . PRO A 1 664 ? 20.153 22.999 -10.041 1.00 97.50 664 PRO A C 1
ATOM 5246 O O . PRO A 1 664 ? 19.529 24.001 -9.693 1.00 97.50 664 PRO A O 1
ATOM 5249 N N . TRP A 1 665 ? 21.489 22.995 -10.126 1.00 97.81 665 TRP A N 1
ATOM 5250 C CA . TRP A 1 665 ? 22.307 24.200 -9.954 1.00 97.81 665 TRP A CA 1
ATOM 5251 C C . TRP A 1 665 ? 22.083 25.179 -11.108 1.00 97.81 665 TRP A C 1
ATOM 5253 O O . TRP A 1 665 ? 21.734 26.336 -10.880 1.00 97.81 665 TRP A O 1
ATOM 5263 N N . GLU A 1 666 ? 22.202 24.687 -12.337 1.00 97.19 666 GLU A N 1
ATOM 5264 C CA . GLU A 1 666 ? 21.963 25.421 -13.577 1.00 97.19 666 GLU A CA 1
ATOM 5265 C C . GLU A 1 666 ? 20.529 25.951 -13.648 1.00 97.19 666 GLU A C 1
ATOM 5267 O O . GLU A 1 666 ? 20.345 27.143 -13.892 1.00 97.19 666 GLU A O 1
ATOM 5272 N N . ALA A 1 667 ? 19.539 25.091 -13.374 1.00 96.38 667 ALA A N 1
ATOM 5273 C CA . ALA A 1 667 ? 18.120 25.413 -13.504 1.00 96.38 667 ALA A CA 1
ATOM 5274 C C . ALA A 1 667 ? 17.570 26.332 -12.399 1.00 96.38 667 ALA A C 1
ATOM 5276 O O . ALA A 1 667 ? 16.740 27.190 -12.691 1.00 96.38 667 ALA A O 1
ATOM 5277 N N . PHE A 1 668 ? 17.990 26.156 -11.137 1.00 97.38 668 PHE A N 1
ATOM 5278 C CA . PHE A 1 668 ? 17.302 26.781 -9.994 1.00 97.38 668 PHE A CA 1
ATOM 5279 C C . PHE A 1 668 ? 18.196 27.553 -9.018 1.00 97.38 668 PHE A C 1
ATOM 5281 O O . PHE A 1 668 ? 17.654 28.228 -8.141 1.00 97.38 668 PHE A O 1
ATOM 5288 N N . ARG A 1 669 ? 19.530 27.474 -9.130 1.00 96.94 669 ARG A N 1
ATOM 5289 C CA . ARG A 1 669 ? 20.510 28.144 -8.241 1.00 96.94 669 ARG A CA 1
ATOM 5290 C C . ARG A 1 669 ? 20.207 28.008 -6.725 1.00 96.94 669 ARG A C 1
ATOM 5292 O O . ARG A 1 669 ? 20.071 29.028 -6.044 1.00 96.94 669 ARG A O 1
ATOM 5299 N N . PRO A 1 670 ? 20.058 26.781 -6.181 1.00 98.25 670 PRO A N 1
ATOM 5300 C CA . PRO A 1 670 ? 19.953 26.540 -4.740 1.00 98.25 670 PRO A CA 1
ATOM 5301 C C . PRO A 1 670 ? 21.235 26.941 -3.995 1.00 98.25 670 PRO A C 1
ATOM 5303 O O . PRO A 1 670 ? 22.332 26.838 -4.536 1.00 98.25 670 PRO A O 1
ATOM 5306 N N . ASP A 1 671 ? 21.115 27.280 -2.710 1.00 98.50 671 ASP A N 1
ATOM 5307 C CA . ASP A 1 671 ? 22.253 27.569 -1.819 1.00 98.50 671 ASP A CA 1
ATOM 5308 C C . ASP A 1 671 ? 23.065 26.312 -1.442 1.00 98.50 671 ASP A C 1
ATOM 5310 O O . ASP A 1 671 ? 24.120 26.412 -0.810 1.00 98.50 671 ASP A O 1
ATOM 5314 N N . GLY A 1 672 ? 22.569 25.126 -1.808 1.00 98.19 672 GLY A N 1
ATOM 5315 C CA . GLY A 1 672 ? 23.210 23.830 -1.603 1.00 98.19 672 GLY A CA 1
ATOM 5316 C C . GLY A 1 672 ? 23.163 22.956 -2.855 1.00 98.19 672 GLY A C 1
ATOM 5317 O O . GLY A 1 672 ? 22.105 22.768 -3.456 1.00 98.19 672 GLY A O 1
ATOM 5318 N N . VAL A 1 673 ? 24.304 22.377 -3.229 1.00 98.50 673 VAL A N 1
ATOM 5319 C CA . VAL A 1 673 ? 24.443 21.446 -4.359 1.00 98.50 673 VAL A CA 1
ATOM 5320 C C . VAL A 1 673 ? 24.960 20.114 -3.830 1.00 98.50 673 VAL A C 1
ATOM 5322 O O . VAL A 1 673 ? 26.146 19.958 -3.556 1.00 98.50 673 VAL A O 1
ATOM 5325 N N . ILE A 1 674 ? 24.053 19.155 -3.638 1.00 98.38 674 ILE A N 1
ATOM 5326 C CA . ILE A 1 674 ? 24.409 17.811 -3.171 1.00 98.38 674 ILE A CA 1
ATOM 5327 C C . ILE A 1 674 ? 25.004 16.966 -4.305 1.00 98.38 674 ILE A C 1
ATOM 5329 O O . ILE A 1 674 ? 24.516 17.004 -5.440 1.00 98.38 674 ILE A O 1
ATOM 5333 N N . ILE A 1 675 ? 26.054 16.201 -3.996 1.00 98.31 675 ILE A N 1
ATOM 5334 C CA . ILE A 1 675 ? 26.632 15.221 -4.925 1.00 98.31 675 ILE A CA 1
ATOM 5335 C C . ILE A 1 675 ? 25.614 14.119 -5.275 1.00 98.31 675 ILE A C 1
ATOM 5337 O O . ILE A 1 675 ? 24.861 13.660 -4.416 1.00 98.31 675 ILE A O 1
ATOM 5341 N N . PHE A 1 676 ? 25.577 13.686 -6.536 1.00 97.75 676 PHE A N 1
ATOM 5342 C CA . PHE A 1 676 ? 24.750 12.568 -6.979 1.00 97.75 676 PHE A CA 1
ATOM 5343 C C . PHE A 1 676 ? 25.478 11.240 -6.741 1.00 97.75 676 PHE A C 1
ATOM 5345 O O . PHE A 1 676 ? 26.409 10.885 -7.452 1.00 97.75 676 PHE A O 1
ATOM 5352 N N . SER A 1 677 ? 25.047 10.486 -5.734 1.00 95.06 677 SER A N 1
ATOM 5353 C CA . SER A 1 677 ? 25.491 9.108 -5.505 1.00 95.06 677 SER A CA 1
ATOM 5354 C C . SER A 1 677 ? 24.383 8.333 -4.773 1.00 95.06 677 SER A C 1
ATOM 5356 O O . SER A 1 677 ? 23.256 8.830 -4.679 1.00 95.06 677 SER A O 1
ATOM 5358 N N . ASP A 1 678 ? 24.678 7.159 -4.214 1.00 94.56 678 ASP A N 1
ATOM 5359 C CA . ASP A 1 678 ? 23.807 6.475 -3.249 1.00 94.56 678 ASP A CA 1
ATOM 5360 C C . ASP A 1 678 ? 24.449 6.422 -1.845 1.00 94.56 678 ASP A C 1
ATOM 5362 O O . ASP A 1 678 ? 25.642 6.666 -1.671 1.00 94.56 678 ASP A O 1
ATOM 5366 N N . ILE A 1 679 ? 23.665 6.095 -0.813 1.00 96.06 679 ILE A N 1
ATOM 5367 C CA . ILE A 1 679 ? 24.207 5.815 0.526 1.00 96.06 679 ILE A CA 1
ATOM 5368 C C . ILE A 1 679 ? 24.985 4.489 0.571 1.00 96.06 679 ILE A C 1
ATOM 5370 O O . ILE A 1 679 ? 25.786 4.295 1.484 1.00 96.06 679 ILE A O 1
ATOM 5374 N N . LEU A 1 680 ? 24.754 3.590 -0.392 1.00 96.50 680 LEU A N 1
ATOM 5375 C CA . LEU A 1 680 ? 25.374 2.266 -0.491 1.00 96.50 680 LEU A CA 1
ATOM 5376 C C . LEU A 1 680 ? 26.650 2.230 -1.350 1.00 96.50 680 LEU A C 1
ATOM 5378 O O . LEU A 1 680 ? 27.365 1.234 -1.296 1.00 96.50 680 LEU A O 1
ATOM 5382 N N . THR A 1 681 ? 26.999 3.310 -2.061 1.00 95.31 681 THR A N 1
ATOM 5383 C CA . THR A 1 681 ? 28.252 3.440 -2.835 1.00 95.31 681 THR A CA 1
ATOM 5384 C C . THR A 1 681 ? 29.511 2.921 -2.104 1.00 95.31 681 THR A C 1
ATOM 5386 O O . THR A 1 681 ? 30.284 2.205 -2.737 1.00 95.31 681 THR A O 1
ATOM 5389 N N . PRO A 1 682 ? 29.751 3.182 -0.796 1.00 96.44 682 PRO A N 1
ATOM 5390 C CA . PRO A 1 682 ? 30.952 2.678 -0.120 1.00 96.44 682 PRO A CA 1
ATOM 5391 C C . PRO A 1 682 ? 30.940 1.176 0.227 1.00 96.44 682 PRO A C 1
ATOM 5393 O O . PRO A 1 682 ? 31.969 0.679 0.678 1.00 96.44 682 PRO A O 1
ATOM 5396 N N . LEU A 1 683 ? 29.845 0.426 0.026 1.00 96.56 683 LEU A N 1
ATOM 5397 C CA . LEU A 1 683 ? 29.774 -1.001 0.395 1.00 96.56 683 LEU A CA 1
ATOM 5398 C C . LEU A 1 683 ? 30.925 -1.862 -0.200 1.00 96.56 683 LEU A C 1
ATOM 5400 O O . LEU A 1 683 ? 31.572 -2.582 0.570 1.00 96.56 683 LEU A O 1
ATOM 5404 N N . PRO A 1 684 ? 31.279 -1.774 -1.505 1.00 95.44 684 PRO A N 1
ATOM 5405 C CA . PRO A 1 684 ? 32.352 -2.590 -2.094 1.00 95.44 684 PRO A CA 1
ATOM 5406 C C . PRO A 1 684 ? 33.763 -2.125 -1.688 1.00 95.44 684 PRO A C 1
ATOM 5408 O O . PRO A 1 684 ? 34.754 -2.833 -1.899 1.00 95.44 684 PRO A O 1
ATOM 5411 N N . ALA A 1 685 ? 33.867 -0.937 -1.081 1.00 96.75 685 ALA A N 1
ATOM 5412 C CA . ALA A 1 685 ? 35.108 -0.422 -0.518 1.00 96.75 685 ALA A CA 1
ATOM 5413 C C . ALA A 1 685 ? 35.454 -1.059 0.839 1.00 96.75 685 ALA A C 1
ATOM 5415 O O . ALA A 1 685 ? 36.605 -0.972 1.249 1.00 96.75 685 ALA A O 1
ATOM 5416 N N . PHE A 1 686 ? 34.520 -1.745 1.508 1.00 96.25 686 PHE A N 1
ATOM 5417 C CA . PHE A 1 686 ? 34.784 -2.509 2.740 1.00 96.25 686 PHE A CA 1
ATOM 5418 C C . PHE A 1 686 ? 34.325 -3.982 2.689 1.00 96.25 686 PHE A C 1
ATOM 5420 O O . PHE A 1 686 ? 34.210 -4.638 3.723 1.00 96.25 686 PHE A O 1
ATOM 5427 N N . GLY A 1 687 ? 34.103 -4.522 1.484 1.00 93.62 687 GLY A N 1
ATOM 5428 C CA . GLY A 1 687 ? 33.912 -5.961 1.247 1.00 93.62 687 GLY A CA 1
ATOM 5429 C C . GLY A 1 687 ? 32.475 -6.424 0.980 1.00 93.62 687 GLY A C 1
ATOM 5430 O O . GLY A 1 687 ? 32.251 -7.623 0.833 1.00 93.62 687 GLY A O 1
ATOM 5431 N N . VAL A 1 688 ? 31.494 -5.518 0.882 1.00 95.81 688 VAL A N 1
ATOM 5432 C CA . VAL A 1 688 ? 30.087 -5.879 0.630 1.00 95.81 688 VAL A CA 1
ATOM 5433 C C . VAL A 1 688 ? 29.687 -5.561 -0.813 1.00 95.81 688 VAL A C 1
ATOM 5435 O O . VAL A 1 688 ? 29.585 -4.402 -1.206 1.00 95.81 688 VAL A O 1
ATOM 5438 N N . ASN A 1 689 ? 29.394 -6.591 -1.608 1.00 93.12 689 ASN A N 1
ATOM 5439 C CA . ASN A 1 689 ? 28.898 -6.409 -2.973 1.00 93.12 689 ASN A CA 1
ATOM 5440 C C . ASN A 1 689 ? 27.387 -6.131 -3.000 1.00 93.12 689 ASN A C 1
ATOM 5442 O O . ASN A 1 689 ? 26.591 -6.853 -2.387 1.00 93.12 689 ASN A O 1
ATOM 5446 N N . PHE A 1 690 ? 26.994 -5.120 -3.776 1.00 93.75 690 PHE A N 1
ATOM 5447 C CA . PHE A 1 690 ? 25.600 -4.763 -4.026 1.00 93.75 690 PHE A CA 1
ATOM 5448 C C . PHE A 1 690 ? 25.354 -4.427 -5.500 1.00 93.75 690 PHE A C 1
ATOM 5450 O O . PHE A 1 690 ? 26.281 -4.096 -6.244 1.00 93.75 690 PHE A O 1
ATOM 5457 N N . ASP A 1 691 ? 24.090 -4.473 -5.901 1.00 88.69 691 ASP A N 1
ATOM 5458 C CA . ASP A 1 691 ? 23.615 -3.932 -7.174 1.00 88.69 691 ASP A CA 1
ATOM 5459 C C . ASP A 1 691 ? 22.277 -3.195 -6.982 1.00 88.69 691 ASP A C 1
ATOM 5461 O O . ASP A 1 691 ? 21.671 -3.281 -5.910 1.00 88.69 691 ASP A O 1
ATOM 5465 N N . ILE A 1 692 ? 21.812 -2.453 -7.989 1.00 85.38 692 ILE A N 1
ATOM 5466 C CA . ILE A 1 692 ? 20.535 -1.723 -7.973 1.00 85.38 692 ILE A CA 1
ATOM 5467 C C . ILE A 1 692 ? 19.669 -2.200 -9.143 1.00 85.38 692 ILE A C 1
ATOM 5469 O O . ILE A 1 692 ? 19.791 -1.722 -10.269 1.00 85.38 692 ILE A O 1
ATOM 5473 N N . GLU A 1 693 ? 18.742 -3.113 -8.857 1.00 78.00 693 GLU A N 1
ATOM 5474 C CA . GLU A 1 693 ? 17.749 -3.573 -9.830 1.00 78.00 693 GLU A CA 1
ATOM 5475 C C . GLU A 1 693 ? 16.603 -2.561 -9.968 1.00 78.00 693 GLU A C 1
ATOM 5477 O O . GLU A 1 693 ? 16.070 -2.083 -8.966 1.00 78.00 693 GLU A O 1
ATOM 5482 N N . GLU A 1 694 ? 16.135 -2.304 -11.194 1.00 58.94 694 GLU A N 1
ATOM 5483 C CA . GLU A 1 694 ? 15.097 -1.294 -11.475 1.00 58.94 694 GLU A CA 1
ATOM 5484 C C . GLU A 1 694 ? 13.812 -1.459 -10.643 1.00 58.94 694 GLU A C 1
ATOM 5486 O O . GLU A 1 694 ? 13.220 -0.472 -10.199 1.00 58.94 694 GLU A O 1
ATOM 5491 N N . VAL A 1 695 ? 13.386 -2.709 -10.421 1.00 56.59 695 VAL A N 1
ATOM 5492 C CA . VAL A 1 695 ? 12.125 -3.051 -9.737 1.00 56.59 695 VAL A CA 1
ATOM 5493 C C . VAL A 1 695 ? 12.322 -3.321 -8.241 1.00 56.59 695 VAL A C 1
ATOM 5495 O O . VAL A 1 695 ? 11.454 -2.980 -7.436 1.00 56.59 695 VAL A O 1
ATOM 5498 N N . ARG A 1 696 ? 13.443 -3.942 -7.840 1.00 64.25 696 ARG A N 1
ATOM 5499 C CA . ARG A 1 696 ? 13.708 -4.297 -6.430 1.00 64.25 696 ARG A CA 1
ATOM 5500 C C . ARG A 1 696 ? 14.436 -3.203 -5.644 1.00 64.25 696 ARG A C 1
ATOM 5502 O O . ARG A 1 696 ? 14.358 -3.216 -4.417 1.00 64.25 696 ARG A O 1
ATOM 5509 N N . GLY A 1 697 ? 15.079 -2.249 -6.316 1.00 84.06 697 GLY A N 1
ATOM 5510 C CA . GLY A 1 697 ? 16.013 -1.318 -5.688 1.00 84.06 697 GLY A CA 1
ATOM 5511 C C . GLY A 1 697 ? 17.332 -2.016 -5.336 1.00 84.06 697 GLY A C 1
ATOM 5512 O O . GLY A 1 697 ? 17.712 -2.972 -6.017 1.00 84.06 697 GLY A O 1
ATOM 5513 N N . PRO A 1 698 ? 18.041 -1.561 -4.288 1.00 88.31 698 PRO A N 1
ATOM 5514 C CA . PRO A 1 698 ? 19.291 -2.181 -3.874 1.00 88.31 698 PRO A CA 1
ATOM 5515 C C . PRO A 1 698 ? 19.129 -3.639 -3.435 1.00 88.31 698 PRO A C 1
ATOM 5517 O O . PRO A 1 698 ? 18.248 -3.960 -2.631 1.00 88.31 698 PRO A O 1
ATOM 5520 N N . VAL A 1 699 ? 20.032 -4.491 -3.915 1.00 92.00 699 VAL A N 1
ATOM 5521 C CA . VAL A 1 699 ? 20.153 -5.912 -3.570 1.00 92.00 699 VAL A CA 1
ATOM 5522 C C . VAL A 1 699 ? 21.577 -6.174 -3.087 1.00 92.00 699 VAL A C 1
ATOM 5524 O O . VAL A 1 699 ? 22.538 -5.890 -3.801 1.00 92.00 699 VAL A O 1
ATOM 5527 N N . ILE A 1 700 ? 21.720 -6.722 -1.879 1.00 94.12 700 ILE A N 1
ATOM 5528 C CA . ILE A 1 700 ? 23.010 -7.161 -1.329 1.00 94.12 700 ILE A CA 1
ATOM 5529 C C . ILE A 1 700 ? 23.179 -8.647 -1.641 1.00 94.12 700 ILE A C 1
ATOM 5531 O O . ILE A 1 700 ? 22.301 -9.446 -1.315 1.00 94.12 700 ILE A O 1
ATOM 5535 N N . GLN A 1 701 ? 24.295 -9.022 -2.268 1.00 85.75 701 GLN A N 1
ATOM 5536 C CA . GLN A 1 701 ? 24.508 -10.397 -2.743 1.00 85.75 701 GLN A CA 1
ATOM 5537 C C . GLN A 1 701 ? 24.733 -11.388 -1.589 1.00 85.75 701 GLN A C 1
ATOM 5539 O O . GLN A 1 701 ? 24.187 -12.489 -1.613 1.00 85.75 701 GLN A O 1
ATOM 5544 N N . SER A 1 702 ? 25.476 -10.962 -0.562 1.00 91.19 702 SER A N 1
ATOM 5545 C CA . SER A 1 702 ? 25.808 -11.758 0.628 1.00 91.19 702 SER A CA 1
ATOM 5546 C C . SER A 1 702 ? 25.411 -11.000 1.905 1.00 91.19 702 SER A C 1
ATOM 5548 O O . SER A 1 702 ? 26.195 -10.184 2.395 1.00 91.19 702 SER A O 1
ATOM 5550 N N . PRO A 1 703 ? 24.187 -11.196 2.433 1.00 95.81 703 PRO A N 1
ATOM 5551 C CA . PRO A 1 703 ? 23.732 -10.515 3.645 1.00 95.81 703 PRO A CA 1
ATOM 5552 C C . PRO A 1 703 ? 24.457 -11.009 4.906 1.00 95.81 703 PRO A C 1
ATOM 5554 O O . PRO A 1 703 ? 24.393 -12.195 5.219 1.00 95.81 703 PRO A O 1
ATOM 5557 N N . ILE A 1 704 ? 25.089 -10.107 5.667 1.00 95.31 704 ILE A N 1
ATOM 5558 C CA . ILE A 1 704 ? 25.859 -10.463 6.877 1.00 95.31 704 ILE A CA 1
ATOM 5559 C C . ILE A 1 704 ? 24.915 -10.890 8.007 1.00 95.31 704 ILE A C 1
ATOM 5561 O O . ILE A 1 704 ? 24.141 -10.071 8.512 1.00 95.31 704 ILE A O 1
ATOM 5565 N N . ARG A 1 705 ? 24.967 -12.171 8.401 1.00 92.88 705 ARG A N 1
ATOM 5566 C CA . ARG A 1 705 ? 24.084 -12.776 9.424 1.00 92.88 705 ARG A CA 1
ATOM 5567 C C . ARG A 1 705 ? 24.797 -13.735 10.390 1.00 92.88 705 ARG A C 1
ATOM 5569 O O . ARG A 1 705 ? 24.181 -14.157 11.366 1.00 92.88 705 ARG A O 1
ATOM 5576 N N . SER A 1 706 ? 26.076 -14.025 10.165 1.00 93.00 706 SER A N 1
ATOM 5577 C CA . SER A 1 706 ? 26.962 -14.831 11.013 1.00 93.00 706 SER A CA 1
ATOM 5578 C C . SER A 1 706 ? 28.290 -14.114 11.308 1.00 93.00 706 SER A C 1
ATOM 5580 O O . SER A 1 706 ? 28.638 -13.124 10.660 1.00 93.00 706 SER A O 1
ATOM 5582 N N . GLU A 1 707 ? 29.053 -14.623 12.281 1.00 91.38 707 GLU A N 1
ATOM 5583 C CA . GLU A 1 707 ? 30.420 -14.152 12.556 1.00 91.38 707 GLU A CA 1
ATOM 5584 C C . GLU A 1 707 ? 31.366 -14.452 11.377 1.00 91.38 707 GLU A C 1
ATOM 5586 O O . GLU A 1 707 ? 32.326 -13.722 11.143 1.00 91.38 707 GLU A O 1
ATOM 5591 N N . GLU A 1 708 ? 31.090 -15.501 10.600 1.00 91.69 708 GLU A N 1
ATOM 5592 C CA . GLU A 1 708 ? 31.798 -15.849 9.364 1.00 91.69 708 GLU A CA 1
ATOM 5593 C C . GLU A 1 708 ? 31.603 -14.773 8.290 1.00 91.69 708 GLU A C 1
ATOM 5595 O O . GLU A 1 708 ? 32.587 -14.315 7.710 1.00 91.69 708 GLU A O 1
ATOM 5600 N N . ASP A 1 709 ? 30.371 -14.295 8.093 1.00 91.75 709 ASP A N 1
ATOM 5601 C CA . ASP A 1 709 ? 30.093 -13.192 7.162 1.00 91.75 709 ASP A CA 1
ATOM 5602 C C . ASP A 1 709 ? 30.760 -11.884 7.624 1.00 91.75 709 ASP A C 1
ATOM 5604 O O . ASP A 1 709 ? 31.249 -11.104 6.807 1.00 91.75 709 ASP A O 1
ATOM 5608 N N . LEU A 1 710 ? 30.816 -11.636 8.940 1.00 93.50 710 LEU A N 1
ATOM 5609 C CA . LEU A 1 710 ? 31.454 -10.440 9.502 1.00 93.50 710 LEU A CA 1
ATOM 5610 C C . LEU A 1 710 ? 32.965 -10.401 9.212 1.00 93.50 710 LEU A C 1
ATOM 5612 O O . LEU A 1 710 ? 33.519 -9.322 8.997 1.00 93.50 710 LEU A O 1
ATOM 5616 N N . LYS A 1 711 ? 33.629 -11.563 9.153 1.00 91.62 711 LYS A N 1
ATOM 5617 C CA . LYS A 1 711 ? 35.067 -11.690 8.838 1.00 91.62 711 LYS A CA 1
ATOM 5618 C C . LYS A 1 711 ? 35.407 -11.339 7.384 1.00 91.62 711 LYS A C 1
ATOM 5620 O O . LYS A 1 711 ? 36.582 -11.140 7.089 1.00 91.62 711 LYS A O 1
ATOM 5625 N N . ALA A 1 712 ? 34.417 -11.235 6.493 1.00 89.88 712 ALA A N 1
ATOM 5626 C CA . ALA A 1 712 ? 34.620 -10.756 5.124 1.00 89.88 712 ALA A CA 1
ATOM 5627 C C . ALA A 1 712 ? 34.806 -9.226 5.038 1.00 89.88 712 ALA A C 1
ATOM 5629 O O . ALA A 1 712 ? 35.294 -8.725 4.023 1.00 89.88 712 ALA A O 1
ATOM 5630 N N . LEU A 1 713 ? 34.441 -8.479 6.089 1.00 95.69 713 LEU A N 1
ATOM 5631 C CA . LEU A 1 713 ? 34.610 -7.028 6.135 1.00 95.69 713 LEU A CA 1
ATOM 5632 C C . LEU A 1 713 ? 36.077 -6.629 6.330 1.00 95.69 713 LEU A C 1
ATOM 5634 O O . LEU A 1 713 ? 36.758 -7.112 7.237 1.00 95.69 713 LEU A O 1
ATOM 5638 N N . HIS A 1 714 ? 36.540 -5.661 5.542 1.00 96.50 714 HIS A N 1
ATOM 5639 C CA . HIS A 1 714 ? 37.896 -5.113 5.619 1.00 96.50 714 HIS A CA 1
ATOM 5640 C C . HIS A 1 714 ? 37.875 -3.583 5.793 1.00 96.50 714 HIS A C 1
ATOM 5642 O O . HIS A 1 714 ? 36.870 -2.958 5.462 1.00 96.50 714 HIS A O 1
ATOM 5648 N N . PRO A 1 715 ? 38.945 -2.945 6.315 1.00 97.38 715 PRO A N 1
ATOM 5649 C CA . PRO A 1 715 ? 39.024 -1.483 6.402 1.00 97.38 715 PRO A CA 1
ATOM 5650 C C . PRO A 1 715 ? 38.729 -0.809 5.058 1.00 97.38 715 PRO A C 1
ATOM 5652 O O . PRO A 1 715 ? 39.034 -1.382 4.008 1.00 97.38 715 PRO A O 1
ATOM 5655 N N . ILE A 1 716 ? 38.137 0.389 5.094 1.00 97.88 716 ILE A N 1
ATOM 5656 C CA . ILE A 1 716 ? 37.626 1.032 3.884 1.00 97.88 716 ILE A CA 1
ATOM 5657 C C . ILE A 1 716 ? 38.754 1.427 2.923 1.00 97.88 716 ILE A C 1
ATOM 5659 O O . ILE A 1 716 ? 39.680 2.167 3.251 1.00 97.88 716 ILE A O 1
ATOM 5663 N N . ASP A 1 717 ? 38.643 0.919 1.707 1.00 97.31 717 ASP A N 1
ATOM 5664 C CA . ASP A 1 717 ? 39.537 1.168 0.592 1.00 97.31 717 ASP A CA 1
ATOM 5665 C C . ASP A 1 717 ? 39.076 2.420 -0.167 1.00 97.31 717 ASP A C 1
ATOM 5667 O O . ASP A 1 717 ? 38.224 2.369 -1.056 1.00 97.31 717 ASP A O 1
ATOM 5671 N N . LEU A 1 718 ? 39.622 3.572 0.228 1.00 96.75 718 LEU A N 1
ATOM 5672 C CA . LEU A 1 718 ? 39.297 4.867 -0.375 1.00 96.75 718 LEU A CA 1
ATOM 5673 C C . LEU A 1 718 ? 39.803 5.004 -1.825 1.00 96.75 718 LEU A C 1
ATOM 5675 O O . LEU A 1 718 ? 39.327 5.885 -2.540 1.00 96.75 718 LEU A O 1
ATOM 5679 N N . GLU A 1 719 ? 40.712 4.142 -2.304 1.00 94.44 719 GLU A N 1
ATOM 5680 C CA . GLU A 1 719 ? 41.146 4.167 -3.712 1.00 94.44 719 GLU A CA 1
ATOM 5681 C C . GLU A 1 719 ? 39.997 3.752 -4.648 1.00 94.44 719 GLU A C 1
ATOM 5683 O O . GLU A 1 719 ? 39.825 4.339 -5.716 1.00 94.44 719 GLU A O 1
ATOM 5688 N N . LYS A 1 720 ? 39.102 2.863 -4.193 1.00 95.12 720 LYS A N 1
ATOM 5689 C CA . LYS A 1 720 ? 37.847 2.516 -4.891 1.00 95.12 720 LYS A CA 1
ATOM 5690 C C . LYS A 1 720 ? 36.793 3.630 -4.912 1.00 95.12 720 LYS A C 1
ATOM 5692 O O . LYS A 1 720 ? 35.753 3.441 -5.532 1.00 95.12 720 LYS A O 1
ATOM 5697 N N . LEU A 1 721 ? 37.010 4.755 -4.227 1.00 97.44 721 LEU A N 1
ATOM 5698 C CA . LEU A 1 721 ? 36.031 5.846 -4.085 1.00 97.44 721 LEU A CA 1
ATOM 5699 C C . LEU A 1 721 ? 36.531 7.186 -4.653 1.00 97.44 721 LEU A C 1
ATOM 5701 O O . LEU A 1 721 ? 35.882 8.217 -4.464 1.00 97.44 721 LEU A O 1
ATOM 5705 N N . GLN A 1 722 ? 37.648 7.186 -5.391 1.00 97.25 722 GLN A N 1
ATOM 5706 C CA . GLN A 1 722 ? 38.253 8.407 -5.941 1.00 97.25 722 GLN A CA 1
ATOM 5707 C C . GLN A 1 722 ? 37.322 9.190 -6.877 1.00 97.25 722 GLN A C 1
ATOM 5709 O O . GLN A 1 722 ? 37.319 10.416 -6.813 1.00 97.25 722 GLN A O 1
ATOM 5714 N N . PHE A 1 723 ? 36.440 8.521 -7.631 1.00 97.25 723 PHE A N 1
ATOM 5715 C CA . PHE A 1 723 ? 35.427 9.183 -8.468 1.00 97.25 723 PHE A CA 1
ATOM 5716 C C . PHE A 1 723 ? 34.512 10.136 -7.671 1.00 97.25 723 PHE A C 1
ATOM 5718 O O . PHE A 1 723 ? 34.077 11.168 -8.185 1.00 97.25 723 PHE A O 1
ATOM 5725 N N . VAL A 1 724 ? 34.249 9.844 -6.389 1.00 98.06 724 VAL A N 1
ATOM 5726 C CA . VAL A 1 724 ? 33.490 10.728 -5.486 1.00 98.06 724 VAL A CA 1
ATOM 5727 C C . VAL A 1 724 ? 34.327 11.951 -5.117 1.00 98.06 724 VAL A C 1
ATOM 5729 O O . VAL A 1 724 ? 33.814 13.069 -5.109 1.00 98.06 724 VAL A O 1
ATOM 5732 N N . GLY A 1 725 ? 35.618 11.751 -4.842 1.00 97.75 725 GLY A N 1
ATOM 5733 C CA . GLY A 1 725 ? 36.549 12.827 -4.514 1.00 97.75 725 GLY A CA 1
ATOM 5734 C C . GLY A 1 725 ? 36.765 13.785 -5.686 1.00 97.75 725 GLY A C 1
ATOM 5735 O O . GLY A 1 725 ? 36.597 14.995 -5.538 1.00 97.75 725 GLY A O 1
ATOM 5736 N N . GLU A 1 726 ? 37.037 13.250 -6.875 1.00 98.06 726 GLU A N 1
ATOM 5737 C CA . GLU A 1 726 ? 37.107 14.002 -8.134 1.00 98.06 726 GLU A CA 1
ATOM 5738 C C . GLU A 1 726 ? 35.822 14.799 -8.385 1.00 98.06 726 GLU A C 1
ATOM 5740 O O . GLU A 1 726 ? 35.875 16.007 -8.626 1.00 98.06 726 GLU A O 1
ATOM 5745 N N . SER A 1 727 ? 34.660 14.149 -8.254 1.00 98.44 727 SER A N 1
ATOM 5746 C CA . SER A 1 727 ? 33.356 14.794 -8.433 1.00 98.44 727 SER A CA 1
ATOM 5747 C C . SER A 1 727 ? 33.156 15.961 -7.467 1.00 98.44 727 SER A C 1
ATOM 5749 O O . SER A 1 727 ? 32.723 17.034 -7.887 1.00 98.44 727 SER A O 1
ATOM 5751 N N . LEU A 1 728 ? 33.507 15.801 -6.186 1.00 98.50 728 LEU A N 1
ATOM 5752 C CA . LEU A 1 728 ? 33.429 16.878 -5.193 1.00 98.50 728 LEU A CA 1
ATOM 5753 C C . LEU A 1 728 ? 34.380 18.035 -5.526 1.00 98.50 728 LEU A C 1
ATOM 5755 O O . LEU A 1 728 ? 33.963 19.192 -5.442 1.00 98.50 728 LEU A O 1
ATOM 5759 N N . GLN A 1 729 ? 35.604 17.754 -5.983 1.00 98.12 729 GLN A N 1
ATOM 5760 C CA . GLN A 1 729 ? 36.553 18.789 -6.410 1.00 98.12 729 GLN A CA 1
ATOM 5761 C C . GLN A 1 729 ? 36.062 19.559 -7.643 1.00 98.12 729 GLN A C 1
ATOM 5763 O O . GLN A 1 729 ? 36.251 20.775 -7.724 1.00 98.12 729 GLN A O 1
ATOM 5768 N N . ILE A 1 730 ? 35.442 18.878 -8.611 1.00 98.19 730 ILE A N 1
ATOM 5769 C CA . ILE A 1 730 ? 34.886 19.508 -9.816 1.00 98.19 730 ILE A CA 1
ATOM 5770 C C . ILE A 1 730 ? 33.652 20.340 -9.449 1.00 98.19 730 ILE A C 1
ATOM 5772 O O . ILE A 1 730 ? 33.605 21.524 -9.781 1.00 98.19 730 ILE A O 1
ATOM 5776 N N . LEU A 1 731 ? 32.700 19.783 -8.691 1.00 98.19 731 LEU A N 1
ATOM 5777 C CA . LEU A 1 731 ? 31.529 20.518 -8.198 1.00 98.19 731 LEU A CA 1
ATOM 5778 C C . LEU A 1 731 ? 31.942 21.760 -7.397 1.00 98.19 731 LEU A C 1
ATOM 5780 O O . LEU A 1 731 ? 31.376 22.833 -7.600 1.00 98.19 731 LEU A O 1
ATOM 5784 N N . ARG A 1 732 ? 32.977 21.656 -6.552 1.00 96.75 732 ARG A N 1
ATOM 5785 C CA . ARG A 1 732 ? 33.505 22.774 -5.752 1.00 96.75 732 ARG A CA 1
ATOM 5786 C C . ARG A 1 732 ? 34.059 23.909 -6.612 1.00 96.75 732 ARG A C 1
ATOM 5788 O O . ARG A 1 732 ? 33.900 25.067 -6.239 1.00 96.75 732 ARG A O 1
ATOM 5795 N N . LYS A 1 733 ? 34.656 23.597 -7.766 1.00 96.50 733 LYS A N 1
ATOM 5796 C CA . LYS A 1 733 ? 35.100 24.593 -8.757 1.00 96.50 733 LYS A CA 1
ATOM 5797 C C . LYS A 1 733 ? 33.915 25.206 -9.518 1.00 96.50 733 LYS A C 1
ATOM 5799 O O . LYS A 1 733 ? 33.906 26.410 -9.734 1.00 96.50 733 LYS A O 1
ATOM 5804 N N . GLN A 1 734 ? 32.912 24.401 -9.881 1.00 96.56 734 GLN A N 1
ATOM 5805 C CA . GLN A 1 734 ? 31.777 24.820 -10.722 1.00 96.56 734 GLN A CA 1
ATOM 5806 C C . GLN A 1 734 ? 30.723 25.681 -9.999 1.00 96.56 734 GLN A C 1
ATOM 5808 O O . GLN A 1 734 ? 30.097 26.536 -10.626 1.00 96.56 734 GLN A O 1
ATOM 5813 N N . VAL A 1 735 ? 30.512 25.493 -8.689 1.00 95.88 735 VAL A N 1
ATOM 5814 C CA . VAL A 1 735 ? 29.607 26.362 -7.897 1.00 95.88 735 VAL A CA 1
ATOM 5815 C C . VAL A 1 735 ? 30.319 27.576 -7.285 1.00 95.88 735 VAL A C 1
ATOM 5817 O O . VAL A 1 735 ? 29.669 28.552 -6.905 1.00 95.88 735 VAL A O 1
ATOM 5820 N N . GLY A 1 736 ? 31.653 27.525 -7.185 1.00 92.56 736 GLY A N 1
ATOM 5821 C CA . GLY A 1 736 ? 32.471 28.557 -6.551 1.00 92.56 736 GLY A CA 1
ATOM 5822 C C . GLY A 1 736 ? 32.031 28.845 -5.111 1.00 92.56 736 GLY A C 1
ATOM 5823 O O . GLY A 1 736 ? 31.839 27.935 -4.308 1.00 92.56 736 GLY A O 1
ATOM 5824 N N . GLU A 1 737 ? 31.856 30.127 -4.793 1.00 88.81 737 GLU A N 1
ATOM 5825 C CA . GLU A 1 737 ? 31.360 30.597 -3.488 1.00 88.81 737 GLU A CA 1
ATOM 5826 C C . GLU A 1 737 ? 29.829 30.726 -3.425 1.00 88.81 737 GLU A C 1
ATOM 5828 O O . GLU A 1 737 ? 29.266 30.992 -2.364 1.00 88.81 737 GLU A O 1
ATOM 5833 N N . GLN A 1 738 ? 29.138 30.557 -4.558 1.00 93.94 738 GLN A N 1
ATOM 5834 C CA . GLN A 1 738 ? 27.716 30.891 -4.686 1.00 93.94 738 GLN A CA 1
ATOM 5835 C C . GLN A 1 738 ? 26.799 29.884 -3.970 1.00 93.94 738 GLN A C 1
ATOM 5837 O O . GLN A 1 738 ? 25.697 30.247 -3.565 1.00 93.94 738 GLN A O 1
ATOM 5842 N N . ALA A 1 739 ? 27.247 28.636 -3.799 1.00 97.31 739 ALA A N 1
ATOM 5843 C CA . ALA A 1 739 ? 26.501 27.578 -3.123 1.00 97.31 739 ALA A CA 1
ATOM 5844 C C . ALA A 1 739 ? 27.427 26.602 -2.383 1.00 97.31 739 ALA A C 1
ATOM 5846 O O . ALA A 1 739 ? 28.582 26.388 -2.752 1.00 97.31 739 ALA A O 1
ATOM 5847 N N . ALA A 1 740 ? 26.903 25.956 -1.344 1.00 98.31 740 ALA A N 1
ATOM 5848 C CA . ALA A 1 740 ? 27.617 24.914 -0.622 1.00 98.31 740 ALA A CA 1
ATOM 5849 C C . ALA A 1 740 ? 27.504 23.566 -1.353 1.00 98.31 740 ALA A C 1
ATOM 5851 O O . ALA A 1 740 ? 26.429 22.972 -1.400 1.00 98.31 740 ALA A O 1
ATOM 5852 N N . VAL A 1 741 ? 28.616 23.030 -1.863 1.00 98.56 741 VAL A N 1
ATOM 5853 C CA . VAL A 1 741 ? 28.702 21.597 -2.211 1.00 98.56 741 VAL A CA 1
ATOM 5854 C C . VAL A 1 741 ? 28.452 20.756 -0.958 1.00 98.56 741 VAL A C 1
ATOM 5856 O O . VAL A 1 741 ? 29.183 20.907 0.027 1.00 98.56 741 VAL A O 1
ATOM 5859 N N . LEU A 1 742 ? 27.448 19.880 -1.000 1.00 98.62 742 LEU A N 1
ATOM 5860 C CA . LEU A 1 742 ? 27.067 18.993 0.099 1.00 98.62 742 LEU A CA 1
ATOM 5861 C C . LEU A 1 742 ? 27.511 17.559 -0.208 1.00 98.62 742 LEU A C 1
ATOM 5863 O O . LEU A 1 742 ? 27.140 16.995 -1.240 1.00 98.62 742 LEU A O 1
ATOM 5867 N N . GLY A 1 743 ? 28.272 16.966 0.709 1.00 98.62 743 GLY A N 1
ATOM 5868 C CA . GLY A 1 743 ? 28.508 15.524 0.743 1.00 98.62 743 GLY A CA 1
ATOM 5869 C C . GLY A 1 743 ? 27.441 14.817 1.582 1.00 98.62 743 GLY A C 1
ATOM 5870 O O . GLY A 1 743 ? 26.668 15.458 2.302 1.00 98.62 743 GLY A O 1
ATOM 5871 N N . PHE A 1 744 ? 27.374 13.490 1.510 1.00 98.62 744 PHE A N 1
ATOM 5872 C CA . PHE A 1 744 ? 26.443 12.716 2.332 1.00 98.62 744 PHE A CA 1
ATOM 5873 C C . PHE A 1 744 ? 26.865 11.256 2.514 1.00 98.62 744 PHE A C 1
ATOM 5875 O O . PHE A 1 744 ? 27.686 10.721 1.767 1.00 98.62 744 PHE A O 1
ATOM 5882 N N . VAL A 1 745 ? 26.268 10.610 3.517 1.00 98.62 745 VAL A N 1
ATOM 5883 C CA . VAL A 1 745 ? 26.401 9.175 3.814 1.00 98.62 745 VAL A CA 1
ATOM 5884 C C . VAL A 1 745 ? 25.101 8.624 4.407 1.00 98.62 745 VAL A C 1
ATOM 5886 O O . VAL A 1 745 ? 24.282 9.377 4.938 1.00 98.62 745 VAL A O 1
ATOM 5889 N N . GLY A 1 746 ? 24.916 7.303 4.385 1.00 98.19 746 GLY A N 1
ATOM 5890 C CA . GLY A 1 746 ? 23.955 6.647 5.279 1.00 98.19 746 GLY A CA 1
ATOM 5891 C C . GLY A 1 746 ? 24.534 6.484 6.687 1.00 98.19 746 GLY A C 1
ATOM 5892 O O . GLY A 1 746 ? 25.742 6.341 6.851 1.00 98.19 746 GLY A O 1
ATOM 5893 N N . ALA A 1 747 ? 23.688 6.490 7.717 1.00 98.44 747 ALA A N 1
ATOM 5894 C CA . ALA A 1 747 ? 24.125 6.195 9.084 1.00 98.44 747 ALA A CA 1
ATOM 5895 C C . ALA A 1 747 ? 24.381 4.687 9.296 1.00 98.44 747 ALA A C 1
ATOM 5897 O O . ALA A 1 747 ? 23.718 3.878 8.642 1.00 98.44 747 ALA A O 1
ATOM 5898 N N . PRO A 1 748 ? 25.242 4.277 10.252 1.00 98.56 748 PRO A N 1
ATOM 5899 C CA . PRO A 1 748 ? 25.578 2.870 10.495 1.00 98.56 748 PRO A CA 1
ATOM 5900 C C . PRO A 1 748 ? 24.369 1.943 10.662 1.00 98.56 748 PRO A C 1
ATOM 5902 O O . PRO A 1 748 ? 24.340 0.890 10.035 1.00 98.56 748 PRO A O 1
ATOM 5905 N N . TRP A 1 749 ? 23.336 2.347 11.416 1.00 98.19 749 TRP A N 1
ATOM 5906 C CA . TRP A 1 749 ? 22.086 1.580 11.541 1.00 98.19 749 TRP A CA 1
ATOM 5907 C C . TRP A 1 749 ? 21.366 1.398 10.197 1.00 98.19 749 TRP A C 1
ATOM 5909 O O . TRP A 1 749 ? 20.960 0.293 9.829 1.00 98.19 749 TRP A O 1
ATOM 5919 N N . THR A 1 750 ? 21.237 2.485 9.437 1.00 97.88 750 THR A N 1
ATOM 5920 C CA . THR A 1 750 ? 20.583 2.482 8.127 1.00 97.88 750 THR A CA 1
ATOM 5921 C C . THR A 1 750 ? 21.354 1.641 7.101 1.00 97.88 750 THR A C 1
ATOM 5923 O O . THR A 1 750 ? 20.726 0.903 6.344 1.00 97.88 750 THR A O 1
ATOM 5926 N N . ILE A 1 751 ? 22.691 1.674 7.108 1.00 98.25 751 ILE A N 1
ATOM 5927 C CA . ILE A 1 751 ? 23.538 0.836 6.242 1.00 98.25 751 ILE A CA 1
ATOM 5928 C C . ILE A 1 751 ? 23.492 -0.636 6.676 1.00 98.25 751 ILE A C 1
ATOM 5930 O O . ILE A 1 751 ? 23.240 -1.507 5.844 1.00 98.25 751 ILE A O 1
ATOM 5934 N N . ALA A 1 752 ? 23.630 -0.924 7.975 1.00 98.19 752 ALA A N 1
ATOM 5935 C CA . ALA A 1 752 ? 23.490 -2.276 8.517 1.00 98.19 752 ALA A CA 1
ATOM 5936 C C . ALA A 1 752 ? 22.126 -2.889 8.174 1.00 98.19 752 ALA A C 1
ATOM 5938 O O . ALA A 1 752 ? 22.057 -4.072 7.868 1.00 98.19 752 ALA A O 1
ATOM 5939 N N . THR A 1 753 ? 21.051 -2.090 8.160 1.00 97.69 753 THR A N 1
ATOM 5940 C CA . THR A 1 753 ? 19.711 -2.547 7.755 1.00 97.69 753 THR A CA 1
ATOM 5941 C C . THR A 1 753 ? 19.721 -3.109 6.331 1.00 97.69 753 THR A C 1
ATOM 5943 O O . THR A 1 753 ? 19.214 -4.206 6.119 1.00 97.69 753 THR A O 1
ATOM 5946 N N . TYR A 1 754 ? 20.338 -2.416 5.366 1.00 97.50 754 TYR A N 1
ATOM 5947 C CA . TYR A 1 754 ? 20.473 -2.933 3.997 1.00 97.50 754 TYR A CA 1
ATOM 5948 C C . TYR A 1 754 ? 21.311 -4.216 3.949 1.00 97.50 754 TYR A C 1
ATOM 5950 O O . TYR A 1 754 ? 20.877 -5.197 3.345 1.00 97.50 754 TYR A O 1
ATOM 5958 N N . ILE A 1 755 ? 22.467 -4.226 4.622 1.00 97.56 755 ILE A N 1
ATOM 5959 C CA . ILE A 1 755 ? 23.388 -5.374 4.666 1.00 97.56 755 ILE A CA 1
ATOM 5960 C C . ILE A 1 755 ? 22.710 -6.616 5.261 1.00 97.56 755 ILE A C 1
ATOM 5962 O O . ILE A 1 755 ? 22.787 -7.690 4.679 1.00 97.56 755 ILE A O 1
ATOM 5966 N N . VAL A 1 756 ? 22.034 -6.484 6.403 1.00 97.62 756 VAL A N 1
ATOM 5967 C CA . VAL A 1 756 ? 21.431 -7.606 7.140 1.00 97.62 756 VAL A CA 1
ATOM 5968 C C . VAL A 1 756 ? 20.155 -8.113 6.467 1.00 97.62 756 VAL A C 1
ATOM 5970 O O . VAL A 1 756 ? 19.933 -9.322 6.392 1.00 97.62 756 VAL A O 1
ATOM 5973 N N . GLU A 1 757 ? 19.292 -7.224 5.971 1.00 95.94 757 GLU A N 1
ATOM 5974 C CA . GLU A 1 757 ? 18.012 -7.613 5.354 1.00 95.94 757 GLU A CA 1
ATOM 5975 C C . GLU A 1 757 ? 18.203 -8.099 3.904 1.00 95.94 757 GLU A C 1
ATOM 5977 O O . GLU A 1 757 ? 17.413 -8.910 3.423 1.00 95.94 757 GLU A O 1
ATOM 5982 N N . GLY A 1 758 ? 19.281 -7.672 3.234 1.00 94.94 758 GLY A N 1
ATOM 5983 C CA . GLY A 1 758 ? 19.613 -8.018 1.847 1.00 94.94 758 GLY A CA 1
ATOM 5984 C C . GLY A 1 758 ? 19.130 -7.005 0.800 1.00 94.94 758 GLY A C 1
ATOM 5985 O O . GLY A 1 758 ? 19.262 -7.252 -0.397 1.00 94.94 758 GLY A O 1
ATOM 5986 N N . GLY A 1 759 ? 18.555 -5.876 1.225 1.00 92.94 759 GLY A N 1
ATOM 5987 C CA . GLY A 1 759 ? 17.976 -4.859 0.345 1.00 92.94 759 GLY A CA 1
ATOM 5988 C C . GLY A 1 759 ? 16.964 -3.959 1.062 1.00 92.94 759 GLY A C 1
ATOM 5989 O O . GLY A 1 759 ? 16.945 -3.874 2.292 1.00 92.94 759 GLY A O 1
ATOM 5990 N N . THR A 1 760 ? 16.093 -3.283 0.307 1.00 88.75 760 THR A N 1
ATOM 5991 C CA . THR A 1 760 ? 15.015 -2.460 0.888 1.00 88.75 760 THR A CA 1
ATOM 5992 C C . THR A 1 760 ? 13.945 -3.323 1.573 1.00 88.75 760 THR A C 1
ATOM 5994 O O . THR A 1 760 ? 13.198 -4.052 0.922 1.00 88.75 760 THR A O 1
ATOM 5997 N N . THR A 1 761 ? 13.803 -3.161 2.889 1.00 85.62 761 THR A N 1
ATOM 5998 C CA . THR A 1 761 ? 12.766 -3.786 3.731 1.00 85.62 761 THR A CA 1
ATOM 5999 C C . THR A 1 761 ? 11.701 -2.762 4.168 1.00 85.62 761 THR A C 1
ATOM 6001 O O . THR A 1 761 ? 11.874 -1.553 4.009 1.00 85.62 761 THR A O 1
ATOM 6004 N N . ARG A 1 762 ? 10.575 -3.238 4.714 1.00 83.38 762 ARG A N 1
ATOM 6005 C CA . ARG A 1 762 ? 9.537 -2.411 5.377 1.00 83.38 762 ARG A CA 1
ATOM 6006 C C . ARG A 1 762 ? 9.276 -2.830 6.831 1.00 83.38 762 ARG A C 1
ATOM 6008 O O . ARG A 1 762 ? 8.507 -2.164 7.522 1.00 83.38 762 ARG A O 1
ATOM 6015 N N . THR A 1 763 ? 9.877 -3.933 7.282 1.00 78.44 763 THR A N 1
ATOM 6016 C CA . THR A 1 763 ? 9.629 -4.544 8.599 1.00 78.44 763 THR A CA 1
ATOM 6017 C C . THR A 1 763 ? 10.869 -4.563 9.489 1.00 78.44 763 THR A C 1
ATOM 6019 O O . THR A 1 763 ? 10.723 -4.506 10.714 1.00 78.44 763 THR A O 1
ATOM 6022 N N . TYR A 1 764 ? 12.071 -4.566 8.893 1.00 91.69 764 TYR A N 1
ATOM 6023 C CA . TYR A 1 764 ? 13.367 -4.577 9.594 1.00 91.69 764 TYR A CA 1
ATOM 6024 C C . TYR A 1 764 ? 13.499 -5.789 10.535 1.00 91.69 764 TYR A C 1
ATOM 6026 O O . TYR A 1 764 ? 14.071 -5.695 11.621 1.00 91.69 764 TYR A O 1
ATOM 6034 N N . THR A 1 765 ? 12.859 -6.904 10.166 1.00 92.00 765 THR A N 1
ATOM 6035 C CA . THR A 1 765 ? 12.614 -8.049 11.051 1.00 92.00 765 THR A CA 1
ATOM 6036 C C . THR A 1 765 ? 13.904 -8.771 11.416 1.00 92.00 765 THR A C 1
ATOM 6038 O O . THR A 1 765 ? 14.080 -9.142 12.574 1.00 92.00 765 THR A O 1
ATOM 6041 N N . THR A 1 766 ? 14.814 -8.949 10.460 1.00 95.56 766 THR A N 1
ATOM 6042 C CA . THR A 1 766 ? 16.089 -9.635 10.675 1.00 95.56 766 THR A CA 1
ATOM 6043 C C . THR A 1 766 ? 16.996 -8.783 11.555 1.00 95.56 766 THR A C 1
ATOM 6045 O O . THR A 1 766 ? 17.434 -9.255 12.604 1.00 95.56 766 THR A O 1
ATOM 6048 N N . ILE A 1 767 ? 17.208 -7.506 11.215 1.00 97.00 767 ILE A N 1
ATOM 6049 C CA . ILE A 1 767 ? 18.112 -6.647 11.996 1.00 97.00 767 ILE A CA 1
ATOM 6050 C C . ILE A 1 767 ? 17.572 -6.338 13.399 1.00 97.00 767 ILE A C 1
ATOM 6052 O O . ILE A 1 767 ? 18.328 -6.395 14.369 1.00 97.00 767 ILE A O 1
ATOM 6056 N N . LYS A 1 768 ? 16.261 -6.109 13.558 1.00 95.75 768 LYS A N 1
ATOM 6057 C CA . LYS A 1 768 ? 15.652 -5.938 14.891 1.00 95.75 768 LYS A CA 1
ATOM 6058 C C . LYS A 1 768 ? 15.648 -7.229 15.705 1.00 95.75 768 LYS A C 1
ATOM 6060 O O . LYS A 1 768 ? 15.775 -7.158 16.922 1.00 95.75 768 LYS A O 1
ATOM 6065 N N . SER A 1 769 ? 15.552 -8.399 15.069 1.00 95.44 769 SER A N 1
ATOM 6066 C CA . SER A 1 769 ? 15.774 -9.670 15.766 1.00 95.44 769 SER A CA 1
ATOM 6067 C C . SER A 1 769 ? 17.216 -9.763 16.264 1.00 95.44 769 SER A C 1
ATOM 6069 O O . SER A 1 769 ? 17.439 -10.140 17.415 1.00 95.44 769 SER A O 1
ATOM 6071 N N . MET A 1 770 ? 18.207 -9.379 15.452 1.00 96.94 770 MET A N 1
ATOM 6072 C CA . MET A 1 770 ? 19.627 -9.426 15.832 1.00 96.94 770 MET A CA 1
ATOM 6073 C C . MET A 1 770 ? 19.969 -8.525 17.029 1.00 96.94 770 MET A C 1
ATOM 6075 O O . MET A 1 770 ? 20.844 -8.898 17.807 1.00 96.94 770 MET A O 1
ATOM 6079 N N . CYS A 1 771 ? 19.225 -7.438 17.279 1.00 96.12 771 CYS A N 1
ATOM 6080 C CA . CYS A 1 771 ? 19.330 -6.648 18.519 1.00 96.12 771 CYS A CA 1
ATOM 6081 C C . CYS A 1 771 ? 19.148 -7.475 19.810 1.00 96.12 771 CYS A C 1
ATOM 6083 O O . CYS A 1 771 ? 19.608 -7.053 20.870 1.00 96.12 771 CYS A O 1
ATOM 6085 N N . HIS A 1 772 ? 18.485 -8.634 19.732 1.00 92.94 772 HIS A N 1
ATOM 6086 C CA . HIS A 1 772 ? 18.220 -9.526 20.866 1.00 92.94 772 HIS A CA 1
ATOM 6087 C C . HIS A 1 772 ? 18.835 -10.924 20.689 1.00 92.94 772 HIS A C 1
ATOM 6089 O O . HIS A 1 772 ? 19.285 -11.520 21.661 1.00 92.94 772 HIS A O 1
ATOM 6095 N N . THR A 1 773 ? 18.874 -11.442 19.458 1.00 94.38 773 THR A N 1
ATOM 6096 C CA . THR A 1 773 ? 19.326 -12.811 19.132 1.00 94.38 773 THR A CA 1
ATOM 6097 C C . THR A 1 773 ? 20.807 -12.911 18.767 1.00 94.38 773 THR A C 1
ATOM 6099 O O . THR A 1 773 ? 21.401 -13.963 18.969 1.00 94.38 773 THR A O 1
ATOM 6102 N N . ALA A 1 774 ? 21.420 -11.831 18.269 1.00 96.06 774 ALA A N 1
ATOM 6103 C CA . ALA A 1 774 ? 22.837 -11.786 17.897 1.00 96.06 774 ALA A CA 1
ATOM 6104 C C . ALA A 1 774 ? 23.473 -10.411 18.217 1.00 96.06 774 ALA A C 1
ATOM 6106 O O . ALA A 1 774 ? 24.052 -9.767 17.334 1.00 96.06 774 ALA A O 1
ATOM 6107 N N . PRO A 1 775 ? 23.362 -9.911 19.467 1.00 96.56 775 PRO A N 1
ATOM 6108 C CA . PRO A 1 775 ? 23.731 -8.535 19.789 1.00 96.56 775 PRO A CA 1
ATOM 6109 C C . PRO A 1 775 ? 25.231 -8.255 19.624 1.00 96.56 775 PRO A C 1
ATOM 6111 O O . PRO A 1 775 ? 25.594 -7.133 19.285 1.00 96.56 775 PRO A O 1
ATOM 6114 N N . HIS A 1 776 ? 26.107 -9.245 19.829 1.00 95.75 776 HIS A N 1
ATOM 6115 C CA . HIS A 1 776 ? 27.556 -9.081 19.661 1.00 95.75 776 HIS A CA 1
ATOM 6116 C C . HIS A 1 776 ? 27.933 -8.860 18.189 1.00 95.75 776 HIS A C 1
ATOM 6118 O O . HIS A 1 776 ? 28.502 -7.816 17.866 1.00 95.75 776 HIS A O 1
ATOM 6124 N N . LEU A 1 777 ? 27.500 -9.762 17.304 1.00 97.19 777 LEU A N 1
ATOM 6125 C CA . LEU A 1 777 ? 27.621 -9.653 15.848 1.00 97.19 777 LEU A CA 1
ATOM 6126 C C . LEU A 1 777 ? 27.110 -8.302 15.319 1.00 97.19 777 LEU A C 1
ATOM 6128 O O . LEU A 1 777 ? 27.821 -7.595 14.601 1.00 97.19 777 LEU A O 1
ATOM 6132 N N . LEU A 1 778 ? 25.902 -7.890 15.725 1.00 98.12 778 LEU A N 1
ATOM 6133 C CA . LEU A 1 778 ? 25.327 -6.617 15.284 1.00 98.12 778 LEU A CA 1
ATOM 6134 C C . LEU A 1 778 ? 26.128 -5.404 15.794 1.00 98.12 778 LEU A C 1
ATOM 6136 O O . LEU A 1 778 ? 26.329 -4.449 15.043 1.00 98.12 778 LEU A O 1
ATOM 6140 N N . ARG A 1 779 ? 26.646 -5.435 17.032 1.00 98.25 779 ARG A N 1
ATOM 6141 C CA . ARG A 1 779 ? 27.549 -4.382 17.542 1.00 98.25 779 ARG A CA 1
ATOM 6142 C C . ARG A 1 779 ? 28.885 -4.345 16.793 1.00 98.25 779 ARG A C 1
ATOM 6144 O O . ARG A 1 779 ? 29.415 -3.250 16.594 1.00 98.25 779 ARG A O 1
ATOM 6151 N N . GLY A 1 780 ? 29.399 -5.501 16.368 1.00 97.88 780 GLY A N 1
ATOM 6152 C CA . GLY A 1 780 ? 30.587 -5.629 15.521 1.00 97.88 780 GLY A CA 1
ATOM 6153 C C . GLY A 1 780 ? 30.390 -4.954 14.164 1.00 97.88 780 GLY A C 1
ATOM 6154 O O . GLY A 1 780 ? 31.139 -4.035 13.825 1.00 97.88 780 GLY A O 1
ATOM 6155 N N . LEU A 1 781 ? 29.323 -5.327 13.447 1.00 98.44 781 LEU A N 1
ATOM 6156 C CA . LEU A 1 781 ? 28.935 -4.720 12.168 1.00 98.44 781 LEU A CA 1
ATOM 6157 C C . LEU A 1 781 ? 28.774 -3.197 12.290 1.00 98.44 781 LEU A C 1
ATOM 6159 O O . LEU A 1 781 ? 29.367 -2.444 11.520 1.00 98.44 781 LEU A O 1
ATOM 6163 N N . LEU A 1 782 ? 28.025 -2.722 13.289 1.00 98.69 782 LEU A N 1
ATOM 6164 C CA . LEU A 1 782 ? 27.768 -1.291 13.474 1.00 98.69 782 LEU A CA 1
ATOM 6165 C C . LEU A 1 782 ? 29.035 -0.486 13.816 1.00 98.69 782 LEU A C 1
ATOM 6167 O O . LEU A 1 782 ? 29.182 0.630 13.321 1.00 98.69 782 LEU A O 1
ATOM 6171 N N . SER A 1 783 ? 29.974 -1.036 14.598 1.00 98.31 783 SER A N 1
ATOM 6172 C CA . SER A 1 783 ? 31.253 -0.360 14.882 1.00 98.31 783 SER A CA 1
ATOM 6173 C C . SER A 1 783 ? 32.208 -0.378 13.686 1.00 98.31 783 SER A C 1
ATOM 6175 O O . SER A 1 783 ? 32.938 0.591 13.481 1.00 98.31 783 SER A O 1
ATOM 6177 N N . HIS A 1 784 ? 32.199 -1.439 12.873 1.00 98.44 784 HIS A N 1
ATOM 6178 C CA . HIS A 1 784 ? 32.933 -1.456 11.607 1.00 98.44 784 HIS A CA 1
ATOM 6179 C C . HIS A 1 784 ? 32.418 -0.345 10.679 1.00 98.44 784 HIS A C 1
ATOM 6181 O O . HIS A 1 784 ? 33.192 0.495 10.218 1.00 98.44 784 HIS A O 1
ATOM 6187 N N . LEU A 1 785 ? 31.098 -0.290 10.477 1.00 98.56 785 LEU A N 1
ATOM 6188 C CA . LEU A 1 785 ? 30.444 0.726 9.654 1.00 98.56 785 LEU A CA 1
ATOM 6189 C C . LEU A 1 785 ? 30.698 2.144 10.173 1.00 98.56 785 LEU A C 1
ATOM 6191 O O . LEU A 1 785 ? 31.001 3.022 9.374 1.00 98.56 785 LEU A O 1
ATOM 6195 N N . ALA A 1 786 ? 30.638 2.382 11.488 1.00 98.69 786 ALA A N 1
ATOM 6196 C CA . ALA A 1 786 ? 30.926 3.695 12.070 1.00 98.69 786 ALA A CA 1
ATOM 6197 C C . ALA A 1 786 ? 32.321 4.218 11.686 1.00 98.69 786 ALA A C 1
ATOM 6199 O O . ALA A 1 786 ? 32.457 5.379 11.305 1.00 98.69 786 ALA A O 1
ATOM 6200 N N . LYS A 1 787 ? 33.341 3.353 11.719 1.00 98.44 787 LYS A N 1
ATOM 6201 C CA . LYS A 1 787 ? 34.727 3.701 11.361 1.00 98.44 787 LYS A CA 1
ATOM 6202 C C . LYS A 1 787 ? 34.880 3.948 9.862 1.00 98.44 787 LYS A C 1
ATOM 6204 O O . LYS A 1 787 ? 35.360 5.011 9.475 1.00 98.44 787 LYS A O 1
ATOM 6209 N N . ALA A 1 788 ? 34.397 3.021 9.033 1.00 98.50 788 ALA A N 1
ATOM 6210 C CA . ALA A 1 788 ? 34.428 3.146 7.575 1.00 98.50 788 ALA A CA 1
ATOM 6211 C C . ALA A 1 788 ? 33.710 4.419 7.086 1.00 98.50 788 ALA A C 1
ATOM 6213 O O . ALA A 1 788 ? 34.228 5.159 6.252 1.00 98.50 788 ALA A O 1
ATOM 6214 N N . ILE A 1 789 ? 32.539 4.720 7.655 1.00 98.62 789 ILE A N 1
ATOM 6215 C CA . ILE A 1 789 ? 31.744 5.903 7.309 1.00 98.62 789 ILE A CA 1
ATOM 6216 C C . ILE A 1 789 ? 32.412 7.187 7.827 1.00 98.62 789 ILE A C 1
ATOM 6218 O O . ILE A 1 789 ? 32.428 8.180 7.106 1.00 98.62 789 ILE A O 1
ATOM 6222 N N . ALA A 1 790 ? 33.021 7.187 9.019 1.00 98.62 790 ALA A N 1
ATOM 6223 C CA . ALA A 1 790 ? 33.769 8.345 9.517 1.00 98.62 790 ALA A CA 1
ATOM 6224 C C . ALA A 1 790 ? 34.986 8.686 8.636 1.00 98.62 790 ALA A C 1
ATOM 6226 O O . ALA A 1 790 ? 35.236 9.859 8.361 1.00 98.62 790 ALA A O 1
ATOM 6227 N N . GLU A 1 791 ? 35.725 7.679 8.164 1.00 98.50 791 GLU A N 1
ATOM 6228 C CA . GLU A 1 791 ? 36.853 7.873 7.243 1.00 98.50 791 GLU A CA 1
ATOM 6229 C C . GLU A 1 791 ? 36.385 8.336 5.855 1.00 98.50 791 GLU A C 1
ATOM 6231 O O . GLU A 1 791 ? 36.969 9.265 5.298 1.00 98.50 791 GLU A O 1
ATOM 6236 N N . TYR A 1 792 ? 35.272 7.800 5.346 1.00 98.69 792 TYR A N 1
ATOM 6237 C CA . TYR A 1 792 ? 34.664 8.260 4.093 1.00 98.69 792 TYR A CA 1
ATOM 6238 C C . TYR A 1 792 ? 34.148 9.708 4.165 1.00 98.69 792 TYR A C 1
ATOM 6240 O O . TYR A 1 792 ? 34.295 10.459 3.201 1.00 98.69 792 TYR A O 1
ATOM 6248 N N . ILE A 1 793 ? 33.590 10.142 5.302 1.00 98.69 793 ILE A N 1
ATOM 6249 C CA . ILE A 1 793 ? 33.192 11.546 5.499 1.00 98.69 793 ILE A CA 1
ATOM 6250 C C . ILE A 1 793 ? 34.413 12.469 5.437 1.00 98.69 793 ILE A C 1
ATOM 6252 O O . ILE A 1 793 ? 34.365 13.486 4.750 1.00 98.69 793 ILE A O 1
ATOM 6256 N N . VAL A 1 794 ? 35.500 12.119 6.131 1.00 98.69 794 VAL A N 1
ATOM 6257 C CA . VAL A 1 794 ? 36.750 12.900 6.109 1.00 98.69 794 VAL A CA 1
ATOM 6258 C C . VAL A 1 794 ? 37.268 13.025 4.676 1.00 98.69 794 VAL A C 1
ATOM 6260 O O . VAL A 1 794 ? 37.529 14.137 4.229 1.00 98.69 794 VAL A O 1
ATOM 6263 N N . PHE A 1 795 ? 37.291 11.923 3.923 1.00 98.62 795 PHE A N 1
ATOM 6264 C CA . PHE A 1 795 ? 37.659 11.919 2.506 1.00 98.62 795 PHE A CA 1
ATOM 6265 C C . PHE A 1 795 ? 36.770 12.838 1.642 1.00 98.62 795 PHE A C 1
ATOM 6267 O O . PHE A 1 795 ? 37.290 13.582 0.808 1.00 98.62 795 PHE A O 1
ATOM 6274 N N . GLN A 1 796 ? 35.446 12.858 1.854 1.00 98.69 796 GLN A N 1
ATOM 6275 C CA . GLN A 1 796 ? 34.550 13.793 1.152 1.00 98.69 796 GLN A CA 1
ATOM 6276 C C . GLN A 1 796 ? 34.847 15.265 1.505 1.00 98.69 796 GLN A C 1
ATOM 6278 O O . GLN A 1 796 ? 34.810 16.131 0.629 1.00 98.69 796 GLN A O 1
ATOM 6283 N N . VAL A 1 797 ? 35.162 15.567 2.768 1.00 98.44 797 VAL A N 1
ATOM 6284 C CA . VAL A 1 797 ? 35.509 16.930 3.217 1.00 98.44 797 VAL A CA 1
ATOM 6285 C C . VAL A 1 797 ? 36.853 17.381 2.645 1.00 98.44 797 VAL A C 1
ATOM 6287 O O . VAL A 1 797 ? 36.936 18.470 2.079 1.00 98.44 797 VAL A O 1
ATOM 6290 N N . GLU A 1 798 ? 37.882 16.535 2.720 1.00 97.25 798 GLU A N 1
ATOM 6291 C CA . GLU A 1 798 ? 39.206 16.775 2.123 1.00 97.25 798 GLU A CA 1
ATOM 6292 C C . GLU A 1 798 ? 39.114 16.944 0.593 1.00 97.25 798 GLU A C 1
ATOM 6294 O O . GLU A 1 798 ? 39.841 17.749 0.011 1.00 97.25 798 GLU A O 1
ATOM 6299 N N . SER A 1 799 ? 38.145 16.281 -0.047 1.00 97.69 799 SER A N 1
ATOM 6300 C CA . SER A 1 799 ? 37.818 16.437 -1.473 1.00 97.69 799 SER A CA 1
ATOM 6301 C C . SER A 1 799 ? 36.947 17.658 -1.812 1.00 97.69 799 SER A C 1
ATOM 6303 O O . SER A 1 799 ? 36.654 17.895 -2.982 1.00 97.69 799 SER A O 1
ATOM 6305 N N . GLY A 1 800 ? 36.534 18.465 -0.828 1.00 95.62 800 GLY A N 1
ATOM 6306 C CA . GLY A 1 800 ? 35.884 19.761 -1.056 1.00 95.62 800 GLY A CA 1
ATOM 6307 C C . GLY A 1 800 ? 34.400 19.866 -0.692 1.00 95.62 800 GLY A C 1
ATOM 6308 O O . GLY A 1 800 ? 33.808 20.922 -0.954 1.00 95.62 800 GLY A O 1
ATOM 6309 N N . ALA A 1 801 ? 33.788 18.857 -0.061 1.00 98.00 801 ALA A N 1
ATOM 6310 C CA . ALA A 1 801 ? 32.461 19.011 0.543 1.00 98.00 801 ALA A CA 1
ATOM 6311 C C . ALA A 1 801 ? 32.489 20.062 1.673 1.00 98.00 801 ALA A C 1
ATOM 6313 O O . ALA A 1 801 ? 33.360 20.044 2.539 1.00 98.00 801 ALA A O 1
ATOM 6314 N N . HIS A 1 802 ? 31.527 20.989 1.684 1.00 98.38 802 HIS A N 1
ATOM 6315 C CA . HIS A 1 802 ? 31.439 22.044 2.706 1.00 98.38 802 HIS A CA 1
ATOM 6316 C C . HIS A 1 802 ? 30.714 21.596 3.981 1.00 98.38 802 HIS A C 1
ATOM 6318 O O . HIS A 1 802 ? 30.926 22.152 5.057 1.00 98.38 802 HIS A O 1
ATOM 6324 N N . CYS A 1 803 ? 29.772 20.671 3.821 1.00 98.38 803 CYS A N 1
ATOM 6325 C CA . CYS A 1 803 ? 28.815 20.221 4.820 1.00 98.38 803 CYS A CA 1
ATOM 6326 C C . CYS A 1 803 ? 28.382 18.800 4.443 1.00 98.38 803 CYS A C 1
ATOM 6328 O O . CYS A 1 803 ? 28.388 18.446 3.259 1.00 98.38 803 CYS A O 1
ATOM 6330 N N . ILE A 1 804 ? 28.055 17.981 5.442 1.00 98.75 804 ILE A N 1
ATOM 6331 C CA . ILE A 1 804 ? 27.816 16.545 5.275 1.00 98.75 804 ILE A CA 1
ATOM 6332 C C . ILE A 1 804 ? 26.465 16.174 5.880 1.00 98.75 804 ILE A C 1
ATOM 6334 O O . ILE A 1 804 ? 26.237 16.413 7.067 1.00 98.75 804 ILE A O 1
ATOM 6338 N N . GLN A 1 805 ? 25.590 15.535 5.098 1.00 98.75 805 GLN A N 1
ATOM 6339 C CA . GLN A 1 805 ? 24.343 14.972 5.620 1.00 98.75 805 GLN A CA 1
ATOM 6340 C C . GLN A 1 805 ? 24.463 13.473 5.923 1.00 98.75 805 GLN A C 1
ATOM 6342 O O . GLN A 1 805 ? 24.733 12.653 5.048 1.00 98.75 805 GLN A O 1
ATOM 6347 N N . ILE A 1 806 ? 24.201 13.115 7.177 1.00 98.81 806 ILE A N 1
ATOM 6348 C CA . ILE A 1 806 ? 24.080 11.746 7.670 1.00 98.81 806 ILE A CA 1
ATOM 6349 C C . ILE A 1 806 ? 22.599 11.352 7.589 1.00 98.81 806 ILE A C 1
ATOM 6351 O O . ILE A 1 806 ? 21.758 11.868 8.329 1.00 98.81 806 ILE A O 1
ATOM 6355 N N . PHE A 1 807 ? 22.274 10.435 6.681 1.00 98.50 807 PHE A N 1
ATOM 6356 C CA . PHE A 1 807 ? 20.930 9.888 6.500 1.00 98.50 807 PHE A CA 1
ATOM 6357 C C . PHE A 1 807 ? 20.733 8.630 7.358 1.00 98.50 807 PHE A C 1
ATOM 6359 O O . PHE A 1 807 ? 21.036 7.518 6.916 1.00 98.50 807 PHE A O 1
ATOM 6366 N N . ASP A 1 808 ? 20.147 8.763 8.550 1.00 97.25 808 ASP A N 1
ATOM 6367 C CA . ASP A 1 808 ? 19.597 7.617 9.291 1.00 97.25 808 ASP A CA 1
ATOM 6368 C C . ASP A 1 808 ? 18.122 7.392 8.903 1.00 97.25 808 ASP A C 1
ATOM 6370 O O . ASP A 1 808 ? 17.193 7.501 9.705 1.00 97.25 808 ASP A O 1
ATOM 6374 N N . SER A 1 809 ? 17.903 7.111 7.614 1.00 89.12 809 SER A N 1
ATOM 6375 C CA . SER A 1 809 ? 16.573 6.991 6.991 1.00 89.12 809 SER A CA 1
ATOM 6376 C C . SER A 1 809 ? 15.678 5.924 7.636 1.00 89.12 809 SER A C 1
ATOM 6378 O O . SER A 1 809 ? 14.456 6.065 7.616 1.00 89.12 809 SER A O 1
ATOM 6380 N N . TRP A 1 810 ? 16.267 4.881 8.227 1.00 94.12 810 TRP A N 1
ATOM 6381 C CA . TRP A 1 810 ? 15.556 3.833 8.968 1.00 94.12 810 TRP A CA 1
ATOM 6382 C C . TRP A 1 810 ? 15.571 4.045 10.497 1.00 94.12 810 TRP A C 1
ATOM 6384 O O . TRP A 1 810 ? 14.975 3.253 11.227 1.00 94.12 810 TRP A O 1
ATOM 6394 N N . GLY A 1 811 ? 16.202 5.110 11.005 1.00 92.88 811 GLY A N 1
ATOM 6395 C CA . GLY A 1 811 ? 16.327 5.397 12.441 1.00 92.88 811 GLY A CA 1
ATOM 6396 C C . GLY A 1 811 ? 14.986 5.604 13.146 1.00 92.88 811 GLY A C 1
ATOM 6397 O O . GLY A 1 811 ? 14.738 5.016 14.194 1.00 92.88 811 GLY A O 1
ATOM 6398 N N . GLY A 1 812 ? 14.060 6.338 12.518 1.00 92.50 812 GLY A N 1
ATOM 6399 C CA . GLY A 1 812 ? 12.699 6.582 13.023 1.00 92.50 812 GLY A CA 1
ATOM 6400 C C . GLY A 1 812 ? 11.776 5.359 12.964 1.00 92.50 812 GLY A C 1
ATOM 6401 O O . GLY A 1 812 ? 10.585 5.458 13.246 1.00 92.50 812 GLY A O 1
ATOM 6402 N N . GLN A 1 813 ? 12.309 4.195 12.578 1.00 93.31 813 GLN A N 1
ATOM 6403 C CA . GLN A 1 813 ? 11.630 2.902 12.672 1.00 93.31 813 GLN A CA 1
ATOM 6404 C C . GLN A 1 813 ? 11.991 2.153 13.966 1.00 93.31 813 GLN A C 1
ATOM 6406 O O . GLN A 1 813 ? 11.391 1.109 14.240 1.00 93.31 813 GLN A O 1
ATOM 6411 N N . LEU A 1 814 ? 12.961 2.641 14.74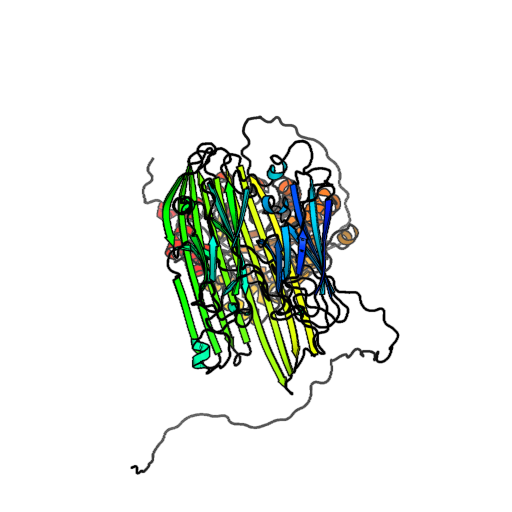8 1.00 93.19 814 LEU A N 1
ATOM 6412 C CA . LEU A 1 814 ? 13.313 2.112 16.066 1.00 93.19 814 LEU A CA 1
ATOM 6413 C C . LEU A 1 814 ? 12.472 2.768 17.180 1.00 93.19 814 LEU A C 1
ATOM 6415 O O . LEU A 1 814 ? 12.235 3.976 17.141 1.00 93.19 814 LEU A O 1
ATOM 6419 N N . PRO A 1 815 ? 12.073 2.004 18.215 1.00 93.25 815 PRO A N 1
ATOM 6420 C CA . PRO A 1 815 ? 11.740 2.557 19.525 1.00 93.25 815 PRO A CA 1
ATOM 6421 C C . PRO A 1 815 ? 12.865 3.471 20.055 1.00 93.25 815 PRO A C 1
ATOM 6423 O O . PRO A 1 815 ? 14.035 3.216 19.753 1.00 93.25 815 PRO A O 1
ATOM 6426 N N . PRO A 1 816 ? 12.570 4.526 20.840 1.00 95.69 816 PRO A N 1
ATOM 6427 C CA . PRO A 1 816 ? 13.582 5.522 21.208 1.00 95.69 816 PRO A CA 1
ATOM 6428 C C . PRO A 1 816 ? 14.740 4.974 22.060 1.00 95.69 816 PRO A C 1
ATOM 6430 O O . PRO A 1 816 ? 15.869 5.442 21.941 1.00 95.69 816 PRO A O 1
ATOM 6433 N N . ASP A 1 817 ? 14.466 3.961 22.879 1.00 95.31 817 ASP A N 1
ATOM 6434 C CA . ASP A 1 817 ? 15.430 3.170 23.653 1.00 95.31 817 ASP A CA 1
ATOM 6435 C C . ASP A 1 817 ? 16.311 2.276 22.762 1.00 95.31 817 ASP A C 1
ATOM 6437 O O . ASP A 1 817 ? 17.521 2.177 22.975 1.00 95.31 817 ASP A O 1
ATOM 6441 N N . MET A 1 818 ? 15.745 1.673 21.712 1.00 96.06 818 MET A N 1
ATOM 6442 C CA . MET A 1 818 ? 16.533 0.937 20.725 1.00 96.06 818 MET A CA 1
ATOM 6443 C C . MET A 1 818 ? 17.404 1.893 19.903 1.00 96.06 818 MET A C 1
ATOM 6445 O O . MET A 1 818 ? 18.552 1.563 19.615 1.00 96.06 818 MET A O 1
ATOM 6449 N N . TRP A 1 819 ? 16.911 3.088 19.558 1.00 97.88 819 TRP A N 1
ATOM 6450 C CA . TRP A 1 819 ? 17.697 4.081 18.818 1.00 97.88 819 TRP A CA 1
ATOM 6451 C C . TRP A 1 819 ? 18.917 4.566 19.619 1.00 97.88 819 TRP A C 1
ATOM 6453 O O . TRP A 1 819 ? 20.021 4.598 19.067 1.00 97.88 819 TRP A O 1
ATOM 6463 N N . ASP A 1 820 ? 18.757 4.823 20.925 1.00 97.44 820 ASP A N 1
ATOM 6464 C CA . ASP A 1 820 ? 19.865 5.107 21.858 1.00 97.44 820 ASP A CA 1
ATOM 6465 C C . ASP A 1 820 ? 20.942 4.004 21.880 1.00 97.44 820 ASP A C 1
ATOM 6467 O O . ASP A 1 820 ? 22.111 4.300 22.114 1.00 97.44 820 ASP A O 1
ATOM 6471 N N . ASN A 1 821 ? 20.559 2.740 21.669 1.00 96.62 821 ASN A N 1
ATOM 6472 C CA . ASN A 1 821 ? 21.436 1.571 21.812 1.00 96.62 821 ASN A CA 1
ATOM 6473 C C . ASN A 1 821 ? 22.072 1.080 20.500 1.00 96.62 821 ASN A C 1
ATOM 6475 O O . ASN A 1 821 ? 23.151 0.477 20.542 1.00 96.62 821 ASN A O 1
ATOM 6479 N N . TRP A 1 822 ? 21.398 1.300 19.365 1.00 98.06 822 TRP A N 1
ATOM 6480 C CA . TRP A 1 822 ? 21.696 0.657 18.075 1.00 98.06 822 TRP A CA 1
ATOM 6481 C C . TRP A 1 822 ? 21.965 1.622 16.912 1.00 98.06 822 TRP A C 1
ATOM 6483 O O . TRP A 1 822 ? 22.497 1.187 15.896 1.00 98.06 822 TRP A O 1
ATOM 6493 N N . SER A 1 823 ? 21.673 2.921 17.052 1.00 98.25 823 SER A N 1
ATOM 6494 C CA . SER A 1 823 ? 22.056 3.939 16.055 1.00 98.25 823 SER A CA 1
ATOM 6495 C C . SER A 1 823 ? 22.880 5.067 16.676 1.00 98.25 823 SER A C 1
ATOM 6497 O O . SER A 1 823 ? 24.015 5.316 16.259 1.00 98.25 823 SER A O 1
ATOM 6499 N N . LYS A 1 824 ? 22.369 5.684 17.751 1.00 98.38 824 LYS A N 1
ATOM 6500 C CA . LYS A 1 824 ? 22.986 6.836 18.423 1.00 98.38 824 LYS A CA 1
ATOM 6501 C C . LYS A 1 824 ? 24.481 6.672 18.753 1.00 98.38 824 LYS A C 1
ATOM 6503 O O . LYS A 1 824 ? 25.229 7.590 18.430 1.00 98.38 824 LYS A O 1
ATOM 6508 N N . PRO A 1 825 ? 24.975 5.555 19.330 1.00 98.56 825 PRO A N 1
ATOM 6509 C CA . PRO A 1 825 ? 26.380 5.460 19.744 1.00 98.56 825 PRO A CA 1
ATOM 6510 C C . PRO A 1 825 ? 27.342 5.514 18.551 1.00 98.56 825 PRO A C 1
ATOM 6512 O O . PRO A 1 825 ? 28.431 6.072 18.646 1.00 98.56 825 PRO A O 1
ATOM 6515 N N . TYR A 1 826 ? 26.901 4.980 17.413 1.00 98.69 826 TYR A N 1
ATOM 6516 C CA . TYR A 1 826 ? 27.665 4.886 16.173 1.00 98.69 826 TYR A CA 1
ATOM 6517 C C . TYR A 1 826 ? 27.633 6.200 15.382 1.00 98.69 826 TYR A C 1
ATOM 6519 O O . TYR A 1 826 ? 28.633 6.582 14.778 1.00 98.69 826 TYR A O 1
ATOM 6527 N N . ILE A 1 827 ? 26.525 6.948 15.461 1.00 98.75 827 ILE A N 1
ATOM 6528 C CA . ILE A 1 827 ? 26.469 8.348 15.015 1.00 98.75 827 ILE A CA 1
ATOM 6529 C C . ILE A 1 827 ? 27.412 9.206 15.874 1.00 98.75 827 ILE A C 1
ATOM 6531 O O . ILE A 1 827 ? 28.195 9.973 15.323 1.00 98.75 827 ILE A O 1
ATOM 6535 N N . ASN A 1 828 ? 27.417 9.034 17.200 1.00 98.62 828 ASN A N 1
ATOM 6536 C CA . ASN A 1 828 ? 28.331 9.752 18.095 1.00 98.62 828 ASN A CA 1
ATOM 6537 C C . ASN A 1 828 ? 29.813 9.420 17.813 1.00 98.62 828 ASN A C 1
ATOM 6539 O O . ASN A 1 828 ? 30.656 10.314 17.883 1.00 98.62 828 ASN A O 1
ATOM 6543 N N . GLU A 1 829 ? 30.147 8.166 17.473 1.00 98.38 829 GLU A N 1
ATOM 6544 C CA . GLU A 1 829 ? 31.505 7.773 17.055 1.00 98.38 829 GLU A CA 1
ATOM 6545 C C . GLU A 1 829 ? 31.931 8.512 15.774 1.00 98.38 829 GLU A C 1
ATOM 6547 O O . GLU A 1 829 ? 33.018 9.094 15.745 1.00 98.38 829 GLU A O 1
ATOM 6552 N N . ILE A 1 830 ? 31.050 8.577 14.767 1.00 98.69 830 ILE A N 1
ATOM 6553 C CA . ILE A 1 830 ? 31.263 9.352 13.534 1.00 98.69 830 ILE A CA 1
ATOM 6554 C C . ILE A 1 830 ? 31.463 10.840 13.838 1.00 98.69 830 ILE A C 1
ATOM 6556 O O . ILE A 1 830 ? 32.471 11.418 13.430 1.00 98.69 830 ILE A O 1
ATOM 6560 N N . VAL A 1 831 ? 30.532 11.462 14.570 1.00 98.62 831 VAL A N 1
ATOM 6561 C CA . VAL A 1 831 ? 30.580 12.895 14.905 1.00 98.62 831 VAL A CA 1
ATOM 6562 C C . VAL A 1 831 ? 31.883 13.233 15.621 1.00 98.62 831 VAL A C 1
ATOM 6564 O O . VAL A 1 831 ? 32.550 14.192 15.240 1.00 98.62 831 VAL A O 1
ATOM 6567 N N . ARG A 1 832 ? 32.299 12.417 16.600 1.00 98.31 832 ARG A N 1
ATOM 6568 C CA . ARG A 1 832 ? 33.562 12.607 17.323 1.00 98.31 832 ARG A CA 1
ATOM 6569 C C . ARG A 1 832 ? 34.761 12.609 16.373 1.00 98.31 832 ARG A C 1
ATOM 6571 O O . ARG A 1 832 ? 35.535 13.558 16.401 1.00 98.31 832 ARG A O 1
ATOM 6578 N N . VAL A 1 833 ? 34.909 11.587 15.526 1.00 98.00 833 VAL A N 1
ATOM 6579 C CA . VAL A 1 833 ? 36.064 11.458 14.613 1.00 98.00 833 VAL A CA 1
ATOM 6580 C C . VAL A 1 833 ? 36.091 12.574 13.564 1.00 98.00 833 VAL A C 1
ATOM 6582 O O . VAL A 1 833 ? 37.160 13.103 13.253 1.00 98.00 833 VAL A O 1
ATOM 6585 N N . VAL A 1 834 ? 34.931 12.973 13.036 1.00 97.88 834 VAL A N 1
ATOM 6586 C CA . VAL A 1 834 ? 34.850 14.043 12.032 1.00 97.88 834 VAL A CA 1
ATOM 6587 C C . VAL A 1 834 ? 35.063 15.422 12.662 1.00 97.88 834 VAL A C 1
ATOM 6589 O O . VAL A 1 834 ? 35.714 16.260 12.047 1.00 97.88 834 VAL A O 1
ATOM 6592 N N . LYS A 1 835 ? 34.613 15.673 13.899 1.00 96.69 835 LYS A N 1
ATOM 6593 C CA . LYS A 1 835 ? 34.934 16.921 14.618 1.00 96.69 835 LYS A CA 1
ATOM 6594 C C . LYS A 1 835 ? 36.387 16.977 15.103 1.00 96.69 835 LYS A C 1
ATOM 6596 O O . LYS A 1 835 ? 36.941 18.066 15.174 1.00 96.69 835 LYS A O 1
ATOM 6601 N N . GLU A 1 836 ? 37.018 15.836 15.374 1.00 96.88 836 GLU A N 1
ATOM 6602 C CA . GLU A 1 836 ? 38.445 15.733 15.718 1.00 96.88 836 GLU A CA 1
ATOM 6603 C C . GLU A 1 836 ? 39.350 16.090 14.522 1.00 96.88 836 GLU A C 1
ATOM 6605 O O . GLU A 1 836 ? 40.307 16.845 14.678 1.00 96.88 836 GLU A O 1
ATOM 6610 N N . LYS A 1 837 ? 39.026 15.598 13.317 1.00 97.31 837 LYS A N 1
ATOM 6611 C CA . LYS A 1 837 ? 39.820 15.829 12.091 1.00 97.31 837 LYS A CA 1
ATOM 6612 C C . LYS A 1 837 ? 39.413 17.077 11.299 1.00 97.31 837 LYS A C 1
ATOM 6614 O O . LYS A 1 837 ? 40.266 17.759 10.738 1.00 97.31 837 LYS A O 1
ATOM 6619 N N . CYS A 1 838 ? 38.117 17.375 11.233 1.00 96.12 838 CYS A N 1
ATOM 6620 C CA . CYS A 1 838 ? 37.523 18.379 10.344 1.00 96.12 838 CYS A CA 1
ATOM 6621 C C . CYS A 1 838 ? 36.558 19.328 11.102 1.00 96.12 838 CYS A C 1
ATOM 6623 O O . CYS A 1 838 ? 35.421 19.520 10.652 1.00 96.12 838 CYS A O 1
ATOM 6625 N N . PRO A 1 839 ? 36.967 19.944 12.236 1.00 94.44 839 PRO A N 1
ATOM 6626 C CA . PRO A 1 839 ? 36.076 20.598 13.213 1.00 94.44 839 PRO A CA 1
ATOM 6627 C C . PRO A 1 839 ? 35.117 21.646 12.634 1.00 94.44 839 PRO A C 1
ATOM 6629 O O . PRO A 1 839 ? 33.990 21.789 13.106 1.00 94.44 839 PRO A O 1
ATOM 6632 N N . GLN A 1 840 ? 35.551 22.357 11.590 1.00 91.56 840 GLN A N 1
ATOM 6633 C CA . GLN A 1 840 ? 34.809 23.445 10.945 1.00 91.56 840 GLN A CA 1
ATOM 6634 C C . GLN A 1 840 ? 33.676 22.977 10.010 1.00 91.56 840 GLN A C 1
ATOM 6636 O O . GLN A 1 840 ? 32.941 23.814 9.475 1.00 91.56 840 GLN A O 1
ATOM 6641 N N . THR A 1 841 ? 33.531 21.667 9.794 1.00 96.94 841 THR A N 1
ATOM 6642 C CA . THR A 1 841 ? 32.509 21.075 8.914 1.00 96.94 841 THR A CA 1
ATOM 6643 C C . THR A 1 841 ? 31.185 20.922 9.663 1.00 96.94 841 THR A C 1
ATOM 6645 O O . THR A 1 841 ? 31.169 20.247 10.698 1.00 96.94 841 THR A O 1
ATOM 6648 N N . PRO A 1 842 ? 30.064 21.477 9.168 1.00 98.31 842 PRO A N 1
ATOM 6649 C CA . PRO A 1 842 ? 28.752 21.216 9.743 1.00 98.31 842 PRO A CA 1
ATOM 6650 C C . PRO A 1 842 ? 28.239 19.829 9.343 1.00 98.31 842 PRO A C 1
ATOM 6652 O O . PRO A 1 842 ? 28.275 19.457 8.163 1.00 98.31 842 PRO A O 1
ATOM 6655 N N . LEU A 1 843 ? 27.724 19.088 10.319 1.00 98.81 843 LEU A N 1
ATOM 6656 C CA . LEU A 1 843 ? 27.071 17.794 10.152 1.00 98.81 843 LEU A CA 1
ATOM 6657 C C . LEU A 1 843 ? 25.555 17.954 10.306 1.00 98.81 843 LEU A C 1
ATOM 6659 O O . LEU A 1 843 ? 25.081 18.522 11.290 1.00 98.81 843 LEU A O 1
ATOM 6663 N N . VAL A 1 844 ? 24.798 17.422 9.347 1.00 98.81 844 VAL A N 1
ATOM 6664 C CA . VAL A 1 844 ? 23.330 17.360 9.387 1.00 98.81 844 VAL A CA 1
ATOM 6665 C C . VAL A 1 844 ? 22.903 15.932 9.705 1.00 98.81 844 VAL A C 1
ATOM 6667 O O . VAL A 1 844 ? 23.225 15.027 8.938 1.00 98.81 844 VAL A O 1
ATOM 6670 N N . LEU A 1 845 ? 22.141 15.702 10.776 1.00 98.81 845 LEU A N 1
ATOM 6671 C CA . LEU A 1 845 ? 21.466 14.415 10.991 1.00 98.81 845 LEU A CA 1
ATOM 6672 C C . LEU A 1 845 ? 20.029 14.491 10.480 1.00 98.81 845 LEU A C 1
ATOM 6674 O O . LEU A 1 845 ? 19.208 15.222 11.037 1.00 98.81 845 LEU A O 1
ATOM 6678 N N . TYR A 1 846 ? 19.708 13.700 9.458 1.00 98.56 846 TYR A N 1
ATOM 6679 C CA . TYR A 1 846 ? 18.335 13.501 8.997 1.00 98.56 846 TYR A CA 1
ATOM 6680 C C . TYR A 1 846 ? 17.856 12.088 9.339 1.00 98.56 846 TYR A C 1
ATOM 6682 O O . TYR A 1 846 ? 18.479 11.093 8.964 1.00 98.56 846 TYR A O 1
ATOM 6690 N N . ILE A 1 847 ? 16.710 12.017 10.014 1.00 97.12 847 ILE A N 1
ATOM 6691 C CA . ILE A 1 847 ? 15.939 10.793 10.256 1.00 97.12 847 ILE A CA 1
ATOM 6692 C C . ILE A 1 847 ? 14.552 10.989 9.642 1.00 97.12 847 ILE A C 1
ATOM 6694 O O . ILE A 1 847 ? 13.975 12.063 9.781 1.00 97.12 847 ILE A O 1
ATOM 6698 N N . ASN A 1 848 ? 13.986 9.954 9.023 1.00 92.38 848 ASN A N 1
ATOM 6699 C CA . ASN A 1 848 ? 12.590 9.949 8.578 1.00 92.38 848 ASN A CA 1
ATOM 6700 C C . ASN A 1 848 ? 11.694 9.296 9.652 1.00 92.38 848 ASN A C 1
ATOM 6702 O O . ASN A 1 848 ? 11.962 8.167 10.072 1.00 92.38 848 ASN A O 1
ATOM 6706 N N . GLY A 1 849 ? 10.648 9.990 10.108 1.00 92.38 849 GLY A N 1
ATOM 6707 C CA . GLY A 1 849 ? 9.828 9.601 11.264 1.00 92.38 849 GLY A CA 1
ATOM 6708 C C . GLY A 1 849 ? 10.399 10.099 12.598 1.00 92.38 849 GLY A C 1
ATOM 6709 O O . GLY A 1 849 ? 10.317 9.404 13.610 1.00 92.38 849 GLY A O 1
ATOM 6710 N N . ASN A 1 850 ? 11.028 11.274 12.609 1.00 92.25 850 ASN A N 1
ATOM 6711 C CA . ASN A 1 850 ? 11.901 11.745 13.686 1.00 92.25 850 ASN A CA 1
ATOM 6712 C C . ASN A 1 850 ? 11.202 12.442 14.861 1.00 92.25 850 ASN A C 1
ATOM 6714 O O . ASN A 1 850 ? 11.838 12.684 15.888 1.00 92.25 850 ASN A O 1
ATOM 6718 N N . GLY A 1 851 ? 9.891 12.690 14.782 1.00 94.56 851 GLY A N 1
ATOM 6719 C CA . GLY A 1 851 ? 9.138 13.380 15.836 1.00 94.56 851 GLY A CA 1
ATOM 6720 C C . GLY A 1 851 ? 9.217 12.739 17.233 1.00 94.56 851 GLY A C 1
ATOM 6721 O O . GLY A 1 851 ? 9.027 13.439 18.227 1.00 94.56 851 GLY A O 1
ATOM 6722 N N . GLY A 1 852 ? 9.541 11.445 17.338 1.00 94.38 852 GLY A N 1
ATOM 6723 C CA . GLY A 1 852 ? 9.788 10.747 18.612 1.00 94.38 852 GLY A CA 1
ATOM 6724 C C . GLY A 1 852 ? 11.239 10.783 19.122 1.00 94.38 852 GLY A C 1
ATOM 6725 O O . GLY A 1 852 ? 11.512 10.217 20.179 1.00 94.38 852 GLY A O 1
ATOM 6726 N N . LEU A 1 853 ? 12.168 11.397 18.379 1.00 97.31 853 LEU A N 1
ATOM 6727 C CA . LEU A 1 853 ? 13.619 11.307 18.596 1.00 97.31 853 LEU A CA 1
ATOM 6728 C C . LEU A 1 853 ? 14.344 12.664 18.690 1.00 97.31 853 LEU A C 1
ATOM 6730 O O . LEU A 1 853 ? 15.528 12.664 19.011 1.00 97.31 853 LEU A O 1
ATOM 6734 N N . LEU A 1 854 ? 13.684 13.802 18.441 1.00 97.12 854 LEU A N 1
ATOM 6735 C CA . LEU A 1 854 ? 14.317 15.131 18.311 1.00 97.12 854 LEU A CA 1
ATOM 6736 C C . LEU A 1 854 ? 15.339 15.468 19.415 1.00 97.12 854 LEU A C 1
ATOM 6738 O O . LEU A 1 854 ? 16.503 15.757 19.138 1.00 97.12 854 LEU A O 1
ATOM 6742 N N . GLU A 1 855 ? 14.938 15.365 20.679 1.00 96.25 855 GLU A N 1
ATOM 6743 C CA . GLU A 1 855 ? 15.784 15.651 21.844 1.00 96.25 855 GLU A CA 1
ATOM 6744 C C . GLU A 1 855 ? 16.979 14.681 21.936 1.00 96.25 855 GLU A C 1
ATOM 6746 O O . GLU A 1 855 ? 18.065 15.033 22.400 1.00 96.25 855 GLU A O 1
ATOM 6751 N N . ARG A 1 856 ? 16.801 13.451 21.440 1.00 97.25 856 ARG A N 1
ATOM 6752 C CA . ARG A 1 856 ? 17.827 12.400 21.408 1.00 97.25 856 ARG A CA 1
ATOM 6753 C C . ARG A 1 856 ? 18.832 12.633 20.283 1.00 97.25 856 ARG A C 1
ATOM 6755 O O . ARG A 1 856 ? 20.020 12.402 20.507 1.00 97.25 856 ARG A O 1
ATOM 6762 N N . MET A 1 857 ? 18.362 13.120 19.130 1.00 97.75 857 MET A N 1
ATOM 6763 C CA . MET A 1 857 ? 19.178 13.556 17.991 1.00 97.75 857 MET A CA 1
ATOM 6764 C C . MET A 1 857 ? 20.073 14.734 18.377 1.00 97.75 857 MET A C 1
ATOM 6766 O O . MET A 1 857 ? 21.258 14.713 18.060 1.00 97.75 857 MET A O 1
ATOM 6770 N N . LYS A 1 858 ? 19.551 15.714 19.129 1.00 95.75 858 LYS A N 1
ATOM 6771 C CA . LYS A 1 858 ? 20.349 16.841 19.649 1.00 95.75 858 LYS A CA 1
ATOM 6772 C C . LYS A 1 858 ? 21.532 16.357 20.488 1.00 95.75 858 LYS A C 1
ATOM 6774 O O . LYS A 1 858 ? 22.658 16.809 20.306 1.00 95.75 858 LYS A O 1
ATOM 6779 N N . GLY A 1 859 ? 21.307 15.346 21.327 1.00 94.81 859 GLY A N 1
ATOM 6780 C CA . GLY A 1 859 ? 22.347 14.665 22.105 1.00 94.81 859 GLY A CA 1
ATOM 6781 C C . GLY A 1 859 ? 23.323 13.782 21.306 1.00 94.81 859 GLY A C 1
ATOM 6782 O O . GLY A 1 859 ? 23.813 12.805 21.875 1.00 94.81 859 GLY A O 1
ATOM 6783 N N . THR A 1 860 ? 23.574 14.069 20.021 1.00 97.62 860 THR A N 1
ATOM 6784 C CA . THR A 1 860 ? 24.622 13.423 19.198 1.00 97.62 860 THR A CA 1
ATOM 6785 C C . THR A 1 860 ? 25.824 14.322 18.896 1.00 97.62 860 THR A C 1
ATOM 6787 O O . THR A 1 860 ? 26.879 13.808 18.534 1.00 97.62 860 THR A O 1
ATOM 6790 N N . GLY A 1 861 ? 25.697 15.646 19.063 1.00 95.00 861 GLY A N 1
ATOM 6791 C CA . GLY A 1 861 ? 26.761 16.612 18.748 1.00 95.00 861 GLY A CA 1
ATOM 6792 C C . GLY A 1 861 ? 26.833 17.051 17.278 1.00 95.00 861 GLY A C 1
ATOM 6793 O O . GLY A 1 861 ? 27.826 17.657 16.880 1.00 95.00 861 GLY A O 1
ATOM 6794 N N . VAL A 1 862 ? 25.812 16.748 16.469 1.00 98.31 862 VAL A N 1
ATOM 6795 C CA . VAL A 1 862 ? 25.644 17.339 15.129 1.00 98.31 862 VAL A CA 1
ATOM 6796 C C . VAL A 1 862 ? 25.220 18.806 15.207 1.00 98.31 862 VAL A C 1
ATOM 6798 O O . VAL A 1 862 ? 24.538 19.214 16.145 1.00 98.31 862 VAL A O 1
ATOM 6801 N N . ASP A 1 863 ? 25.593 19.588 14.198 1.00 98.50 863 ASP A N 1
ATOM 6802 C CA . ASP A 1 863 ? 25.317 21.027 14.119 1.00 98.50 863 ASP A CA 1
ATOM 6803 C C . ASP A 1 863 ? 23.876 21.322 13.663 1.00 98.50 863 ASP A C 1
ATOM 6805 O O . ASP A 1 863 ? 23.294 22.342 14.038 1.00 98.50 863 ASP A O 1
ATOM 6809 N N . VAL A 1 864 ? 23.294 20.429 12.849 1.00 98.75 864 VAL A N 1
ATOM 6810 C CA . VAL A 1 864 ? 21.969 20.605 12.237 1.00 98.75 864 VAL A CA 1
ATOM 6811 C C . VAL A 1 864 ? 21.107 19.348 12.383 1.00 98.75 864 VAL A C 1
ATOM 6813 O O . VAL A 1 864 ? 21.564 18.232 12.127 1.00 98.75 864 VAL A O 1
ATOM 6816 N N . ILE A 1 865 ? 19.822 19.521 12.700 1.00 98.69 865 ILE A N 1
ATOM 6817 C CA . ILE A 1 865 ? 18.813 18.450 12.649 1.00 98.69 865 ILE A CA 1
ATOM 6818 C C . ILE A 1 865 ? 17.864 18.660 11.470 1.00 98.69 865 ILE A C 1
ATOM 6820 O O . ILE A 1 865 ? 17.163 19.667 11.383 1.00 98.69 865 ILE A O 1
ATOM 6824 N N . GLY A 1 866 ? 17.810 17.681 10.569 1.00 98.25 866 GLY A N 1
ATOM 6825 C CA . GLY A 1 866 ? 16.818 17.623 9.502 1.00 98.25 866 GLY A CA 1
ATOM 6826 C C . GLY A 1 866 ? 15.479 17.117 10.031 1.00 98.25 866 GLY A C 1
ATOM 6827 O O . GLY A 1 866 ? 15.361 15.944 10.382 1.00 98.25 866 GLY A O 1
ATOM 6828 N N . LEU A 1 867 ? 14.475 17.991 10.066 1.00 98.19 867 LEU A N 1
ATOM 6829 C CA . LEU A 1 867 ? 13.099 17.686 10.455 1.00 98.19 867 LEU A CA 1
ATOM 6830 C C . LEU A 1 867 ? 12.321 17.100 9.268 1.00 98.19 867 LEU A C 1
ATOM 6832 O O . LEU A 1 867 ? 12.452 17.574 8.139 1.00 98.19 867 LEU A O 1
ATOM 6836 N N . ASP A 1 868 ? 11.481 16.096 9.525 1.00 96.81 868 ASP A N 1
ATOM 6837 C CA . ASP A 1 868 ? 10.494 15.642 8.542 1.00 96.81 868 ASP A CA 1
ATOM 6838 C C . ASP A 1 868 ? 9.177 16.417 8.694 1.00 96.81 868 ASP A C 1
ATOM 6840 O O . ASP A 1 868 ? 8.956 17.124 9.679 1.00 96.81 868 ASP A O 1
ATOM 6844 N N . TRP A 1 869 ? 8.306 16.312 7.694 1.00 97.44 869 TRP A N 1
ATOM 6845 C CA . TRP A 1 869 ? 7.086 17.114 7.578 1.00 97.44 869 TRP A CA 1
ATOM 6846 C C . TRP A 1 869 ? 5.942 16.679 8.512 1.00 97.44 869 TRP A C 1
ATOM 6848 O O . TRP A 1 869 ? 4.878 17.297 8.521 1.00 97.44 869 TRP A O 1
ATOM 6858 N N . THR A 1 870 ? 6.122 15.603 9.286 1.00 96.62 870 THR A N 1
ATOM 6859 C CA . THR A 1 870 ? 5.141 15.147 10.287 1.00 96.62 870 THR A CA 1
ATOM 6860 C C . THR A 1 870 ? 5.306 15.840 11.641 1.00 96.62 870 THR A C 1
ATOM 6862 O O . THR A 1 870 ? 4.419 15.749 12.492 1.00 96.62 870 THR A O 1
ATOM 6865 N N . VAL A 1 871 ? 6.417 16.558 11.823 1.00 97.50 871 VAL A N 1
ATOM 6866 C CA . VAL A 1 871 ? 6.681 17.482 12.929 1.00 97.50 871 VAL A CA 1
ATOM 6867 C C . VAL A 1 871 ? 6.248 18.883 12.492 1.00 97.50 871 VAL A C 1
ATOM 6869 O O . VAL A 1 871 ? 6.617 19.317 11.404 1.00 97.50 871 VAL A O 1
ATOM 6872 N N . ASP A 1 872 ? 5.499 19.627 13.310 1.00 97.38 872 ASP A N 1
ATOM 6873 C CA . ASP A 1 872 ? 5.315 21.053 13.011 1.00 97.38 872 ASP A CA 1
ATOM 6874 C C . ASP A 1 872 ? 6.620 21.825 13.256 1.00 97.38 872 ASP A C 1
ATOM 6876 O O . ASP A 1 872 ? 7.323 21.570 14.232 1.00 97.38 872 ASP A O 1
ATOM 6880 N N . MET A 1 873 ? 6.947 22.789 12.396 1.00 97.94 873 MET A N 1
ATOM 6881 C CA . MET A 1 873 ? 8.214 23.513 12.483 1.00 97.94 873 MET A CA 1
ATOM 6882 C C . MET A 1 873 ? 8.373 24.294 13.802 1.00 97.94 873 MET A C 1
ATOM 6884 O O . MET A 1 873 ? 9.468 24.305 14.367 1.00 97.94 873 MET A O 1
ATOM 6888 N N . ALA A 1 874 ? 7.302 24.879 14.353 1.00 97.19 874 ALA A N 1
ATOM 6889 C CA . ALA A 1 874 ? 7.371 25.577 15.639 1.00 97.19 874 ALA A CA 1
ATOM 6890 C C . ALA A 1 874 ? 7.497 24.592 16.815 1.00 97.19 874 ALA A C 1
ATOM 6892 O O . ALA A 1 874 ? 8.206 24.874 17.782 1.00 97.19 874 ALA A O 1
ATOM 6893 N N . ASP A 1 875 ? 6.874 23.412 16.728 1.00 97.69 875 ASP A N 1
ATOM 6894 C CA . ASP A 1 875 ? 7.096 22.314 17.680 1.00 97.69 875 ASP A CA 1
ATOM 6895 C C . ASP A 1 875 ? 8.539 21.796 17.623 1.00 97.69 875 ASP A C 1
ATOM 6897 O O . ASP A 1 875 ? 9.163 21.601 18.668 1.00 97.69 875 ASP A O 1
ATOM 6901 N N . GLY A 1 876 ? 9.089 21.613 16.420 1.00 97.62 876 GLY A N 1
ATOM 6902 C CA . GLY A 1 876 ? 10.469 21.189 16.193 1.00 97.62 876 GLY A CA 1
ATOM 6903 C C . GLY A 1 876 ? 11.472 22.190 16.761 1.00 97.62 876 GLY A C 1
ATOM 6904 O O . GLY A 1 876 ? 12.303 21.818 17.592 1.00 97.62 876 GLY A O 1
ATOM 6905 N N . ARG A 1 877 ? 11.345 23.474 16.400 1.00 97.25 877 ARG A N 1
ATOM 6906 C CA . ARG A 1 877 ? 12.169 24.563 16.948 1.00 97.25 877 ARG A CA 1
ATOM 6907 C C . ARG A 1 877 ? 12.045 24.662 18.470 1.00 97.25 877 ARG A C 1
ATOM 6909 O O . ARG A 1 877 ? 13.066 24.729 19.146 1.00 97.25 877 ARG A O 1
ATOM 6916 N N . ARG A 1 878 ? 10.832 24.609 19.037 1.00 97.25 878 ARG A N 1
ATOM 6917 C CA . ARG A 1 878 ? 10.619 24.692 20.497 1.00 97.25 878 ARG A CA 1
ATOM 6918 C C . ARG A 1 878 ? 11.264 23.532 21.260 1.00 97.25 878 ARG A C 1
ATOM 6920 O O . ARG A 1 878 ? 11.806 23.753 22.337 1.00 97.25 878 ARG A O 1
ATOM 6927 N N . ARG A 1 879 ? 11.203 22.310 20.722 1.00 97.69 879 ARG A N 1
ATOM 6928 C CA . ARG A 1 879 ? 11.767 21.100 21.353 1.00 97.69 879 ARG A CA 1
ATOM 6929 C C . ARG A 1 879 ? 13.286 21.007 21.222 1.00 97.69 879 ARG A C 1
ATOM 6931 O O . ARG A 1 879 ? 13.945 20.493 22.120 1.00 97.69 879 ARG A O 1
ATOM 6938 N N . LEU A 1 880 ? 13.841 21.502 20.117 1.00 97.06 880 LEU A N 1
ATOM 6939 C CA . LEU A 1 880 ? 15.282 21.500 19.866 1.00 97.06 880 LEU A CA 1
ATOM 6940 C C . LEU A 1 880 ? 16.005 22.710 20.466 1.00 97.06 880 LEU A C 1
ATOM 6942 O O . LEU A 1 880 ? 17.171 22.584 20.832 1.00 97.06 880 LEU A O 1
ATOM 6946 N N . GLY A 1 881 ? 15.329 23.847 20.623 1.00 93.75 881 GLY A N 1
ATOM 6947 C CA . GLY A 1 881 ? 15.913 25.092 21.117 1.00 93.75 881 GLY A CA 1
ATOM 6948 C C . GLY A 1 881 ? 16.558 25.950 20.022 1.00 93.75 881 GLY A C 1
ATOM 6949 O O . GLY A 1 881 ? 16.431 25.689 18.823 1.00 93.75 881 GLY A O 1
ATOM 6950 N N . ASN A 1 882 ? 17.244 27.006 20.461 1.00 90.69 882 ASN A N 1
ATOM 6951 C CA . ASN A 1 882 ? 17.873 28.027 19.606 1.00 90.69 882 ASN A CA 1
ATOM 6952 C C . ASN A 1 882 ? 19.401 27.853 19.476 1.00 90.69 882 ASN A C 1
ATOM 6954 O O . ASN A 1 882 ? 20.066 28.651 18.818 1.00 90.69 882 ASN A O 1
ATOM 6958 N N . ASP A 1 883 ? 19.950 26.837 20.139 1.00 91.44 883 ASP A N 1
ATOM 6959 C CA . ASP A 1 883 ? 21.370 26.484 20.232 1.00 91.44 883 ASP A CA 1
ATOM 6960 C C . ASP A 1 883 ? 21.807 25.412 19.217 1.00 91.44 883 ASP A C 1
ATOM 6962 O O . ASP A 1 883 ? 22.995 25.133 19.099 1.00 91.44 883 ASP A O 1
ATOM 6966 N N . ILE A 1 884 ? 20.863 24.842 18.459 1.00 97.12 884 ILE A N 1
ATOM 6967 C CA . ILE A 1 884 ? 21.123 23.930 17.340 1.00 97.12 884 ILE A CA 1
ATOM 6968 C C . ILE A 1 884 ? 20.370 24.392 16.086 1.00 97.12 884 ILE A C 1
ATOM 6970 O O . ILE A 1 884 ? 19.249 24.916 16.163 1.00 97.12 884 ILE A O 1
ATOM 6974 N N . SER A 1 885 ? 20.981 24.205 14.920 1.00 98.56 885 SER A N 1
ATOM 6975 C CA . SER A 1 885 ? 20.359 24.544 13.642 1.00 98.56 885 SER A CA 1
ATOM 6976 C C . SER A 1 885 ? 19.353 23.470 13.219 1.00 98.56 885 SER A C 1
ATOM 6978 O O . SER A 1 885 ? 19.463 22.299 13.590 1.00 98.56 885 SER A O 1
ATOM 6980 N N . ILE A 1 886 ? 18.361 23.846 12.414 1.00 98.44 886 ILE A N 1
ATOM 6981 C CA . ILE A 1 886 ? 17.357 22.919 11.877 1.00 98.44 886 ILE A CA 1
ATOM 6982 C C . ILE A 1 886 ? 17.236 23.058 10.363 1.00 98.44 886 ILE A C 1
ATOM 6984 O O . ILE A 1 886 ? 17.398 24.144 9.806 1.00 98.44 886 ILE A O 1
ATOM 6988 N N . GLN A 1 887 ? 16.929 21.954 9.693 1.00 98.69 887 GLN A N 1
ATOM 6989 C CA . GLN A 1 887 ? 16.712 21.904 8.253 1.00 98.69 887 GLN A CA 1
ATOM 6990 C C . GLN A 1 887 ? 15.323 21.346 7.942 1.00 98.69 887 GLN A C 1
ATOM 6992 O O . GLN A 1 887 ? 14.893 20.384 8.578 1.00 98.69 887 GLN A O 1
ATOM 6997 N N . GLY A 1 888 ? 14.646 21.912 6.941 1.00 96.75 888 GLY A N 1
ATOM 6998 C CA . GLY A 1 888 ? 13.333 21.449 6.484 1.00 96.75 888 GLY A CA 1
ATOM 6999 C C . GLY A 1 888 ? 12.241 22.524 6.567 1.00 96.75 888 GLY A C 1
ATOM 7000 O O . GLY A 1 888 ? 12.544 23.716 6.598 1.00 96.75 888 GLY A O 1
ATOM 7001 N N . ASN A 1 889 ? 10.960 22.149 6.613 1.00 96.75 889 ASN A N 1
ATOM 7002 C CA . ASN A 1 889 ? 10.442 20.773 6.534 1.00 96.75 889 ASN A CA 1
ATOM 7003 C C . ASN A 1 889 ? 9.142 20.638 5.716 1.00 96.75 889 ASN A C 1
ATOM 7005 O O . ASN A 1 889 ? 8.339 19.747 5.984 1.00 96.75 889 ASN A O 1
ATOM 7009 N N . VAL A 1 890 ? 8.954 21.491 4.704 1.00 98.50 890 VAL A N 1
ATOM 7010 C CA . VAL A 1 890 ? 7.772 21.510 3.815 1.00 98.50 890 VAL A CA 1
ATOM 7011 C C . VAL A 1 890 ? 7.457 20.102 3.273 1.00 98.50 890 VAL A C 1
ATOM 7013 O O . VAL A 1 890 ? 8.353 19.427 2.763 1.00 98.50 890 VAL A O 1
ATOM 7016 N N . ASP A 1 891 ? 6.202 19.641 3.359 1.00 98.12 891 ASP A N 1
ATOM 7017 C CA . ASP A 1 891 ? 5.783 18.363 2.748 1.00 98.12 891 ASP A CA 1
ATOM 7018 C C . ASP A 1 891 ? 6.050 18.412 1.228 1.00 98.12 891 ASP A C 1
ATOM 7020 O O . ASP A 1 891 ? 5.531 19.316 0.566 1.00 98.12 891 ASP A O 1
ATOM 7024 N N . PRO A 1 892 ? 6.805 17.464 0.632 1.00 98.06 892 PRO A N 1
ATOM 7025 C CA . PRO A 1 892 ? 6.992 17.386 -0.821 1.00 98.06 892 PRO A CA 1
ATOM 7026 C C . PRO A 1 892 ? 5.691 17.409 -1.640 1.00 98.06 892 PRO A C 1
ATOM 7028 O O . PRO A 1 892 ? 5.712 17.789 -2.811 1.00 98.06 892 PRO A O 1
ATOM 7031 N N . ALA A 1 893 ? 4.553 17.030 -1.049 1.00 97.50 893 ALA A N 1
ATOM 7032 C CA . ALA A 1 893 ? 3.237 17.136 -1.672 1.00 97.50 893 ALA A CA 1
ATOM 7033 C C . ALA A 1 893 ? 2.786 18.589 -1.940 1.00 97.50 893 ALA A C 1
ATOM 7035 O O . ALA A 1 893 ? 2.003 18.804 -2.866 1.00 97.50 893 ALA A O 1
ATOM 7036 N N . TYR A 1 894 ? 3.291 19.597 -1.214 1.00 97.56 894 TYR A N 1
ATOM 7037 C CA . TYR A 1 894 ? 2.975 21.009 -1.489 1.00 97.56 894 TYR A CA 1
ATOM 7038 C C . TYR A 1 894 ? 3.493 21.491 -2.849 1.00 97.56 894 TYR A C 1
ATOM 7040 O O . TYR A 1 894 ? 2.915 22.418 -3.413 1.00 97.56 894 TYR A O 1
ATOM 7048 N N . LEU A 1 895 ? 4.497 20.826 -3.433 1.00 97.56 895 LEU A N 1
ATOM 7049 C CA . LEU A 1 895 ? 4.965 21.114 -4.796 1.00 97.56 895 LEU A CA 1
ATOM 7050 C C . LEU A 1 895 ? 3.953 20.697 -5.890 1.00 97.56 895 LEU A C 1
ATOM 7052 O O . LEU A 1 895 ? 4.211 20.904 -7.069 1.00 97.56 895 LEU A O 1
ATOM 7056 N N . PHE A 1 896 ? 2.802 20.124 -5.516 1.00 96.38 896 PHE A N 1
ATOM 7057 C CA . PHE A 1 896 ? 1.643 19.893 -6.394 1.00 96.38 896 PHE A CA 1
ATOM 7058 C C . PHE A 1 896 ? 0.464 20.837 -6.087 1.00 96.38 896 PHE A C 1
ATOM 7060 O O . PHE A 1 896 ? -0.620 20.675 -6.648 1.00 96.38 896 PHE A O 1
ATOM 7067 N N . SER A 1 897 ? 0.636 21.792 -5.167 1.00 93.12 897 SER A N 1
ATOM 7068 C CA . SER A 1 897 ? -0.373 22.811 -4.860 1.00 93.12 897 SER A CA 1
ATOM 7069 C C . SER A 1 897 ? -0.220 24.041 -5.769 1.00 93.12 897 SER A C 1
ATOM 7071 O O . SER A 1 897 ? 0.865 24.261 -6.311 1.00 93.12 897 SER A O 1
ATOM 7073 N N . PRO A 1 898 ? -1.272 24.865 -5.953 1.00 95.19 898 PRO A N 1
ATOM 7074 C CA . PRO A 1 898 ? -1.149 26.136 -6.666 1.00 95.19 898 PRO A CA 1
ATOM 7075 C C . PRO A 1 898 ? -0.078 27.027 -6.026 1.00 95.19 898 PRO A C 1
ATOM 7077 O O . PRO A 1 898 ? -0.009 27.113 -4.799 1.00 95.19 898 PRO A O 1
ATOM 7080 N N . LEU A 1 899 ? 0.709 27.736 -6.841 1.00 96.44 899 LEU A N 1
ATOM 7081 C CA . LEU A 1 899 ? 1.885 28.495 -6.387 1.00 96.44 899 LEU A CA 1
ATOM 7082 C C . LEU A 1 899 ? 1.647 29.413 -5.159 1.00 96.44 899 LEU A C 1
ATOM 7084 O O . LEU A 1 899 ? 2.500 29.414 -4.271 1.00 96.44 899 LEU A O 1
ATOM 7088 N N . PRO A 1 900 ? 0.500 30.114 -4.994 1.00 90.94 900 PRO A N 1
ATOM 7089 C CA . PRO A 1 900 ? 0.231 30.893 -3.778 1.00 90.94 900 PRO A CA 1
ATOM 7090 C C . PRO A 1 900 ? 0.117 30.052 -2.494 1.00 90.94 900 PRO A C 1
ATOM 7092 O O . PRO A 1 900 ? 0.502 30.511 -1.420 1.00 90.94 900 PRO A O 1
ATOM 7095 N N . ALA A 1 901 ? -0.386 28.816 -2.577 1.00 92.12 901 ALA A N 1
ATOM 7096 C CA . ALA A 1 901 ? -0.446 27.905 -1.432 1.00 92.12 901 ALA A CA 1
ATOM 7097 C C . ALA A 1 901 ? 0.955 27.405 -1.044 1.00 92.12 901 ALA A C 1
ATOM 7099 O O . ALA A 1 901 ? 1.269 27.328 0.144 1.00 92.12 901 ALA A O 1
ATOM 7100 N N . LEU A 1 902 ? 1.813 27.158 -2.038 1.00 98.12 902 LEU A N 1
ATOM 7101 C CA . LEU A 1 902 ? 3.224 26.839 -1.832 1.00 98.12 902 LEU A CA 1
ATOM 7102 C C . LEU A 1 902 ? 3.985 28.017 -1.192 1.00 98.12 902 LEU A C 1
ATOM 7104 O O . LEU A 1 902 ? 4.692 27.807 -0.209 1.00 98.12 902 LEU A O 1
ATOM 7108 N N . THR A 1 903 ? 3.776 29.255 -1.660 1.00 98.06 903 THR A N 1
ATOM 7109 C CA . THR A 1 903 ? 4.316 30.474 -1.018 1.00 98.06 903 THR A CA 1
ATOM 7110 C C . THR A 1 903 ? 3.910 30.566 0.451 1.00 98.06 903 THR A C 1
ATOM 7112 O O . THR A 1 903 ? 4.750 30.821 1.314 1.00 98.06 903 THR A O 1
ATOM 7115 N N . ASN A 1 904 ? 2.627 30.338 0.751 1.00 94.19 904 ASN A N 1
ATOM 7116 C CA . ASN A 1 904 ? 2.106 30.427 2.113 1.00 94.19 904 ASN A CA 1
ATOM 7117 C C . ASN A 1 904 ? 2.737 29.385 3.047 1.00 94.19 904 ASN A C 1
ATOM 7119 O O . ASN A 1 904 ? 3.087 29.730 4.175 1.00 94.19 904 ASN A O 1
ATOM 7123 N N . GLU A 1 905 ? 2.934 28.143 2.593 1.00 98.19 905 GLU A N 1
ATOM 7124 C CA . GLU A 1 905 ? 3.599 27.115 3.404 1.00 98.19 905 GLU A CA 1
ATOM 7125 C C . GLU A 1 905 ? 5.094 27.405 3.602 1.00 98.19 905 GLU A C 1
ATOM 7127 O O . GLU A 1 905 ? 5.593 27.250 4.716 1.00 98.19 905 GLU A O 1
ATOM 7132 N N . ILE A 1 906 ? 5.809 27.877 2.572 1.00 98.56 906 ILE A N 1
ATOM 7133 C CA . ILE A 1 906 ? 7.223 28.273 2.701 1.00 98.56 906 ILE A CA 1
ATOM 7134 C C . ILE A 1 906 ? 7.368 29.393 3.738 1.00 98.56 906 ILE A C 1
ATOM 7136 O O . ILE A 1 906 ? 8.164 29.269 4.670 1.00 98.56 906 ILE A O 1
ATOM 7140 N N . ASN A 1 907 ? 6.555 30.447 3.624 1.00 97.94 907 ASN A N 1
ATOM 7141 C CA . ASN A 1 907 ? 6.548 31.558 4.575 1.00 97.94 907 ASN A CA 1
ATOM 7142 C C . ASN A 1 907 ? 6.190 31.088 5.992 1.00 97.94 907 ASN A C 1
ATOM 7144 O O . ASN A 1 907 ? 6.849 31.486 6.951 1.00 97.94 907 ASN A O 1
ATOM 7148 N N . ARG A 1 908 ? 5.198 30.199 6.143 1.00 98.06 908 ARG A N 1
ATOM 7149 C CA . ARG A 1 908 ? 4.837 29.602 7.439 1.00 98.06 908 ARG A CA 1
ATOM 7150 C C . ARG A 1 908 ? 6.016 28.846 8.050 1.00 98.06 908 ARG A C 1
ATOM 7152 O O . ARG A 1 908 ? 6.352 29.090 9.205 1.00 98.06 908 ARG A O 1
ATOM 7159 N N . VAL A 1 909 ? 6.658 27.960 7.288 1.00 98.38 909 VAL A N 1
ATOM 7160 C CA . VAL A 1 909 ? 7.795 27.153 7.757 1.00 98.38 909 VAL A CA 1
ATOM 7161 C C . VAL A 1 909 ? 8.974 28.041 8.154 1.00 98.38 909 VAL A C 1
ATOM 7163 O O . VAL A 1 909 ? 9.506 27.863 9.245 1.00 98.38 909 VAL A O 1
ATOM 7166 N N . VAL A 1 910 ? 9.349 29.035 7.345 1.00 98.06 910 VAL A N 1
ATOM 7167 C CA . VAL A 1 910 ? 10.445 29.964 7.684 1.00 98.06 910 VAL A CA 1
ATOM 7168 C C . VAL A 1 910 ? 10.119 30.787 8.937 1.00 98.06 910 VAL A C 1
ATOM 7170 O O . VAL A 1 910 ? 10.944 30.865 9.849 1.00 98.06 910 VAL A O 1
ATOM 7173 N N . ASN A 1 911 ? 8.905 31.334 9.042 1.00 96.38 911 ASN A N 1
ATOM 7174 C CA . ASN A 1 911 ? 8.483 32.108 10.214 1.00 96.38 911 ASN A CA 1
ATOM 7175 C C . ASN A 1 911 ? 8.487 31.256 11.496 1.00 96.38 911 ASN A C 1
ATOM 7177 O O . ASN A 1 911 ? 8.940 31.717 12.542 1.00 96.38 911 ASN A O 1
ATOM 7181 N N . CYS A 1 912 ? 8.038 29.999 11.418 1.00 97.31 912 CYS A N 1
ATOM 7182 C CA . CYS A 1 912 ? 8.063 29.054 12.537 1.00 97.31 912 CYS A CA 1
ATOM 7183 C C . CYS A 1 912 ? 9.477 28.554 12.896 1.00 97.31 912 CYS A C 1
ATOM 7185 O O . CYS A 1 912 ? 9.716 28.197 14.049 1.00 97.31 912 CYS A O 1
ATOM 7187 N N . ALA A 1 913 ? 10.410 28.514 11.938 1.00 96.69 913 ALA A N 1
ATOM 7188 C CA . ALA A 1 913 ? 11.797 28.097 12.166 1.00 96.69 913 ALA A CA 1
ATOM 7189 C C . ALA A 1 913 ? 12.661 29.197 12.809 1.00 96.69 913 ALA A C 1
ATOM 7191 O O . ALA A 1 913 ? 13.611 28.888 13.540 1.00 96.69 913 ALA A O 1
ATOM 7192 N N . GLY A 1 914 ? 12.316 30.464 12.561 1.00 92.94 914 GLY A N 1
ATOM 7193 C CA . GLY A 1 914 ? 12.975 31.649 13.108 1.00 92.94 914 GLY A CA 1
ATOM 7194 C C . GLY A 1 914 ? 14.192 32.133 12.307 1.00 92.94 914 GLY A C 1
ATOM 7195 O O . GLY A 1 914 ? 14.759 31.427 11.478 1.00 92.94 914 GLY A O 1
ATOM 7196 N N . ARG A 1 915 ? 14.626 33.368 12.597 1.00 91.31 915 ARG A N 1
ATOM 7197 C CA . ARG A 1 915 ? 15.651 34.129 11.844 1.00 91.31 915 ARG A CA 1
ATOM 7198 C C . ARG A 1 915 ? 17.096 33.597 11.940 1.00 91.31 915 ARG A C 1
ATOM 7200 O O . ARG A 1 915 ? 18.000 34.208 11.380 1.00 91.31 915 ARG A O 1
ATOM 7207 N N . LYS A 1 916 ? 17.353 32.522 12.693 1.00 91.00 916 LYS A N 1
ATOM 7208 C CA . LYS A 1 916 ? 18.704 32.010 12.988 1.00 91.00 916 LYS A CA 1
ATOM 7209 C C . LYS A 1 916 ? 18.720 30.484 12.951 1.00 91.00 916 LYS A C 1
ATOM 7211 O O . LYS A 1 916 ? 17.804 29.851 13.470 1.00 91.00 916 LYS A O 1
ATOM 7216 N N . GLY A 1 917 ? 19.776 29.899 12.382 1.00 94.69 917 GLY A N 1
ATOM 7217 C CA . GLY A 1 917 ? 19.978 28.447 12.384 1.00 94.69 917 GLY A CA 1
ATOM 7218 C C . GLY A 1 917 ? 18.856 27.681 11.677 1.00 94.69 917 GLY A C 1
ATOM 7219 O O . GLY A 1 917 ? 18.367 26.688 12.216 1.00 94.69 917 GLY A O 1
ATOM 7220 N N . HIS A 1 918 ? 18.395 28.165 10.519 1.00 98.25 918 HIS A N 1
ATOM 7221 C CA . HIS A 1 918 ? 17.421 27.477 9.666 1.00 98.25 918 HIS A CA 1
ATOM 7222 C C . HIS A 1 918 ? 17.973 27.310 8.250 1.00 98.25 918 HIS A C 1
ATOM 7224 O O . HIS A 1 918 ? 18.481 28.264 7.665 1.00 98.25 918 HIS A O 1
ATOM 7230 N N . ILE A 1 919 ? 17.849 26.101 7.705 1.00 98.75 919 ILE A N 1
ATOM 7231 C CA . ILE A 1 919 ? 18.075 25.787 6.293 1.00 98.75 919 ILE A CA 1
ATOM 7232 C C . ILE A 1 919 ? 16.733 25.329 5.716 1.00 98.75 919 ILE A C 1
ATOM 7234 O O . ILE A 1 919 ? 16.202 24.282 6.099 1.00 98.75 919 ILE A O 1
ATOM 7238 N N . LEU A 1 920 ? 16.166 26.100 4.794 1.00 98.81 920 LEU A N 1
ATOM 7239 C CA . LEU A 1 920 ? 14.898 25.751 4.170 1.00 98.81 920 LEU A CA 1
ATOM 7240 C C . LEU A 1 920 ? 15.090 24.535 3.251 1.00 98.81 920 LEU A C 1
ATOM 7242 O O . LEU A 1 920 ? 15.948 24.513 2.371 1.00 98.81 920 LEU A O 1
ATOM 7246 N N . ASN A 1 921 ? 14.284 23.502 3.473 1.00 98.75 921 ASN A N 1
ATOM 7247 C CA . ASN A 1 921 ? 14.257 22.289 2.660 1.00 98.75 921 ASN A CA 1
ATOM 7248 C C . ASN A 1 921 ? 12.854 21.672 2.750 1.00 98.75 921 ASN A C 1
ATOM 7250 O O . ASN A 1 921 ? 12.015 22.075 3.563 1.00 98.75 921 ASN A O 1
ATOM 7254 N N . LEU A 1 922 ? 12.614 20.655 1.940 1.00 98.44 922 LEU A N 1
ATOM 7255 C CA . LEU A 1 922 ? 11.494 19.746 2.111 1.00 98.44 922 LEU A CA 1
ATOM 7256 C C . LEU A 1 922 ? 11.731 18.821 3.319 1.00 98.44 922 LEU A C 1
ATOM 7258 O O . LEU A 1 922 ? 12.870 18.562 3.708 1.00 98.44 922 LEU A O 1
ATOM 7262 N N . GLY A 1 923 ? 10.664 18.259 3.887 1.00 96.38 923 GLY A N 1
ATOM 7263 C CA . GLY A 1 923 ? 10.749 17.246 4.949 1.00 96.38 923 GLY A CA 1
ATOM 7264 C C . GLY A 1 923 ? 11.173 15.851 4.461 1.00 96.38 923 GLY A C 1
ATOM 7265 O O . GLY A 1 923 ? 11.428 14.963 5.273 1.00 96.38 923 GLY A O 1
ATOM 7266 N N . HIS A 1 924 ? 11.238 15.637 3.144 1.00 96.69 924 HIS A N 1
ATOM 7267 C CA . HIS A 1 924 ? 11.749 14.437 2.466 1.00 96.69 924 HIS A CA 1
ATOM 7268 C C . HIS A 1 924 ? 12.104 14.803 1.009 1.00 96.69 924 HIS A C 1
ATOM 7270 O O . HIS A 1 924 ? 11.821 15.910 0.568 1.00 96.69 924 HIS A O 1
ATOM 7276 N N . GLY A 1 925 ? 12.729 13.914 0.233 1.00 95.62 925 GLY A N 1
ATOM 7277 C CA . GLY A 1 925 ? 13.120 14.241 -1.145 1.00 95.62 925 GLY A CA 1
ATOM 7278 C C . GLY A 1 925 ? 11.966 14.420 -2.146 1.00 95.62 925 GLY A C 1
ATOM 7279 O O . GLY A 1 925 ? 10.924 13.776 -1.994 1.00 95.62 925 GLY A O 1
ATOM 7280 N N . VAL A 1 926 ? 12.201 15.243 -3.183 1.00 96.94 926 VAL A N 1
ATOM 7281 C CA . VAL A 1 926 ? 11.259 15.576 -4.280 1.00 96.94 926 VAL A CA 1
ATOM 7282 C C . VAL A 1 926 ? 10.612 14.322 -4.886 1.00 96.94 926 VAL A C 1
ATOM 7284 O O . VAL A 1 926 ? 11.252 13.275 -5.050 1.00 96.94 926 VAL A O 1
ATOM 7287 N N . LEU A 1 927 ? 9.323 14.427 -5.220 1.00 94.44 927 LEU A N 1
ATOM 7288 C CA . LEU A 1 927 ? 8.509 13.327 -5.733 1.00 94.44 927 LEU A CA 1
ATOM 7289 C C . LEU A 1 927 ? 8.571 13.224 -7.265 1.00 94.44 927 LEU A C 1
ATOM 7291 O O . LEU A 1 927 ? 8.850 14.180 -7.983 1.00 94.44 927 LEU A O 1
ATOM 7295 N N . VAL A 1 928 ? 8.294 12.028 -7.790 1.00 90.94 928 VAL A N 1
ATOM 7296 C CA . VAL A 1 928 ? 8.194 11.820 -9.242 1.00 90.94 928 VAL A CA 1
ATOM 7297 C C . VAL A 1 928 ? 6.909 12.478 -9.750 1.00 90.94 928 VAL A C 1
ATOM 7299 O O . VAL A 1 928 ? 5.843 12.259 -9.178 1.00 90.94 928 VAL A O 1
ATOM 7302 N N . GLY A 1 929 ? 7.014 13.264 -10.823 1.00 91.06 929 GLY A N 1
ATOM 7303 C CA . GLY A 1 929 ? 5.892 14.007 -11.406 1.00 91.06 929 GLY A CA 1
ATOM 7304 C C . GLY A 1 929 ? 5.667 15.407 -10.825 1.00 91.06 929 GLY A C 1
ATOM 7305 O O . GLY A 1 929 ? 4.745 16.081 -11.268 1.00 91.06 929 GLY A O 1
ATOM 7306 N N . THR A 1 930 ? 6.490 15.859 -9.871 1.00 95.62 930 THR A N 1
ATOM 7307 C CA . THR A 1 930 ? 6.486 17.258 -9.414 1.00 95.62 930 THR A CA 1
ATOM 7308 C C . THR A 1 930 ? 6.786 18.210 -10.589 1.00 95.62 930 THR A C 1
ATOM 7310 O O . THR A 1 930 ? 7.774 17.976 -11.289 1.00 95.62 930 THR A O 1
ATOM 7313 N N . PRO A 1 931 ? 5.991 19.275 -10.815 1.00 95.12 931 PRO A N 1
ATOM 7314 C CA . PRO A 1 931 ? 6.285 20.286 -11.831 1.00 95.12 931 PRO A CA 1
ATOM 7315 C C . PRO A 1 931 ? 7.599 21.027 -11.555 1.00 95.12 931 PRO A C 1
ATOM 7317 O O . PRO A 1 931 ? 7.840 21.476 -10.435 1.00 95.12 931 PRO A O 1
ATOM 7320 N N . GLU A 1 932 ? 8.425 21.215 -12.586 1.00 96.62 932 GLU A N 1
ATOM 7321 C CA . GLU A 1 932 ? 9.687 21.968 -12.478 1.00 96.62 932 GLU A CA 1
ATOM 7322 C C . GLU A 1 932 ? 9.435 23.457 -12.143 1.00 96.62 932 GLU A C 1
ATOM 7324 O O . GLU A 1 932 ? 10.197 24.056 -11.389 1.00 96.62 932 GLU A O 1
ATOM 7329 N N . GLU A 1 933 ? 8.300 24.013 -12.585 1.00 97.25 933 GLU A N 1
ATOM 7330 C CA . GLU A 1 933 ? 7.791 25.345 -12.211 1.00 97.25 933 GLU A CA 1
ATOM 7331 C C . GLU A 1 933 ? 7.612 25.512 -10.691 1.00 97.25 933 GLU A C 1
ATOM 7333 O O . GLU A 1 933 ? 8.044 26.509 -10.118 1.00 97.25 933 GLU A O 1
ATOM 7338 N N . ALA A 1 934 ? 7.033 24.516 -10.009 1.00 97.50 934 ALA A N 1
ATOM 7339 C CA . ALA A 1 934 ? 6.831 24.568 -8.560 1.00 97.50 934 ALA A CA 1
ATOM 7340 C C . ALA A 1 934 ? 8.160 24.496 -7.785 1.00 97.50 934 ALA A C 1
ATOM 7342 O O . ALA A 1 934 ? 8.268 25.038 -6.684 1.00 97.50 934 ALA A O 1
ATOM 7343 N N . VAL A 1 935 ? 9.186 23.860 -8.362 1.00 98.06 935 VAL A N 1
ATOM 7344 C CA . VAL A 1 935 ? 10.542 23.832 -7.797 1.00 98.06 935 VAL A CA 1
ATOM 7345 C C . VAL A 1 935 ? 11.245 25.175 -7.998 1.00 98.06 935 VAL A C 1
ATOM 7347 O O . VAL A 1 935 ? 11.801 25.695 -7.032 1.00 98.06 935 VAL A O 1
ATOM 7350 N N . ALA A 1 936 ? 11.158 25.782 -9.187 1.00 97.88 936 ALA A N 1
ATOM 7351 C CA . ALA A 1 936 ? 11.654 27.141 -9.424 1.00 97.88 936 ALA A CA 1
ATOM 7352 C C . ALA A 1 936 ? 11.013 28.146 -8.449 1.00 97.88 936 ALA A C 1
ATOM 7354 O O . ALA A 1 936 ? 11.719 28.805 -7.685 1.00 97.88 936 ALA A O 1
ATOM 7355 N N . HIS A 1 937 ? 9.678 28.150 -8.373 1.00 98.31 937 HIS A N 1
ATOM 7356 C CA . HIS A 1 937 ? 8.903 29.021 -7.486 1.00 98.31 937 HIS A CA 1
ATOM 7357 C C . HIS A 1 937 ? 9.270 28.854 -6.004 1.00 98.31 937 HIS A C 1
ATOM 7359 O O . HIS A 1 937 ? 9.355 29.842 -5.280 1.00 98.31 937 HIS A O 1
ATOM 7365 N N . PHE A 1 938 ? 9.551 27.630 -5.535 1.00 98.69 938 PHE A N 1
ATOM 7366 C CA . PHE A 1 938 ? 10.048 27.409 -4.169 1.00 98.69 938 PHE A CA 1
ATOM 7367 C C . PHE A 1 938 ? 11.367 28.152 -3.913 1.00 98.69 938 PHE A C 1
ATOM 7369 O O . PHE A 1 938 ? 11.524 28.793 -2.872 1.00 98.69 938 PHE A O 1
ATOM 7376 N N . PHE A 1 939 ? 12.311 28.085 -4.856 1.00 98.50 939 PHE A N 1
ATOM 7377 C CA . PHE A 1 939 ? 13.603 28.760 -4.733 1.00 98.50 939 PHE A CA 1
ATOM 7378 C C . PHE A 1 939 ? 13.500 30.279 -4.901 1.00 98.50 939 PHE A C 1
ATOM 7380 O O . PHE A 1 939 ? 14.216 31.008 -4.215 1.00 98.50 939 PHE A O 1
ATOM 7387 N N . ASP A 1 940 ? 12.586 30.773 -5.734 1.00 98.00 940 ASP A N 1
ATOM 7388 C CA . ASP A 1 940 ? 12.339 32.210 -5.882 1.00 98.00 940 ASP A CA 1
ATOM 7389 C C . ASP A 1 940 ? 11.667 32.808 -4.641 1.00 98.00 940 ASP A C 1
ATOM 7391 O O . ASP A 1 940 ? 12.128 33.835 -4.139 1.00 98.00 940 ASP A O 1
ATOM 7395 N N . VAL A 1 941 ? 10.677 32.125 -4.051 1.00 98.06 941 VAL A N 1
ATOM 7396 C CA . VAL A 1 941 ? 10.121 32.516 -2.743 1.00 98.06 941 VAL A CA 1
ATOM 7397 C C . VAL A 1 941 ? 11.223 32.511 -1.678 1.00 98.06 941 VAL A C 1
ATOM 7399 O O . VAL A 1 941 ? 11.378 33.504 -0.967 1.00 98.06 941 VAL A O 1
ATOM 7402 N N . ALA A 1 942 ? 12.050 31.462 -1.609 1.00 97.50 942 ALA A N 1
ATOM 7403 C CA . ALA A 1 942 ? 13.157 31.374 -0.651 1.00 97.50 942 ALA A CA 1
ATOM 7404 C C . ALA A 1 942 ? 14.197 32.501 -0.801 1.00 97.50 942 ALA A C 1
ATOM 7406 O O . ALA A 1 942 ? 14.715 32.996 0.201 1.00 97.50 942 ALA A O 1
ATOM 7407 N N . ARG A 1 943 ? 14.485 32.931 -2.037 1.00 96.69 943 ARG A N 1
ATOM 7408 C CA . ARG A 1 943 ? 15.341 34.093 -2.331 1.00 96.69 943 ARG A CA 1
ATOM 7409 C C . ARG A 1 943 ? 14.676 35.427 -1.996 1.00 96.69 943 ARG A C 1
ATOM 7411 O O . ARG A 1 943 ? 15.383 36.351 -1.605 1.00 96.69 943 ARG A O 1
ATOM 7418 N N . SER A 1 944 ? 13.355 35.538 -2.156 1.00 96.75 944 SER A N 1
ATOM 7419 C CA . SER A 1 944 ? 12.610 36.784 -1.913 1.00 96.75 944 SER A CA 1
ATOM 7420 C C . SER A 1 944 ? 12.470 37.145 -0.430 1.00 96.75 944 SER A C 1
ATOM 7422 O O . SER A 1 944 ? 12.305 38.317 -0.092 1.00 96.75 944 SER A O 1
ATOM 7424 N N . ILE A 1 945 ? 12.551 36.155 0.465 1.00 95.94 945 ILE A N 1
ATOM 7425 C CA . ILE A 1 945 ? 12.539 36.381 1.912 1.00 95.94 945 ILE A CA 1
ATOM 7426 C C . ILE A 1 945 ? 13.816 37.126 2.312 1.00 95.94 945 ILE A C 1
ATOM 7428 O O . ILE A 1 945 ? 14.921 36.660 2.056 1.00 95.94 945 ILE A O 1
ATOM 7432 N N . ASN A 1 946 ? 13.667 38.255 3.004 1.00 92.94 946 ASN A N 1
ATOM 7433 C CA . ASN A 1 946 ? 14.762 38.978 3.645 1.00 92.94 946 ASN A CA 1
ATOM 7434 C C . ASN A 1 946 ? 14.340 39.338 5.074 1.00 92.94 946 ASN A C 1
ATOM 7436 O O . ASN A 1 946 ? 13.405 40.117 5.276 1.00 92.94 946 ASN A O 1
ATOM 7440 N N . PHE A 1 947 ? 15.030 38.780 6.067 1.00 88.38 947 PHE A N 1
ATOM 7441 C CA . PHE A 1 947 ? 14.722 38.978 7.479 1.00 88.38 947 PHE A CA 1
ATOM 7442 C C . PHE A 1 947 ? 14.829 40.453 7.898 1.00 88.38 947 PHE A C 1
ATOM 7444 O O . PHE A 1 947 ? 14.036 40.926 8.715 1.00 88.38 947 PHE A O 1
ATOM 7451 N N . ASP A 1 948 ? 15.760 41.214 7.332 1.00 78.50 948 ASP A N 1
ATOM 7452 C CA . ASP A 1 948 ? 16.012 42.604 7.731 1.00 78.50 948 ASP A CA 1
ATOM 7453 C C . ASP A 1 948 ? 14.910 43.552 7.232 1.00 78.50 948 ASP A C 1
ATOM 7455 O O . ASP A 1 948 ? 14.580 44.529 7.900 1.00 78.50 948 ASP A O 1
ATOM 7459 N N . SER A 1 949 ? 14.234 43.195 6.133 1.00 60.09 949 SER A N 1
ATOM 7460 C CA . SER A 1 949 ? 13.076 43.942 5.615 1.00 60.09 949 SER A CA 1
ATOM 7461 C C . SER A 1 949 ? 11.827 43.866 6.509 1.00 60.09 949 SER A C 1
ATOM 7463 O O . SER A 1 949 ? 10.987 44.763 6.479 1.00 60.09 949 SER A O 1
ATOM 7465 N N . GLN A 1 950 ? 11.703 42.827 7.343 1.00 49.59 950 GLN A N 1
ATOM 7466 C CA . GLN A 1 950 ? 10.508 42.576 8.164 1.00 49.59 950 GLN A CA 1
ATOM 7467 C C . GLN A 1 950 ? 10.500 43.315 9.516 1.00 49.59 950 GLN A C 1
ATOM 7469 O O . GLN A 1 950 ? 9.593 43.119 10.318 1.00 49.59 950 GLN A O 1
ATOM 7474 N N . VAL A 1 951 ? 11.482 44.182 9.786 1.00 43.91 951 VAL A N 1
ATOM 7475 C CA . VAL A 1 951 ? 11.562 44.961 11.041 1.00 43.91 951 VAL A CA 1
ATOM 7476 C C . VAL A 1 951 ? 10.536 46.114 11.082 1.00 43.91 951 VAL A C 1
ATOM 7478 O O . VAL A 1 951 ? 10.244 46.649 12.146 1.00 43.91 951 VAL A O 1
ATOM 7481 N N . ALA A 1 952 ? 9.945 46.484 9.941 1.00 34.28 952 ALA A N 1
ATOM 7482 C CA . ALA A 1 952 ? 9.145 47.703 9.789 1.00 34.28 952 ALA A CA 1
ATOM 7483 C C . ALA A 1 952 ? 7.651 47.608 10.184 1.00 34.28 952 ALA A C 1
ATOM 7485 O O . ALA A 1 952 ? 6.954 48.617 10.087 1.00 34.28 952 ALA A O 1
ATOM 7486 N N . VAL A 1 953 ? 7.124 46.443 10.598 1.00 35.75 953 VAL A N 1
ATOM 7487 C CA . VAL A 1 953 ? 5.672 46.265 10.838 1.00 35.75 953 VAL A CA 1
ATOM 7488 C C . VAL A 1 953 ? 5.362 45.610 12.190 1.00 35.75 953 VAL A C 1
ATOM 7490 O O . VAL A 1 953 ? 5.243 44.395 12.297 1.00 35.75 953 VAL A O 1
ATOM 7493 N N . GLY A 1 954 ? 5.161 46.461 13.201 1.00 29.80 954 GLY A N 1
ATOM 7494 C CA . GLY A 1 954 ? 4.229 46.256 14.321 1.00 29.80 954 GLY A CA 1
ATOM 7495 C C . GLY A 1 954 ? 4.350 44.980 15.163 1.00 29.80 954 GLY A C 1
ATOM 7496 O O . GLY A 1 954 ? 3.591 44.034 14.964 1.00 29.80 954 GLY A O 1
ATOM 7497 N N . ALA A 1 955 ? 5.174 45.022 16.213 1.00 22.59 955 ALA A N 1
ATOM 7498 C CA . ALA A 1 955 ? 5.001 44.151 17.376 1.00 22.59 955 ALA A CA 1
ATOM 7499 C C . ALA A 1 955 ? 4.015 44.793 18.381 1.00 22.59 955 ALA A C 1
ATOM 7501 O O . ALA A 1 955 ? 4.254 45.928 18.800 1.00 22.59 955 ALA A O 1
ATOM 7502 N N . PRO A 1 956 ? 2.932 44.107 18.793 1.00 33.97 956 PRO A N 1
ATOM 7503 C CA . PRO A 1 956 ? 2.262 44.373 20.064 1.00 33.97 956 PRO A CA 1
ATOM 7504 C C . PRO A 1 956 ? 3.123 43.854 21.229 1.00 33.97 956 PRO A C 1
ATOM 7506 O O . PRO A 1 956 ? 3.919 42.933 21.035 1.00 33.97 956 PRO A O 1
ATOM 7509 N N . ASN A 1 957 ? 2.943 44.443 22.417 1.00 31.69 957 ASN A N 1
ATOM 7510 C CA . ASN A 1 957 ? 3.652 44.077 23.656 1.00 31.69 957 ASN A CA 1
ATOM 7511 C C . ASN A 1 957 ? 3.327 42.656 24.148 1.00 31.69 957 ASN A C 1
ATOM 7513 O O . ASN A 1 957 ? 2.133 42.283 24.073 1.00 31.69 957 ASN A O 1
#

Sequence (957 aa):
MAPSQLFSLLLLFGFTFLRPLLSAAHLRPATSLFRSHPISEHTSLYSAAEAAPPTTYFEVTRPIPLPKTRPCSYLVLQHDFASTYGKPPVLANYKPPSDCPSQDFARIVLEWTATCKGRQFDRIFGIWLGGFEILRSCTAEPRATGIVWTVKKDITRYYSLLMKEQTMAVYLGNNIDSTYTGVYHVTVKIHFYPAEGNHGRSVIFSGEMSHGVDSGADLILPISRNLPLNDGLWFEVQNSTDVEGKEFKIPQNAYRAVLEVYVSFHENDEFWYANYPNEYISVNNLTGMPGNGPFREVVVALDNMIVGAIWPFTVIFTGGINPLFWRPVTGIGSFDLPTYDIEITPFLGKLLNGKSHKLGFSVTNALNVWYIDANLHIWLDKKSVRTQGKLLKHSSSPLSLSLLSNVAGSDGSFVANASRSVISRGWVKSSHGVITTKSRQEFKYSNVMKLGKDRNLQILNQRIYFKGSLGSNTPSSSIGSSTLFRNFGLYMYSDNDEKGNGTVESRANVALDISEKRRTRSLYGSSLHRLKNTQNAHGYLVYKDKMISGWGKTKQDYHYSVGLGWKSSSLFTPQNFLPTGRSNGVAFSRKQARKFTAPCASASSSVPLLVKAARGDPVNRPPAWMMRQAGRYMAVYRKLAEKYPSFRERSETTDLIVQISLQPWEAFRPDGVIIFSDILTPLPAFGVNFDIEEVRGPVIQSPIRSEEDLKALHPIDLEKLQFVGESLQILRKQVGEQAAVLGFVGAPWTIATYIVEGGTTRTYTTIKSMCHTAPHLLRGLLSHLAKAIAEYIVFQVESGAHCIQIFDSWGGQLPPDMWDNWSKPYINEIVRVVKEKCPQTPLVLYINGNGGLLERMKGTGVDVIGLDWTVDMADGRRRLGNDISIQGNVDPAYLFSPLPALTNEINRVVNCAGRKGHILNLGHGVLVGTPEEAVAHFFDVARSINFDSQVAVGAPN

InterPro domains:
  IPR000257 Uroporphyrinogen decarboxylase (URO-D) [PF01208] (609-944)
  IPR000257 Uroporphyrinogen decarboxylase (URO-D) [PS00906] (623-632)
  IPR000257 Uroporphyrinogen decarboxylase (URO-D) [PS00907] (742-758)
  IPR006361 Uroporphyrinogen decarboxylase HemE [MF_00218] (607-946)
  IPR006361 Uroporphyrinogen decarboxylase HemE [TIGR01464] (610-943)
  IPR006361 Uroporphyrinogen decarboxylase HemE [cd00717] (612-944)
  IPR021102 Peptide-N4-(N-acetyl-beta-glucosaminyl)asparagine amidase A [PTHR31104] (30-561)
  IPR038071 UROD/MetE-like superfamily [G3DSA:3.20.20.210] (598-946)
  IPR038071 UROD/MetE-like superfamily [SSF51726] (608-946)
  IPR056948 Peptide N-acetyl-beta-D-glucosaminyl asparaginase amidase A, N-terminal [PF12222] (70-394)

Foldseek 3Di:
DDDDDDDDDDDDDDDDDDDDDDDDDDDDDDDDDPPDDDPDDPDDDPDPDDLPAAFEADADDDPDDADPFFWDKDWFDWDKAEQQQLAFFDKTKAAADPPDPDPQFPWKKKKKKKKKADADAKWWKFKDWQQATQFIAIDAGADNSMHIYMDMDTSVLCSLSNNHITMMTIDTRHYDDPRHHIIMGMIMMMITGHDDPPPGPPPVCPLVPQVPDRDHFNDKDWWFADDDDSGGRFDWAFFQVGKDIDKDADQQQFQWKKKKKFKDADDLCLVLQQFDAVVLCVLQVPPPGRYLYRFKKKFKDKQNHGQDIDGAFNWHECPGPHVQARGNHHTHCNGGNDMDMGTCNLVSQVRSPGDMMIIIIGMHSDNTTMTMIMMIGTHGQPPDSHKHKHWPDWDKDPKDKDKDWDDDHLKIKIKIKIWIKIWTWMWMQGPQGIKIKIKMKIKIKIKIWIADDSRQKIWMKIKIWIKIKMWIQTPVWGIKIKIKIKMKIKIKIWGWDDPDPQKIKIWMKIKIWIWIWMWIDTPFWIKIKIKIKIKIKTKIFIDRPDTPDMHMDMDIDIDIDMDTGGDDDDDDDDDDDDDDDDDDDDDDDDDDDDDPDDDDDDDDADAFQQLCLLLFHFDQFFFEDEAPLLDQQDPVSVVVCVVVVFLCCLQQALVSQLVSQCPSCVQANGQEGETDHDLCQQQVQFQWDWGQDPPQGIFTPAADQDPVSLVRTDAGNCVSVVSLLSNQLVNCVVCPRSHAYEYEHEFLLQNNLCRHVRHDDDQSVRVVVCVPPVVPSLVSSSQSCLNNVLVVVLSSVVSHGQEYEYEPACLLVDDQVCSVVRGLVSLLSSLVSCCVRPVSYAYEYEYDNCPNCLLVVLVSNGQEYEAEPVQQLLNSCVSNDSRHAYEDAAALCCLVPDLVSLLVSQVRNDVSNDSTRYHYYHNHGHDNNRHPVSVNSNSVSSVPDTPVVPPPDDDDD